Protein AF-A0A8J8K1N7-F1 (afdb_monomer)

Sequence (1047 aa):
MVKVVGVFKNLVSSPHKLVKIQIPREKSNILLSNIEDIDFFEQVIVDPQSPKEQARIQNLVDKFKDYKKRLIHFCSILQISLAELPQFREKDSSLLLNLNGLTTDLEVFFEKNEGNITTKFENLQQLRKEERILSSLLLFQTQTEQDVFSVDLLTSSSSTYTFLGEIPASYEELIRFYLMEITSNQAFFWSTPSDGSGYKILLCITTMEYKNQIEEILNDNYFDSTKLDLDVLKSLENLSKENSIVESHQKITADIAEIEQSLQNLSLNIKEQSINFLSLILKSLRILLIEEKGRTTDKDFTIWAWVKKKDYEIMISEITTVLGFEPKVSILDDIPFPHKKTKQEEEEEIIIKPLESYEEEEALHVPHLTHRGTKAEGGFLFPQKSSFIKLESSEKHSREFISVIHSLNAIHPIKVGSLNKETIEKLNEQKIELNQYLARIKKISEALNIQTLEVNIEEKYQLVDDLPHSKAFIENFLRDFEETILKQTKEYNQLERQKEQIELYLPFEQELKERGMDVDLLEGGFQTITLLGSIPSNHYKAVNFFLKEVTDSNMLLWTSDPVSSSKNEKNILLITLKEYETPILRVLNEYSFLPIEFDLDIFQQDVSIEETKNQLEKQILESEVVLGELKEQIIEKLVAANELIQIELDRIQATEFCQVAENKITLWGWIPEKKIKELNKLNEKFPAELKVTFNAKVPLVSPSITKKGQVFGAVRGLVGGIGEPNPHEVDPYSIVRFTFPLLFGIMFADVGHGIMLALIAAFLTIRKRRKKIKPDESISGYLYAGSELLLFCGLSATIFGFLFGSLLGDEEFIPELMHSIGIDWIPLINPLHETKLFLVVALILGFLMIQLGIWLKVYQKLKYGHSVASWAAPISLSIVYVGIFALLYNIIAKDVEWQALNITLPLMPEWMVWLVAAAPILFVFEFLHAKSDGIMDAIDHIIALISNTLSFSRIMALLLVHAILSGLPFTLTGVHSPLSTAWYWWIVGILVGLFIIIPIEGLLSFLNTLRLHWVEWFSKFYVGDGTAYKPLTEESDYIDFVPSKGS

Solvent-accessible surface area (backbone atoms only — not comparable to full-atom values): 58866 Å² total; per-residue (Å²): 135,85,85,88,89,80,78,84,88,67,89,81,80,72,69,52,38,43,36,36,42,40,43,52,45,92,51,45,56,65,52,54,72,62,46,82,84,56,86,66,78,45,77,46,71,86,56,85,48,53,71,69,57,47,52,51,51,50,52,51,48,52,50,48,52,48,51,50,51,54,52,52,50,53,34,58,77,55,68,56,83,80,87,74,79,80,83,87,57,83,78,56,60,65,50,69,67,37,62,70,58,50,52,51,55,50,49,56,51,44,68,69,45,48,66,60,48,52,54,51,48,52,49,46,53,50,48,52,52,52,41,54,54,44,51,52,51,50,53,50,48,70,73,62,84,50,102,76,82,58,75,59,58,82,78,64,50,99,54,60,33,78,48,75,49,78,42,54,55,90,46,47,71,59,52,51,48,51,50,34,61,74,46,70,64,63,40,50,78,48,75,46,80,42,89,92,72,64,31,20,40,34,41,38,42,32,45,45,86,52,43,67,67,52,52,51,63,52,58,77,64,86,52,81,87,70,93,74,57,72,61,59,56,50,50,52,50,60,54,51,77,76,44,56,74,70,55,47,41,53,49,46,55,49,52,47,52,52,51,52,52,53,49,52,53,48,34,63,69,43,45,65,57,51,53,51,50,49,55,51,48,56,50,51,51,55,41,49,56,51,57,63,46,17,35,76,51,99,58,40,31,38,42,35,33,34,38,45,72,84,52,50,67,57,52,51,53,50,52,30,67,76,66,76,48,86,66,56,70,48,79,48,92,84,72,82,82,74,78,78,52,63,61,56,51,57,59,56,63,60,75,78,64,79,97,80,74,83,88,76,72,90,81,76,83,77,84,86,81,85,72,88,77,73,98,68,77,64,55,88,47,35,32,42,57,60,42,58,36,39,41,35,37,49,45,92,47,46,68,62,51,48,53,54,46,26,74,60,54,42,40,26,74,41,74,62,81,74,59,56,69,71,58,51,51,52,51,48,53,52,50,52,53,49,50,51,53,50,51,54,52,48,53,52,36,58,71,65,69,58,90,70,94,78,75,90,74,93,71,63,50,80,41,58,73,44,71,70,57,55,48,50,54,47,52,50,51,47,70,74,42,49,64,60,50,56,51,51,49,49,52,40,55,50,47,51,51,53,45,56,55,50,58,68,48,52,66,57,54,52,58,36,57,77,71,74,50,67,73,71,64,67,73,39,50,102,59,36,42,61,47,42,29,38,31,43,53,86,46,48,69,58,52,58,49,52,51,37,66,75,43,77,61,59,61,49,80,47,75,46,77,56,88,59,93,58,90,56,45,28,36,37,44,36,42,34,47,53,91,48,47,72,66,47,52,53,56,39,55,76,59,60,46,45,77,52,86,80,69,66,78,77,67,76,49,102,63,58,70,70,58,55,48,56,51,46,53,50,52,42,52,53,45,51,51,54,52,50,54,50,43,70,74,36,50,66,58,51,52,38,46,53,49,51,48,50,48,52,52,52,50,51,56,54,53,73,33,31,26,73,54,94,69,26,35,35,39,36,28,40,29,44,61,81,52,50,66,55,52,57,61,50,49,78,72,46,96,62,81,68,49,74,42,78,76,63,92,73,74,98,74,68,51,22,42,68,86,82,49,96,69,54,54,39,51,48,57,64,50,47,74,74,28,32,46,33,54,78,30,58,44,60,56,70,53,46,69,56,51,46,26,48,52,30,3,58,20,50,42,19,30,46,60,8,48,51,42,21,50,57,16,46,53,43,42,53,48,42,73,72,64,68,64,74,67,48,96,49,77,64,16,56,50,54,52,32,10,59,53,43,25,49,24,11,52,30,2,24,54,39,2,58,44,40,24,28,44,63,40,37,65,62,56,50,43,52,52,32,46,75,74,74,41,92,58,73,44,66,49,49,67,87,81,41,47,69,60,45,41,52,51,27,35,50,52,30,45,54,48,42,52,50,22,34,50,50,33,27,52,38,25,64,74,73,44,92,48,73,39,58,28,46,26,44,49,39,48,50,47,24,46,52,6,52,48,36,47,53,46,46,67,67,46,57,93,40,73,42,76,70,75,76,41,66,59,79,72,65,59,70,72,45,36,55,32,40,76,46,46,66,59,28,40,52,26,26,27,72,61,54,45,84,58,14,54,56,54,47,51,52,52,54,53,48,50,55,54,41,32,59,54,27,43,50,44,40,54,44,27,48,51,46,50,54,60,43,26,42,42,38,67,75,58,70,41,90,51,82,88,46,98,58,38,67,50,44,51,50,26,52,51,49,42,58,73,51,45,47,64,52,54,49,49,52,36,48,54,51,44,50,42,51,43,58,64,49,27,33,64,53,48,49,84,25,88,25,46,74,60,58,48,42,65,66,88,64,91,46,55,44,76,40,81,69,83,82,131

Foldseek 3Di:
DDDDPDDPPDDDQDLKWKKKWKDWPLCLLLCLLPCPPPDFVDWAQPDAADPVVLVVLVVLLVLLVVLLVVLVVVCVLLVFDLPDQDDDDPVCSVVSSPSVVLSVVSVVVCVVPVVVSVVLSVVLVLLVVVLVVLVVVVVVVVVPPDPDDACVVVVDDLWKDKDKAKAQLVCQVVLVVVVCVQLVNQKDWDWADDPPDRIIIIIIMGTPVCVVVNVVVQVVPDGDPDPPDPPSVVVSVVLSVPDDSVVSSVVSVVVSVVSSVVSNVVCVVCNVVSSVSSVVSVSSSVSSVQQSSWYDDPTMIMIMTMDRPVCVVVVQVVSCVSSVDRIDMDIDSPDDDDPPCVVVVVVVVVVPDDDDDPPPDPPPDDDDPDDDDDDDADDPWFFFDKFKKKKKFFLVCLLVVLVLQQVLLFWFFAFDDAADPVVVVVLVVVLVVLVVLLVLLVVLCVLLVPPDLDDQDPDFAEFASDDVRLVVLSVVLCVVPSVVSVVLSVVLVVLVVVLLVLQLCVVVVVVCVVVPHDPVVQVADPWKDKWKWKFWPVCVVVLVVQVCVLQVNQKDKDWDQRPDPPNTMIIIIIMHTPVSVVVSVVSCVVRPTDTDDDDCVVVPDPDDSVVVSVVSVVVSVVSVVVSVVSCVVCSQSSSVSSLSSVLVSLSSVQQRSWYDDPSMIMTITIGRPVSVVVVVVVCVVDPTNTDMDTDDPDDDFHFGRDDCDPFPNLLVVLQPVLFAFGSLFTRCSSVCLPVLLQLLLLLLAAQALLVVQLVVLVVLQVCCVPPVDQQDPDPSSSSSSCSRVSNSNSVNSNVRNVLQCHYLLFNVVSCVVCVVVVHRDDRQDPLVPQVLVVLLVLLVVLLVLQLVLLVSQLVSCVVPPDDPLSNVLSVLLSLLLQLVSLVVSQVSLPPRARPVVRDRDDRDDPVSVCSNVSLVVNLVSLCVVPPPCSNVVSVVSVVLSVVLSSLSSVSSVSNVVSSCLSNVQCVVLVPSDCPDPPVVSVVVSSVCCVPPVSVPSSVVSSVSSSCNCPPRRCVSGGNNPRHHRRRSHSPDSRHDHDHDPDD

Mean predicted aligned error: 21.91 Å

Structure (mmCIF, N/CA/C/O backbone):
data_AF-A0A8J8K1N7-F1
#
_entry.id   AF-A0A8J8K1N7-F1
#
loop_
_atom_site.group_PDB
_atom_site.id
_atom_site.type_symbol
_atom_site.label_atom_id
_atom_site.label_alt_id
_atom_site.label_comp_id
_atom_site.label_asym_id
_atom_site.label_entity_id
_atom_site.label_seq_id
_atom_site.pdbx_PDB_ins_code
_atom_site.Cartn_x
_atom_site.Cartn_y
_atom_site.Cartn_z
_atom_site.occupancy
_atom_site.B_iso_or_equiv
_atom_site.auth_seq_id
_atom_site.auth_comp_id
_atom_site.auth_asym_id
_atom_site.auth_atom_id
_atom_site.pdbx_PDB_model_num
ATOM 1 N N . MET A 1 1 ? 19.703 53.761 -45.857 1.00 34.88 1 MET A N 1
ATOM 2 C CA . MET A 1 1 ? 18.806 54.026 -44.708 1.00 34.88 1 MET A CA 1
ATOM 3 C C . MET A 1 1 ? 19.481 53.429 -43.477 1.00 34.88 1 MET A C 1
ATOM 5 O O . MET A 1 1 ? 19.414 52.229 -43.313 1.00 34.88 1 MET A O 1
ATOM 9 N N . VAL A 1 2 ? 20.345 54.081 -42.696 1.00 30.61 2 VAL A N 1
ATOM 10 C CA . VAL A 1 2 ? 20.347 55.438 -42.118 1.00 30.61 2 VAL A CA 1
ATOM 11 C C . VAL A 1 2 ? 19.068 55.724 -41.320 1.00 30.61 2 VAL A C 1
ATOM 13 O O . VAL A 1 2 ? 18.020 55.930 -41.919 1.00 30.61 2 VAL A O 1
ATOM 16 N N . LYS A 1 3 ? 19.246 55.786 -39.988 1.00 27.50 3 LYS A N 1
ATOM 17 C CA . LYS A 1 3 ? 18.358 56.278 -38.913 1.00 27.50 3 LYS A CA 1
ATOM 18 C C . LYS A 1 3 ? 17.119 55.443 -38.547 1.00 27.50 3 LYS A C 1
ATOM 20 O O . LYS A 1 3 ? 16.023 55.820 -38.922 1.00 27.50 3 LYS A O 1
ATOM 25 N N . VAL A 1 4 ? 17.302 54.455 -37.659 1.00 28.22 4 VAL A N 1
ATOM 26 C CA . VAL A 1 4 ? 16.634 54.413 -36.331 1.00 28.22 4 VAL A CA 1
ATOM 27 C C . VAL A 1 4 ? 17.593 53.757 -35.320 1.00 28.22 4 VAL A C 1
ATOM 29 O O . VAL A 1 4 ? 17.467 52.599 -34.946 1.00 28.22 4 VAL A O 1
ATOM 32 N N . VAL A 1 5 ? 18.598 54.529 -34.902 1.00 31.30 5 VAL A N 1
ATOM 33 C CA . VAL A 1 5 ? 19.449 54.291 -33.722 1.00 31.30 5 VAL A CA 1
ATOM 34 C C . VAL A 1 5 ? 18.996 55.300 -32.658 1.00 31.30 5 VAL A C 1
ATOM 36 O O . VAL A 1 5 ? 19.688 56.276 -32.412 1.00 31.30 5 VAL A O 1
ATOM 39 N N . GLY A 1 6 ? 17.779 55.180 -32.106 1.00 27.25 6 GLY A N 1
ATOM 40 C CA . GLY A 1 6 ? 17.230 56.313 -31.336 1.00 27.25 6 GLY A CA 1
ATOM 41 C C . GLY A 1 6 ? 16.271 56.084 -30.173 1.00 27.25 6 GLY A C 1
ATOM 42 O O . GLY A 1 6 ? 16.132 57.022 -29.402 1.00 27.25 6 GLY A O 1
ATOM 43 N N . VAL A 1 7 ? 15.605 54.930 -30.001 1.00 27.38 7 VAL A N 1
ATOM 44 C CA . VAL A 1 7 ? 14.470 54.886 -29.039 1.00 27.38 7 VAL A CA 1
ATOM 45 C C . VAL A 1 7 ? 14.466 53.732 -28.024 1.00 27.38 7 VAL A C 1
ATOM 47 O O . VAL A 1 7 ? 13.741 53.821 -27.050 1.00 27.38 7 VAL A O 1
ATOM 50 N N . PHE A 1 8 ? 15.346 52.730 -28.097 1.00 27.23 8 PHE A N 1
ATOM 51 C CA . PHE A 1 8 ? 15.444 51.708 -27.030 1.00 27.23 8 PHE A CA 1
ATOM 52 C C . PHE A 1 8 ? 16.829 51.654 -26.381 1.00 27.23 8 PHE A C 1
ATOM 54 O O . PHE A 1 8 ? 17.409 50.594 -26.177 1.00 27.23 8 PHE A O 1
ATOM 61 N N . LYS A 1 9 ? 17.374 52.837 -26.073 1.00 28.50 9 LYS A N 1
ATOM 62 C CA . LYS A 1 9 ? 18.566 53.002 -25.223 1.00 28.50 9 LYS A CA 1
ATOM 63 C C . LYS A 1 9 ? 18.229 53.496 -23.806 1.00 28.50 9 LYS A C 1
ATOM 65 O O . LYS A 1 9 ? 19.140 53.806 -23.058 1.00 28.50 9 LYS A O 1
ATOM 70 N N . ASN A 1 10 ? 16.945 53.550 -23.441 1.00 31.00 10 ASN A N 1
ATOM 71 C CA . ASN A 1 10 ? 16.446 53.905 -22.110 1.00 31.00 10 ASN A CA 1
ATOM 72 C C . ASN A 1 10 ? 15.242 53.002 -21.780 1.00 31.00 10 ASN A C 1
ATOM 74 O O . ASN A 1 10 ? 14.379 52.869 -22.642 1.00 31.00 10 ASN A O 1
ATOM 78 N N . LEU A 1 11 ? 15.179 52.470 -20.547 1.00 30.55 11 LEU A N 1
ATOM 79 C CA . LEU A 1 11 ? 14.252 51.450 -19.991 1.00 30.55 11 LEU A CA 1
ATOM 80 C C . LEU A 1 11 ? 14.778 50.020 -20.233 1.00 30.55 11 LEU A C 1
ATOM 82 O O . LEU A 1 11 ? 14.577 49.463 -21.300 1.00 30.55 11 LEU A O 1
ATOM 86 N N . VAL A 1 12 ? 15.526 49.372 -19.335 1.00 34.22 12 VAL A N 1
ATOM 87 C CA . VAL A 1 12 ? 15.309 49.201 -17.890 1.00 34.22 12 VAL A CA 1
ATOM 88 C C . VAL A 1 12 ? 16.672 49.200 -17.186 1.00 34.22 12 VAL A C 1
ATOM 90 O O . VAL A 1 12 ? 17.451 48.266 -17.335 1.00 34.22 12 VAL A O 1
ATOM 93 N N . SER A 1 13 ? 16.987 50.250 -16.428 1.00 37.66 13 SER A N 1
ATOM 94 C CA . SER A 1 13 ? 18.090 50.200 -15.464 1.00 37.66 13 SER A CA 1
ATOM 95 C C . SER A 1 13 ? 17.658 49.319 -14.293 1.00 37.66 13 SER A C 1
ATOM 97 O O . SER A 1 13 ? 16.652 49.637 -13.654 1.00 37.66 13 SER A O 1
ATOM 99 N N . SER A 1 14 ? 18.389 48.245 -13.993 1.00 44.81 14 SER A N 1
ATOM 100 C CA . SER A 1 14 ? 18.176 47.492 -12.757 1.00 44.81 14 SER A CA 1
ATOM 101 C C . SER A 1 14 ? 18.341 48.433 -11.545 1.00 44.81 14 SER A C 1
ATOM 103 O O . SER A 1 14 ? 19.268 49.248 -11.522 1.00 44.81 14 SER A O 1
ATOM 105 N N . PRO A 1 15 ? 17.457 48.373 -10.530 1.00 55.50 15 PRO A N 1
ATOM 106 C CA . PRO A 1 15 ? 17.583 49.202 -9.325 1.00 55.50 15 PRO A CA 1
ATOM 107 C C . PRO A 1 15 ? 18.780 48.815 -8.430 1.00 55.50 15 PRO A C 1
ATOM 109 O O . PRO A 1 15 ? 19.129 49.566 -7.516 1.00 55.50 15 PRO A O 1
ATOM 112 N N . HIS A 1 16 ? 19.438 47.690 -8.730 1.00 58.72 16 HIS A N 1
ATOM 113 C CA . HIS A 1 16 ? 20.547 47.105 -7.978 1.00 58.72 16 HIS A CA 1
ATOM 114 C C . HIS A 1 16 ? 21.808 46.988 -8.849 1.00 58.72 16 HIS A C 1
ATOM 116 O O . HIS A 1 16 ? 21.716 46.689 -10.045 1.00 58.72 16 HIS A O 1
ATOM 122 N N . LYS A 1 17 ? 22.975 47.216 -8.237 1.00 63.44 17 LYS A N 1
ATOM 123 C CA . LYS A 1 17 ? 24.315 47.046 -8.818 1.00 63.44 17 LYS A CA 1
ATOM 124 C C . LYS A 1 17 ? 25.042 45.904 -8.112 1.00 63.44 17 LYS A C 1
ATOM 126 O O . LYS A 1 17 ? 24.940 45.798 -6.891 1.00 63.44 17 LYS A O 1
ATOM 131 N N . LEU A 1 18 ? 25.788 45.084 -8.855 1.00 68.00 18 LEU A N 1
ATOM 132 C CA . LEU A 1 18 ? 26.652 44.063 -8.262 1.00 68.00 18 LEU A CA 1
ATOM 133 C C . LEU A 1 18 ? 27.986 44.695 -7.861 1.00 68.00 18 LEU A C 1
ATOM 135 O O . LEU A 1 18 ? 28.682 45.297 -8.686 1.00 68.00 18 LEU A O 1
ATOM 139 N N . VAL A 1 19 ? 28.336 44.541 -6.591 1.00 68.88 19 VAL A N 1
ATOM 140 C CA . VAL A 1 19 ? 29.512 45.141 -5.971 1.00 68.88 19 VAL A CA 1
ATOM 141 C C . VAL A 1 19 ? 30.425 44.036 -5.449 1.00 68.88 19 VAL A C 1
ATOM 143 O O . VAL A 1 19 ? 29.989 43.138 -4.728 1.00 68.88 19 VAL A O 1
ATOM 146 N N . LYS A 1 20 ? 31.710 44.108 -5.802 1.00 72.06 20 LYS A N 1
ATOM 147 C CA . LYS A 1 20 ? 32.768 43.262 -5.242 1.00 72.06 20 LYS A CA 1
ATOM 148 C C . LYS A 1 20 ? 33.548 44.048 -4.199 1.00 72.06 20 LYS A C 1
ATOM 150 O O . LYS A 1 20 ? 34.136 45.078 -4.535 1.00 72.06 20 LYS A O 1
ATOM 155 N N . ILE A 1 21 ? 33.609 43.522 -2.981 1.00 71.44 21 ILE A N 1
ATOM 156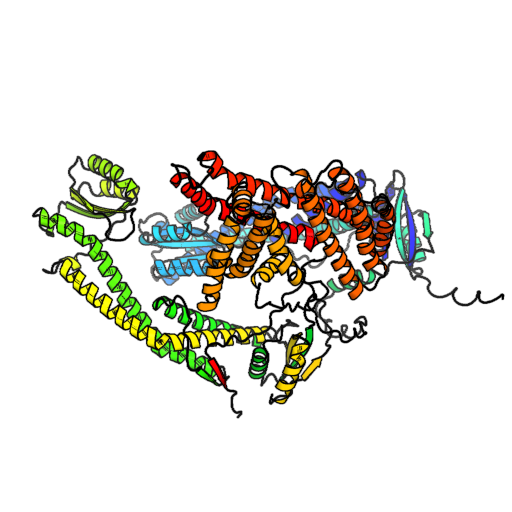 C CA . ILE A 1 21 ? 34.338 44.095 -1.844 1.00 71.44 21 ILE A CA 1
ATOM 157 C C . ILE A 1 21 ? 35.546 43.199 -1.545 1.00 71.44 21 ILE A C 1
ATOM 159 O O . ILE A 1 21 ? 35.391 41.989 -1.371 1.00 71.44 21 ILE A O 1
ATOM 163 N N . GLN A 1 22 ? 36.753 43.775 -1.509 1.00 69.12 22 GLN A N 1
ATOM 164 C CA . GLN A 1 22 ? 37.989 43.068 -1.140 1.00 69.12 22 GLN A CA 1
ATOM 165 C C . GLN A 1 22 ? 38.650 43.704 0.087 1.00 69.12 22 GLN A C 1
ATOM 167 O O . GLN A 1 22 ? 38.898 44.914 0.104 1.00 69.12 22 GLN A O 1
ATOM 172 N N . ILE A 1 23 ? 38.948 42.880 1.095 1.00 68.44 23 ILE A N 1
ATOM 173 C CA . ILE A 1 23 ? 39.437 43.292 2.421 1.00 68.44 23 ILE A CA 1
ATOM 174 C C . ILE A 1 23 ? 40.586 42.373 2.871 1.00 68.44 23 ILE A C 1
ATOM 176 O O . ILE A 1 23 ? 40.535 41.184 2.573 1.00 68.44 23 ILE A O 1
ATOM 180 N N . PRO A 1 24 ? 41.598 42.854 3.620 1.00 67.25 24 PRO A N 1
ATOM 181 C CA . PRO A 1 24 ? 42.656 41.992 4.156 1.00 67.25 24 PRO A CA 1
ATOM 182 C C . PRO A 1 24 ? 42.121 40.921 5.124 1.00 67.25 24 PRO A C 1
ATOM 184 O O . PRO A 1 24 ? 41.301 41.225 5.995 1.00 67.25 24 PRO A O 1
ATOM 187 N N . ARG A 1 25 ? 42.628 39.682 5.034 1.00 64.62 25 ARG A N 1
ATOM 188 C CA . ARG A 1 25 ? 42.172 38.520 5.831 1.00 64.62 25 ARG A CA 1
ATOM 189 C C . ARG A 1 25 ? 42.175 38.788 7.341 1.00 64.62 25 ARG A C 1
ATOM 191 O O . ARG A 1 25 ? 41.225 38.413 8.019 1.00 64.62 25 ARG A O 1
ATOM 198 N N . GLU A 1 26 ? 43.183 39.487 7.858 1.00 59.03 26 GLU A N 1
ATOM 199 C CA . GLU A 1 26 ? 43.331 39.803 9.291 1.00 59.03 26 GLU A CA 1
ATOM 200 C C . GLU A 1 26 ? 42.187 40.660 9.860 1.00 59.03 26 GLU A C 1
ATOM 202 O O . GLU A 1 26 ? 41.913 40.607 11.056 1.00 59.03 26 GLU A O 1
ATOM 207 N N . LYS A 1 27 ? 41.494 41.429 9.011 1.00 60.06 27 LYS A N 1
ATOM 208 C CA . LYS A 1 27 ? 40.384 42.311 9.408 1.00 60.06 27 LYS A CA 1
ATOM 209 C C . LYS A 1 27 ? 39.006 41.779 9.002 1.00 60.06 27 LYS A C 1
ATOM 211 O O . LYS A 1 27 ? 38.005 42.449 9.246 1.00 60.06 27 LYS A O 1
ATOM 216 N N . SER A 1 28 ? 38.943 40.585 8.409 1.00 61.22 28 SER A N 1
ATOM 217 C CA . SER A 1 28 ? 37.687 39.962 7.967 1.00 61.22 28 SER A CA 1
ATOM 218 C C . SER A 1 28 ? 36.703 39.756 9.123 1.00 61.22 28 SER A C 1
ATOM 220 O O . SER A 1 28 ? 35.538 40.110 8.986 1.00 61.22 28 SER A O 1
ATOM 222 N N . ASN A 1 29 ? 37.174 39.318 10.293 1.00 56.59 29 ASN A N 1
ATOM 223 C CA . ASN A 1 29 ? 36.314 39.094 11.461 1.00 56.59 29 ASN A CA 1
ATOM 224 C C . ASN A 1 29 ? 35.698 40.391 12.025 1.00 56.59 29 ASN A C 1
ATOM 226 O O . ASN A 1 29 ? 34.573 40.356 12.506 1.00 56.59 29 ASN A O 1
ATOM 230 N N . ILE A 1 30 ? 36.398 41.532 11.928 1.00 57.94 30 ILE A N 1
ATOM 231 C CA . ILE A 1 30 ? 35.909 42.853 12.385 1.00 57.94 30 ILE A CA 1
ATOM 232 C C . ILE A 1 30 ? 34.816 43.382 11.448 1.00 57.94 30 ILE A C 1
ATOM 234 O O . ILE A 1 30 ? 33.843 43.990 11.883 1.00 57.94 30 ILE A O 1
ATOM 238 N N . LEU A 1 31 ? 34.975 43.145 10.144 1.00 57.75 31 LEU A N 1
ATOM 239 C CA . LEU A 1 31 ? 33.940 43.447 9.164 1.00 57.75 31 LEU A CA 1
ATOM 240 C C . LEU A 1 31 ? 32.703 42.572 9.407 1.00 57.75 31 LEU A C 1
ATOM 242 O O . LEU A 1 31 ? 31.591 43.078 9.483 1.00 57.75 31 LEU A O 1
ATOM 246 N N . LEU A 1 32 ? 32.909 41.261 9.539 1.00 56.94 32 LEU A N 1
ATOM 247 C CA . LEU A 1 32 ? 31.836 40.281 9.679 1.00 56.94 32 LEU A CA 1
ATOM 248 C C . LEU A 1 32 ? 31.037 40.464 10.978 1.00 56.94 32 LEU A C 1
ATOM 250 O O . LEU A 1 32 ? 29.831 40.237 10.963 1.00 56.94 32 LEU A O 1
ATOM 254 N N . SER A 1 33 ? 31.663 40.924 12.068 1.00 52.62 33 SER A N 1
ATOM 255 C CA . SER A 1 33 ? 30.961 41.215 13.327 1.00 52.62 33 SER A CA 1
ATOM 256 C C . SER A 1 33 ? 30.047 42.442 13.256 1.00 52.62 33 SER A C 1
ATOM 258 O O . SER A 1 33 ? 29.104 42.526 14.034 1.00 52.62 33 SER A O 1
ATOM 260 N N . ASN A 1 34 ? 30.316 43.378 12.337 1.00 53.31 34 ASN A N 1
ATOM 261 C CA . ASN A 1 34 ? 29.610 44.663 12.226 1.00 53.31 34 ASN A CA 1
ATOM 262 C C . ASN A 1 34 ? 28.719 44.759 10.973 1.00 53.31 34 ASN A C 1
ATOM 264 O O . ASN A 1 34 ? 28.046 45.761 10.768 1.00 53.31 34 ASN A O 1
ATOM 268 N N . ILE A 1 35 ? 28.715 43.725 10.127 1.00 52.94 35 ILE A N 1
ATOM 269 C CA . ILE A 1 35 ? 27.943 43.657 8.876 1.00 52.94 35 ILE A CA 1
ATOM 270 C C . ILE A 1 35 ? 26.436 43.441 9.106 1.00 52.94 35 ILE A C 1
ATOM 272 O O . ILE A 1 35 ? 25.660 43.532 8.161 1.00 52.94 35 ILE A O 1
ATOM 276 N N . GLU A 1 36 ? 26.002 43.166 10.339 1.00 45.00 36 GLU A N 1
ATOM 277 C CA . GLU A 1 36 ? 24.604 42.831 10.642 1.00 45.00 36 GLU A CA 1
ATOM 278 C C . GLU A 1 36 ? 23.617 43.986 10.384 1.00 45.00 36 GLU A C 1
ATOM 280 O O . GLU A 1 36 ? 22.461 43.714 10.077 1.00 45.00 36 GLU A O 1
ATOM 285 N N . ASP A 1 37 ? 24.080 45.240 10.412 1.00 44.78 37 ASP A N 1
ATOM 286 C CA . ASP A 1 37 ? 23.248 46.422 10.133 1.00 44.78 37 ASP A CA 1
ATOM 287 C C . ASP A 1 37 ? 23.225 46.819 8.641 1.00 44.78 37 ASP A C 1
ATOM 289 O O . ASP A 1 37 ? 22.562 47.784 8.263 1.00 44.78 37 ASP A O 1
ATOM 293 N N . ILE A 1 38 ? 23.948 46.097 7.774 1.00 52.34 38 ILE A N 1
ATOM 294 C CA . ILE A 1 38 ? 24.056 46.417 6.345 1.00 52.34 38 ILE A CA 1
ATOM 295 C C . ILE A 1 38 ? 23.186 45.443 5.538 1.00 52.34 38 ILE A C 1
ATOM 297 O O . ILE A 1 38 ? 23.536 44.274 5.358 1.00 52.34 38 ILE A O 1
ATOM 301 N N . ASP A 1 39 ? 22.070 45.946 5.004 1.00 45.09 39 ASP A N 1
ATOM 302 C CA . ASP A 1 39 ? 21.122 45.199 4.165 1.00 45.09 39 ASP A CA 1
ATOM 303 C C . ASP A 1 39 ? 21.748 44.779 2.818 1.00 45.09 39 ASP A C 1
ATOM 305 O O . ASP A 1 39 ? 21.648 45.463 1.791 1.00 45.09 39 ASP A O 1
ATOM 309 N N . PHE A 1 40 ? 22.403 43.618 2.790 1.00 53.12 40 PHE A N 1
ATOM 310 C CA . PHE A 1 40 ? 22.813 42.974 1.542 1.00 53.12 40 PHE A CA 1
ATOM 311 C C . PHE A 1 40 ? 21.613 42.270 0.893 1.00 53.12 40 PHE A C 1
ATOM 313 O O . PHE A 1 40 ? 21.149 41.256 1.405 1.00 53.12 40 PHE A O 1
ATOM 320 N N . PHE A 1 41 ? 21.156 42.761 -0.268 1.00 43.28 41 PHE A N 1
ATOM 321 C CA . PHE A 1 41 ? 19.974 42.221 -0.964 1.00 43.28 41 PHE A CA 1
ATOM 322 C C . PHE A 1 41 ? 20.149 40.776 -1.447 1.00 43.28 41 PHE A C 1
ATOM 324 O O . PHE A 1 41 ? 19.200 40.011 -1.421 1.00 43.28 41 PHE A O 1
ATOM 331 N N . GLU A 1 42 ? 21.344 40.393 -1.910 1.00 47.97 42 GLU A N 1
ATOM 332 C CA . GLU A 1 42 ? 21.686 38.991 -2.188 1.00 47.97 42 GLU A CA 1
ATOM 333 C C . GLU A 1 42 ? 23.217 38.854 -2.309 1.00 47.97 42 GLU A C 1
ATOM 335 O O . GLU A 1 42 ? 23.867 39.666 -2.982 1.00 47.97 42 GLU A O 1
ATOM 340 N N . GLN A 1 43 ? 23.812 37.839 -1.671 1.00 53.22 43 GLN A N 1
ATOM 341 C CA . GLN A 1 43 ? 25.245 37.522 -1.787 1.00 53.22 43 GLN A CA 1
ATOM 342 C C . GLN A 1 43 ? 25.468 36.488 -2.898 1.00 53.22 43 GLN A C 1
ATOM 344 O O . GLN A 1 43 ? 24.872 35.409 -2.881 1.00 53.22 43 GLN A O 1
ATOM 349 N N . VAL A 1 44 ? 26.330 36.809 -3.865 1.00 47.75 44 VAL A N 1
ATOM 350 C CA . VAL A 1 44 ? 26.596 35.957 -5.034 1.00 47.75 44 VAL A CA 1
ATOM 351 C C . VAL A 1 44 ? 27.842 35.110 -4.785 1.00 47.75 44 VAL A C 1
ATOM 353 O O . VAL A 1 44 ? 28.933 35.645 -4.599 1.00 47.75 44 VAL A O 1
ATOM 356 N N . ILE A 1 45 ? 27.704 33.784 -4.847 1.00 51.97 45 ILE A N 1
ATOM 357 C CA . ILE A 1 45 ? 28.852 32.868 -4.835 1.00 51.97 45 ILE A CA 1
ATOM 358 C C . ILE A 1 45 ? 29.484 32.912 -6.228 1.00 51.97 45 ILE A C 1
ATOM 360 O O . ILE A 1 45 ? 28.994 32.281 -7.162 1.00 51.97 45 ILE A O 1
ATOM 364 N N . VAL A 1 46 ? 30.534 33.713 -6.390 1.00 46.06 46 VAL A N 1
ATOM 365 C CA . VAL A 1 46 ? 31.233 33.849 -7.682 1.00 46.06 46 VAL A CA 1
ATOM 366 C C . VAL A 1 46 ? 32.382 32.845 -7.810 1.00 46.06 46 VAL A C 1
ATOM 368 O O . VAL A 1 46 ? 32.691 32.434 -8.921 1.00 46.06 46 VAL A O 1
ATOM 371 N N . ASP A 1 47 ? 32.966 32.399 -6.692 1.00 53.34 47 ASP A N 1
ATOM 372 C CA . ASP A 1 47 ? 34.031 31.391 -6.650 1.00 53.34 47 ASP A CA 1
ATOM 373 C C . ASP A 1 47 ? 33.904 30.517 -5.387 1.00 53.34 47 ASP A C 1
ATOM 375 O O . ASP A 1 47 ? 33.714 31.071 -4.302 1.00 53.34 47 ASP A O 1
ATOM 379 N N . PRO A 1 48 ? 34.059 29.183 -5.481 1.00 55.41 48 PRO A N 1
ATOM 380 C CA . PRO A 1 48 ? 33.986 28.297 -4.321 1.00 55.41 48 PRO A CA 1
ATOM 381 C C . PRO A 1 48 ? 35.191 28.463 -3.376 1.00 55.41 48 PRO A C 1
ATOM 383 O O . PRO A 1 48 ? 36.333 28.645 -3.814 1.00 55.41 48 PRO A O 1
ATOM 386 N N . GLN A 1 49 ? 34.927 28.368 -2.068 1.00 67.62 49 GLN A N 1
ATOM 387 C CA . GLN A 1 49 ? 35.933 28.295 -1.000 1.00 67.62 49 GLN A CA 1
ATOM 388 C C . GLN A 1 49 ? 36.893 27.113 -1.201 1.00 67.62 49 GLN A C 1
ATOM 390 O O . GLN A 1 49 ? 36.565 26.118 -1.850 1.00 67.62 49 GLN A O 1
ATOM 395 N N . SER A 1 50 ? 38.096 27.189 -0.618 1.00 71.56 50 SER A N 1
ATOM 396 C CA . SER A 1 50 ? 38.997 26.029 -0.643 1.00 71.56 50 SER A CA 1
ATOM 397 C C . SER A 1 50 ? 38.370 24.858 0.135 1.00 71.56 50 SER A C 1
ATOM 399 O O . SER A 1 50 ? 37.797 25.102 1.198 1.00 71.56 50 SER A O 1
ATOM 401 N N . PRO A 1 51 ? 38.526 23.591 -0.299 1.00 69.56 51 PRO A N 1
ATOM 402 C CA . PRO A 1 51 ? 37.918 22.446 0.390 1.00 69.56 51 PRO A CA 1
ATOM 403 C C . PRO A 1 51 ? 38.294 22.355 1.876 1.00 69.56 51 PRO A C 1
ATOM 405 O O . PRO A 1 51 ? 37.505 21.906 2.701 1.00 69.56 51 PRO A O 1
ATOM 408 N N . LYS A 1 52 ? 39.499 22.823 2.235 1.00 73.00 52 LYS A N 1
ATOM 409 C CA . LYS A 1 52 ? 39.994 22.846 3.615 1.00 73.00 52 LYS A CA 1
ATOM 410 C C . LYS A 1 52 ? 39.286 23.897 4.478 1.00 73.00 52 LYS A C 1
ATOM 412 O O . LYS A 1 52 ? 38.963 23.607 5.625 1.00 73.00 52 LYS A O 1
ATOM 417 N N . GLU A 1 53 ? 39.048 25.094 3.944 1.00 72.88 53 GLU A N 1
ATOM 418 C CA . GLU A 1 53 ? 38.300 26.147 4.651 1.00 72.88 53 GLU A CA 1
ATOM 419 C C . GLU A 1 53 ? 36.802 25.828 4.684 1.00 72.88 53 GLU A C 1
ATOM 421 O O . GLU A 1 53 ? 36.174 25.991 5.723 1.00 72.88 53 GLU A O 1
ATOM 426 N N . GLN A 1 54 ? 36.248 25.256 3.612 1.00 75.12 54 GLN A N 1
ATOM 427 C CA . GLN A 1 54 ? 34.859 24.797 3.586 1.00 75.12 54 GLN A CA 1
ATOM 428 C C . GLN A 1 54 ? 34.608 23.702 4.636 1.00 75.12 54 GLN A C 1
ATOM 430 O O . GLN A 1 54 ? 33.640 23.779 5.385 1.00 75.12 54 GLN A O 1
ATOM 435 N N . ALA A 1 55 ? 35.526 22.738 4.779 1.00 71.75 55 ALA A N 1
ATOM 436 C CA . ALA A 1 55 ? 35.456 21.734 5.842 1.00 71.75 55 ALA A CA 1
ATOM 437 C C . ALA A 1 55 ? 35.603 22.341 7.252 1.00 71.75 55 ALA A C 1
ATOM 439 O O . ALA A 1 55 ? 34.952 21.879 8.189 1.00 71.75 55 ALA A O 1
ATOM 440 N N . ARG A 1 56 ? 36.432 23.386 7.420 1.00 81.44 56 ARG A N 1
ATOM 441 C CA . ARG A 1 56 ? 36.578 24.115 8.695 1.00 81.44 56 ARG A CA 1
ATOM 442 C C . ARG A 1 56 ? 35.280 24.824 9.081 1.00 81.44 56 ARG A C 1
ATOM 444 O O . ARG A 1 56 ? 34.841 24.687 10.221 1.00 81.44 56 ARG A O 1
ATOM 451 N N . ILE A 1 57 ? 34.682 25.554 8.138 1.00 76.12 57 ILE A N 1
ATOM 452 C CA . ILE A 1 57 ? 33.423 26.285 8.323 1.00 76.12 57 ILE A CA 1
ATOM 453 C C . ILE A 1 57 ? 32.299 25.298 8.632 1.00 76.12 57 ILE A C 1
ATOM 455 O O . ILE A 1 57 ? 31.614 25.470 9.635 1.00 76.12 57 ILE A O 1
ATOM 459 N N . GLN A 1 58 ? 32.175 24.218 7.854 1.00 76.25 58 GLN A N 1
ATOM 460 C CA . GLN A 1 58 ? 31.140 23.208 8.067 1.00 76.25 58 GLN A CA 1
ATOM 461 C C . GLN A 1 58 ? 31.240 22.561 9.457 1.00 76.25 58 GLN A C 1
ATOM 463 O O . GLN A 1 58 ? 30.238 22.460 10.156 1.00 76.25 58 GLN A O 1
ATOM 468 N N . ASN A 1 59 ? 32.450 22.214 9.909 1.00 80.00 59 ASN A N 1
ATOM 469 C CA . ASN A 1 59 ? 32.662 21.644 11.244 1.00 80.00 59 ASN A CA 1
ATOM 470 C C . ASN A 1 59 ? 32.249 22.623 12.364 1.00 80.00 59 ASN A C 1
ATOM 472 O O . ASN A 1 59 ? 31.597 22.230 13.330 1.00 80.00 59 ASN A O 1
ATOM 476 N N . LEU A 1 60 ? 32.564 23.917 12.227 1.00 77.94 60 LEU A N 1
ATOM 477 C CA . LEU A 1 60 ? 32.115 24.936 13.183 1.00 77.94 60 LEU A CA 1
ATOM 478 C C . LEU A 1 60 ? 30.593 25.130 13.147 1.00 77.94 60 LEU A C 1
ATOM 480 O O . LEU A 1 60 ? 29.972 25.228 14.204 1.00 77.94 60 LEU A O 1
ATOM 484 N N . VAL A 1 61 ? 29.983 25.143 11.958 1.00 76.50 61 VAL A N 1
ATOM 485 C CA . VAL A 1 61 ? 28.524 25.233 11.789 1.00 76.50 61 VAL A CA 1
ATOM 486 C C . VAL A 1 61 ? 27.827 24.053 12.461 1.00 76.50 61 VAL A C 1
ATOM 488 O O . VAL A 1 61 ? 26.848 24.255 13.181 1.00 76.50 61 VAL A O 1
ATOM 491 N N . ASP A 1 62 ? 28.337 22.838 12.275 1.00 75.38 62 ASP A N 1
ATOM 492 C CA . ASP A 1 62 ? 27.759 21.634 12.866 1.00 75.38 62 ASP A CA 1
ATOM 493 C C . ASP A 1 62 ? 27.885 21.649 14.398 1.00 75.38 62 ASP A C 1
ATOM 495 O O . ASP A 1 62 ? 26.897 21.389 15.089 1.00 75.38 62 ASP A O 1
ATOM 499 N N . LYS A 1 63 ? 29.035 22.079 14.942 1.00 79.06 63 LYS A N 1
ATOM 500 C CA . LYS A 1 63 ? 29.213 22.285 16.392 1.00 79.06 63 LYS A CA 1
ATOM 501 C C . LYS A 1 63 ? 28.256 23.331 16.964 1.00 79.06 63 LYS A C 1
ATOM 503 O O . LYS A 1 63 ? 27.617 23.086 17.981 1.00 79.06 63 LYS A O 1
ATOM 508 N N . PHE A 1 64 ? 28.110 24.488 16.316 1.00 78.50 64 PHE A N 1
ATOM 509 C CA . PHE A 1 64 ? 27.196 25.534 16.788 1.00 78.50 64 PHE A CA 1
ATOM 510 C C . PHE A 1 64 ? 25.722 25.137 16.670 1.00 78.50 64 PHE A C 1
ATOM 512 O O . PHE A 1 64 ? 24.918 25.515 17.525 1.00 78.50 64 PHE A O 1
ATOM 519 N N . LYS A 1 65 ? 25.354 24.342 15.658 1.00 73.31 65 LYS A N 1
ATOM 520 C CA . LYS A 1 65 ? 24.016 23.740 15.560 1.00 73.31 65 LYS A CA 1
ATOM 521 C C . LYS A 1 65 ? 23.764 22.742 16.688 1.00 73.31 65 LYS A C 1
ATOM 523 O O . LYS A 1 65 ? 22.658 22.745 17.229 1.00 73.31 65 LYS A O 1
ATOM 528 N N . ASP A 1 66 ? 24.756 21.930 17.052 1.00 75.94 66 ASP A N 1
ATOM 529 C CA . ASP A 1 66 ? 24.655 21.015 18.195 1.00 75.94 66 ASP A CA 1
ATOM 530 C C . ASP A 1 66 ? 24.511 21.797 19.512 1.00 75.94 66 ASP A C 1
ATOM 532 O O . ASP A 1 66 ? 23.532 21.609 20.234 1.00 75.94 66 ASP A O 1
ATOM 536 N N . TYR A 1 67 ? 25.370 22.792 19.764 1.00 79.38 67 TYR A N 1
ATOM 537 C CA . TYR A 1 67 ? 25.251 23.652 20.947 1.00 79.38 67 TYR A CA 1
ATOM 538 C C . TYR A 1 67 ? 23.914 24.391 21.013 1.00 79.38 67 TYR A C 1
ATOM 540 O O . TYR A 1 67 ? 23.311 24.446 22.082 1.00 79.38 67 TYR A O 1
ATOM 548 N N . LYS A 1 68 ? 23.387 24.887 19.885 1.00 77.00 68 LYS A N 1
ATOM 549 C CA . LYS A 1 68 ? 22.042 25.481 19.830 1.00 77.00 68 LYS A CA 1
ATOM 550 C C . LYS A 1 68 ? 20.969 24.481 20.269 1.00 77.00 68 LYS A C 1
ATOM 552 O O . LYS A 1 68 ? 20.105 24.840 21.064 1.00 77.00 68 LYS A O 1
ATOM 557 N N . LYS A 1 69 ? 21.006 23.245 19.759 1.00 74.56 69 LYS A N 1
ATOM 558 C CA . LYS A 1 69 ? 20.038 22.198 20.126 1.00 74.56 69 LYS A CA 1
ATOM 559 C C . LYS A 1 69 ? 20.123 21.859 21.612 1.00 74.56 69 LYS A C 1
ATOM 561 O O . LYS A 1 69 ? 19.089 21.854 22.276 1.00 74.56 69 LYS A O 1
ATOM 566 N N . ARG A 1 70 ? 21.335 21.656 22.138 1.00 74.00 70 ARG A N 1
ATOM 567 C CA . ARG A 1 70 ? 21.568 21.375 23.564 1.00 74.00 70 ARG A CA 1
ATOM 568 C C . ARG A 1 70 ? 21.071 22.508 24.458 1.00 74.00 70 ARG A C 1
ATOM 570 O O . ARG A 1 70 ? 20.384 22.253 25.439 1.00 74.00 70 ARG A O 1
ATOM 577 N N . LEU A 1 71 ? 21.331 23.761 24.085 1.00 74.75 71 LEU A N 1
ATOM 578 C CA . LEU A 1 71 ? 20.915 24.931 24.863 1.00 74.75 71 LEU A CA 1
ATOM 579 C C . LEU A 1 71 ? 19.392 25.144 24.826 1.00 74.75 71 LEU A C 1
ATOM 581 O O . LEU A 1 71 ? 18.795 25.464 25.850 1.00 74.75 71 LEU A O 1
ATOM 585 N N . ILE A 1 72 ? 18.736 24.906 23.683 1.00 72.88 72 ILE A N 1
ATOM 586 C CA . ILE A 1 72 ? 17.265 24.939 23.583 1.00 72.88 72 ILE A CA 1
ATOM 587 C C . ILE A 1 72 ? 16.640 23.832 24.437 1.00 72.88 72 ILE A C 1
ATOM 589 O O . ILE A 1 72 ? 15.684 24.096 25.165 1.00 72.88 72 ILE A O 1
ATOM 593 N N . HIS A 1 73 ? 17.193 22.618 24.388 1.00 70.44 73 HIS A N 1
ATOM 594 C CA . HIS A 1 73 ? 16.735 21.512 25.226 1.00 70.44 73 HIS A CA 1
ATOM 595 C C . HIS A 1 73 ? 16.872 21.858 26.717 1.00 70.44 73 HIS A C 1
ATOM 597 O O . HIS A 1 73 ? 15.915 21.734 27.479 1.00 70.44 73 HIS A O 1
ATOM 603 N N . PHE A 1 74 ? 18.006 22.431 27.109 1.00 70.50 74 PHE A N 1
ATOM 604 C CA . PHE A 1 74 ? 18.268 22.890 28.470 1.00 70.50 74 PHE A CA 1
ATOM 605 C C . PHE A 1 74 ? 17.292 23.987 28.939 1.00 70.50 74 PHE A C 1
ATOM 607 O O . PHE A 1 74 ? 16.726 23.904 30.030 1.00 70.50 74 PHE A O 1
ATOM 614 N N . CYS A 1 75 ? 17.012 24.983 28.091 1.00 68.50 75 CYS A N 1
ATOM 615 C CA . CYS A 1 75 ? 16.008 26.014 28.367 1.00 68.50 75 CYS A CA 1
ATOM 616 C C . CYS A 1 75 ? 14.582 25.447 28.449 1.00 68.50 75 CYS A C 1
ATOM 618 O O . CYS A 1 75 ? 13.778 25.958 29.230 1.00 68.50 75 CYS A O 1
ATOM 620 N N . SER A 1 76 ? 14.274 24.396 27.679 1.00 66.12 76 SER A N 1
ATOM 621 C CA . SER A 1 76 ? 12.970 23.725 27.723 1.00 66.12 76 SER A CA 1
ATOM 622 C C . SER A 1 76 ? 12.754 22.961 29.033 1.00 66.12 76 SER A C 1
ATOM 624 O O . SER A 1 76 ? 11.692 23.100 29.637 1.00 66.12 76 SER A O 1
ATOM 626 N N . ILE A 1 77 ? 13.780 22.255 29.528 1.00 67.12 77 ILE A N 1
ATOM 627 C CA . ILE A 1 77 ? 13.742 21.542 30.816 1.00 67.12 77 ILE A CA 1
ATOM 628 C C . ILE A 1 77 ? 13.510 22.527 31.968 1.00 67.12 77 ILE A C 1
ATOM 630 O O . ILE A 1 77 ? 12.715 22.269 32.867 1.00 67.12 77 ILE A O 1
ATOM 634 N N . LEU A 1 78 ? 14.162 23.690 31.919 1.00 67.06 78 LEU A N 1
ATOM 635 C CA . LEU A 1 78 ? 14.061 24.726 32.951 1.00 67.06 78 LEU A CA 1
ATOM 636 C C . LEU A 1 78 ? 12.867 25.687 32.769 1.00 67.06 78 LEU A C 1
ATOM 638 O O . LEU A 1 78 ? 12.749 26.642 33.538 1.00 67.06 78 LEU A O 1
ATOM 642 N N . GLN A 1 79 ? 12.009 25.467 31.762 1.00 64.12 79 GLN A N 1
ATOM 643 C CA . GLN A 1 79 ? 10.851 26.314 31.423 1.00 64.12 79 GLN A CA 1
ATOM 644 C C . GLN A 1 79 ? 11.191 27.810 31.255 1.00 64.12 79 GLN A C 1
ATOM 646 O O . GLN A 1 79 ? 10.444 28.706 31.658 1.00 64.12 79 GLN A O 1
ATOM 651 N N . ILE A 1 80 ? 12.339 28.109 30.647 1.00 66.56 80 ILE A N 1
ATOM 652 C CA . ILE A 1 80 ? 12.783 29.486 30.424 1.00 66.56 80 ILE A CA 1
ATOM 653 C C . ILE A 1 80 ? 12.064 30.057 29.194 1.00 66.56 80 ILE A C 1
ATOM 655 O O . ILE A 1 80 ? 12.284 29.620 28.068 1.00 66.56 80 ILE A O 1
ATOM 659 N N . SER A 1 81 ? 11.231 31.080 29.406 1.00 56.78 81 SER A N 1
ATOM 660 C CA . SER A 1 81 ? 10.636 31.877 28.325 1.00 56.78 81 SER A CA 1
ATOM 661 C C . SER A 1 81 ? 11.723 32.565 27.481 1.00 56.78 81 SER A C 1
ATOM 663 O O . SER A 1 81 ? 12.493 33.378 27.997 1.00 56.78 81 SER A O 1
ATOM 665 N N . LEU A 1 82 ? 11.760 32.244 26.183 1.00 57.97 82 LEU A N 1
ATOM 666 C CA . LEU A 1 82 ? 12.705 32.761 25.177 1.00 57.97 82 LEU A CA 1
ATOM 667 C C . LEU A 1 82 ? 12.165 34.005 24.435 1.00 57.97 82 LEU A C 1
ATOM 669 O O . LEU A 1 82 ? 12.620 34.312 23.338 1.00 57.97 82 LEU A O 1
ATOM 673 N N . ALA A 1 83 ? 11.170 34.695 25.003 1.00 45.97 83 ALA A N 1
ATOM 674 C CA . ALA A 1 83 ? 10.346 35.665 24.278 1.00 45.97 83 ALA A CA 1
ATOM 675 C C . ALA A 1 83 ? 11.071 36.958 23.847 1.00 45.97 83 ALA A C 1
ATOM 677 O O . ALA A 1 83 ? 10.633 37.589 22.891 1.00 45.97 83 ALA A O 1
ATOM 678 N N . GLU A 1 84 ? 12.180 37.344 24.488 1.00 52.72 84 GLU A N 1
ATOM 679 C CA . GLU A 1 84 ? 12.928 38.560 24.134 1.00 52.72 84 GLU A CA 1
ATOM 680 C C . GLU A 1 84 ? 14.445 38.321 24.220 1.00 52.72 84 GLU A C 1
ATOM 682 O O . GLU A 1 84 ? 15.000 38.087 25.295 1.00 52.72 84 GLU A O 1
ATOM 687 N N . LEU A 1 85 ? 15.132 38.366 23.071 1.00 53.75 85 LEU A N 1
ATOM 688 C CA . LEU A 1 85 ? 16.596 38.328 22.999 1.00 53.75 85 LEU A CA 1
ATOM 689 C C . LEU A 1 85 ? 17.161 39.732 23.316 1.00 53.75 85 LEU A C 1
ATOM 691 O O . LEU A 1 85 ? 16.706 40.710 22.722 1.00 53.75 85 LEU A O 1
ATOM 695 N N . PRO A 1 86 ? 18.150 39.872 24.218 1.00 51.97 86 PRO A N 1
ATOM 696 C CA . PRO A 1 86 ? 18.693 41.165 24.620 1.00 51.97 86 PRO A CA 1
ATOM 697 C C . PRO A 1 86 ? 19.475 41.845 23.487 1.00 51.97 86 PRO A C 1
ATOM 699 O O . PRO A 1 86 ? 20.133 41.187 22.679 1.00 51.97 86 PRO A O 1
ATOM 702 N N . GLN A 1 87 ? 19.449 43.185 23.466 1.00 50.34 87 GLN A N 1
ATOM 703 C CA . GLN A 1 87 ? 20.294 43.991 22.580 1.00 50.34 87 GLN A CA 1
ATOM 704 C C . GLN A 1 87 ? 21.779 43.835 22.951 1.00 50.34 87 GLN A C 1
ATOM 706 O O . GLN A 1 87 ? 22.160 43.859 24.124 1.00 50.34 87 GLN A O 1
ATOM 711 N N . PHE A 1 88 ? 22.609 43.660 21.924 1.00 47.34 88 PHE A N 1
ATOM 712 C CA . PHE A 1 88 ? 24.026 43.304 22.014 1.00 47.34 88 PHE A CA 1
ATOM 713 C C . PHE A 1 88 ? 24.865 44.404 22.694 1.00 47.34 88 PHE A C 1
ATOM 715 O O . PHE A 1 88 ? 24.738 45.578 22.345 1.00 47.34 88 PHE A O 1
ATOM 722 N N . ARG A 1 89 ? 25.734 44.049 23.654 1.00 48.81 89 ARG A N 1
ATOM 723 C CA . ARG A 1 89 ? 26.605 45.010 24.363 1.00 48.81 89 ARG A CA 1
ATOM 724 C C . ARG A 1 89 ? 27.993 45.051 23.712 1.00 48.81 89 ARG A C 1
ATOM 726 O O . ARG A 1 89 ? 28.543 44.020 23.348 1.00 48.81 89 ARG A O 1
ATOM 733 N N . GLU A 1 90 ? 28.631 46.225 23.651 1.00 46.44 90 GLU A N 1
ATOM 734 C CA . GLU A 1 90 ? 29.952 46.416 23.008 1.00 46.44 90 GLU A CA 1
ATOM 735 C C . GLU A 1 90 ? 31.068 45.476 23.520 1.00 46.44 90 GLU A C 1
ATOM 737 O O . GLU A 1 90 ? 31.996 45.167 22.773 1.00 46.44 90 GLU A O 1
ATOM 742 N N . LYS A 1 91 ? 30.984 44.969 24.762 1.00 48.19 91 LYS A N 1
ATOM 743 C CA . LYS A 1 91 ? 31.965 44.016 25.327 1.00 48.19 91 LYS A CA 1
ATOM 744 C C . LYS A 1 91 ? 31.958 42.640 24.641 1.00 48.19 91 LYS A C 1
ATOM 746 O O . LYS A 1 91 ? 33.005 41.990 24.604 1.00 48.19 91 LYS A O 1
ATOM 751 N N . ASP A 1 92 ? 30.834 42.238 24.049 1.00 49.28 92 ASP A N 1
ATOM 752 C CA . ASP A 1 92 ? 30.632 40.919 23.430 1.00 49.28 92 ASP A CA 1
ATOM 753 C C . ASP A 1 92 ? 31.269 40.816 22.027 1.00 49.28 92 ASP A C 1
ATOM 755 O O . ASP A 1 92 ? 31.500 39.721 21.509 1.00 49.28 92 ASP A O 1
ATOM 759 N N . SER A 1 93 ? 31.643 41.956 21.431 1.00 52.00 93 SER A N 1
ATOM 760 C CA . SER A 1 93 ? 32.370 42.035 20.151 1.00 52.00 93 SER A CA 1
ATOM 761 C C . SER A 1 93 ? 33.738 41.333 20.195 1.00 52.00 93 SER A C 1
ATOM 763 O O . SER A 1 93 ? 34.187 40.760 19.203 1.00 52.00 93 SER A O 1
ATOM 765 N N . SER A 1 94 ? 34.380 41.318 21.368 1.00 52.84 94 SER A N 1
ATOM 766 C CA . SER A 1 94 ? 35.686 40.684 21.585 1.00 52.84 94 SER A CA 1
ATOM 767 C C . SER A 1 94 ? 35.646 39.149 21.545 1.00 52.84 94 SER A C 1
ATOM 769 O O . SER A 1 94 ? 36.620 38.524 21.126 1.00 52.84 94 SER A O 1
ATOM 771 N N . LEU A 1 95 ? 34.515 38.539 21.915 1.00 52.78 95 LEU A N 1
ATOM 772 C CA . LEU A 1 95 ? 34.317 37.084 21.916 1.00 52.78 95 LEU A CA 1
ATOM 773 C C . LEU A 1 95 ? 33.967 36.550 20.518 1.00 52.78 95 LEU A C 1
ATOM 775 O O . LEU A 1 95 ? 34.420 35.471 20.138 1.00 52.78 95 LEU A O 1
ATOM 779 N N . LEU A 1 96 ? 33.250 37.338 19.706 1.00 55.06 96 LEU A N 1
ATOM 780 C CA . LEU A 1 96 ? 32.972 37.017 18.296 1.00 55.06 96 LEU A CA 1
ATOM 781 C C . LEU A 1 96 ? 34.238 37.005 17.421 1.00 55.06 96 LEU A C 1
ATOM 783 O O . LEU A 1 96 ? 34.275 36.320 16.399 1.00 55.06 96 LEU A O 1
ATOM 787 N N . LEU A 1 97 ? 35.300 37.705 17.836 1.00 54.19 97 LEU A N 1
ATOM 788 C CA . LEU A 1 97 ? 36.599 37.697 17.153 1.00 54.19 97 LEU A CA 1
ATOM 789 C C . LEU A 1 97 ? 37.344 36.353 17.283 1.00 54.19 97 LEU A C 1
ATOM 791 O O . LEU A 1 97 ? 38.215 36.072 16.455 1.00 54.19 97 LEU A O 1
ATOM 795 N N . ASN A 1 98 ? 37.003 35.516 18.275 1.00 65.62 98 ASN A N 1
ATOM 796 C CA . ASN A 1 98 ? 37.629 34.214 18.520 1.00 65.62 98 ASN A CA 1
ATOM 797 C C . ASN A 1 98 ? 36.582 33.102 18.729 1.00 65.62 98 ASN A C 1
ATOM 799 O O . ASN A 1 98 ? 36.341 32.651 19.849 1.00 65.62 98 ASN A O 1
ATOM 803 N N . LEU A 1 99 ? 36.010 32.610 17.623 1.00 66.75 99 LEU A N 1
ATOM 804 C CA . LEU A 1 99 ? 34.995 31.544 17.613 1.00 66.75 99 LEU A CA 1
ATOM 805 C C . LEU A 1 99 ? 35.435 30.260 18.339 1.00 66.75 99 LEU A C 1
ATOM 807 O O . LEU A 1 99 ? 34.604 29.594 18.945 1.00 66.75 99 LEU A O 1
ATOM 811 N N . ASN A 1 100 ? 36.734 29.941 18.328 1.00 67.94 100 ASN A N 1
ATOM 812 C CA . ASN A 1 100 ? 37.272 28.784 19.051 1.00 67.94 100 ASN A CA 1
ATOM 813 C C . ASN A 1 100 ? 37.288 28.998 20.574 1.00 67.94 100 ASN A C 1
ATOM 815 O O . ASN A 1 100 ? 37.155 28.040 21.326 1.00 67.94 100 ASN A O 1
ATOM 819 N N . GLY A 1 101 ? 37.460 30.238 21.044 1.00 70.69 101 GLY A N 1
ATOM 820 C CA . GLY A 1 101 ? 37.324 30.560 22.468 1.00 70.69 101 GLY A CA 1
ATOM 821 C C . GLY A 1 101 ? 35.881 30.384 22.937 1.00 70.69 101 GLY A C 1
ATOM 822 O O . GLY A 1 101 ? 35.639 29.764 23.966 1.00 70.69 101 GLY A O 1
ATOM 823 N N . LEU A 1 102 ? 34.925 30.815 22.110 1.00 75.75 102 LEU A N 1
ATOM 824 C CA . LEU A 1 102 ? 33.501 30.707 22.413 1.00 75.75 102 LEU A CA 1
ATOM 825 C C . LEU A 1 102 ? 33.005 29.250 22.452 1.00 75.75 102 LEU A C 1
ATOM 827 O O . LEU A 1 102 ? 32.149 28.924 23.271 1.00 75.75 102 LEU A O 1
ATOM 831 N N . THR A 1 103 ? 33.557 28.352 21.627 1.00 76.44 103 THR A N 1
ATOM 832 C CA . THR A 1 103 ? 33.259 26.913 21.750 1.00 76.44 103 THR A CA 1
ATOM 833 C C . THR A 1 103 ? 33.752 26.331 23.074 1.00 76.44 103 THR A C 1
ATOM 835 O O . THR A 1 103 ? 33.036 25.539 23.677 1.00 76.44 103 THR A O 1
ATOM 838 N N . THR A 1 104 ? 34.921 26.757 23.560 1.00 80.62 104 THR A N 1
ATOM 839 C CA . THR A 1 104 ? 35.463 26.309 24.854 1.00 80.62 104 THR A CA 1
ATOM 840 C C . THR A 1 104 ? 34.627 26.837 26.021 1.00 80.62 104 THR A C 1
ATOM 842 O O . THR A 1 104 ? 34.334 26.096 26.954 1.00 80.62 104 THR A O 1
ATOM 845 N N . ASP A 1 105 ? 34.189 28.097 25.957 1.00 79.25 105 ASP A N 1
ATOM 846 C CA . ASP A 1 105 ? 33.339 28.695 26.994 1.00 79.25 105 ASP A CA 1
ATOM 847 C C . ASP A 1 105 ? 31.964 28.006 27.075 1.00 79.25 105 ASP A C 1
ATOM 849 O O . ASP A 1 105 ? 31.443 27.790 28.172 1.00 79.25 105 ASP A O 1
ATOM 853 N N . LEU A 1 106 ? 31.396 27.611 25.927 1.00 78.62 106 LEU A N 1
ATOM 854 C CA . LEU A 1 106 ? 30.163 26.818 25.864 1.00 78.62 106 LEU A CA 1
ATOM 855 C C . LEU A 1 106 ? 30.357 25.408 26.433 1.00 78.62 106 LEU A C 1
ATOM 857 O O . LEU A 1 106 ? 29.507 24.951 27.192 1.00 78.62 106 LEU A O 1
ATOM 861 N N . GLU A 1 107 ? 31.464 24.733 26.117 1.00 81.25 107 GLU A N 1
ATOM 862 C CA . GLU A 1 107 ? 31.780 23.406 26.670 1.00 81.25 107 GLU A CA 1
ATOM 863 C C . GLU A 1 107 ? 31.899 23.451 28.201 1.00 81.25 107 GLU A C 1
ATOM 865 O O . GLU A 1 107 ? 31.235 22.676 28.886 1.00 81.25 107 GLU A O 1
ATOM 870 N N . VAL A 1 108 ? 32.633 24.425 28.753 1.00 84.12 108 VAL A N 1
ATOM 871 C CA . VAL A 1 108 ? 32.753 24.617 30.212 1.00 84.12 108 VAL A CA 1
ATOM 872 C C . VA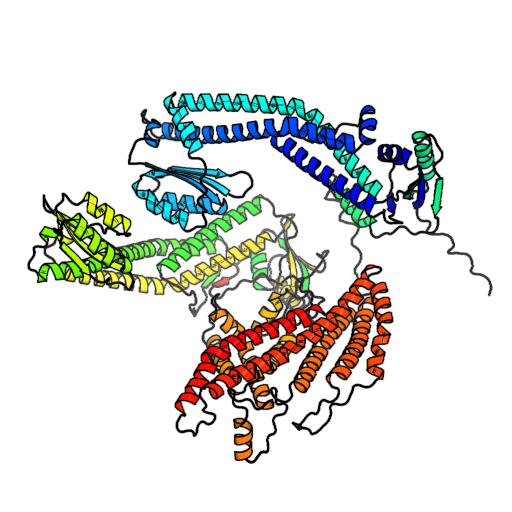L A 1 108 ? 31.397 24.937 30.854 1.00 84.12 108 VAL A C 1
ATOM 874 O O . VAL A 1 108 ? 31.109 24.498 31.972 1.00 84.12 108 VAL A O 1
ATOM 877 N N . PHE A 1 109 ? 30.545 25.699 30.164 1.00 82.56 109 PHE A N 1
ATOM 878 C CA . PHE A 1 109 ? 29.191 25.998 30.627 1.00 82.56 109 PHE A CA 1
ATOM 879 C C . PHE A 1 109 ? 28.304 24.745 30.682 1.00 82.56 109 PHE A C 1
ATOM 881 O O . PHE A 1 109 ? 27.596 24.554 31.676 1.00 82.56 109 PHE A O 1
ATOM 888 N N . PHE A 1 110 ? 28.351 23.889 29.657 1.00 80.50 110 PHE A N 1
ATOM 889 C CA . PHE A 1 110 ? 27.601 22.633 29.643 1.00 80.50 110 PHE A CA 1
ATOM 890 C C . PHE A 1 110 ? 28.136 21.654 30.694 1.00 80.50 110 PHE A C 1
ATOM 892 O O . PHE A 1 110 ? 27.355 21.195 31.523 1.00 80.50 110 PHE A O 1
ATOM 899 N N . GLU A 1 111 ? 29.453 21.441 30.786 1.00 79.19 111 GLU A N 1
ATOM 900 C CA . GLU A 1 111 ? 30.053 20.537 31.784 1.00 79.19 111 GLU A CA 1
ATOM 901 C C . GLU A 1 111 ? 29.679 20.903 33.227 1.00 79.19 111 GLU A C 1
ATOM 903 O O . GLU A 1 111 ? 29.422 20.028 34.056 1.00 79.19 111 GLU A O 1
ATOM 908 N N . LYS A 1 112 ? 29.612 22.201 33.542 1.00 79.06 112 LYS A N 1
ATOM 909 C CA . LYS A 1 112 ? 29.291 22.669 34.895 1.00 79.06 112 LYS A CA 1
ATOM 910 C C . LYS A 1 112 ? 27.820 22.474 35.272 1.00 79.06 112 LYS A C 1
ATOM 912 O O . LYS A 1 112 ? 27.521 22.270 36.451 1.00 79.06 112 LYS A O 1
ATOM 917 N N . ASN A 1 113 ? 26.906 22.603 34.311 1.00 75.62 113 ASN A N 1
ATOM 918 C CA . ASN A 1 113 ? 25.478 22.728 34.601 1.00 75.62 113 ASN A CA 1
ATOM 919 C C . ASN A 1 113 ? 24.653 21.504 34.178 1.00 75.62 113 ASN A C 1
ATOM 921 O O . ASN A 1 113 ? 23.662 21.201 34.841 1.00 75.62 113 ASN A O 1
ATOM 925 N N . GLU A 1 114 ? 25.054 20.791 33.125 1.00 70.81 114 GLU A N 1
ATOM 926 C CA . GLU A 1 114 ? 24.310 19.664 32.552 1.00 70.81 114 GLU A CA 1
ATOM 927 C C . GLU A 1 114 ? 24.162 18.534 33.573 1.00 70.81 114 GLU A C 1
ATOM 929 O O . GLU A 1 114 ? 23.038 18.190 33.923 1.00 70.81 114 GLU A O 1
ATOM 934 N N . GLY A 1 115 ? 25.263 18.074 34.179 1.00 69.94 115 GLY A N 1
ATOM 935 C CA . GLY A 1 115 ? 25.219 16.985 35.163 1.00 69.94 115 GLY A CA 1
ATOM 936 C C . GLY A 1 115 ? 24.406 17.298 36.428 1.00 69.94 115 GLY A C 1
ATOM 937 O O . GLY A 1 115 ? 23.790 16.409 37.005 1.00 69.94 115 GLY A O 1
ATOM 938 N N . ASN A 1 116 ? 24.363 18.557 36.874 1.00 74.19 116 ASN A N 1
ATOM 939 C CA . ASN A 1 116 ? 23.594 18.945 38.065 1.00 74.19 116 ASN A CA 1
ATOM 940 C C . ASN A 1 116 ? 22.091 19.069 37.760 1.00 74.19 116 ASN A C 1
ATOM 942 O O . ASN A 1 116 ? 21.254 18.833 38.624 1.00 74.19 116 ASN A O 1
ATOM 946 N N . ILE A 1 117 ? 21.733 19.445 36.532 1.00 71.25 117 ILE A N 1
ATOM 947 C CA . ILE A 1 117 ? 20.330 19.595 36.133 1.00 71.25 117 ILE A CA 1
ATOM 948 C C . ILE A 1 117 ? 19.730 18.263 35.724 1.00 71.25 117 ILE A C 1
ATOM 950 O O . ILE A 1 117 ? 18.605 17.994 36.133 1.00 71.25 117 ILE A O 1
ATOM 954 N N . THR A 1 118 ? 20.467 17.417 35.003 1.00 69.12 118 THR A N 1
ATOM 955 C CA . THR A 1 118 ? 19.998 16.068 34.666 1.00 69.12 118 THR A CA 1
ATOM 956 C C . THR A 1 118 ? 19.743 15.262 35.932 1.00 69.12 118 THR A C 1
ATOM 958 O O . THR A 1 118 ? 18.631 14.791 36.117 1.00 69.12 118 THR A O 1
ATOM 961 N N . THR A 1 119 ? 20.690 15.235 36.874 1.00 74.75 119 THR A N 1
ATOM 962 C CA . THR A 1 119 ? 20.520 14.508 38.146 1.00 74.75 119 THR A CA 1
ATOM 963 C C . THR A 1 119 ? 19.362 15.046 38.989 1.00 74.75 119 THR A C 1
ATOM 965 O O . THR A 1 119 ? 18.576 14.273 39.529 1.00 74.75 119 THR A O 1
ATOM 968 N N . LYS A 1 120 ? 19.197 16.371 39.096 1.00 75.19 120 LYS A N 1
ATOM 969 C CA . LYS A 1 120 ? 18.064 16.960 39.832 1.00 75.19 120 LYS A CA 1
ATOM 970 C C . LYS A 1 120 ? 16.722 16.727 39.150 1.00 75.19 120 LYS A C 1
ATOM 972 O O . LYS A 1 120 ? 15.721 16.565 39.841 1.00 75.19 120 LYS A O 1
ATOM 977 N N . PHE A 1 121 ? 16.690 16.741 37.823 1.00 71.69 121 PHE A N 1
ATOM 978 C CA . PHE A 1 121 ? 15.483 16.484 37.052 1.00 71.69 121 PHE A CA 1
ATOM 979 C C . PHE A 1 121 ? 15.093 15.005 37.113 1.00 71.69 121 PHE A C 1
ATOM 981 O O . PHE A 1 121 ? 13.932 14.713 37.374 1.00 71.69 121 PHE A O 1
ATOM 988 N N . GLU A 1 122 ? 16.055 14.088 36.990 1.00 69.44 122 GLU A N 1
ATOM 989 C CA . GLU A 1 122 ? 15.869 12.647 37.209 1.00 69.44 122 GLU A CA 1
ATOM 990 C C . GLU A 1 122 ? 15.327 12.375 38.620 1.00 69.44 122 GLU A C 1
ATOM 992 O O . GLU A 1 122 ? 14.310 11.698 38.767 1.00 69.44 122 GLU A O 1
ATOM 997 N N . ASN A 1 123 ? 15.913 13.001 39.649 1.00 74.38 123 ASN A N 1
ATOM 998 C CA . ASN A 1 123 ? 15.422 12.897 41.027 1.00 74.38 123 ASN A CA 1
ATOM 999 C C . ASN A 1 123 ? 13.997 13.454 41.185 1.00 74.38 123 ASN A C 1
ATOM 1001 O O . ASN A 1 123 ? 13.165 12.839 41.847 1.00 74.38 123 ASN A O 1
ATOM 1005 N N . LEU A 1 124 ? 13.684 14.601 40.572 1.00 74.44 124 LEU A N 1
ATOM 1006 C CA . LEU A 1 124 ? 12.336 15.179 40.604 1.00 74.44 124 LEU A CA 1
ATOM 1007 C C . LEU A 1 124 ? 11.322 14.272 39.901 1.00 74.44 124 LEU A C 1
ATOM 1009 O O . LEU A 1 124 ? 10.206 14.104 40.390 1.00 74.44 124 LEU A O 1
ATOM 1013 N N . GLN A 1 125 ? 11.693 13.681 38.764 1.00 66.56 125 GLN A N 1
ATOM 1014 C CA . GLN A 1 125 ? 10.846 12.726 38.057 1.00 66.56 125 GLN A CA 1
ATOM 1015 C C . GLN A 1 125 ? 10.603 11.471 38.892 1.00 66.56 125 GLN A C 1
ATOM 1017 O O . GLN A 1 125 ? 9.466 11.001 38.951 1.00 66.56 125 GLN A O 1
ATOM 1022 N N . GLN A 1 126 ? 11.635 10.961 39.565 1.00 67.44 126 GLN A N 1
ATOM 1023 C CA . GLN A 1 126 ? 11.511 9.823 40.468 1.00 67.44 126 GLN A CA 1
ATOM 1024 C C . GLN A 1 126 ? 10.583 10.147 41.646 1.00 67.44 126 GLN A C 1
ATOM 1026 O O . GLN A 1 126 ? 9.616 9.422 41.869 1.00 67.44 126 GLN A O 1
ATOM 1031 N N . LEU A 1 127 ? 10.778 11.281 42.324 1.00 71.06 127 LEU A N 1
ATOM 1032 C CA . LEU A 1 127 ? 9.921 11.688 43.442 1.00 71.06 127 LEU A CA 1
ATOM 1033 C C . LEU A 1 127 ? 8.473 11.961 43.011 1.00 71.06 127 LEU A C 1
ATOM 1035 O O . LEU A 1 127 ? 7.547 11.559 43.706 1.00 71.06 127 LEU A O 1
ATOM 1039 N N . ARG A 1 128 ? 8.237 12.577 41.844 1.00 68.62 128 ARG A N 1
ATOM 1040 C CA . ARG A 1 128 ? 6.872 12.761 41.310 1.00 68.62 128 ARG A CA 1
ATOM 1041 C C . ARG A 1 128 ? 6.200 11.437 40.943 1.00 68.62 128 ARG A C 1
ATOM 1043 O O . ARG A 1 128 ? 4.976 11.335 41.039 1.00 68.62 128 ARG A O 1
ATOM 1050 N N . LYS A 1 129 ? 6.961 10.426 40.506 1.00 59.84 129 LYS A N 1
ATOM 1051 C CA . LYS A 1 129 ? 6.432 9.063 40.328 1.00 59.84 129 LYS A CA 1
ATOM 1052 C C . LYS A 1 129 ? 6.009 8.487 41.683 1.00 59.84 129 LYS A C 1
ATOM 1054 O O . LYS A 1 129 ? 4.886 8.001 41.792 1.00 59.84 129 LYS A O 1
ATOM 1059 N N . GLU A 1 130 ? 6.848 8.619 42.711 1.00 64.56 130 GLU A N 1
ATOM 1060 C CA . GLU A 1 130 ? 6.541 8.176 44.080 1.00 64.56 130 GLU A CA 1
ATOM 1061 C C . GLU A 1 130 ? 5.310 8.904 44.674 1.00 64.56 130 GLU A C 1
ATOM 1063 O O . GLU A 1 130 ? 4.407 8.254 45.202 1.00 64.56 130 GLU A O 1
ATOM 1068 N N . GLU A 1 131 ? 5.196 10.227 44.510 1.00 67.88 131 GLU A N 1
ATOM 1069 C CA . GLU A 1 131 ? 4.050 11.043 44.961 1.00 67.88 131 GLU A CA 1
ATOM 1070 C C . GLU A 1 131 ? 2.730 10.615 44.302 1.00 67.88 131 GLU A C 1
ATOM 1072 O O . GLU A 1 131 ? 1.696 10.496 44.963 1.00 67.88 131 GLU A O 1
ATOM 1077 N N . ARG A 1 132 ? 2.740 10.351 42.990 1.00 59.25 132 ARG A N 1
ATOM 1078 C CA . ARG A 1 132 ? 1.544 9.897 42.258 1.00 59.25 132 ARG A CA 1
ATOM 1079 C C . ARG A 1 132 ? 1.064 8.531 42.736 1.00 59.25 132 ARG A C 1
ATOM 1081 O O . ARG A 1 132 ? -0.139 8.320 42.879 1.00 59.25 132 ARG A O 1
ATOM 1088 N N . ILE A 1 133 ? 1.996 7.624 43.015 1.00 58.75 133 ILE A N 1
ATOM 1089 C CA . ILE A 1 133 ? 1.672 6.307 43.568 1.00 58.75 133 ILE A CA 1
ATOM 1090 C C . ILE A 1 133 ? 1.055 6.486 44.961 1.00 58.75 133 ILE A C 1
ATOM 1092 O O . ILE A 1 133 ? -0.047 5.995 45.208 1.00 58.75 133 ILE A O 1
ATOM 1096 N N . LEU A 1 134 ? 1.687 7.265 45.842 1.00 62.03 134 LEU A N 1
ATOM 1097 C CA . LEU A 1 134 ? 1.189 7.483 47.204 1.00 62.03 134 LEU A CA 1
ATOM 1098 C C . LEU A 1 134 ? -0.147 8.234 47.256 1.00 62.03 134 LEU A C 1
ATOM 1100 O O . LEU A 1 134 ? -1.006 7.877 48.056 1.00 62.03 134 LEU A O 1
ATOM 1104 N N . SER A 1 135 ? -0.362 9.236 46.403 1.00 60.22 135 SER A N 1
ATOM 1105 C CA . SER A 1 135 ? -1.639 9.966 46.325 1.00 60.22 135 SER A CA 1
ATOM 1106 C C . SER A 1 135 ? -2.777 9.070 45.844 1.00 60.22 135 SER A C 1
ATOM 1108 O O . SER A 1 135 ? -3.887 9.151 46.370 1.00 60.22 135 SER A O 1
ATOM 1110 N N . SER A 1 136 ? -2.504 8.165 44.901 1.00 53.25 136 SER A N 1
ATOM 1111 C CA . SER A 1 136 ? -3.484 7.176 44.450 1.00 53.25 136 SER A CA 1
ATOM 1112 C C . SER A 1 136 ? -3.834 6.155 45.542 1.00 53.25 136 SER A C 1
ATOM 1114 O O . SER A 1 136 ? -5.009 5.837 45.726 1.00 53.25 136 SER A O 1
ATOM 1116 N N . LEU A 1 137 ? -2.844 5.730 46.337 1.00 57.06 137 LEU A N 1
ATOM 1117 C CA . LEU A 1 137 ? -3.046 4.868 47.504 1.00 57.06 137 LEU A CA 1
ATOM 1118 C C . LEU A 1 137 ? -3.820 5.582 48.620 1.00 57.06 137 LEU A C 1
ATOM 1120 O O . LEU A 1 137 ? -4.683 4.976 49.250 1.00 57.06 137 LEU A O 1
ATOM 1124 N N . LEU A 1 138 ? -3.566 6.875 48.834 1.00 61.34 138 LEU A N 1
ATOM 1125 C CA . LEU A 1 138 ? -4.315 7.695 49.786 1.00 61.34 138 LEU A CA 1
ATOM 1126 C C . LEU A 1 138 ? -5.787 7.827 49.363 1.00 61.34 138 LEU A C 1
ATOM 1128 O O . LEU A 1 138 ? -6.690 7.690 50.185 1.00 61.34 138 LEU A O 1
ATOM 1132 N N . LEU A 1 139 ? -6.032 8.058 48.070 1.00 56.75 139 LEU A N 1
ATOM 1133 C CA . LEU A 1 139 ? -7.376 8.167 47.504 1.00 56.75 139 LEU A CA 1
ATOM 1134 C C . LEU A 1 139 ? -8.135 6.839 47.640 1.00 56.75 139 LEU A C 1
ATOM 1136 O O . LEU A 1 139 ? -9.294 6.840 48.055 1.00 56.75 139 LEU A O 1
ATOM 1140 N N . PHE A 1 140 ? -7.451 5.717 47.410 1.00 50.91 140 PHE A N 1
ATOM 1141 C CA . PHE A 1 140 ? -7.976 4.380 47.672 1.00 50.91 140 PHE A CA 1
ATOM 1142 C C . PHE A 1 140 ? -8.329 4.181 49.154 1.00 50.91 140 PHE A C 1
ATOM 1144 O O . PHE A 1 140 ? -9.465 3.830 49.460 1.00 50.91 140 PHE A O 1
ATOM 1151 N N . GLN A 1 141 ? -7.415 4.519 50.073 1.00 50.94 141 GLN A N 1
ATOM 1152 C CA . GLN A 1 141 ? -7.654 4.432 51.519 1.00 50.94 141 GLN A CA 1
ATOM 1153 C C . GLN A 1 141 ? -8.882 5.253 51.950 1.00 50.94 141 GLN A C 1
ATOM 1155 O O . GLN A 1 141 ? -9.689 4.786 52.754 1.00 50.94 141 GLN A O 1
ATOM 1160 N N . THR A 1 142 ? -9.061 6.458 51.394 1.00 52.22 142 THR A N 1
ATOM 1161 C CA . THR A 1 142 ? -10.230 7.302 51.700 1.00 52.22 142 THR A CA 1
ATOM 1162 C C . THR A 1 142 ? -11.550 6.772 51.138 1.00 52.22 142 THR A C 1
ATOM 1164 O O . THR A 1 142 ? -12.602 7.076 51.697 1.00 52.22 142 THR A O 1
ATOM 1167 N N . GLN A 1 143 ? -11.521 5.975 50.066 1.00 47.28 143 GLN A N 1
ATOM 1168 C CA . GLN A 1 143 ? -12.721 5.385 49.462 1.00 47.28 143 GLN A CA 1
ATOM 1169 C C . GLN A 1 143 ? -13.175 4.090 50.154 1.00 47.28 143 GLN A C 1
ATOM 1171 O O . GLN A 1 143 ? -14.330 3.702 49.994 1.00 47.28 143 GLN A O 1
ATOM 1176 N N . THR A 1 144 ? -12.309 3.434 50.935 1.00 43.66 144 THR A N 1
ATOM 1177 C CA . THR A 1 144 ? -12.570 2.095 51.498 1.00 43.66 144 THR A CA 1
ATOM 1178 C C . THR A 1 144 ? -13.067 2.047 52.954 1.00 43.66 144 THR A C 1
ATOM 1180 O O . THR A 1 144 ? -13.225 0.948 53.472 1.00 43.66 144 THR A O 1
ATOM 1183 N N . GLU A 1 145 ? -13.327 3.179 53.631 1.00 41.88 145 GLU A N 1
ATOM 1184 C CA . GLU A 1 145 ? -13.845 3.258 55.028 1.00 41.88 145 GLU A CA 1
ATOM 1185 C C . GLU A 1 145 ? -13.239 2.239 56.033 1.00 41.88 145 GLU A C 1
ATOM 1187 O O . GLU A 1 145 ? -13.915 1.734 56.930 1.00 41.88 145 GLU A O 1
ATOM 1192 N N . GLN A 1 146 ? -11.944 1.929 55.924 1.00 43.69 146 GLN A N 1
ATOM 1193 C CA . GLN A 1 146 ? -11.244 1.089 56.899 1.00 43.69 146 GLN A CA 1
ATOM 1194 C C . GLN A 1 146 ? -9.891 1.701 57.262 1.00 43.69 146 GLN A C 1
ATOM 1196 O O . GLN A 1 146 ? -9.009 1.850 56.420 1.00 43.69 146 GLN A O 1
ATOM 1201 N N . ASP A 1 147 ? -9.715 1.996 58.552 1.00 43.53 147 ASP A N 1
ATOM 1202 C CA . ASP A 1 147 ? -8.490 2.526 59.178 1.00 43.53 147 ASP A CA 1
ATOM 1203 C C . ASP A 1 147 ? -7.304 1.528 59.185 1.00 43.53 147 ASP A C 1
ATOM 1205 O O . ASP A 1 147 ? -6.396 1.629 60.008 1.00 43.53 147 ASP A O 1
ATOM 1209 N N . VAL A 1 148 ? -7.278 0.540 58.285 1.00 43.31 148 VAL A N 1
ATOM 1210 C CA . VAL A 1 148 ? -6.258 -0.523 58.262 1.00 43.31 148 VAL A CA 1
ATOM 1211 C C . VAL A 1 148 ? -5.783 -0.790 56.832 1.00 43.31 148 VAL A C 1
ATOM 1213 O O . VAL A 1 148 ? -5.820 -1.913 56.345 1.00 43.31 148 VAL A O 1
ATOM 1216 N N . PHE A 1 149 ? -5.331 0.251 56.133 1.00 42.19 149 PHE A N 1
ATOM 1217 C CA . PHE A 1 149 ? -4.510 0.071 54.934 1.00 42.19 149 PHE A CA 1
ATOM 1218 C C . PHE A 1 149 ? -3.043 0.295 55.321 1.00 42.19 149 PHE A C 1
ATOM 1220 O O . PHE A 1 149 ? -2.596 1.434 55.449 1.00 42.19 149 PHE A O 1
ATOM 1227 N N . SER A 1 150 ? -2.299 -0.784 55.587 1.00 43.06 150 SER A N 1
ATOM 1228 C CA . SER A 1 150 ? -0.846 -0.731 55.783 1.00 43.06 150 SER A CA 1
ATOM 1229 C C . SER A 1 150 ? -0.130 -1.230 54.529 1.00 43.06 150 SER A C 1
ATOM 1231 O O . SER A 1 150 ? -0.523 -2.219 53.915 1.00 43.06 150 SER A O 1
ATOM 1233 N N . VAL A 1 151 ? 0.955 -0.547 54.152 1.00 42.69 151 VAL A N 1
ATOM 1234 C CA . VAL A 1 151 ? 1.828 -0.913 53.015 1.00 42.69 151 VAL A CA 1
ATOM 1235 C C . VAL A 1 151 ? 2.445 -2.311 53.189 1.00 42.69 151 VAL A C 1
ATOM 1237 O O . VAL A 1 151 ? 2.871 -2.915 52.210 1.00 42.69 151 VAL A O 1
ATOM 1240 N N . ASP A 1 152 ? 2.395 -2.885 54.396 1.00 40.59 152 ASP A N 1
ATOM 1241 C CA . ASP A 1 152 ? 2.750 -4.284 54.670 1.00 40.59 152 ASP A CA 1
ATOM 1242 C C . ASP A 1 152 ? 1.969 -5.297 53.806 1.00 40.59 152 ASP A C 1
ATOM 1244 O O . ASP A 1 152 ? 2.451 -6.407 53.585 1.00 40.59 152 ASP A O 1
ATOM 1248 N N . LEU A 1 153 ? 0.806 -4.935 53.248 1.00 41.62 153 LEU A N 1
ATOM 1249 C CA . LEU A 1 153 ? 0.064 -5.768 52.287 1.00 41.62 153 LEU A CA 1
ATOM 1250 C C . LEU A 1 153 ? 0.744 -5.888 50.911 1.00 41.62 153 LEU A C 1
ATOM 1252 O O . LEU A 1 153 ? 0.472 -6.852 50.198 1.00 41.62 153 LEU A O 1
ATOM 1256 N N . LEU A 1 154 ? 1.638 -4.960 50.543 1.00 42.62 154 LEU A N 1
ATOM 1257 C CA . LEU A 1 154 ? 2.441 -5.041 49.312 1.00 42.62 154 LEU A CA 1
ATOM 1258 C C . LEU A 1 154 ? 3.687 -5.924 49.480 1.00 42.62 154 LEU A C 1
ATOM 1260 O O . LEU A 1 154 ? 4.251 -6.376 48.487 1.00 42.62 154 LEU A O 1
ATOM 1264 N N . THR A 1 155 ? 4.111 -6.189 50.719 1.00 41.69 155 THR A N 1
ATOM 1265 C CA . THR A 1 155 ? 5.320 -6.974 51.025 1.00 41.69 155 THR A CA 1
ATOM 1266 C C . THR A 1 155 ? 5.033 -8.289 51.749 1.00 41.69 155 THR A C 1
ATOM 1268 O O . THR A 1 155 ? 5.896 -9.167 51.781 1.00 41.69 155 THR A O 1
ATOM 1271 N N . SER A 1 156 ? 3.834 -8.477 52.308 1.00 41.88 156 SER A N 1
ATOM 1272 C CA . SER A 1 156 ? 3.531 -9.636 53.151 1.00 41.88 156 SER A CA 1
ATOM 1273 C C . SER A 1 156 ? 2.061 -10.066 53.139 1.00 41.88 156 SER A C 1
ATOM 1275 O O . SER A 1 156 ? 1.413 -10.144 54.174 1.00 41.88 156 SER A O 1
ATOM 1277 N N . SER A 1 157 ? 1.516 -10.450 51.985 1.00 35.44 157 SER A N 1
ATOM 1278 C CA . SER A 1 157 ? 0.431 -11.443 51.988 1.00 35.44 157 SER A CA 1
ATOM 1279 C C . SER A 1 157 ? 0.297 -12.118 50.630 1.00 35.44 157 SER A C 1
ATOM 1281 O O . SER A 1 157 ? 0.330 -11.487 49.583 1.00 35.44 157 SER A O 1
ATOM 1283 N N . SER A 1 158 ? 0.140 -13.433 50.660 1.00 47.41 158 SER A N 1
ATOM 1284 C CA . SER A 1 158 ? -0.020 -14.363 49.538 1.00 47.41 158 SER A CA 1
ATOM 1285 C C . SER A 1 158 ? -1.270 -14.144 48.666 1.00 47.41 158 SER A C 1
ATOM 1287 O O . SER A 1 158 ? -1.674 -15.061 47.957 1.00 47.41 158 SER A O 1
ATOM 1289 N N . SER A 1 159 ? -1.917 -12.981 48.742 1.00 46.94 159 SER A N 1
ATOM 1290 C CA . SER A 1 159 ? -3.258 -12.738 48.202 1.00 46.94 159 SER A CA 1
ATOM 1291 C C . SER A 1 159 ? -3.336 -11.647 47.134 1.00 46.94 159 SER A C 1
ATOM 1293 O O . SER A 1 159 ? -4.350 -11.586 46.444 1.00 46.94 159 SER A O 1
ATOM 1295 N N . THR A 1 160 ? -2.305 -10.817 46.945 1.00 52.19 160 THR A N 1
ATOM 1296 C CA . THR A 1 160 ? -2.322 -9.706 45.972 1.00 52.19 160 THR A CA 1
ATOM 1297 C C . THR A 1 160 ? -1.169 -9.793 44.966 1.00 52.19 160 THR A C 1
ATOM 1299 O O . THR A 1 160 ? -0.025 -10.062 45.325 1.00 52.19 160 THR A O 1
ATOM 1302 N N . TYR A 1 161 ? -1.485 -9.600 43.684 1.00 60.28 161 TYR A N 1
ATOM 1303 C CA . TYR A 1 161 ? -0.559 -9.551 42.556 1.00 60.28 161 TYR A CA 1
ATOM 1304 C C . TYR A 1 161 ? -0.442 -8.118 42.037 1.00 60.28 161 TYR A C 1
ATOM 1306 O O . TYR A 1 161 ? -1.428 -7.507 41.615 1.00 60.28 161 TYR A O 1
ATOM 1314 N N . THR A 1 162 ? 0.780 -7.596 42.068 1.00 60.34 162 THR A N 1
ATOM 1315 C CA . THR A 1 162 ? 1.132 -6.236 41.655 1.00 60.34 162 THR A CA 1
ATOM 1316 C C . THR A 1 162 ? 2.010 -6.298 40.410 1.00 60.34 162 THR A C 1
ATOM 1318 O O . THR A 1 162 ? 3.088 -6.890 40.446 1.00 60.34 162 THR A O 1
ATOM 1321 N N . PHE A 1 163 ? 1.574 -5.663 39.324 1.00 60.62 163 PHE A N 1
ATOM 1322 C CA . PHE A 1 163 ? 2.293 -5.610 38.052 1.00 60.62 163 PHE A CA 1
ATOM 1323 C C . PHE A 1 163 ? 2.597 -4.161 37.650 1.00 60.62 163 PHE A C 1
ATOM 1325 O O . PHE A 1 163 ? 1.732 -3.291 37.765 1.00 60.62 163 PHE A O 1
ATOM 1332 N N . LEU A 1 164 ? 3.818 -3.914 37.162 1.00 53.34 164 LEU A N 1
ATOM 1333 C CA . LEU A 1 164 ? 4.268 -2.630 36.622 1.00 53.34 164 LEU A CA 1
ATOM 1334 C C . LEU A 1 164 ? 4.926 -2.859 35.248 1.00 53.34 164 LEU A C 1
ATOM 1336 O O . LEU A 1 164 ? 5.872 -3.640 35.166 1.00 53.34 164 LEU A O 1
ATOM 1340 N N . GLY A 1 165 ? 4.464 -2.185 34.188 1.00 57.28 165 GLY A N 1
ATOM 1341 C CA . GLY A 1 165 ? 5.015 -2.356 32.830 1.00 57.28 165 GLY A CA 1
ATOM 1342 C C . GLY A 1 165 ? 4.739 -1.187 31.877 1.00 57.28 165 GLY A C 1
ATOM 1343 O O . GLY A 1 165 ? 3.848 -0.381 32.128 1.00 57.28 165 GLY A O 1
ATOM 1344 N N . GLU A 1 166 ? 5.502 -1.064 30.787 1.00 57.38 166 GLU A N 1
ATOM 1345 C CA . GLU A 1 166 ? 5.321 -0.013 29.768 1.00 57.38 166 GLU A CA 1
ATOM 1346 C C . GLU A 1 166 ? 4.483 -0.506 28.584 1.00 57.38 166 GLU A C 1
ATOM 1348 O O . GLU A 1 166 ? 4.897 -1.421 27.885 1.00 57.38 166 GLU A O 1
ATOM 1353 N N . ILE A 1 167 ? 3.340 0.133 28.324 1.00 63.53 167 ILE A N 1
ATOM 1354 C CA . ILE A 1 167 ? 2.389 -0.164 27.240 1.00 63.53 167 ILE A CA 1
ATOM 1355 C C . ILE A 1 167 ? 2.369 0.954 26.186 1.00 63.53 167 ILE A C 1
ATOM 1357 O O . ILE A 1 167 ? 2.506 2.117 26.547 1.00 63.53 167 ILE A O 1
ATOM 1361 N N . PRO A 1 168 ? 2.170 0.700 24.881 1.00 61.75 168 PRO A N 1
ATOM 1362 C CA . PRO A 1 168 ? 1.982 1.793 23.927 1.00 61.75 168 PRO A CA 1
ATOM 1363 C C . PRO A 1 168 ? 0.671 2.546 24.217 1.00 61.75 168 PRO A C 1
ATOM 1365 O O . PRO A 1 168 ? -0.356 1.933 24.512 1.00 61.75 168 PRO A O 1
ATOM 1368 N N . ALA A 1 169 ? 0.671 3.880 24.107 1.00 61.94 169 ALA A N 1
ATOM 1369 C CA . ALA A 1 169 ? -0.465 4.725 24.500 1.00 61.94 169 ALA A CA 1
ATOM 1370 C C . ALA A 1 169 ? -1.763 4.427 23.726 1.00 61.94 169 ALA A C 1
ATOM 1372 O O . ALA A 1 169 ? -2.852 4.678 24.236 1.00 61.94 169 ALA A O 1
ATOM 1373 N N . SER A 1 170 ? -1.658 3.866 22.519 1.00 59.59 170 SER A N 1
ATOM 1374 C CA . SER A 1 170 ? -2.796 3.425 21.705 1.00 59.59 170 SER A CA 1
ATOM 1375 C C . SER A 1 170 ? -3.540 2.215 22.278 1.00 59.59 170 SER A C 1
ATOM 1377 O O . SER A 1 170 ? -4.694 2.006 21.920 1.00 59.59 170 SER A O 1
ATOM 1379 N N . TYR A 1 171 ? -2.902 1.421 23.145 1.00 61.69 171 TYR A N 1
ATOM 1380 C CA . TYR A 1 171 ? -3.467 0.180 23.690 1.00 61.69 171 TYR A CA 1
ATOM 1381 C C . TYR A 1 171 ? -3.977 0.317 25.127 1.00 61.69 171 TYR A C 1
ATOM 1383 O O . TYR A 1 171 ? -4.480 -0.651 25.683 1.00 61.69 171 TYR A O 1
ATOM 1391 N N . GLU A 1 172 ? -3.898 1.503 25.735 1.00 64.44 172 GLU A N 1
ATOM 1392 C CA . GLU A 1 172 ? -4.311 1.715 27.128 1.00 64.44 172 GLU A CA 1
ATOM 1393 C C . GLU A 1 172 ? -5.777 1.368 27.381 1.00 64.44 172 GLU A C 1
ATOM 1395 O O . GLU A 1 172 ? -6.066 0.594 28.285 1.00 64.44 172 GLU A O 1
ATOM 1400 N N . GLU A 1 173 ? -6.697 1.931 26.597 1.00 59.84 173 GLU A N 1
ATOM 1401 C CA . GLU A 1 173 ? -8.139 1.688 26.741 1.00 59.84 173 GLU A CA 1
ATOM 1402 C C . GLU A 1 173 ? -8.467 0.199 26.581 1.00 59.84 173 GLU A C 1
ATOM 1404 O O . GLU A 1 173 ? -9.297 -0.347 27.301 1.00 59.84 173 GLU A O 1
ATOM 1409 N N . LEU A 1 174 ? -7.752 -0.464 25.673 1.00 59.44 174 LEU A N 1
ATOM 1410 C CA . LEU A 1 174 ? -7.938 -1.867 25.335 1.00 59.44 174 LEU A CA 1
ATOM 1411 C C . LEU A 1 174 ? -7.427 -2.773 26.465 1.00 59.44 174 LEU A C 1
ATOM 1413 O O . LEU A 1 174 ? -8.158 -3.636 26.937 1.00 59.44 174 LEU A O 1
ATOM 1417 N N . ILE A 1 175 ? -6.221 -2.521 26.979 1.00 65.62 175 ILE A N 1
ATOM 1418 C CA . ILE A 1 175 ? -5.651 -3.262 28.115 1.00 65.62 175 ILE A CA 1
ATOM 1419 C C . ILE A 1 175 ? -6.449 -2.988 29.395 1.00 65.62 175 ILE A C 1
ATOM 1421 O O . ILE A 1 175 ? -6.723 -3.913 30.154 1.00 65.62 175 ILE A O 1
ATOM 1425 N N . ARG A 1 176 ? -6.875 -1.741 29.630 1.00 66.75 176 ARG A N 1
ATOM 1426 C CA . ARG A 1 176 ? -7.736 -1.382 30.765 1.00 66.75 176 ARG A CA 1
ATOM 1427 C C . ARG A 1 176 ? -9.045 -2.151 30.729 1.00 66.75 176 ARG A C 1
ATOM 1429 O O . ARG A 1 176 ? -9.457 -2.676 31.757 1.00 66.75 176 ARG A O 1
ATOM 1436 N N . PHE A 1 177 ? -9.670 -2.219 29.557 1.00 59.97 177 PHE A N 1
ATOM 1437 C CA . PHE A 1 177 ? -10.899 -2.965 29.348 1.00 59.97 177 PHE A CA 1
ATOM 1438 C C . PHE A 1 177 ? -10.700 -4.454 29.648 1.00 59.97 177 PHE A C 1
ATOM 1440 O O . PHE A 1 177 ? -11.412 -4.982 30.495 1.00 59.97 177 PHE A O 1
ATOM 1447 N N . TYR A 1 178 ? -9.680 -5.098 29.069 1.00 60.94 178 TYR A N 1
ATOM 1448 C CA . TYR A 1 178 ? -9.415 -6.520 29.315 1.00 60.94 178 TYR A CA 1
ATOM 1449 C C . TYR A 1 178 ? -9.070 -6.821 30.776 1.00 60.94 178 TYR A C 1
ATOM 1451 O O . TYR A 1 178 ? -9.606 -7.766 31.348 1.00 60.94 178 TYR A O 1
ATOM 1459 N N . LEU A 1 179 ? -8.231 -6.003 31.417 1.00 65.25 179 LEU A N 1
ATOM 1460 C CA . LEU A 1 179 ? -7.885 -6.198 32.827 1.00 65.25 179 LEU A CA 1
ATOM 1461 C C . LEU A 1 179 ? -9.097 -5.991 33.743 1.00 65.25 179 LEU A C 1
ATOM 1463 O O . LEU A 1 179 ? -9.281 -6.757 34.687 1.00 65.25 179 LEU A O 1
ATOM 1467 N N . MET A 1 180 ? -9.946 -4.997 33.465 1.00 62.47 180 MET A N 1
ATOM 1468 C CA . MET A 1 180 ? -11.190 -4.778 34.212 1.00 62.47 180 MET A CA 1
ATOM 1469 C C . MET A 1 180 ? -12.219 -5.886 33.972 1.00 62.47 180 MET A C 1
ATOM 1471 O O . MET A 1 180 ? -12.929 -6.261 34.901 1.00 62.47 180 MET A O 1
ATOM 1475 N N . GLU A 1 181 ? -12.286 -6.439 32.765 1.00 59.00 181 GLU A N 1
ATOM 1476 C CA . GLU A 1 181 ? -13.200 -7.528 32.426 1.00 59.00 181 GLU A CA 1
ATOM 1477 C C . GLU A 1 181 ? -12.780 -8.845 33.096 1.00 59.00 181 GLU A C 1
ATOM 1479 O O . GLU A 1 181 ? -13.605 -9.505 33.726 1.00 59.00 181 GLU A O 1
ATOM 1484 N N . ILE A 1 182 ? -11.488 -9.175 33.060 1.00 60.31 182 ILE A N 1
ATOM 1485 C CA . ILE A 1 182 ? -10.934 -10.418 33.625 1.00 60.31 182 ILE A CA 1
ATOM 1486 C C . ILE A 1 182 ? -10.968 -10.415 35.142 1.00 60.31 182 ILE A C 1
ATOM 1488 O O . ILE A 1 182 ? -11.369 -11.393 35.762 1.00 60.31 182 ILE A O 1
ATOM 1492 N N . THR A 1 183 ? -10.596 -9.293 35.750 1.00 58.94 183 THR A N 1
ATOM 1493 C CA . THR A 1 183 ? -10.653 -9.164 37.208 1.00 58.94 183 THR A CA 1
ATOM 1494 C C . THR A 1 183 ? -12.047 -8.817 37.713 1.00 58.94 183 THR A C 1
ATOM 1496 O O . THR A 1 183 ? -12.215 -8.587 38.908 1.00 58.94 183 THR A O 1
ATOM 1499 N N . SER A 1 184 ? -13.070 -8.765 36.851 1.00 55.22 184 SER A N 1
ATOM 1500 C CA . SER A 1 184 ? -14.450 -8.409 37.213 1.00 55.22 184 SER A CA 1
ATOM 1501 C C . SER A 1 184 ? -14.564 -7.078 37.984 1.00 55.22 184 SER A C 1
ATOM 1503 O O . SER A 1 184 ? -15.310 -6.958 38.956 1.00 55.22 184 SER A O 1
ATOM 1505 N N . ASN A 1 185 ? -13.808 -6.061 37.554 1.00 55.34 185 ASN A N 1
ATOM 1506 C CA . ASN A 1 185 ? -13.641 -4.756 38.213 1.00 55.34 185 ASN A CA 1
ATOM 1507 C C . ASN A 1 185 ? -13.003 -4.799 39.615 1.00 55.34 185 ASN A C 1
ATOM 1509 O O . ASN A 1 185 ? -13.064 -3.812 40.349 1.00 55.34 185 ASN A O 1
ATOM 1513 N N . GLN A 1 186 ? -12.361 -5.906 39.991 1.00 48.38 186 GLN A N 1
ATOM 1514 C CA . GLN A 1 186 ? -11.653 -6.037 41.270 1.00 48.38 186 GLN A CA 1
ATOM 1515 C C . GLN A 1 186 ? -10.165 -5.653 41.176 1.00 48.38 186 GLN A C 1
ATOM 1517 O O . GLN A 1 186 ? -9.459 -5.677 42.183 1.00 48.38 186 GLN A O 1
ATOM 1522 N N . ALA A 1 187 ? -9.684 -5.262 39.991 1.00 56.28 187 ALA A N 1
ATOM 1523 C CA . ALA A 1 187 ? -8.356 -4.693 39.793 1.00 56.28 187 ALA A CA 1
ATOM 1524 C C . ALA A 1 187 ? -8.326 -3.175 39.977 1.00 56.28 187 ALA A C 1
ATOM 1526 O O . ALA A 1 187 ? -9.114 -2.434 39.383 1.00 56.28 187 ALA A O 1
ATOM 1527 N N . PHE A 1 188 ? -7.310 -2.698 40.687 1.00 58.81 188 PHE A N 1
ATOM 1528 C CA . PHE A 1 188 ? -6.887 -1.310 40.594 1.00 58.81 188 PHE A CA 1
ATOM 1529 C C . PHE A 1 188 ? -5.996 -1.134 39.358 1.00 58.81 188 PHE A C 1
ATOM 1531 O O . PHE A 1 188 ? -4.985 -1.821 39.212 1.00 58.81 188 PHE A O 1
ATOM 1538 N N . PHE A 1 189 ? -6.370 -0.207 38.474 1.00 60.50 189 PHE A N 1
ATOM 1539 C CA . PHE A 1 189 ? -5.649 0.103 37.240 1.00 60.50 189 PHE A CA 1
ATOM 1540 C C . PHE A 1 189 ? -5.253 1.578 37.215 1.00 60.50 189 PHE A C 1
ATOM 1542 O O . PHE A 1 189 ? -6.115 2.462 37.272 1.00 60.50 189 PHE A O 1
ATOM 1549 N N . TRP A 1 190 ? -3.958 1.840 37.058 1.00 58.53 190 TRP A N 1
ATOM 1550 C CA . TRP A 1 190 ? -3.401 3.181 36.926 1.00 58.53 190 TRP A CA 1
ATOM 1551 C C . TRP A 1 190 ? -2.412 3.235 35.761 1.00 58.53 190 TRP A C 1
ATOM 1553 O O . TRP A 1 190 ? -1.613 2.320 35.586 1.00 58.53 190 TRP A O 1
ATOM 1563 N N . SER A 1 191 ? -2.452 4.302 34.959 1.00 61.97 191 SER A N 1
ATOM 1564 C CA . SER A 1 191 ? -1.512 4.500 33.854 1.00 61.97 191 SER A CA 1
ATOM 1565 C C . SER A 1 191 ? -1.027 5.956 33.777 1.00 61.97 191 SER A C 1
ATOM 1567 O O . SER A 1 191 ? -1.775 6.893 34.071 1.00 61.97 191 SER A O 1
ATOM 1569 N N . THR A 1 192 ? 0.231 6.162 33.380 1.00 57.88 192 THR A N 1
ATOM 1570 C CA . THR A 1 192 ? 0.842 7.488 33.174 1.00 57.88 192 THR A CA 1
ATOM 1571 C C . THR A 1 192 ? 1.673 7.506 31.891 1.00 57.88 192 THR A C 1
ATOM 1573 O O . THR A 1 192 ? 2.373 6.538 31.622 1.00 57.88 192 THR A O 1
ATOM 1576 N N . PRO A 1 193 ? 1.673 8.589 31.093 1.00 59.81 193 PRO A N 1
ATOM 1577 C CA . PRO A 1 193 ? 2.575 8.713 29.945 1.00 59.81 193 PRO A CA 1
ATOM 1578 C C . PRO A 1 193 ? 4.057 8.642 30.350 1.00 59.81 193 PRO A C 1
ATOM 1580 O O . PRO A 1 193 ? 4.449 9.260 31.341 1.00 59.81 193 PRO A O 1
ATOM 1583 N N . SER A 1 194 ? 4.841 7.875 29.581 1.00 49.66 194 SER A N 1
ATOM 1584 C CA . SER A 1 194 ? 6.310 7.810 29.613 1.00 49.66 194 SER A CA 1
ATOM 1585 C C . SER A 1 194 ? 6.862 8.886 28.667 1.00 49.66 194 SER A C 1
ATOM 1587 O O . SER A 1 194 ? 6.305 9.118 27.589 1.00 49.66 194 SER A O 1
ATOM 1589 N N . ASP A 1 195 ? 7.892 9.617 29.093 1.00 44.91 195 ASP A N 1
ATOM 1590 C CA . ASP A 1 195 ? 8.326 10.863 28.453 1.00 44.91 195 ASP A CA 1
ATOM 1591 C C . ASP A 1 195 ? 8.707 10.681 26.970 1.00 44.91 195 ASP A C 1
ATOM 1593 O O . ASP A 1 195 ? 9.712 10.068 26.621 1.00 44.91 195 ASP A O 1
ATOM 1597 N N . GLY A 1 196 ? 7.905 11.271 26.076 1.00 44.66 196 GLY A N 1
ATOM 1598 C CA . GLY A 1 196 ? 8.251 11.521 24.671 1.00 44.66 196 GLY A CA 1
ATOM 1599 C C . GLY A 1 196 ? 8.265 10.321 23.712 1.00 44.66 196 GLY A C 1
ATOM 1600 O O . GLY A 1 196 ? 8.479 10.534 22.520 1.00 44.66 196 GLY A O 1
ATOM 1601 N N . SER A 1 197 ? 8.015 9.092 24.174 1.00 43.22 197 SER A N 1
ATOM 1602 C CA . SER A 1 197 ? 8.177 7.868 23.364 1.00 43.22 197 SER A CA 1
ATOM 1603 C C . SER A 1 197 ? 6.878 7.266 22.807 1.00 43.22 197 SER A C 1
ATOM 1605 O O . SER A 1 197 ? 6.935 6.333 22.011 1.00 43.22 197 SER A O 1
ATOM 1607 N N . GLY A 1 198 ? 5.702 7.784 23.184 1.00 54.75 198 GLY A N 1
ATOM 1608 C CA . GLY A 1 198 ? 4.407 7.210 22.780 1.00 54.75 198 GLY A CA 1
ATOM 1609 C C . GLY A 1 198 ? 3.970 5.988 23.603 1.00 54.75 198 GLY A C 1
ATOM 1610 O O . GLY A 1 198 ? 2.975 5.353 23.254 1.00 54.75 198 GLY A O 1
ATOM 1611 N N . TYR A 1 199 ? 4.667 5.689 24.704 1.00 59.06 199 TYR A N 1
ATOM 1612 C CA . TYR A 1 199 ? 4.344 4.628 25.664 1.00 59.06 199 TYR A CA 1
ATOM 1613 C C . TYR A 1 199 ? 3.816 5.213 26.992 1.00 59.06 199 TYR A C 1
ATOM 1615 O O . TYR A 1 199 ? 4.041 6.382 27.309 1.00 59.06 199 TYR A O 1
ATOM 1623 N N . LYS A 1 200 ? 3.077 4.419 27.768 1.00 61.28 200 LYS A N 1
ATOM 1624 C CA . LYS A 1 200 ? 2.530 4.704 29.098 1.00 61.28 200 LYS A CA 1
ATOM 1625 C C . LYS A 1 200 ? 2.985 3.625 30.077 1.00 61.28 200 LYS A C 1
ATOM 1627 O O . LYS A 1 200 ? 2.942 2.449 29.756 1.00 61.28 200 LYS A O 1
ATOM 1632 N N . ILE A 1 201 ? 3.381 4.016 31.279 1.00 57.19 201 ILE A N 1
ATOM 1633 C CA . ILE A 1 201 ? 3.662 3.100 32.386 1.00 57.19 201 ILE A CA 1
ATOM 1634 C C . ILE A 1 201 ? 2.329 2.729 33.035 1.00 57.19 201 ILE A C 1
ATOM 1636 O O . ILE A 1 201 ? 1.537 3.614 33.358 1.00 57.19 201 ILE A O 1
ATOM 1640 N N . LEU A 1 202 ? 2.098 1.439 33.225 1.00 64.50 202 LEU A N 1
ATOM 1641 C CA . LEU A 1 202 ? 0.896 0.836 33.783 1.00 64.50 202 LEU A CA 1
ATOM 1642 C C . LEU A 1 202 ? 1.227 0.189 35.128 1.00 64.50 202 LEU A C 1
ATOM 1644 O O . LEU A 1 202 ? 2.179 -0.580 35.213 1.00 64.50 202 LEU A O 1
ATOM 1648 N N . LEU A 1 203 ? 0.431 0.492 36.154 1.00 62.22 203 LEU A N 1
ATOM 1649 C CA . LEU A 1 203 ? 0.414 -0.173 37.457 1.00 62.22 203 LEU A CA 1
ATOM 1650 C C . LEU A 1 203 ? -0.935 -0.874 37.617 1.00 62.22 203 LEU A C 1
ATOM 1652 O O . LEU A 1 203 ? -1.988 -0.232 37.547 1.00 62.22 203 LEU A O 1
ATOM 1656 N N . CYS A 1 204 ? -0.898 -2.177 37.866 1.00 65.25 204 CYS A N 1
ATOM 1657 C CA . CYS A 1 204 ? -2.082 -2.976 38.133 1.00 65.25 204 CYS A CA 1
ATOM 1658 C C . CYS A 1 204 ? -1.934 -3.704 39.470 1.00 65.25 204 CYS A C 1
ATOM 1660 O O . CYS A 1 204 ? -0.917 -4.354 39.708 1.00 65.25 204 CYS A O 1
ATOM 1662 N N . ILE A 1 205 ? -2.930 -3.577 40.348 1.00 63.97 205 ILE A N 1
ATOM 1663 C CA . ILE A 1 205 ? -2.989 -4.285 41.633 1.00 63.97 205 ILE A CA 1
ATOM 1664 C C . ILE A 1 205 ? -4.249 -5.137 41.627 1.00 63.97 205 ILE A C 1
ATOM 1666 O O . ILE A 1 205 ? -5.356 -4.616 41.499 1.00 63.97 205 ILE A O 1
ATOM 1670 N N . THR A 1 206 ? -4.071 -6.445 41.736 1.00 63.75 206 THR A N 1
ATOM 1671 C CA . THR A 1 206 ? -5.133 -7.450 41.595 1.00 63.75 206 THR A CA 1
ATOM 1672 C C . THR A 1 206 ? -4.956 -8.542 42.645 1.00 63.75 206 THR A C 1
ATOM 1674 O O . THR A 1 206 ? -3.979 -8.521 43.394 1.00 63.75 206 THR A O 1
ATOM 1677 N N . THR A 1 207 ? -5.882 -9.491 42.757 1.00 61.06 207 THR A N 1
ATOM 1678 C CA . THR A 1 207 ? -5.672 -10.690 43.582 1.00 61.06 207 THR A CA 1
ATOM 1679 C C . THR A 1 207 ? -4.766 -11.692 42.855 1.00 61.06 207 THR A C 1
ATOM 1681 O O . THR A 1 207 ? -4.720 -11.724 41.626 1.00 61.06 207 THR A O 1
ATOM 1684 N N . MET A 1 208 ? -4.029 -12.526 43.599 1.00 60.53 208 MET A N 1
ATOM 1685 C CA . MET A 1 208 ? -3.096 -13.515 43.018 1.00 60.53 208 MET A CA 1
ATOM 1686 C C . MET A 1 208 ? -3.755 -14.517 42.055 1.00 60.53 208 MET A C 1
ATOM 1688 O O . MET A 1 208 ? -3.064 -15.080 41.209 1.00 60.53 208 MET A O 1
ATOM 1692 N N . GLU A 1 209 ? -5.071 -14.710 42.151 1.00 61.81 209 GLU A N 1
ATOM 1693 C CA . GLU A 1 209 ? -5.857 -15.589 41.275 1.00 61.81 209 GLU A CA 1
ATOM 1694 C C . GLU A 1 209 ? -5.789 -15.173 39.798 1.00 61.81 209 GLU A C 1
ATOM 1696 O O . GLU A 1 209 ? -5.743 -16.031 38.921 1.00 61.81 209 GLU A O 1
ATOM 1701 N N . TYR A 1 210 ? -5.686 -13.873 39.510 1.00 64.12 210 TYR A N 1
ATOM 1702 C CA . TYR A 1 210 ? -5.689 -13.362 38.134 1.00 64.12 210 TYR A CA 1
ATOM 1703 C C . TYR A 1 210 ? -4.289 -13.239 37.518 1.00 64.12 210 TYR A C 1
ATOM 1705 O O . TYR A 1 210 ? -4.158 -12.862 36.355 1.00 64.12 210 TYR A O 1
ATOM 1713 N N . LYS A 1 211 ? -3.230 -13.583 38.264 1.00 61.44 211 LYS A N 1
ATOM 1714 C CA . LYS A 1 211 ? -1.832 -13.401 37.845 1.00 61.44 211 LYS A CA 1
ATOM 1715 C C . LYS A 1 211 ? -1.533 -13.990 36.462 1.00 61.44 211 LYS A C 1
ATOM 1717 O O . LYS A 1 211 ? -1.015 -13.289 35.600 1.00 61.44 211 LYS A O 1
ATOM 1722 N N . ASN A 1 212 ? -1.842 -15.269 36.255 1.00 59.41 212 ASN A N 1
ATOM 1723 C CA . ASN A 1 212 ? -1.423 -15.981 35.043 1.00 59.41 212 ASN A CA 1
ATOM 1724 C C . ASN A 1 212 ? -2.165 -15.471 33.796 1.00 59.41 212 ASN A C 1
ATOM 1726 O O . ASN A 1 212 ? -1.552 -15.318 32.747 1.00 59.41 212 ASN A O 1
ATOM 1730 N N . GLN A 1 213 ? -3.452 -15.134 33.933 1.00 62.91 213 GLN A N 1
ATOM 1731 C CA . GLN A 1 213 ? -4.267 -14.574 32.847 1.00 62.91 213 GLN A CA 1
ATOM 1732 C C . GLN A 1 213 ? -3.796 -13.169 32.453 1.00 62.91 213 GLN A C 1
ATOM 1734 O O . GLN A 1 213 ? -3.795 -12.807 31.278 1.00 62.91 213 GLN A O 1
ATOM 1739 N N . ILE A 1 214 ? -3.356 -12.383 33.439 1.00 64.94 214 ILE A N 1
ATOM 1740 C CA . ILE A 1 214 ? -2.774 -11.061 33.208 1.00 64.94 214 ILE A CA 1
ATOM 1741 C C . ILE A 1 214 ? -1.408 -11.190 32.512 1.00 64.94 214 ILE A C 1
ATOM 1743 O O . ILE A 1 214 ? -1.161 -10.477 31.542 1.00 64.94 214 ILE A O 1
ATOM 1747 N N . GLU A 1 215 ? -0.540 -12.114 32.945 1.00 65.06 215 GLU A N 1
ATOM 1748 C CA . GLU A 1 215 ? 0.777 -12.349 32.322 1.00 65.06 215 GLU A CA 1
ATOM 1749 C C . GLU A 1 215 ? 0.673 -12.865 30.875 1.00 65.06 215 GLU A C 1
ATOM 1751 O O . GLU A 1 215 ? 1.481 -12.479 30.032 1.00 65.06 215 GLU A O 1
ATOM 1756 N N . GLU A 1 216 ? -0.328 -13.686 30.557 1.00 63.41 216 GLU A N 1
ATOM 1757 C CA . GLU A 1 216 ? -0.555 -14.224 29.207 1.00 63.41 216 GLU A CA 1
ATOM 1758 C C . GLU A 1 216 ? -0.966 -13.123 28.210 1.00 63.41 216 GLU A C 1
ATOM 1760 O O . GLU A 1 216 ? -0.357 -12.971 27.151 1.00 63.41 216 GLU A O 1
ATOM 1765 N N . ILE A 1 217 ? -1.898 -12.249 28.602 1.00 60.56 217 ILE A N 1
ATOM 1766 C CA . ILE A 1 217 ? -2.367 -11.120 27.774 1.00 60.56 217 ILE A CA 1
ATOM 1767 C C . ILE A 1 217 ? -1.271 -10.089 27.521 1.00 60.56 217 ILE A C 1
ATOM 1769 O O . ILE A 1 217 ? -1.225 -9.454 26.460 1.00 60.56 217 ILE A O 1
ATOM 1773 N N . LEU A 1 218 ? -0.402 -9.912 28.514 1.00 59.28 218 LEU A N 1
ATOM 1774 C CA . LEU A 1 218 ? 0.725 -8.999 28.429 1.00 59.28 218 LEU A CA 1
ATOM 1775 C C . LEU A 1 218 ? 1.882 -9.591 27.616 1.00 59.28 218 LEU A C 1
ATOM 1777 O O . LEU A 1 218 ? 2.603 -8.826 26.996 1.00 59.28 218 LEU A O 1
ATOM 1781 N N . ASN A 1 219 ? 2.060 -10.910 27.538 1.00 58.31 219 ASN A N 1
ATOM 1782 C CA . ASN A 1 219 ? 3.125 -11.499 26.715 1.00 58.31 219 ASN A CA 1
ATOM 1783 C C . ASN A 1 219 ? 2.762 -11.585 25.221 1.00 58.31 219 ASN A C 1
ATOM 1785 O O . ASN A 1 219 ? 3.644 -11.435 24.373 1.00 58.31 219 ASN A O 1
ATOM 1789 N N . ASP A 1 220 ? 1.483 -11.755 24.879 1.00 50.50 220 ASP A N 1
ATOM 1790 C CA . ASP A 1 220 ? 1.047 -11.965 23.488 1.00 50.50 220 ASP A CA 1
ATOM 1791 C C . ASP A 1 220 ? 1.004 -10.686 22.623 1.00 50.50 220 ASP A C 1
ATOM 1793 O O . ASP A 1 220 ? 0.902 -10.764 21.397 1.00 50.50 220 ASP A O 1
ATOM 1797 N N . ASN A 1 221 ? 1.144 -9.493 23.219 1.00 47.66 221 ASN A N 1
ATOM 1798 C CA . ASN A 1 221 ? 0.972 -8.206 22.530 1.00 47.66 221 ASN A CA 1
ATOM 1799 C C . ASN A 1 221 ? 2.218 -7.290 22.559 1.00 47.66 221 ASN A C 1
ATOM 1801 O O . ASN A 1 221 ? 2.125 -6.146 22.981 1.00 47.66 221 ASN A O 1
ATOM 1805 N N . TYR A 1 222 ? 3.372 -7.742 22.047 1.00 47.97 222 TYR A N 1
ATOM 1806 C CA . TYR A 1 222 ? 4.600 -6.926 21.867 1.00 47.97 222 TYR A CA 1
ATOM 1807 C C . TYR A 1 222 ? 5.147 -6.256 23.143 1.00 47.97 222 TYR A C 1
ATOM 1809 O O . TYR A 1 222 ? 5.303 -5.034 23.202 1.00 47.97 222 TYR A O 1
ATOM 1817 N N . PHE A 1 223 ? 5.524 -7.059 24.136 1.00 42.38 223 PHE A N 1
ATOM 1818 C CA . PHE A 1 223 ? 6.187 -6.568 25.342 1.00 42.38 223 PHE A CA 1
ATOM 1819 C C . PHE A 1 223 ? 7.552 -7.228 25.512 1.00 42.38 223 PHE A C 1
ATOM 1821 O O . PHE A 1 223 ? 7.666 -8.368 25.954 1.00 42.38 223 PHE A O 1
ATOM 1828 N N . ASP A 1 224 ? 8.612 -6.496 25.164 1.00 35.00 224 ASP A N 1
ATOM 1829 C CA . ASP A 1 224 ? 9.947 -6.846 25.636 1.00 35.00 224 ASP A CA 1
ATOM 1830 C C . ASP A 1 224 ? 9.972 -6.621 27.149 1.00 35.00 224 ASP A C 1
ATOM 1832 O O . ASP A 1 224 ? 9.721 -5.517 27.633 1.00 35.00 224 ASP A O 1
ATOM 1836 N N . SER A 1 225 ? 10.274 -7.677 27.903 1.00 32.59 225 SER A N 1
ATOM 1837 C CA . SER A 1 225 ? 10.422 -7.632 29.353 1.00 32.59 225 SER A CA 1
ATOM 1838 C C . SER A 1 225 ? 11.584 -6.707 29.737 1.00 32.59 225 SER A C 1
ATOM 1840 O O . SER A 1 225 ? 12.731 -7.146 29.895 1.00 32.59 225 SER A O 1
ATOM 1842 N N . THR A 1 226 ? 11.328 -5.412 29.888 1.00 34.69 226 THR A N 1
ATOM 1843 C CA . THR A 1 226 ? 12.292 -4.495 30.481 1.00 34.69 226 THR A CA 1
ATOM 1844 C C . THR A 1 226 ? 12.228 -4.649 31.996 1.00 34.69 226 THR A C 1
ATOM 1846 O O . THR A 1 226 ? 11.244 -4.336 32.657 1.00 34.69 226 THR A O 1
ATOM 1849 N N . LYS A 1 227 ? 13.327 -5.164 32.561 1.00 37.06 227 LYS A N 1
ATOM 1850 C CA . LYS A 1 227 ? 13.703 -4.957 33.963 1.00 37.06 227 LYS A CA 1
ATOM 1851 C C . LYS A 1 227 ? 13.655 -3.453 34.246 1.00 37.06 227 LYS A C 1
ATOM 1853 O O . LYS A 1 227 ? 14.647 -2.775 33.990 1.00 37.06 227 LYS A O 1
ATOM 1858 N N . LEU A 1 228 ? 12.550 -2.930 34.757 1.00 33.25 228 LEU A N 1
ATOM 1859 C CA . LEU A 1 228 ? 12.520 -1.559 35.245 1.00 33.25 228 LEU A CA 1
ATOM 1860 C C . LEU A 1 228 ? 11.890 -1.498 36.639 1.00 33.25 228 LEU A C 1
ATOM 1862 O O . LEU A 1 228 ? 10.720 -1.796 36.851 1.00 33.25 228 LEU A O 1
ATOM 1866 N N . ASP A 1 229 ? 12.779 -1.141 37.566 1.00 42.12 229 ASP A N 1
ATOM 1867 C CA . ASP A 1 229 ? 12.587 -0.542 38.880 1.00 42.12 229 ASP A CA 1
ATOM 1868 C C . ASP A 1 229 ? 11.914 -1.343 40.003 1.00 42.12 229 ASP A C 1
ATOM 1870 O O . ASP A 1 229 ? 11.158 -0.819 40.821 1.00 42.12 229 ASP A O 1
ATOM 1874 N N . LEU A 1 230 ? 12.400 -2.574 40.203 1.00 42.72 230 LEU A N 1
ATOM 1875 C CA . LEU A 1 230 ? 12.448 -3.197 41.541 1.00 42.72 230 LEU A CA 1
ATOM 1876 C C . LEU A 1 230 ? 13.053 -2.261 42.611 1.00 42.72 230 LEU A C 1
ATOM 1878 O O . LEU A 1 230 ? 12.779 -2.426 43.798 1.00 42.72 230 LEU A O 1
ATOM 1882 N N . ASP A 1 231 ? 13.871 -1.289 42.208 1.00 42.53 231 ASP A N 1
ATOM 1883 C CA . ASP A 1 231 ? 14.514 -0.332 43.105 1.00 42.53 231 ASP A CA 1
ATOM 1884 C C . ASP A 1 231 ? 13.575 0.793 43.574 1.00 42.53 231 ASP A C 1
ATOM 1886 O O . ASP A 1 231 ? 13.718 1.231 44.713 1.00 42.53 231 ASP A O 1
ATOM 1890 N N . VAL A 1 232 ? 12.565 1.187 42.783 1.00 46.97 232 VAL A N 1
ATOM 1891 C CA . VAL A 1 232 ? 11.520 2.146 43.212 1.00 46.97 232 VAL A CA 1
ATOM 1892 C C . VAL A 1 232 ? 10.564 1.490 44.210 1.00 46.97 232 VAL A C 1
ATOM 1894 O O . VAL A 1 232 ? 10.152 2.093 45.196 1.00 46.97 232 VAL A O 1
ATOM 1897 N N . LEU A 1 233 ? 10.253 0.207 44.018 1.00 47.28 233 LEU A N 1
ATOM 1898 C CA . LEU A 1 233 ? 9.474 -0.549 45.002 1.00 47.28 233 LEU A CA 1
ATOM 1899 C C . LEU A 1 233 ? 10.252 -0.739 46.310 1.00 47.28 233 LEU A C 1
ATOM 1901 O O . LEU A 1 233 ? 9.684 -0.575 47.386 1.00 47.28 233 LEU A O 1
ATOM 1905 N N . LYS A 1 234 ? 11.563 -1.002 46.237 1.00 48.94 234 LYS A N 1
ATOM 1906 C CA . LYS A 1 234 ? 12.430 -1.071 47.425 1.00 48.94 234 LYS A CA 1
ATOM 1907 C C . LYS A 1 234 ? 12.638 0.286 48.102 1.00 48.94 234 LYS A C 1
ATOM 1909 O O . LYS A 1 234 ? 12.777 0.311 49.325 1.00 48.94 234 LYS A O 1
ATOM 1914 N N . SER A 1 235 ? 12.689 1.402 47.363 1.00 49.44 235 SER A N 1
ATOM 1915 C CA . SER A 1 235 ? 12.788 2.747 47.958 1.00 49.44 235 SER A CA 1
ATOM 1916 C C . SER A 1 235 ? 11.515 3.090 48.727 1.00 49.44 235 SER A C 1
ATOM 1918 O O . SER A 1 235 ? 11.597 3.486 49.891 1.00 49.44 235 SER A O 1
ATOM 1920 N N . LEU A 1 236 ? 10.350 2.831 48.128 1.00 50.78 236 LEU A N 1
ATOM 1921 C CA . LEU A 1 236 ? 9.044 2.986 48.767 1.00 50.78 236 LEU A CA 1
ATOM 1922 C C . LEU A 1 236 ? 8.883 2.054 49.977 1.00 50.78 236 LEU A C 1
ATOM 1924 O O . LEU A 1 236 ? 8.406 2.490 51.023 1.00 50.78 236 LEU A O 1
ATOM 1928 N N . GLU A 1 237 ? 9.342 0.803 49.882 1.00 49.28 237 GLU A N 1
ATOM 1929 C CA . GLU A 1 237 ? 9.343 -0.147 50.999 1.00 49.28 237 GLU A CA 1
ATOM 1930 C C . GLU A 1 237 ? 10.219 0.348 52.163 1.00 49.28 237 GLU A C 1
ATOM 1932 O O . GLU A 1 237 ? 9.785 0.335 53.317 1.00 49.28 237 GLU A O 1
ATOM 1937 N N . ASN A 1 238 ? 11.430 0.831 51.876 1.00 50.72 238 ASN A N 1
ATOM 1938 C CA . ASN A 1 238 ? 12.335 1.364 52.895 1.00 50.72 238 ASN A CA 1
ATOM 1939 C C . ASN A 1 238 ? 11.784 2.635 53.561 1.00 50.72 238 ASN A C 1
ATOM 1941 O O . ASN A 1 238 ? 11.908 2.773 54.775 1.00 50.72 238 ASN A O 1
ATOM 1945 N N . LEU A 1 239 ? 11.135 3.525 52.801 1.00 46.75 239 LEU A N 1
ATOM 1946 C CA . LEU A 1 239 ? 10.469 4.721 53.336 1.00 46.75 239 LEU A CA 1
ATOM 1947 C C . LEU A 1 239 ? 9.219 4.370 54.164 1.00 46.75 239 LEU A C 1
ATOM 1949 O O . LEU A 1 239 ? 8.963 5.004 55.188 1.00 46.75 239 LEU A O 1
ATOM 1953 N N . SER A 1 240 ? 8.475 3.330 53.766 1.00 47.47 240 SER A N 1
ATOM 1954 C CA . SER A 1 240 ? 7.270 2.859 54.468 1.00 47.47 240 SER A CA 1
ATOM 1955 C C . SER A 1 240 ? 7.556 2.209 55.824 1.00 47.47 240 SER A C 1
ATOM 1957 O O . SER A 1 240 ? 6.743 2.319 56.738 1.00 47.47 240 SER A O 1
ATOM 1959 N N . LYS A 1 241 ? 8.731 1.583 55.994 1.00 51.88 241 LYS A N 1
ATOM 1960 C CA . LYS A 1 241 ? 9.153 0.997 57.278 1.00 51.88 241 LYS A CA 1
ATOM 1961 C C . LYS A 1 241 ? 9.384 2.053 58.363 1.00 51.88 241 LYS A C 1
ATOM 1963 O O . LYS A 1 241 ? 9.440 1.699 59.538 1.00 51.88 241 LYS A O 1
ATOM 1968 N N . GLU A 1 242 ? 9.517 3.325 57.982 1.00 49.38 242 GLU A N 1
ATOM 1969 C CA . GLU A 1 242 ? 9.811 4.421 58.905 1.00 49.38 242 GLU A CA 1
ATOM 1970 C C . GLU A 1 242 ? 8.600 5.312 59.243 1.00 49.38 242 GLU A C 1
ATOM 1972 O O . GLU A 1 242 ? 8.610 5.880 60.331 1.00 49.38 242 GLU A O 1
ATOM 1977 N N . ASN A 1 243 ? 7.566 5.442 58.389 1.00 52.22 243 ASN A N 1
ATOM 1978 C CA . ASN A 1 243 ? 6.445 6.386 58.603 1.00 52.22 243 ASN A CA 1
ATOM 1979 C C . ASN A 1 243 ? 5.100 5.922 57.994 1.00 52.22 243 ASN A C 1
ATOM 1981 O O . ASN A 1 243 ? 5.067 5.104 57.073 1.00 52.22 243 ASN A O 1
ATOM 1985 N N . SER A 1 244 ? 3.977 6.495 58.453 1.00 59.38 244 SER A N 1
ATOM 1986 C CA . SER A 1 244 ? 2.640 6.234 57.880 1.00 59.38 244 SER A CA 1
ATOM 1987 C C . SER A 1 244 ? 2.497 6.757 56.433 1.00 59.38 244 SER A C 1
ATOM 1989 O O . SER A 1 244 ? 3.214 7.668 56.024 1.00 59.38 244 SER A O 1
ATOM 1991 N N . ILE A 1 245 ? 1.561 6.212 55.635 1.00 60.78 245 ILE A N 1
ATOM 1992 C CA . ILE A 1 245 ? 1.341 6.598 54.215 1.00 60.78 245 ILE A CA 1
ATOM 1993 C C . ILE A 1 245 ? 1.124 8.114 54.069 1.00 60.78 245 ILE A C 1
ATOM 1995 O O . ILE A 1 245 ? 1.669 8.741 53.162 1.00 60.78 245 ILE A O 1
ATOM 1999 N N . VAL A 1 246 ? 0.369 8.706 54.999 1.00 66.19 246 VAL A N 1
ATOM 2000 C CA . VAL A 1 246 ? 0.084 10.147 55.046 1.00 66.19 246 VAL A CA 1
ATOM 2001 C C . VAL A 1 246 ? 1.366 10.954 55.277 1.00 66.19 246 VAL A C 1
ATOM 2003 O O . VAL A 1 246 ? 1.600 11.949 54.595 1.00 66.19 246 VAL A O 1
ATOM 2006 N N . GLU A 1 247 ? 2.215 10.520 56.209 1.00 68.44 247 GLU A N 1
ATOM 2007 C CA . GLU A 1 247 ? 3.486 11.183 56.531 1.00 68.44 247 GLU A CA 1
ATOM 2008 C C . GLU A 1 247 ? 4.509 11.032 55.398 1.00 68.44 247 GLU A C 1
ATOM 2010 O O . GLU A 1 247 ? 5.205 11.991 55.068 1.00 68.44 247 GLU A O 1
ATOM 2015 N N . SER A 1 248 ? 4.557 9.867 54.749 1.00 68.50 248 SER A N 1
ATOM 2016 C CA . SER A 1 248 ? 5.413 9.611 53.585 1.00 68.50 248 SER A CA 1
ATOM 2017 C C . SER A 1 248 ? 5.001 10.458 52.380 1.00 68.50 248 SER A C 1
ATOM 2019 O O . SER A 1 248 ? 5.859 11.060 51.734 1.00 68.50 248 SER A O 1
ATOM 2021 N N . HIS A 1 249 ? 3.694 10.590 52.124 1.00 75.88 249 HIS A N 1
ATOM 2022 C CA . HIS A 1 249 ? 3.179 11.505 51.106 1.00 75.88 249 HIS A CA 1
ATOM 2023 C C . HIS A 1 249 ? 3.558 12.956 51.432 1.00 75.88 249 HIS A C 1
ATOM 2025 O O . HIS A 1 249 ? 4.074 13.660 50.570 1.00 75.88 249 HIS A O 1
ATOM 2031 N N . GLN A 1 250 ? 3.370 13.403 52.680 1.00 76.62 250 GLN A N 1
ATOM 2032 C CA . GLN A 1 250 ? 3.749 14.759 53.100 1.00 76.62 250 GLN A CA 1
ATOM 2033 C C . GLN A 1 250 ? 5.253 15.026 52.944 1.00 76.62 250 GLN A C 1
ATOM 2035 O O . GLN A 1 250 ? 5.639 16.091 52.459 1.00 76.62 250 GLN A O 1
ATOM 2040 N N . LYS A 1 251 ? 6.103 14.059 53.297 1.00 79.38 251 LYS A N 1
ATOM 2041 C CA . LYS A 1 251 ? 7.558 14.172 53.159 1.00 79.38 251 LYS A CA 1
ATOM 2042 C C . LYS A 1 251 ? 7.985 14.271 51.694 1.00 79.38 251 LYS A C 1
ATOM 2044 O O . LYS A 1 251 ? 8.694 15.206 51.345 1.00 79.38 251 LYS A O 1
ATOM 2049 N N . ILE A 1 252 ? 7.472 13.398 50.825 1.00 77.88 252 ILE A N 1
ATOM 2050 C CA . ILE A 1 252 ? 7.781 13.439 49.388 1.00 77.88 252 ILE A CA 1
ATOM 2051 C C . ILE A 1 252 ? 7.262 14.734 48.748 1.00 77.88 252 ILE A C 1
ATOM 2053 O O . ILE A 1 252 ? 7.979 15.347 47.963 1.00 77.88 252 ILE A O 1
ATOM 2057 N N . THR A 1 253 ? 6.076 15.227 49.132 1.00 79.81 253 THR A N 1
ATOM 2058 C CA . THR A 1 253 ? 5.598 16.536 48.647 1.00 79.81 253 THR A CA 1
ATOM 2059 C C . THR A 1 253 ? 6.495 17.697 49.087 1.00 79.81 253 THR A C 1
ATOM 2061 O O . THR A 1 253 ? 6.678 18.651 48.331 1.00 79.81 253 THR A O 1
ATOM 2064 N N . ALA A 1 254 ? 7.088 17.620 50.285 1.00 83.12 254 ALA A N 1
ATOM 2065 C CA . ALA A 1 254 ? 8.039 18.620 50.765 1.00 83.12 254 ALA A CA 1
ATOM 2066 C C . ALA A 1 254 ? 9.379 18.539 50.013 1.00 83.12 254 ALA A C 1
ATOM 2068 O O . ALA A 1 254 ? 9.898 19.575 49.596 1.00 83.12 254 ALA A O 1
ATOM 2069 N N . ASP A 1 255 ? 9.887 17.329 49.767 1.00 82.44 255 ASP A N 1
ATOM 2070 C CA . ASP A 1 255 ? 11.126 17.098 49.016 1.00 82.44 255 ASP A CA 1
ATOM 2071 C C . ASP A 1 255 ? 10.981 17.544 47.545 1.00 82.44 255 ASP A C 1
ATOM 2073 O O . ASP A 1 255 ? 11.878 18.184 46.990 1.00 82.44 255 ASP A O 1
ATOM 2077 N N . ILE A 1 256 ? 9.822 17.300 46.919 1.00 81.88 256 ILE A N 1
ATOM 2078 C CA . ILE A 1 256 ? 9.498 17.813 45.575 1.00 81.88 256 ILE A CA 1
ATOM 2079 C C . ILE A 1 256 ? 9.511 19.340 45.570 1.00 81.88 256 ILE A C 1
ATOM 2081 O O . ILE A 1 256 ? 10.144 19.937 44.698 1.00 81.88 256 ILE A O 1
ATOM 2085 N N . ALA A 1 257 ? 8.867 19.976 46.553 1.00 82.06 257 ALA A N 1
ATOM 2086 C CA . ALA A 1 257 ? 8.846 21.431 46.657 1.00 82.06 257 ALA A CA 1
ATOM 2087 C C . ALA A 1 257 ? 10.260 22.018 46.840 1.00 82.06 257 ALA A C 1
ATOM 2089 O O . ALA A 1 257 ? 10.582 23.041 46.231 1.00 82.06 257 ALA A O 1
ATOM 2090 N N . GLU A 1 258 ? 11.131 21.362 47.614 1.00 86.19 258 GLU A N 1
ATOM 2091 C CA . GLU A 1 258 ? 12.525 21.783 47.795 1.00 86.19 258 GLU A CA 1
ATOM 2092 C C . GLU A 1 258 ? 13.335 21.663 46.492 1.00 86.19 258 GLU A C 1
ATOM 2094 O O . GLU A 1 258 ? 14.054 22.599 46.111 1.00 86.19 258 GLU A O 1
ATOM 2099 N N . ILE A 1 259 ? 13.195 20.553 45.757 1.00 81.69 259 ILE A N 1
ATOM 2100 C CA . ILE A 1 259 ? 13.895 20.367 44.479 1.00 81.69 259 ILE A CA 1
ATOM 2101 C C . ILE A 1 259 ? 13.371 21.339 43.421 1.00 81.69 259 ILE A C 1
ATOM 2103 O O . ILE A 1 259 ? 14.191 21.956 42.732 1.00 81.69 259 ILE A O 1
ATOM 2107 N N . GLU A 1 260 ? 12.055 21.540 43.325 1.00 80.81 260 GLU A N 1
ATOM 2108 C CA . GLU A 1 260 ? 11.434 22.528 42.435 1.00 80.81 260 GLU A CA 1
ATOM 2109 C C . GLU A 1 260 ? 11.927 23.942 42.736 1.00 80.81 260 GLU A C 1
ATOM 2111 O O . GLU A 1 260 ? 12.321 24.666 41.819 1.00 80.81 260 GLU A O 1
ATOM 2116 N N . GLN A 1 261 ? 12.007 24.320 44.013 1.00 82.69 261 GLN A N 1
ATOM 2117 C CA . GLN A 1 261 ? 12.559 25.608 44.421 1.00 82.69 261 GLN A CA 1
ATOM 2118 C C . GLN A 1 261 ? 14.051 25.717 44.065 1.00 82.69 261 GLN A C 1
ATOM 2120 O O . GLN A 1 261 ? 14.520 26.766 43.612 1.00 82.69 261 GLN A O 1
ATOM 2125 N N . SER A 1 262 ? 14.812 24.628 44.202 1.00 81.19 262 SER A N 1
ATOM 2126 C CA . SER A 1 262 ? 16.221 24.587 43.798 1.00 81.19 262 SER A CA 1
ATOM 2127 C C . SER A 1 262 ? 16.405 24.719 42.278 1.00 81.19 262 SER A C 1
ATOM 2129 O O . SER A 1 262 ? 17.338 25.395 41.835 1.00 81.19 262 SER A O 1
ATOM 2131 N N . LEU A 1 263 ? 15.508 24.125 41.481 1.00 79.56 263 LEU A N 1
ATOM 2132 C CA . LEU A 1 263 ? 15.494 24.217 40.019 1.00 79.56 263 LEU A CA 1
ATOM 2133 C C . LEU A 1 263 ? 15.037 25.598 39.547 1.00 79.56 263 LEU A C 1
ATOM 2135 O O . LEU A 1 263 ? 15.622 26.125 38.606 1.00 79.56 263 LEU A O 1
ATOM 2139 N N . GLN A 1 264 ? 14.079 26.228 40.229 1.00 79.12 264 GLN A N 1
ATOM 2140 C CA . GLN A 1 264 ? 13.690 27.620 39.976 1.00 79.12 264 GLN A CA 1
ATOM 2141 C C . GLN A 1 264 ? 14.831 28.601 40.289 1.00 79.12 264 GLN A C 1
ATOM 2143 O O . GLN A 1 264 ? 15.084 29.534 39.529 1.00 79.12 264 GLN A O 1
ATOM 2148 N N . ASN A 1 265 ? 15.582 28.375 41.369 1.00 81.94 265 ASN A N 1
ATOM 2149 C CA . ASN A 1 265 ? 16.757 29.192 41.684 1.00 81.94 265 ASN A CA 1
ATOM 2150 C C . ASN A 1 265 ? 17.881 29.002 40.650 1.00 81.94 265 ASN A C 1
ATOM 2152 O O . ASN A 1 265 ? 18.533 29.969 40.248 1.00 81.94 265 ASN A O 1
ATOM 2156 N N . LEU A 1 266 ? 18.104 27.767 40.187 1.00 77.69 266 LEU A N 1
ATOM 2157 C CA . LEU A 1 266 ? 19.050 27.479 39.104 1.00 77.69 266 LEU A CA 1
ATOM 2158 C C . LEU A 1 266 ? 18.597 28.090 37.774 1.00 77.69 266 LEU A C 1
ATOM 2160 O O . LEU A 1 266 ? 19.423 28.678 37.074 1.00 77.69 266 LEU A O 1
ATOM 2164 N N . SER A 1 267 ? 17.304 28.013 37.447 1.00 75.81 267 SER A N 1
ATOM 2165 C CA . SER A 1 267 ? 16.758 28.595 36.222 1.00 75.81 267 SER A CA 1
ATOM 2166 C C . SER A 1 267 ? 16.919 30.113 36.219 1.00 75.81 267 SER A C 1
ATOM 2168 O O . SER A 1 267 ? 17.379 30.658 35.220 1.00 75.81 267 SER A O 1
ATOM 2170 N N . LEU A 1 268 ? 16.675 30.797 37.342 1.00 79.00 268 LEU A N 1
ATOM 2171 C CA . LEU A 1 268 ? 16.914 32.239 37.472 1.00 79.00 268 LEU A CA 1
ATOM 2172 C C . LEU A 1 268 ? 18.394 32.613 37.304 1.00 79.00 268 LEU A C 1
ATOM 2174 O O . LEU A 1 268 ? 18.695 33.569 36.589 1.00 79.00 268 LEU A O 1
ATOM 2178 N N . ASN A 1 269 ? 19.314 31.845 37.897 1.00 80.25 269 ASN A N 1
ATOM 2179 C CA . ASN A 1 269 ? 20.756 32.103 37.797 1.00 80.25 269 ASN A CA 1
ATOM 2180 C C . ASN A 1 269 ? 21.307 31.890 36.378 1.00 80.25 269 ASN A C 1
ATOM 2182 O O . ASN A 1 269 ? 22.203 32.611 35.941 1.00 80.25 269 ASN A O 1
ATOM 2186 N N . ILE A 1 270 ? 20.791 30.887 35.663 1.00 77.44 270 ILE A N 1
ATOM 2187 C CA . ILE A 1 270 ? 21.321 30.464 34.361 1.00 77.44 270 ILE A CA 1
ATOM 2188 C C . ILE A 1 270 ? 20.581 31.137 33.192 1.00 77.44 270 ILE A C 1
ATOM 2190 O O . ILE A 1 270 ? 21.126 31.229 32.089 1.00 77.44 270 ILE A O 1
ATOM 2194 N N . LYS A 1 271 ? 19.376 31.673 33.416 1.00 76.00 271 LYS A N 1
ATOM 2195 C CA . LYS A 1 271 ? 18.547 32.324 32.389 1.00 76.00 271 LYS A CA 1
ATOM 2196 C C . LYS A 1 271 ? 19.279 33.431 31.638 1.00 76.00 271 LYS A C 1
ATOM 2198 O O . LYS A 1 271 ? 19.299 33.406 30.411 1.00 76.00 271 LYS A O 1
ATOM 2203 N N . GLU A 1 272 ? 19.916 34.367 32.340 1.00 76.12 272 GLU A N 1
ATOM 2204 C CA . GLU A 1 272 ? 20.597 35.496 31.686 1.00 76.12 272 GLU A CA 1
ATOM 2205 C C . GLU A 1 272 ? 21.812 35.028 30.863 1.00 76.12 272 GLU A C 1
ATOM 2207 O O . GLU A 1 272 ? 22.014 35.470 29.733 1.00 76.12 272 GLU A O 1
ATOM 2212 N N . GLN A 1 273 ? 22.575 34.057 31.376 1.00 76.88 273 GLN A N 1
ATOM 2213 C CA . GLN A 1 273 ? 23.716 33.473 30.662 1.00 76.88 273 GLN A CA 1
ATOM 2214 C C . GLN A 1 273 ? 23.279 32.678 29.427 1.00 76.88 273 GLN A C 1
ATOM 2216 O O . GLN A 1 273 ? 23.873 32.821 28.363 1.00 76.88 273 GLN A O 1
ATOM 2221 N N . SER A 1 274 ? 22.213 31.886 29.542 1.00 72.69 274 SER A N 1
ATOM 2222 C CA . SER A 1 274 ? 21.694 31.043 28.456 1.00 72.69 274 SER A CA 1
ATOM 2223 C C . SER A 1 274 ? 21.139 31.874 27.307 1.00 72.69 274 SER A C 1
ATOM 2225 O O . SER A 1 274 ? 21.410 31.586 26.143 1.00 72.69 274 SER A O 1
ATOM 2227 N N . ILE A 1 275 ? 20.406 32.943 27.626 1.00 74.12 275 ILE A N 1
ATOM 2228 C CA . ILE A 1 275 ? 19.875 33.875 26.629 1.00 74.12 275 ILE A CA 1
ATOM 2229 C C . ILE A 1 275 ? 21.023 34.599 25.898 1.00 74.12 275 ILE A C 1
ATOM 2231 O O . ILE A 1 275 ? 20.978 34.732 24.673 1.00 74.12 275 ILE A O 1
ATOM 2235 N N . ASN A 1 276 ? 22.082 34.996 26.614 1.00 76.12 276 ASN A N 1
ATOM 2236 C CA . ASN A 1 276 ? 23.271 35.607 26.008 1.00 76.12 276 ASN A CA 1
ATOM 2237 C C . ASN A 1 276 ? 24.061 34.618 25.133 1.00 76.12 276 ASN A C 1
ATOM 2239 O O . ASN A 1 276 ? 24.483 34.965 24.033 1.00 76.12 276 ASN A O 1
ATOM 2243 N N . PHE A 1 277 ? 24.235 33.369 25.566 1.00 77.94 277 PHE A N 1
ATOM 2244 C CA . PHE A 1 277 ? 24.880 32.349 24.736 1.00 77.94 277 PHE A CA 1
ATOM 2245 C C . PHE A 1 277 ? 24.053 32.011 23.494 1.00 77.94 277 PHE A C 1
ATOM 2247 O O . PHE A 1 277 ? 24.616 31.846 22.414 1.00 77.94 277 PHE A O 1
ATOM 2254 N N . LEU A 1 278 ? 22.723 31.970 23.603 1.00 76.38 278 LEU A N 1
ATOM 2255 C CA . LEU A 1 278 ? 21.848 31.739 22.457 1.00 76.38 278 LEU A CA 1
ATOM 2256 C C . LEU A 1 278 ? 21.942 32.876 21.431 1.00 76.38 278 LEU A C 1
ATOM 2258 O O . LEU A 1 278 ? 22.028 32.603 20.232 1.00 76.38 278 LEU A O 1
ATOM 2262 N N . SER A 1 279 ? 21.972 34.135 21.880 1.00 72.62 279 SER A N 1
ATOM 2263 C CA . SER A 1 279 ? 22.143 35.282 20.981 1.00 72.62 279 SER A CA 1
ATOM 2264 C C . SER A 1 279 ? 23.519 35.263 20.298 1.00 72.62 279 SER A C 1
ATOM 2266 O O . SER A 1 279 ? 23.604 35.490 19.088 1.00 72.62 279 SER A O 1
ATOM 2268 N N . LEU A 1 280 ? 24.579 34.889 21.024 1.00 72.69 280 LEU A N 1
ATOM 2269 C CA . LEU A 1 280 ? 25.928 34.721 20.477 1.00 72.69 280 LEU A CA 1
ATOM 2270 C C . LEU A 1 280 ? 26.019 33.583 19.450 1.00 72.69 280 LEU A C 1
ATOM 2272 O O . LEU A 1 280 ? 26.634 33.771 18.402 1.00 72.69 280 LEU A O 1
ATOM 2276 N N . ILE A 1 281 ? 25.385 32.433 19.707 1.00 74.56 281 ILE A N 1
ATOM 2277 C CA . ILE A 1 281 ? 25.364 31.284 18.783 1.00 74.56 281 ILE A CA 1
ATOM 2278 C C . ILE A 1 281 ? 24.598 31.622 17.497 1.00 74.56 281 ILE A C 1
ATOM 2280 O O . ILE A 1 281 ? 25.021 31.261 16.399 1.00 74.56 281 ILE A O 1
ATOM 2284 N N . LEU A 1 282 ? 23.462 32.318 17.600 1.00 70.81 282 LEU A N 1
ATOM 2285 C CA . LEU A 1 282 ? 22.699 32.731 16.418 1.00 70.81 282 LEU A CA 1
ATOM 2286 C C . LEU A 1 282 ? 23.498 33.716 15.554 1.00 70.81 282 LEU A C 1
ATOM 2288 O O . LEU A 1 282 ? 23.532 33.564 14.330 1.00 70.81 282 LEU A O 1
ATOM 2292 N N . LYS A 1 283 ? 24.200 34.664 16.185 1.00 68.94 283 LYS A N 1
ATOM 2293 C CA . LYS A 1 283 ? 25.090 35.603 15.489 1.00 68.94 283 LYS A CA 1
ATOM 2294 C C . LYS A 1 283 ? 26.294 34.900 14.860 1.00 68.94 283 LYS A C 1
ATOM 2296 O O . LYS A 1 283 ? 26.604 35.160 13.699 1.00 68.94 283 LYS A O 1
ATOM 2301 N N . SER A 1 284 ? 26.944 33.971 15.565 1.00 70.81 284 SER A N 1
ATOM 2302 C CA . SER A 1 284 ? 28.095 33.235 15.024 1.00 70.81 284 SER A CA 1
ATOM 2303 C C . SER A 1 284 ? 27.716 32.356 13.828 1.00 70.81 284 SER A C 1
ATOM 2305 O O . SER A 1 284 ? 28.443 32.332 12.836 1.00 70.81 284 SER A O 1
ATOM 2307 N N . LEU A 1 285 ? 26.546 31.707 13.859 1.00 70.19 285 LEU A N 1
ATOM 2308 C CA . LEU A 1 285 ? 26.010 30.955 12.718 1.00 70.19 285 LEU A CA 1
ATOM 2309 C C . LEU A 1 285 ? 25.755 31.854 11.503 1.00 70.19 285 LEU A C 1
ATOM 2311 O O . LEU A 1 285 ? 26.067 31.466 10.377 1.00 70.19 285 LEU A O 1
ATOM 2315 N N . ARG A 1 286 ? 25.228 33.063 11.720 1.00 65.94 286 ARG A N 1
ATOM 2316 C CA . ARG A 1 286 ? 24.993 34.038 10.646 1.00 65.94 286 ARG A CA 1
ATOM 2317 C C . ARG A 1 286 ? 26.304 34.521 10.023 1.00 65.94 286 ARG A C 1
ATOM 2319 O O . ARG A 1 286 ? 26.396 34.610 8.802 1.00 65.94 286 ARG A O 1
ATOM 2326 N N . ILE A 1 287 ? 27.332 34.750 10.841 1.00 69.50 287 ILE A N 1
ATOM 2327 C CA . ILE A 1 287 ? 28.686 35.101 10.384 1.00 69.50 287 ILE A CA 1
ATOM 2328 C C . ILE A 1 287 ? 29.300 33.969 9.547 1.00 69.50 287 ILE A C 1
ATOM 2330 O O . ILE A 1 287 ? 29.807 34.225 8.455 1.00 69.50 287 ILE A O 1
ATOM 2334 N N . LEU A 1 288 ? 29.211 32.719 10.014 1.00 70.88 288 LEU A N 1
ATOM 2335 C CA . LEU A 1 288 ? 29.758 31.554 9.305 1.00 70.88 288 LEU A CA 1
ATOM 2336 C C . LEU A 1 288 ? 29.074 31.319 7.948 1.00 70.88 288 LEU A C 1
ATOM 2338 O O . LEU A 1 288 ? 29.752 30.981 6.982 1.00 70.88 288 LEU A O 1
ATOM 2342 N N . LEU A 1 289 ? 27.763 31.571 7.845 1.00 68.25 289 LEU A N 1
ATOM 2343 C CA . LEU A 1 289 ? 27.023 31.518 6.574 1.00 68.25 289 LEU A CA 1
ATOM 2344 C C . LEU A 1 289 ? 27.503 32.570 5.561 1.00 68.25 289 LEU A C 1
ATOM 2346 O O . LEU A 1 289 ? 27.483 32.325 4.355 1.00 68.25 289 LEU A O 1
ATOM 2350 N N . ILE A 1 290 ? 27.932 33.744 6.033 1.00 68.25 290 ILE A N 1
ATOM 2351 C CA . ILE A 1 290 ? 28.512 34.787 5.174 1.00 68.25 290 ILE A CA 1
ATOM 2352 C C . ILE A 1 290 ? 29.941 34.398 4.760 1.00 68.25 290 ILE A C 1
ATOM 2354 O O . ILE A 1 290 ? 30.320 34.583 3.602 1.00 68.25 290 ILE A O 1
ATOM 2358 N N . GLU A 1 291 ? 30.730 33.823 5.673 1.00 69.62 291 GLU A N 1
ATOM 2359 C CA . GLU A 1 291 ? 32.086 33.327 5.384 1.00 69.62 291 GLU A CA 1
ATOM 2360 C C . GLU A 1 291 ? 32.071 32.192 4.340 1.00 69.62 291 GLU A C 1
ATOM 2362 O O . GLU A 1 291 ? 32.924 32.167 3.446 1.00 69.62 291 GLU A O 1
ATOM 2367 N N . GLU A 1 292 ? 31.064 31.310 4.400 1.00 68.94 292 GLU A N 1
ATOM 2368 C CA . GLU A 1 292 ? 30.833 30.220 3.440 1.00 68.94 292 GLU A CA 1
ATOM 2369 C C . GLU A 1 292 ? 30.605 30.734 2.009 1.00 68.94 292 GLU A C 1
ATOM 2371 O O . GLU A 1 292 ? 31.094 30.142 1.046 1.00 68.94 292 GLU A O 1
ATOM 2376 N N . LYS A 1 293 ? 29.896 31.862 1.865 1.00 67.31 293 LYS A N 1
ATOM 2377 C CA . LYS A 1 293 ? 29.565 32.472 0.565 1.00 67.31 293 LYS A CA 1
ATOM 2378 C C . LYS A 1 293 ? 30.670 33.379 0.007 1.00 67.31 293 LYS A C 1
ATOM 2380 O O . LYS A 1 293 ? 30.606 33.764 -1.163 1.00 67.31 293 LYS A O 1
ATOM 2385 N N . GLY A 1 294 ? 31.663 33.743 0.820 1.00 68.38 294 GLY A N 1
ATOM 2386 C CA . GLY A 1 294 ? 32.825 34.538 0.413 1.00 68.38 294 GLY A CA 1
ATOM 2387 C C . GLY A 1 294 ? 34.013 33.681 -0.031 1.00 68.38 294 GLY A C 1
ATOM 2388 O O . GLY A 1 294 ? 33.988 32.463 0.071 1.00 68.38 294 GLY A O 1
ATOM 2389 N N . ARG A 1 295 ? 35.098 34.312 -0.495 1.00 73.44 295 ARG A N 1
ATOM 2390 C CA . ARG A 1 295 ? 36.368 33.628 -0.802 1.00 73.44 295 ARG A CA 1
ATOM 2391 C C . ARG A 1 295 ? 37.495 34.192 0.051 1.00 73.44 295 ARG A C 1
ATOM 2393 O O . ARG A 1 295 ? 37.833 35.370 -0.077 1.00 73.44 295 ARG A O 1
ATOM 2400 N N . THR A 1 296 ? 38.111 33.354 0.880 1.00 68.25 296 THR A N 1
ATOM 2401 C CA . THR A 1 296 ? 39.334 33.678 1.628 1.00 68.25 296 THR A CA 1
ATOM 2402 C C . THR A 1 296 ? 40.568 33.199 0.864 1.00 68.25 296 THR A C 1
ATOM 2404 O O . THR A 1 296 ? 40.705 32.034 0.495 1.00 68.25 296 THR A O 1
ATOM 2407 N N . THR A 1 297 ? 41.495 34.117 0.608 1.00 67.88 297 THR A N 1
ATOM 2408 C CA . THR A 1 297 ? 42.859 33.821 0.145 1.00 67.88 297 THR A CA 1
ATOM 2409 C C . THR A 1 297 ? 43.850 34.104 1.274 1.00 67.88 297 THR A C 1
ATOM 2411 O O . THR A 1 297 ? 43.475 34.667 2.300 1.00 67.88 297 THR A O 1
ATOM 2414 N N . ASP A 1 298 ? 45.128 33.759 1.101 1.00 59.69 298 ASP A N 1
ATOM 2415 C CA . ASP A 1 298 ? 46.154 33.993 2.132 1.00 59.69 298 ASP A CA 1
ATOM 2416 C C . ASP A 1 298 ? 46.306 35.469 2.534 1.00 59.69 298 ASP A C 1
ATOM 2418 O O . ASP A 1 298 ? 46.778 35.753 3.631 1.00 59.69 298 ASP A O 1
ATOM 2422 N N . LYS A 1 299 ? 45.896 36.407 1.668 1.00 61.22 299 LYS A N 1
ATOM 2423 C CA . LYS A 1 299 ? 46.025 37.855 1.899 1.00 61.22 299 LYS A CA 1
ATOM 2424 C C . LYS A 1 299 ? 44.683 38.569 2.025 1.00 61.22 299 LYS A C 1
ATOM 2426 O O . LYS A 1 299 ? 44.530 39.380 2.933 1.00 61.22 299 LYS A O 1
ATOM 2431 N N . ASP A 1 300 ? 43.709 38.225 1.181 1.00 71.81 300 ASP A N 1
ATOM 2432 C CA . ASP A 1 300 ? 42.451 38.966 1.064 1.00 71.81 300 ASP A CA 1
ATOM 2433 C C . ASP A 1 300 ? 41.223 38.053 1.194 1.00 71.81 300 ASP A C 1
ATOM 2435 O O . ASP A 1 300 ? 41.205 36.922 0.701 1.00 71.81 300 ASP A O 1
ATOM 2439 N N . PHE A 1 301 ? 40.171 38.580 1.810 1.00 71.81 301 PHE A N 1
ATOM 2440 C CA . PHE A 1 301 ? 38.811 38.065 1.790 1.00 71.81 301 PHE A CA 1
ATOM 2441 C C . PHE A 1 301 ? 37.970 38.870 0.797 1.00 71.81 301 PHE A C 1
ATOM 2443 O O . PHE A 1 301 ? 38.023 40.104 0.775 1.00 71.81 301 PHE A O 1
ATOM 2450 N N . THR A 1 302 ? 37.212 38.178 -0.052 1.00 71.12 302 THR A N 1
ATOM 2451 C CA . THR A 1 302 ? 36.418 38.805 -1.112 1.00 71.12 302 THR A CA 1
ATOM 2452 C C . THR A 1 302 ? 34.964 38.356 -1.065 1.00 71.12 302 THR A C 1
ATOM 2454 O O . THR A 1 302 ? 34.710 37.150 -1.072 1.00 71.12 302 THR A O 1
ATOM 2457 N N . ILE A 1 303 ? 34.032 39.312 -1.090 1.00 71.81 303 ILE A N 1
ATOM 2458 C CA . ILE A 1 303 ? 32.580 39.074 -1.141 1.00 71.81 303 ILE A CA 1
ATOM 2459 C C . ILE A 1 303 ? 31.982 39.803 -2.348 1.00 71.81 303 ILE A C 1
ATOM 2461 O O . ILE A 1 303 ? 32.413 40.904 -2.703 1.00 71.81 303 ILE A O 1
ATOM 2465 N N . TRP A 1 304 ? 30.972 39.186 -2.957 1.00 68.12 304 TRP A N 1
ATOM 2466 C CA . TRP A 1 304 ? 30.149 39.770 -4.009 1.00 68.12 304 TRP A CA 1
ATOM 2467 C C . TRP A 1 304 ? 28.711 39.932 -3.520 1.00 68.12 304 TRP A C 1
ATOM 2469 O O . TRP A 1 304 ? 28.113 38.963 -3.052 1.00 68.12 304 TRP A O 1
ATOM 2479 N N . ALA A 1 305 ? 28.146 41.133 -3.642 1.00 66.75 305 ALA A N 1
ATOM 2480 C CA . ALA A 1 305 ? 26.784 41.405 -3.190 1.00 66.75 305 ALA A CA 1
ATOM 2481 C C . ALA A 1 305 ? 26.050 42.415 -4.079 1.00 66.75 305 ALA A C 1
ATOM 2483 O O . ALA A 1 305 ? 26.663 43.296 -4.688 1.00 66.75 305 ALA A O 1
ATOM 2484 N N . TRP A 1 306 ? 24.726 42.288 -4.147 1.00 65.81 306 TRP A N 1
ATOM 2485 C CA . TRP A 1 306 ? 23.851 43.244 -4.826 1.00 65.81 306 TRP A CA 1
ATOM 2486 C C . TRP A 1 306 ? 23.433 44.377 -3.890 1.00 65.81 306 TRP A C 1
ATOM 2488 O O . TRP A 1 306 ? 22.966 44.129 -2.782 1.00 65.81 306 TRP A O 1
ATOM 2498 N N . VAL A 1 307 ? 23.569 45.622 -4.352 1.00 64.50 307 VAL A N 1
ATOM 2499 C CA . VAL A 1 307 ? 23.273 46.824 -3.555 1.00 64.50 307 VAL A CA 1
ATOM 2500 C C . VAL A 1 307 ? 22.427 47.806 -4.360 1.00 64.50 307 VAL A C 1
ATOM 2502 O O . VAL A 1 307 ? 22.666 48.019 -5.554 1.00 64.50 307 VAL A O 1
ATOM 2505 N N . LYS A 1 308 ? 21.426 48.426 -3.724 1.00 63.12 308 LYS A N 1
ATOM 2506 C CA . LYS A 1 308 ? 20.603 49.476 -4.341 1.00 63.12 308 LYS A CA 1
ATOM 2507 C C . LYS A 1 308 ? 21.457 50.680 -4.728 1.00 63.12 308 LYS A C 1
ATOM 2509 O O . LYS A 1 308 ? 22.298 51.156 -3.970 1.00 63.12 308 LYS A O 1
ATOM 2514 N N . LYS A 1 309 ? 21.195 51.241 -5.910 1.00 59.31 309 LYS A N 1
ATOM 2515 C CA . LYS A 1 309 ? 21.993 52.350 -6.466 1.00 59.31 309 LYS A CA 1
ATOM 2516 C C . LYS A 1 309 ? 22.000 53.623 -5.594 1.00 59.31 309 LYS A C 1
ATOM 2518 O O . LYS A 1 309 ? 22.929 54.411 -5.725 1.00 59.31 309 LYS A O 1
ATOM 2523 N N . LYS A 1 310 ? 20.983 53.834 -4.746 1.00 56.72 310 LYS A N 1
ATOM 2524 C CA . LYS A 1 310 ? 20.871 54.992 -3.834 1.00 56.72 310 LYS A CA 1
ATOM 2525 C C . LYS A 1 310 ? 21.616 54.806 -2.508 1.00 56.72 310 LYS A C 1
ATOM 2527 O O . LYS A 1 310 ? 22.090 55.789 -1.958 1.00 56.72 310 LYS A O 1
ATOM 2532 N N . ASP A 1 311 ? 21.772 53.563 -2.061 1.00 59.47 311 ASP A N 1
ATOM 2533 C CA . ASP A 1 311 ? 22.308 53.235 -0.733 1.00 59.47 311 ASP A CA 1
ATOM 2534 C C . ASP A 1 311 ? 23.818 52.924 -0.789 1.00 59.47 311 ASP A C 1
ATOM 2536 O O . ASP A 1 311 ? 24.487 52.771 0.227 1.00 59.47 311 ASP A O 1
ATOM 2540 N N . TYR A 1 312 ? 24.386 52.898 -1.999 1.00 62.69 312 TYR A N 1
ATOM 2541 C CA . TYR A 1 312 ? 25.794 52.604 -2.264 1.00 62.69 312 TYR A CA 1
ATOM 2542 C C . TYR A 1 312 ? 26.775 53.591 -1.609 1.00 62.69 312 TYR A C 1
ATOM 2544 O O . TYR A 1 312 ? 27.788 53.172 -1.051 1.00 62.69 312 TYR A O 1
ATOM 2552 N N . GLU A 1 313 ? 26.495 54.897 -1.672 1.00 60.53 313 GLU A N 1
ATOM 2553 C CA . GLU A 1 313 ? 27.374 55.921 -1.083 1.00 60.53 313 GLU A CA 1
ATOM 2554 C C . GLU A 1 313 ? 27.328 55.895 0.453 1.00 60.53 313 GLU A C 1
ATOM 2556 O O . GLU A 1 313 ? 28.358 56.078 1.101 1.00 60.53 313 GLU A O 1
ATOM 2561 N N . ILE A 1 314 ? 26.161 55.577 1.023 1.00 60.72 314 ILE A N 1
ATOM 2562 C CA . ILE A 1 314 ? 25.950 55.416 2.469 1.00 60.72 314 ILE A CA 1
ATOM 2563 C C . ILE A 1 314 ? 26.722 54.190 2.964 1.00 60.72 314 ILE A C 1
ATOM 2565 O O . ILE A 1 314 ? 27.567 54.313 3.849 1.00 60.72 314 ILE A O 1
ATOM 2569 N N . MET A 1 315 ? 26.556 53.050 2.291 1.00 61.81 315 MET A N 1
ATOM 2570 C CA . MET A 1 315 ? 27.256 51.805 2.602 1.00 61.81 315 MET A CA 1
ATOM 2571 C C . MET A 1 315 ? 28.788 51.964 2.550 1.00 61.81 315 MET A C 1
ATOM 2573 O O . MET A 1 315 ? 29.488 51.471 3.429 1.00 61.81 315 MET A O 1
ATOM 2577 N N . ILE A 1 316 ? 29.352 52.672 1.561 1.00 61.59 316 ILE A N 1
ATOM 2578 C CA . ILE A 1 316 ? 30.809 52.912 1.517 1.00 61.59 316 ILE A CA 1
ATOM 2579 C C . ILE A 1 316 ? 31.265 53.797 2.675 1.00 61.59 316 ILE A C 1
ATOM 2581 O O . ILE A 1 316 ? 32.326 53.540 3.249 1.00 61.59 316 ILE A O 1
ATOM 2585 N N . SER A 1 317 ? 30.483 54.818 3.032 1.00 58.53 317 SER A N 1
ATOM 2586 C CA . SER A 1 317 ? 30.802 55.685 4.169 1.00 58.53 317 SER A CA 1
ATOM 2587 C C . SER A 1 317 ? 30.760 54.921 5.498 1.00 58.53 317 SER A C 1
ATOM 2589 O O . SER A 1 317 ? 31.649 55.091 6.328 1.00 58.53 317 SER A O 1
ATOM 2591 N N . GLU A 1 318 ? 29.823 53.989 5.670 1.00 59.62 318 GLU A N 1
ATOM 2592 C CA . GLU A 1 318 ? 29.724 53.150 6.870 1.00 59.62 318 GLU A CA 1
ATOM 2593 C C . GLU A 1 318 ? 30.865 52.132 6.935 1.00 59.62 318 GLU A C 1
ATOM 2595 O O . GLU A 1 318 ? 31.566 52.044 7.944 1.00 59.62 318 GLU A O 1
ATOM 2600 N N . ILE A 1 319 ? 31.146 51.440 5.826 1.00 60.00 319 ILE A N 1
ATOM 2601 C CA . ILE A 1 319 ? 32.243 50.468 5.750 1.00 60.00 319 ILE A CA 1
ATOM 2602 C C . ILE A 1 319 ? 33.605 51.145 5.999 1.00 60.00 319 ILE A C 1
ATOM 2604 O O . ILE A 1 319 ? 34.452 50.589 6.699 1.00 60.00 319 ILE A O 1
ATOM 2608 N N . THR A 1 320 ? 33.835 52.349 5.466 1.00 59.56 320 THR A N 1
ATOM 2609 C CA . THR A 1 320 ? 35.096 53.087 5.687 1.00 59.56 320 THR A CA 1
ATOM 2610 C C . THR A 1 320 ? 35.229 53.604 7.120 1.00 59.56 320 THR A C 1
ATOM 2612 O O . THR A 1 320 ? 36.321 53.522 7.690 1.00 59.56 320 THR A O 1
ATOM 2615 N N . THR A 1 321 ? 34.129 54.059 7.730 1.00 58.22 321 THR A N 1
ATOM 2616 C CA . THR A 1 321 ? 34.104 54.544 9.123 1.00 58.22 321 THR A CA 1
ATOM 2617 C C . THR A 1 321 ? 34.366 53.414 10.123 1.00 58.22 321 THR A C 1
ATOM 2619 O O . THR A 1 321 ? 35.103 53.608 11.088 1.00 58.22 321 THR A O 1
ATOM 2622 N N . VAL A 1 322 ? 33.835 52.217 9.863 1.00 56.31 322 VAL A N 1
ATOM 2623 C CA . VAL A 1 322 ? 33.981 51.040 10.736 1.00 56.31 322 VAL A CA 1
ATOM 2624 C C . VAL A 1 322 ? 35.353 50.366 10.598 1.00 56.31 322 VAL A C 1
ATOM 2626 O O . VAL A 1 322 ? 35.916 49.892 11.584 1.00 56.31 322 VAL A O 1
ATOM 2629 N N . LEU A 1 323 ? 35.926 50.321 9.392 1.00 54.97 323 LEU A N 1
ATOM 2630 C CA . LEU A 1 323 ? 37.195 49.623 9.142 1.00 54.97 323 LEU A CA 1
ATOM 2631 C C . LEU A 1 323 ? 38.449 50.486 9.351 1.00 54.97 323 LEU A C 1
ATOM 2633 O O . LEU A 1 323 ? 39.552 49.941 9.508 1.00 54.97 323 LEU A O 1
ATOM 2637 N N . GLY A 1 324 ? 38.310 51.815 9.312 1.00 51.97 324 GLY A N 1
ATOM 2638 C CA . GLY A 1 324 ? 39.429 52.759 9.390 1.00 51.97 324 GLY A CA 1
ATOM 2639 C C . GLY A 1 324 ? 40.383 52.711 8.185 1.00 51.97 324 GLY A C 1
ATOM 2640 O O . GLY A 1 324 ? 41.531 53.138 8.302 1.00 51.97 324 GLY A O 1
ATOM 2641 N N . PHE A 1 325 ? 39.952 52.151 7.045 1.00 58.81 325 PHE A N 1
ATOM 2642 C CA . PHE A 1 325 ? 40.679 52.149 5.767 1.00 58.81 325 PHE A CA 1
ATOM 2643 C C . PHE A 1 325 ? 39.702 52.083 4.577 1.00 58.81 325 PHE A C 1
ATOM 2645 O O . PHE A 1 325 ? 38.576 51.617 4.735 1.00 58.81 325 PHE A O 1
ATOM 2652 N N . GLU A 1 326 ? 40.131 52.512 3.382 1.00 56.22 326 GLU A N 1
ATOM 2653 C CA . GLU A 1 326 ? 39.324 52.422 2.153 1.00 56.22 326 GLU A CA 1
ATOM 2654 C C . GLU A 1 326 ? 39.352 50.997 1.557 1.00 56.22 326 GLU A C 1
ATOM 2656 O O . GLU A 1 326 ? 40.409 50.555 1.089 1.00 56.22 326 GLU A O 1
ATOM 2661 N N . PRO A 1 327 ? 38.233 50.242 1.557 1.00 62.00 327 PRO A N 1
ATOM 2662 C CA . PRO A 1 327 ? 38.173 48.929 0.919 1.00 62.00 327 PRO A CA 1
ATOM 2663 C C . PRO A 1 327 ? 38.270 49.056 -0.608 1.00 62.00 327 PRO A C 1
ATOM 2665 O O . PRO A 1 327 ? 37.770 50.009 -1.208 1.00 62.00 327 PRO A O 1
ATOM 2668 N N . LYS A 1 328 ? 38.865 48.057 -1.276 1.00 60.78 328 LYS A N 1
ATOM 2669 C CA . LYS A 1 328 ? 38.849 47.992 -2.747 1.00 60.78 328 LYS A CA 1
ATOM 2670 C C . LYS A 1 328 ? 37.479 47.507 -3.209 1.00 60.78 328 LYS A C 1
ATOM 2672 O O . LYS A 1 328 ? 37.188 46.311 -3.147 1.00 60.78 328 LYS A O 1
ATOM 2677 N N . VAL A 1 329 ? 36.658 48.444 -3.673 1.00 64.31 329 VAL A N 1
ATOM 2678 C CA . VAL A 1 329 ? 35.307 48.191 -4.182 1.00 64.31 329 VAL A CA 1
ATOM 2679 C C . VAL A 1 329 ? 35.303 48.292 -5.707 1.00 64.31 329 VAL A C 1
ATOM 2681 O O . VAL A 1 329 ? 35.748 49.290 -6.269 1.00 64.31 329 VAL A O 1
ATOM 2684 N N . SER A 1 330 ? 34.815 47.256 -6.392 1.00 66.69 330 SER A N 1
ATOM 2685 C CA . SER A 1 330 ? 34.659 47.257 -7.857 1.00 66.69 330 SER A CA 1
ATOM 2686 C C . SER A 1 330 ? 33.208 46.985 -8.247 1.00 66.69 330 SER A C 1
ATOM 2688 O O . SER A 1 330 ? 32.562 46.114 -7.668 1.00 66.69 330 SER A O 1
ATOM 2690 N N . ILE A 1 331 ? 32.696 47.762 -9.205 1.00 61.12 331 ILE A N 1
ATOM 2691 C CA . ILE A 1 331 ? 31.295 47.733 -9.646 1.00 61.12 331 ILE A CA 1
ATOM 2692 C C . ILE A 1 331 ? 31.220 47.077 -11.024 1.00 61.12 331 ILE A C 1
ATOM 2694 O O . ILE A 1 331 ? 31.996 47.428 -11.916 1.00 61.12 331 ILE A O 1
ATOM 2698 N N . LEU A 1 332 ? 30.264 46.168 -11.211 1.00 59.66 332 LEU A N 1
ATOM 2699 C CA . LEU A 1 332 ? 29.903 45.622 -12.519 1.00 59.66 332 LEU A CA 1
ATOM 2700 C C . LEU A 1 332 ? 28.479 46.056 -12.881 1.00 59.66 332 LEU A C 1
ATOM 2702 O O . LEU A 1 332 ? 27.515 45.656 -12.233 1.00 59.66 332 LEU A O 1
ATOM 2706 N N . ASP A 1 333 ? 28.365 46.892 -13.916 1.00 49.28 333 ASP A N 1
ATOM 2707 C CA . ASP A 1 333 ? 27.117 47.574 -14.294 1.00 49.28 333 ASP A CA 1
ATOM 2708 C C . ASP A 1 333 ? 26.232 46.781 -15.292 1.00 49.28 333 ASP A C 1
ATOM 2710 O O . ASP A 1 333 ? 25.125 47.224 -15.585 1.00 49.28 333 ASP A O 1
ATOM 2714 N N . ASP A 1 334 ? 26.658 45.595 -15.759 1.00 48.59 334 ASP A N 1
ATOM 2715 C CA . ASP A 1 334 ? 26.021 44.867 -16.883 1.00 48.59 334 ASP A CA 1
ATOM 2716 C C . ASP A 1 334 ? 25.375 43.505 -16.529 1.00 48.59 334 ASP A C 1
ATOM 2718 O O . ASP A 1 334 ? 25.002 42.741 -17.423 1.00 48.59 334 ASP A O 1
ATOM 2722 N N . ILE A 1 335 ? 25.222 43.159 -15.246 1.00 51.69 335 ILE A N 1
ATOM 2723 C CA . ILE A 1 335 ? 24.642 41.864 -14.840 1.00 51.69 335 ILE A CA 1
ATOM 2724 C C . ILE A 1 335 ? 23.162 42.062 -14.433 1.00 51.69 335 ILE A C 1
ATOM 2726 O O . ILE A 1 335 ? 22.871 42.933 -13.613 1.00 51.69 335 ILE A O 1
ATOM 2730 N N . PRO A 1 336 ? 22.201 41.295 -14.984 1.00 46.22 336 PRO A N 1
ATOM 2731 C CA . PRO A 1 336 ? 20.795 41.363 -14.578 1.00 46.22 336 PRO A CA 1
ATOM 2732 C C . PRO A 1 336 ? 20.524 40.569 -13.284 1.00 46.22 336 PRO A C 1
ATOM 2734 O O . PRO A 1 336 ? 20.973 39.433 -13.142 1.00 46.22 336 PRO A O 1
ATOM 2737 N N . PHE A 1 337 ? 19.749 41.148 -12.358 1.00 44.81 337 PHE A N 1
ATOM 2738 C CA . PHE A 1 337 ? 19.321 40.503 -11.105 1.00 44.81 337 PHE A CA 1
ATOM 2739 C C . PHE A 1 337 ? 18.307 39.365 -11.382 1.00 44.81 337 PHE A C 1
ATOM 2741 O O . PHE A 1 337 ? 17.352 39.580 -12.137 1.00 44.81 337 PHE A O 1
ATOM 2748 N N . PRO A 1 338 ? 18.470 38.152 -10.822 1.00 45.16 338 PRO A N 1
ATOM 2749 C CA . PRO A 1 338 ? 17.591 37.018 -11.117 1.00 45.16 338 PRO A CA 1
ATOM 2750 C C . PRO A 1 338 ? 16.218 37.119 -10.414 1.00 45.16 338 PRO A C 1
ATOM 2752 O O . PRO A 1 338 ? 16.084 36.872 -9.224 1.00 45.16 338 PRO A O 1
ATOM 2755 N N . HIS A 1 339 ? 15.148 37.374 -11.178 1.00 40.34 339 HIS A N 1
ATOM 2756 C CA . HIS A 1 339 ? 13.750 37.511 -10.706 1.00 40.34 339 HIS A CA 1
ATOM 2757 C C . HIS A 1 339 ? 13.099 36.272 -10.044 1.00 40.34 339 HIS A C 1
ATOM 2759 O O . HIS A 1 339 ? 11.935 36.327 -9.659 1.00 40.34 339 HIS A O 1
ATOM 2765 N N . LYS A 1 340 ? 13.784 35.126 -9.952 1.00 38.16 340 LYS A N 1
ATOM 2766 C CA . LYS A 1 340 ? 13.155 33.857 -9.535 1.00 38.16 340 LYS A CA 1
ATOM 2767 C C . LYS A 1 340 ? 13.093 33.666 -8.013 1.00 38.16 340 LYS A C 1
ATOM 2769 O O . LYS A 1 340 ? 12.279 32.875 -7.559 1.00 38.16 340 LYS A O 1
ATOM 2774 N N . LYS A 1 341 ? 13.915 34.395 -7.251 1.00 39.25 341 LYS A N 1
ATOM 2775 C CA . LYS A 1 341 ? 13.983 34.302 -5.783 1.00 39.25 341 LYS A CA 1
ATOM 2776 C C . LYS A 1 341 ? 13.217 35.385 -5.033 1.00 39.25 341 LYS A C 1
ATOM 2778 O O . LYS A 1 341 ? 12.870 35.173 -3.885 1.00 39.25 341 LYS A O 1
ATOM 2783 N N . THR A 1 342 ? 12.846 36.473 -5.709 1.00 33.03 342 THR A N 1
ATOM 2784 C CA . THR A 1 342 ? 12.011 37.542 -5.132 1.00 33.03 342 THR A CA 1
ATOM 2785 C C . THR A 1 342 ? 10.655 37.013 -4.655 1.00 33.03 342 THR A C 1
ATOM 2787 O O . THR A 1 342 ? 10.121 37.512 -3.682 1.00 33.03 342 THR A O 1
ATOM 2790 N N . LYS A 1 343 ? 10.143 35.940 -5.278 1.00 34.53 343 LYS A N 1
ATOM 2791 C CA . LYS A 1 343 ? 8.930 35.239 -4.835 1.00 34.53 343 LYS A CA 1
ATOM 2792 C C . LYS A 1 343 ? 9.130 34.331 -3.621 1.00 34.53 343 LYS A C 1
ATOM 2794 O O . LYS A 1 343 ? 8.212 34.195 -2.833 1.00 34.53 343 LYS A O 1
ATOM 2799 N N . GLN A 1 344 ? 10.301 33.705 -3.493 1.00 34.19 344 GLN A N 1
ATOM 2800 C CA . GLN A 1 344 ? 10.591 32.815 -2.366 1.00 34.19 344 GLN A CA 1
ATOM 2801 C C . GLN A 1 344 ? 10.902 33.615 -1.098 1.00 34.19 344 GLN A C 1
ATOM 2803 O O . GLN A 1 344 ? 10.521 33.194 -0.019 1.00 34.19 344 GLN A O 1
ATOM 2808 N N . GLU A 1 345 ? 11.516 34.793 -1.228 1.00 37.47 345 GLU A N 1
ATOM 2809 C CA . GLU A 1 345 ? 11.773 35.680 -0.085 1.00 37.47 345 GLU A CA 1
ATOM 2810 C C . GLU A 1 345 ? 10.536 36.501 0.318 1.00 37.47 345 GLU A C 1
ATOM 2812 O O . GLU A 1 345 ? 10.322 36.691 1.511 1.00 37.47 345 GLU A O 1
ATOM 2817 N N . GLU A 1 346 ? 9.656 36.890 -0.621 1.00 34.91 346 GLU A N 1
ATOM 2818 C CA . GLU A 1 346 ? 8.318 37.396 -0.261 1.00 34.91 346 GLU A CA 1
ATOM 2819 C C . GLU A 1 346 ? 7.507 36.321 0.488 1.00 34.91 346 GLU A C 1
ATOM 2821 O O . GLU A 1 346 ? 6.828 36.644 1.453 1.00 34.91 346 GLU A O 1
ATOM 2826 N N . GLU A 1 347 ? 7.628 35.039 0.122 1.00 34.72 347 GLU A N 1
ATOM 2827 C CA . GLU A 1 347 ? 6.992 33.915 0.831 1.00 34.72 347 GLU A CA 1
ATOM 2828 C C . GLU A 1 347 ? 7.644 33.599 2.197 1.00 34.72 347 GLU A C 1
ATOM 2830 O O . GLU A 1 347 ? 6.940 33.174 3.113 1.00 34.72 347 GLU A O 1
ATOM 2835 N N . GLU A 1 348 ? 8.949 33.841 2.378 1.00 32.22 348 GLU A N 1
ATOM 2836 C CA . GLU A 1 348 ? 9.668 33.592 3.641 1.00 32.22 348 GLU A CA 1
ATOM 2837 C C . GLU A 1 348 ? 9.560 34.753 4.656 1.00 32.22 348 GLU A C 1
ATOM 2839 O O . GLU A 1 348 ? 9.454 34.492 5.857 1.00 32.22 348 GLU A O 1
ATOM 2844 N N . GLU A 1 349 ? 9.487 36.023 4.227 1.00 30.20 349 GLU A N 1
ATOM 2845 C CA . GLU A 1 349 ? 9.204 37.162 5.131 1.00 30.20 349 GLU A CA 1
ATOM 2846 C C . GLU A 1 349 ? 7.752 37.170 5.652 1.00 30.20 349 GLU A C 1
ATOM 2848 O O . GLU A 1 349 ? 7.483 37.690 6.741 1.00 30.20 349 GLU A O 1
ATOM 2853 N N . ILE A 1 350 ? 6.815 36.535 4.935 1.00 31.44 350 ILE A N 1
ATOM 2854 C CA . ILE A 1 350 ? 5.417 36.349 5.371 1.00 31.44 350 ILE A CA 1
ATOM 2855 C C . ILE A 1 350 ? 5.315 35.450 6.620 1.00 31.44 350 ILE A C 1
ATOM 2857 O O . ILE A 1 350 ? 4.347 35.549 7.376 1.00 31.44 350 ILE A O 1
ATOM 2861 N N . ILE A 1 351 ? 6.330 34.628 6.910 1.00 30.78 351 ILE A N 1
ATOM 2862 C CA . ILE A 1 351 ? 6.299 33.640 8.002 1.00 30.78 351 ILE A CA 1
ATOM 2863 C C . ILE A 1 351 ? 6.475 34.285 9.399 1.00 30.78 351 ILE A C 1
ATOM 2865 O O . ILE A 1 351 ? 6.177 33.643 10.405 1.00 30.78 351 ILE A O 1
ATOM 2869 N N . ILE A 1 352 ? 6.896 35.558 9.507 1.00 30.69 352 ILE A N 1
ATOM 2870 C CA . ILE A 1 352 ? 7.247 36.188 10.806 1.00 30.69 352 ILE A CA 1
ATOM 2871 C C . ILE A 1 352 ? 6.249 37.275 11.285 1.00 30.69 352 ILE A C 1
ATOM 2873 O O . ILE A 1 352 ? 6.433 37.845 12.360 1.00 30.69 352 ILE A O 1
ATOM 2877 N N . LYS A 1 353 ? 5.131 37.548 10.594 1.00 25.81 353 LYS A N 1
ATOM 2878 C CA . LYS A 1 353 ? 4.115 38.501 11.110 1.00 25.81 353 LYS A CA 1
ATOM 2879 C C . LYS A 1 353 ? 2.959 37.820 11.868 1.00 25.81 353 LYS A C 1
ATOM 2881 O O . LYS A 1 353 ? 2.494 36.766 11.444 1.00 25.81 353 LYS A O 1
ATOM 2886 N N . PRO A 1 354 ? 2.482 38.409 12.988 1.00 27.61 354 PRO A N 1
ATOM 2887 C CA . PRO A 1 354 ? 1.442 37.819 13.826 1.00 27.61 354 PRO A CA 1
ATOM 2888 C C . PRO A 1 354 ? 0.065 37.781 13.139 1.00 27.61 354 PRO A C 1
ATOM 2890 O O . PRO A 1 354 ? -0.272 38.619 12.307 1.00 27.61 354 PRO A O 1
ATOM 2893 N N . LEU A 1 355 ? -0.709 36.780 13.559 1.00 29.83 355 LEU A N 1
ATOM 2894 C CA . LEU A 1 355 ? -1.903 36.141 12.984 1.00 29.83 355 LEU A CA 1
ATOM 2895 C C . LEU A 1 355 ? -3.162 36.991 12.660 1.00 29.83 355 LEU A C 1
ATOM 2897 O O . LEU A 1 355 ? -4.229 36.406 12.504 1.00 29.83 355 LEU A O 1
ATOM 2901 N N . GLU A 1 356 ? -3.106 38.317 12.510 1.00 28.14 356 GLU A N 1
ATOM 2902 C CA . GLU A 1 356 ? -4.334 39.151 12.436 1.00 28.14 356 GLU A CA 1
ATOM 2903 C C . GLU A 1 356 ? -4.587 39.925 11.126 1.00 28.14 356 GLU A C 1
ATOM 2905 O O . GLU A 1 356 ? -5.530 40.707 11.063 1.00 28.14 356 GLU A O 1
ATOM 2910 N N . SER A 1 357 ? -3.839 39.701 10.040 1.00 26.86 357 SER A N 1
ATOM 2911 C CA . SER A 1 357 ? -4.050 40.448 8.778 1.00 26.86 357 SER A CA 1
ATOM 2912 C C . SER A 1 357 ? -4.246 39.576 7.533 1.00 26.86 357 SER A C 1
ATOM 2914 O O . SER A 1 357 ? -3.801 39.948 6.450 1.00 26.86 357 SER A O 1
ATOM 2916 N N . TYR A 1 358 ? -4.888 38.410 7.668 1.00 28.75 358 TYR A N 1
ATOM 2917 C CA . TYR A 1 358 ? -5.029 37.439 6.569 1.00 28.75 358 TYR A CA 1
ATOM 2918 C C . TYR A 1 358 ? -6.290 37.586 5.694 1.00 28.75 358 TYR A C 1
ATOM 2920 O O . TYR A 1 358 ? -6.467 36.790 4.778 1.00 28.75 358 TYR A O 1
ATOM 2928 N N . GLU A 1 359 ? -7.156 38.584 5.905 1.00 30.92 359 GLU A N 1
ATOM 2929 C CA . GLU A 1 359 ? -8.448 38.635 5.188 1.00 30.92 359 GLU A CA 1
ATOM 2930 C C . GLU A 1 359 ? -8.541 39.591 3.980 1.00 30.92 359 GLU A C 1
ATOM 2932 O O . GLU A 1 359 ? -9.528 39.508 3.254 1.00 30.92 359 GLU A O 1
ATOM 2937 N N . GLU A 1 360 ? -7.544 40.433 3.660 1.00 30.20 360 GLU A N 1
ATOM 2938 C CA . GLU A 1 360 ? -7.731 41.448 2.591 1.00 30.20 360 GLU A CA 1
ATOM 2939 C C . GLU A 1 360 ? -6.745 41.440 1.399 1.00 30.20 360 GLU A C 1
ATOM 2941 O O . GLU A 1 360 ? -7.053 42.057 0.378 1.00 30.20 360 GLU A O 1
ATOM 2946 N N . GLU A 1 361 ? -5.627 40.698 1.409 1.00 27.17 361 GLU A N 1
ATOM 2947 C CA . GLU A 1 361 ? -4.621 40.787 0.319 1.00 27.17 361 GLU A CA 1
ATOM 2948 C C . GLU A 1 361 ? -4.615 39.636 -0.718 1.00 27.17 361 GLU A C 1
ATOM 2950 O O . GLU A 1 361 ? -4.007 39.770 -1.784 1.00 27.17 361 GLU A O 1
ATOM 2955 N N . GLU A 1 362 ? -5.388 38.555 -0.542 1.00 28.17 362 GLU A N 1
ATOM 2956 C CA . GLU A 1 362 ? -5.466 37.450 -1.532 1.00 28.17 362 GLU A CA 1
ATOM 2957 C C . GLU A 1 362 ? -6.291 37.767 -2.808 1.00 28.17 362 GLU A C 1
ATOM 2959 O O . GLU A 1 362 ? -6.481 36.928 -3.707 1.00 28.17 362 GLU A O 1
ATOM 2964 N N . ALA A 1 363 ? -6.780 39.000 -2.956 1.00 28.92 363 ALA A N 1
ATOM 2965 C CA . ALA A 1 363 ? -7.647 39.366 -4.072 1.00 28.92 363 ALA A CA 1
ATOM 2966 C C . ALA A 1 363 ? -6.916 39.679 -5.398 1.00 28.92 363 ALA A C 1
ATOM 2968 O O . ALA A 1 363 ? -7.564 39.587 -6.444 1.00 28.92 363 ALA A O 1
ATOM 2969 N N . LEU A 1 364 ? -5.610 40.001 -5.427 1.00 30.75 364 LEU A N 1
ATOM 2970 C CA . LEU A 1 364 ? -5.050 40.747 -6.578 1.00 30.75 364 LEU A CA 1
ATOM 2971 C C . LEU A 1 364 ? -3.929 40.122 -7.432 1.00 30.75 364 LEU A C 1
ATOM 2973 O O . LEU A 1 364 ? -3.700 40.637 -8.526 1.00 30.75 364 LEU A O 1
ATOM 2977 N N . HIS A 1 365 ? -3.316 38.982 -7.090 1.00 27.31 365 HIS A N 1
ATOM 2978 C CA . HIS A 1 365 ? -2.287 38.380 -7.964 1.00 27.31 365 HIS A CA 1
ATOM 2979 C C . HIS A 1 365 ? -2.429 36.865 -8.173 1.00 27.31 365 HIS A C 1
ATOM 2981 O O . HIS A 1 365 ? -1.661 36.060 -7.660 1.00 27.31 365 HIS A O 1
ATOM 2987 N N . VAL A 1 366 ? -3.371 36.476 -9.040 1.00 25.69 366 VAL A N 1
ATOM 2988 C CA . VAL A 1 366 ? -3.338 35.168 -9.721 1.00 25.69 366 VAL A CA 1
ATOM 2989 C C . VAL A 1 366 ? -2.727 35.363 -11.112 1.00 25.69 366 VAL A C 1
ATOM 2991 O O . VAL A 1 366 ? -3.234 36.194 -11.870 1.00 25.69 366 VAL A O 1
ATOM 2994 N N . PRO A 1 367 ? -1.666 34.626 -11.493 1.00 25.70 367 PRO A N 1
ATOM 2995 C CA . PRO A 1 367 ? -1.142 34.686 -12.849 1.00 25.70 367 PRO A CA 1
ATOM 2996 C C . PRO A 1 367 ? -2.193 34.150 -13.825 1.00 25.70 367 PRO A C 1
ATOM 2998 O O . PRO A 1 367 ? -2.757 33.071 -13.647 1.00 25.70 367 PRO A O 1
ATOM 3001 N N . HIS A 1 368 ? -2.464 34.923 -14.873 1.00 25.42 368 HIS A N 1
ATOM 3002 C CA . HIS A 1 368 ? -3.370 34.532 -15.941 1.00 25.42 368 HIS A CA 1
ATOM 3003 C C . HIS A 1 368 ? -2.900 33.233 -16.611 1.00 25.42 368 HIS A C 1
ATOM 3005 O O . HIS A 1 368 ? -1.867 33.205 -17.273 1.00 25.42 368 HIS A O 1
ATOM 3011 N N . LEU A 1 369 ? -3.723 32.188 -16.532 1.00 25.89 369 LEU A N 1
ATOM 3012 C CA . LEU A 1 369 ? -3.736 31.088 -17.496 1.00 25.89 369 LEU A CA 1
ATOM 3013 C C . LEU A 1 369 ? -5.090 31.077 -18.205 1.00 25.89 369 LEU A C 1
ATOM 3015 O O . LEU A 1 369 ? -5.891 30.152 -18.112 1.00 25.89 369 LEU A O 1
ATOM 3019 N N . THR A 1 370 ? -5.357 32.143 -18.954 1.00 26.62 370 THR A N 1
ATOM 3020 C CA . THR A 1 370 ? -6.312 32.064 -20.054 1.00 26.62 370 THR A CA 1
ATOM 3021 C C . THR A 1 370 ? -5.557 31.569 -21.274 1.00 26.62 370 THR A C 1
ATOM 3023 O O . THR A 1 370 ? -4.793 32.328 -21.855 1.00 26.62 370 THR A O 1
ATOM 3026 N N . HIS A 1 371 ? -5.771 30.319 -21.682 1.00 29.64 371 HIS A N 1
ATOM 3027 C CA . HIS A 1 371 ? -6.332 30.072 -23.010 1.00 29.64 371 HIS A CA 1
ATOM 3028 C C . HIS A 1 371 ? -6.752 28.615 -23.229 1.00 29.64 371 HIS A C 1
ATOM 3030 O O . HIS A 1 371 ? -5.981 27.668 -23.125 1.00 29.64 371 HIS A O 1
ATOM 3036 N N . ARG A 1 372 ? -8.032 28.517 -23.606 1.00 30.67 372 ARG A N 1
ATOM 3037 C CA . ARG A 1 372 ? -8.735 27.457 -24.335 1.00 30.67 372 ARG A CA 1
ATOM 3038 C C . ARG A 1 372 ? -7.815 26.488 -25.093 1.00 30.67 372 ARG A C 1
ATOM 3040 O O . ARG A 1 372 ? -7.521 26.697 -26.268 1.00 30.67 372 ARG A O 1
ATOM 3047 N N . GLY A 1 373 ? -7.496 25.365 -24.458 1.00 25.64 373 GLY A N 1
ATOM 3048 C CA . GLY A 1 373 ? -7.231 24.123 -25.174 1.00 25.64 373 GLY A CA 1
ATOM 3049 C C . GLY A 1 373 ? -8.524 23.662 -25.844 1.00 25.64 373 GLY A C 1
ATOM 3050 O O . GLY A 1 373 ? -9.560 23.516 -25.197 1.00 25.64 373 GLY A O 1
ATOM 3051 N N . THR A 1 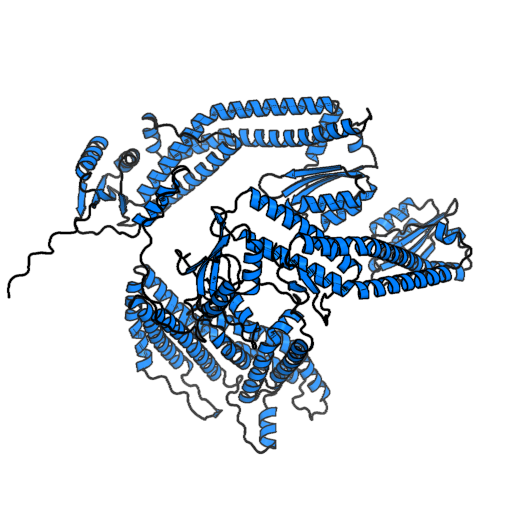374 ? -8.479 23.507 -27.159 1.00 26.14 374 THR A N 1
ATOM 3052 C CA . THR A 1 374 ? -9.589 23.099 -28.019 1.00 26.14 374 THR A CA 1
ATOM 3053 C C . THR A 1 374 ? -10.237 21.779 -27.578 1.00 26.14 374 THR A C 1
ATOM 3055 O O . THR A 1 374 ? -9.613 20.910 -26.967 1.00 26.14 374 THR A O 1
ATOM 3058 N N . LYS A 1 375 ? -11.533 21.662 -27.899 1.00 32.06 375 LYS A N 1
ATOM 3059 C CA . LYS A 1 375 ? -12.436 20.520 -27.685 1.00 32.06 375 LYS A CA 1
ATOM 3060 C C . LYS A 1 375 ? -11.859 19.204 -28.240 1.00 32.06 375 LYS A C 1
ATOM 3062 O O . LYS A 1 375 ? -12.191 18.809 -29.352 1.00 32.06 375 LYS A O 1
ATOM 3067 N N . ALA A 1 376 ? -11.016 18.525 -27.475 1.00 31.89 376 ALA A N 1
ATOM 3068 C CA . ALA A 1 376 ? -10.586 17.162 -27.761 1.00 31.89 376 ALA A CA 1
ATOM 3069 C C . ALA A 1 376 ? -11.016 16.258 -26.602 1.00 31.89 376 ALA A C 1
ATOM 3071 O O . ALA A 1 376 ? -10.582 16.444 -25.461 1.00 31.89 376 ALA A O 1
ATOM 3072 N N . GLU A 1 377 ? -11.912 15.327 -26.920 1.00 36.97 377 GLU A N 1
ATOM 3073 C CA . GLU A 1 377 ? -12.475 14.313 -26.032 1.00 36.97 377 GLU A CA 1
ATOM 3074 C C . GLU A 1 377 ? -11.358 13.458 -25.400 1.00 36.97 377 GLU A C 1
ATOM 3076 O O . GLU A 1 377 ? -10.397 13.076 -26.069 1.00 36.97 377 GLU A O 1
ATOM 3081 N N . GLY A 1 378 ? -11.456 13.165 -24.098 1.00 40.47 378 GLY A N 1
ATOM 3082 C CA . GLY A 1 378 ? -10.499 12.303 -23.389 1.00 40.47 378 GLY A CA 1
ATOM 3083 C C . GLY A 1 378 ? -10.374 10.918 -24.045 1.00 40.47 378 GLY A C 1
ATOM 3084 O O . GLY A 1 378 ? -11.356 10.175 -24.132 1.00 40.47 378 GLY A O 1
ATOM 3085 N N . GLY A 1 379 ? -9.168 10.599 -24.528 1.00 52.16 379 GLY A N 1
ATOM 3086 C CA . GLY A 1 379 ? -8.864 9.438 -25.375 1.00 52.16 379 GLY A CA 1
ATOM 3087 C C . GLY A 1 379 ? -8.491 8.145 -24.633 1.00 52.16 379 GLY A C 1
ATOM 3088 O O . GLY A 1 379 ? -8.639 8.028 -23.424 1.00 52.16 379 GLY A O 1
ATOM 3089 N N . PHE A 1 380 ? -8.023 7.147 -25.394 1.00 61.25 380 PHE A N 1
ATOM 3090 C CA . PHE A 1 380 ? -7.581 5.809 -24.945 1.00 61.25 380 PHE A CA 1
ATOM 3091 C C . PHE A 1 380 ? -6.229 5.801 -24.192 1.00 61.25 380 PHE A C 1
ATOM 3093 O O . PHE A 1 380 ? -5.930 4.842 -23.487 1.00 61.25 380 PHE A O 1
ATOM 3100 N N . LEU A 1 381 ? -5.430 6.864 -24.346 1.00 70.88 381 LEU A N 1
ATOM 3101 C CA . LEU A 1 381 ? -4.050 6.981 -23.844 1.00 70.88 381 LEU A CA 1
ATOM 3102 C C . LEU A 1 381 ? -3.876 7.980 -22.686 1.00 70.88 381 LEU A C 1
ATOM 3104 O O . LEU A 1 381 ? -2.828 7.984 -22.057 1.00 70.88 381 LEU A O 1
ATOM 3108 N N . PHE A 1 382 ? -4.862 8.840 -22.414 1.00 78.25 382 PHE A N 1
ATOM 3109 C CA . PHE A 1 382 ? -4.788 9.840 -21.340 1.00 78.25 382 PHE A CA 1
ATOM 3110 C C . PHE A 1 382 ? -5.969 9.676 -20.377 1.00 78.25 382 PHE A C 1
ATOM 3112 O O . PHE A 1 382 ? -7.057 9.302 -20.836 1.00 78.25 382 PHE A O 1
ATOM 3119 N N . PRO A 1 383 ? -5.800 10.015 -19.085 1.00 75.81 383 PRO A N 1
ATOM 3120 C CA . PRO A 1 383 ? -6.911 10.117 -18.142 1.00 75.81 383 PRO A CA 1
ATOM 3121 C C . PRO A 1 383 ? -8.029 11.046 -18.650 1.00 75.81 383 PRO A C 1
ATOM 3123 O O . PRO A 1 383 ? -7.803 11.954 -19.458 1.00 75.81 383 PRO A O 1
ATOM 3126 N N . GLN A 1 384 ? -9.268 10.809 -18.207 1.00 75.25 384 GLN A N 1
ATOM 3127 C CA . GLN A 1 384 ? -10.395 11.672 -18.570 1.00 75.25 384 GLN A CA 1
ATOM 3128 C C . GLN A 1 384 ? -10.237 13.048 -17.920 1.00 75.25 384 GLN A C 1
ATOM 3130 O O . GLN A 1 384 ? -9.826 13.156 -16.769 1.00 75.25 384 GLN A O 1
ATOM 3135 N N . LYS A 1 385 ? -10.617 14.098 -18.653 1.00 72.69 385 LYS A N 1
ATOM 3136 C CA . LYS A 1 385 ? -10.602 15.466 -18.135 1.00 72.69 385 LYS A CA 1
ATOM 3137 C C . LYS A 1 385 ? -11.667 15.654 -17.055 1.00 72.69 385 LYS A C 1
ATOM 3139 O O . LYS A 1 385 ? -12.822 15.250 -17.232 1.00 72.69 385 LYS A O 1
ATOM 3144 N N . SER A 1 386 ? -11.270 16.312 -15.976 1.00 77.19 386 SER A N 1
ATOM 3145 C CA . SER A 1 386 ? -12.144 16.804 -14.918 1.00 77.19 386 SER A CA 1
ATOM 3146 C C . SER A 1 386 ? -12.217 18.329 -14.953 1.00 77.19 386 SER A C 1
ATOM 3148 O O . SER A 1 386 ? -11.301 19.012 -15.408 1.00 77.19 386 SER A O 1
ATOM 3150 N N . SER A 1 387 ? -13.338 18.868 -14.490 1.00 78.44 387 SER A N 1
ATOM 3151 C CA . SER A 1 387 ? -13.531 20.294 -14.243 1.00 78.44 387 SER A CA 1
ATOM 3152 C C . SER A 1 387 ? -13.678 20.525 -12.746 1.00 78.44 387 SER A C 1
ATOM 3154 O O . SER A 1 387 ? -14.350 19.748 -12.067 1.00 78.44 387 SER A O 1
ATOM 3156 N N . PHE A 1 388 ? -13.060 21.591 -12.244 1.00 81.75 388 PHE A N 1
ATOM 3157 C CA . PHE A 1 388 ? -13.216 22.016 -10.859 1.00 81.75 388 PHE A CA 1
ATOM 3158 C C . PHE A 1 388 ? -14.494 22.846 -10.726 1.00 81.75 388 PHE A C 1
ATOM 3160 O O . PHE A 1 388 ? -14.691 23.821 -11.464 1.00 81.75 388 PHE A O 1
ATOM 3167 N N . ILE A 1 389 ? -15.374 22.426 -9.821 1.00 82.62 389 ILE A N 1
ATOM 3168 C CA . ILE A 1 389 ? -16.677 23.046 -9.590 1.00 82.62 389 ILE A CA 1
ATOM 3169 C C . ILE A 1 389 ? -16.809 23.482 -8.134 1.00 82.62 389 ILE A C 1
ATOM 3171 O O . ILE A 1 389 ? -16.354 22.796 -7.216 1.00 82.62 389 ILE A O 1
ATOM 3175 N N . LYS A 1 390 ? -17.473 24.623 -7.946 1.00 83.50 390 LYS A N 1
ATOM 3176 C CA . LYS A 1 390 ? -18.007 25.055 -6.655 1.00 83.50 390 LYS A CA 1
ATOM 3177 C C . LYS A 1 390 ? -19.519 24.867 -6.684 1.00 83.50 390 LYS A C 1
ATOM 3179 O O . LYS A 1 390 ? -20.182 25.408 -7.574 1.00 83.50 390 LYS A O 1
ATOM 3184 N N . LEU A 1 391 ? -20.039 24.099 -5.737 1.00 82.44 391 LEU A N 1
ATOM 3185 C CA . LEU A 1 391 ? -21.466 23.878 -5.530 1.00 82.44 391 LEU A CA 1
ATOM 3186 C C . LEU A 1 391 ? -21.902 24.628 -4.276 1.00 82.44 391 LEU A C 1
ATOM 3188 O O . LEU A 1 391 ? -21.304 24.432 -3.223 1.00 82.44 391 LEU A O 1
ATOM 3192 N N . GLU A 1 392 ? -22.927 25.467 -4.381 1.00 83.12 392 GLU A N 1
ATOM 3193 C CA . GLU A 1 392 ? -23.490 26.192 -3.239 1.00 83.12 392 GLU A CA 1
ATOM 3194 C C . GLU A 1 392 ? -24.977 25.866 -3.082 1.00 83.12 392 GLU A C 1
ATOM 3196 O O . GLU A 1 392 ? -25.729 25.901 -4.061 1.00 83.12 392 GLU A O 1
ATOM 3201 N N . SER A 1 393 ? -25.393 25.586 -1.848 1.00 84.12 393 SER A N 1
ATOM 3202 C CA . SER A 1 393 ? -26.788 25.373 -1.452 1.00 84.12 393 SER A CA 1
ATOM 3203 C C . SER A 1 393 ? -27.087 26.100 -0.136 1.00 84.12 393 SER A C 1
ATOM 3205 O O . SER A 1 393 ? -26.175 26.540 0.565 1.00 84.12 393 SER A O 1
ATOM 3207 N N . SER A 1 394 ? -28.363 26.244 0.224 1.00 82.06 394 SER A N 1
ATOM 3208 C CA . SER A 1 394 ? -28.747 26.751 1.547 1.00 82.06 394 SER A CA 1
ATOM 3209 C C . SER A 1 394 ? -28.452 25.708 2.627 1.00 82.06 394 SER A C 1
ATOM 3211 O O . SER A 1 394 ? -28.727 24.525 2.433 1.00 82.06 394 SER A O 1
ATOM 3213 N N . GLU A 1 395 ? -27.961 26.144 3.789 1.00 77.12 395 GLU A N 1
ATOM 3214 C CA . GLU A 1 395 ? -27.683 25.267 4.939 1.00 77.12 395 GLU A CA 1
ATOM 3215 C C . GLU A 1 395 ? -28.911 24.446 5.381 1.00 77.12 395 GLU A C 1
ATOM 3217 O O . GLU A 1 395 ? -28.773 23.283 5.762 1.00 77.12 395 GLU A O 1
ATOM 3222 N N . LYS A 1 396 ? -30.124 25.003 5.232 1.00 74.38 396 LYS A N 1
ATOM 3223 C CA . LYS A 1 396 ? -31.392 24.311 5.536 1.00 74.38 396 LYS A CA 1
ATOM 3224 C C . LYS A 1 396 ? -31.610 23.040 4.710 1.00 74.38 396 LYS A C 1
ATOM 3226 O O . LYS A 1 396 ? -32.257 22.120 5.190 1.00 74.38 396 LYS A O 1
ATOM 3231 N N . HIS A 1 397 ? -31.059 22.991 3.498 1.00 74.94 397 HIS A N 1
ATOM 3232 C CA . HIS A 1 397 ? -31.165 21.860 2.572 1.00 74.94 397 HIS A CA 1
ATOM 3233 C C . HIS A 1 397 ? -29.835 21.098 2.449 1.00 74.94 397 HIS A C 1
ATOM 3235 O O . HIS A 1 397 ? -29.570 20.466 1.429 1.00 74.94 397 HIS A O 1
ATOM 3241 N N . SER A 1 398 ? -28.969 21.167 3.467 1.00 74.44 398 SER A N 1
ATOM 3242 C CA . SER A 1 398 ? -27.647 20.519 3.466 1.00 74.44 398 SER A CA 1
ATOM 3243 C C . SER A 1 398 ? -27.716 18.999 3.280 1.00 74.44 398 SER A C 1
ATOM 3245 O O . SER A 1 398 ? -26.944 18.452 2.496 1.00 74.44 398 SER A O 1
ATOM 3247 N N . ARG A 1 399 ? -28.670 18.320 3.929 1.00 76.25 399 ARG A N 1
ATOM 3248 C CA . ARG A 1 399 ? -28.861 16.865 3.800 1.00 76.25 399 ARG A CA 1
ATOM 3249 C C . ARG A 1 399 ? -29.307 16.460 2.392 1.00 76.25 399 ARG A C 1
ATOM 3251 O O . ARG A 1 399 ? -28.674 15.613 1.772 1.00 76.25 399 ARG A O 1
ATOM 3258 N N . GLU A 1 400 ? -30.340 17.116 1.863 1.00 75.56 400 GLU A N 1
ATOM 3259 C CA . GLU A 1 400 ? -30.839 16.885 0.497 1.00 75.56 400 GLU A CA 1
ATOM 3260 C C . GLU A 1 400 ? -29.757 17.179 -0.552 1.00 75.56 400 GLU A C 1
ATOM 3262 O O . GLU A 1 400 ? -29.618 16.458 -1.538 1.00 75.56 400 GLU A O 1
ATOM 3267 N N . PHE A 1 401 ? -28.952 18.220 -0.321 1.00 77.94 401 PHE A N 1
ATOM 3268 C CA . PHE A 1 401 ? -27.825 18.574 -1.178 1.00 77.94 401 PHE A CA 1
ATOM 3269 C C . PHE A 1 401 ? -26.788 17.448 -1.247 1.00 77.94 401 PHE A C 1
ATOM 3271 O O . PHE A 1 401 ? -26.354 17.082 -2.341 1.00 77.94 401 PHE A O 1
ATOM 3278 N N . ILE A 1 402 ? -26.424 16.871 -0.101 1.00 79.88 402 ILE A N 1
ATOM 3279 C CA . ILE A 1 402 ? -25.453 15.774 -0.026 1.00 79.88 402 ILE A CA 1
ATOM 3280 C C . ILE A 1 402 ? -26.023 14.501 -0.650 1.00 79.88 402 ILE A C 1
ATOM 3282 O O . ILE A 1 402 ? -25.355 13.906 -1.489 1.00 79.88 402 ILE A O 1
ATOM 3286 N N . SER A 1 403 ? -27.275 14.150 -0.357 1.00 77.62 403 SER A N 1
ATOM 3287 C CA . SER A 1 403 ? -27.988 13.029 -0.994 1.00 77.62 403 SER A CA 1
ATOM 3288 C C . SER A 1 403 ? -27.960 13.126 -2.529 1.00 77.62 403 SER A C 1
ATOM 3290 O O . SER A 1 403 ? -27.572 12.187 -3.228 1.00 77.62 403 SER A O 1
ATOM 3292 N N . VAL A 1 404 ? -28.224 14.312 -3.091 1.00 76.81 404 VAL A N 1
ATOM 3293 C CA . VAL A 1 404 ? -28.126 14.526 -4.546 1.00 76.81 404 VAL A CA 1
ATOM 3294 C C . VAL A 1 404 ? -26.691 14.385 -5.059 1.00 76.81 404 VAL A C 1
ATOM 3296 O O . VAL A 1 404 ? -26.480 13.797 -6.124 1.00 76.81 404 VAL A O 1
ATOM 3299 N N . ILE A 1 405 ? -25.696 14.879 -4.321 1.00 78.12 405 ILE A N 1
ATOM 3300 C CA . ILE A 1 405 ? -24.276 14.728 -4.674 1.00 78.12 405 ILE A CA 1
ATOM 3301 C C . ILE A 1 405 ? -23.845 13.260 -4.682 1.00 78.12 405 ILE A C 1
ATOM 3303 O O . ILE A 1 405 ? -23.144 12.846 -5.611 1.00 78.12 405 ILE A O 1
ATOM 3307 N N . HIS A 1 406 ? -24.276 12.475 -3.699 1.00 78.19 406 HIS A N 1
ATOM 3308 C CA . HIS A 1 406 ? -23.997 11.046 -3.661 1.00 78.19 406 HIS A CA 1
ATOM 3309 C C . HIS A 1 406 ? -24.714 10.312 -4.799 1.00 78.19 406 HIS A C 1
ATOM 3311 O O . HIS A 1 406 ? -24.071 9.550 -5.516 1.00 78.19 406 HIS A O 1
ATOM 3317 N N . SER A 1 407 ? -25.979 10.640 -5.095 1.00 74.94 407 SER A N 1
ATOM 3318 C CA . SER A 1 407 ? -26.717 10.032 -6.219 1.00 74.94 407 SER A CA 1
ATOM 3319 C C . SER A 1 407 ? -26.041 10.233 -7.589 1.00 74.94 407 SER A C 1
ATOM 3321 O O . SER A 1 407 ? -26.178 9.415 -8.502 1.00 74.94 407 SER A O 1
ATOM 3323 N N . LEU A 1 408 ? -25.263 11.311 -7.747 1.00 74.75 408 LEU A N 1
ATOM 3324 C CA . LEU A 1 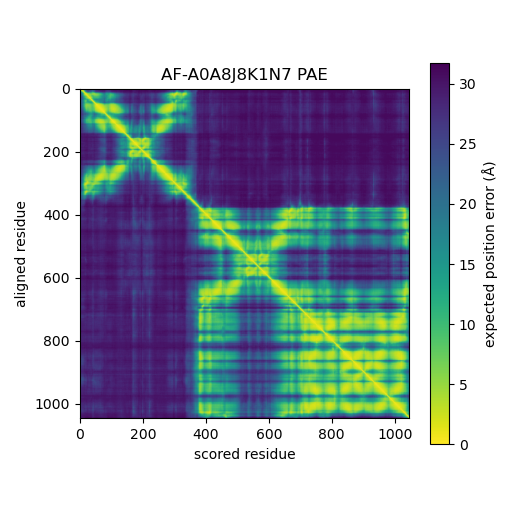408 ? -24.493 11.590 -8.961 1.00 74.75 408 LEU A CA 1
ATOM 3325 C C . LEU A 1 408 ? -23.303 10.634 -9.144 1.00 74.75 408 LEU A C 1
ATOM 3327 O O . LEU A 1 408 ? -22.876 10.398 -10.288 1.00 74.75 408 LEU A O 1
ATOM 3331 N N . ASN A 1 409 ? -22.746 10.090 -8.054 1.00 76.75 409 ASN A N 1
ATOM 3332 C CA . ASN A 1 409 ? -21.579 9.202 -8.065 1.00 76.75 409 ASN A CA 1
ATOM 3333 C C . ASN A 1 409 ? -20.413 9.787 -8.901 1.00 76.75 409 ASN A C 1
ATOM 3335 O O . ASN A 1 409 ? -19.846 9.122 -9.780 1.00 76.75 409 ASN A O 1
ATOM 3339 N N . ALA A 1 410 ? -20.158 11.097 -8.776 1.00 77.62 410 ALA A N 1
ATOM 3340 C CA . ALA A 1 410 ? -19.387 11.863 -9.770 1.00 77.62 410 ALA A CA 1
ATOM 3341 C C . ALA A 1 410 ? -18.513 12.989 -9.224 1.00 77.62 410 ALA A C 1
ATOM 3343 O O . ALA A 1 410 ? -17.811 13.637 -10.005 1.00 77.62 410 ALA A O 1
ATOM 3344 N N . ILE A 1 411 ? -18.575 13.289 -7.935 1.00 83.62 411 ILE A N 1
ATOM 3345 C CA . ILE A 1 411 ? -17.894 14.458 -7.385 1.00 83.62 411 ILE A CA 1
ATOM 3346 C C . ILE A 1 411 ? -16.798 13.959 -6.460 1.00 83.62 411 ILE A C 1
ATOM 3348 O O . ILE A 1 411 ? -17.080 13.254 -5.500 1.00 83.62 411 ILE A O 1
ATOM 3352 N N . HIS A 1 412 ? -15.551 14.299 -6.778 1.00 86.06 412 HIS A N 1
ATOM 3353 C CA . HIS A 1 412 ? -14.420 14.093 -5.879 1.00 86.06 412 HIS A CA 1
ATOM 3354 C C . HIS A 1 412 ? -14.246 15.350 -5.017 1.00 86.06 412 HIS A C 1
ATOM 3356 O O . HIS A 1 412 ? -13.885 16.390 -5.581 1.00 86.06 412 HIS A O 1
ATOM 3362 N N . PRO A 1 413 ? -14.537 15.295 -3.707 1.00 85.06 413 PRO A N 1
ATOM 3363 C CA . PRO A 1 413 ? -14.555 16.468 -2.847 1.00 85.06 413 PRO A CA 1
ATOM 3364 C C . PRO A 1 413 ? -13.132 16.907 -2.480 1.00 85.06 413 PRO A C 1
ATOM 3366 O O . PRO A 1 413 ? -12.230 16.082 -2.344 1.00 85.06 413 PRO A O 1
ATOM 3369 N N . ILE A 1 414 ? -12.929 18.212 -2.306 1.00 80.75 414 ILE A N 1
ATOM 3370 C CA . ILE A 1 414 ? -11.693 18.796 -1.777 1.00 80.75 414 ILE A CA 1
ATOM 3371 C C . ILE A 1 414 ? -12.043 19.632 -0.559 1.00 80.75 414 ILE A C 1
ATOM 3373 O O . ILE A 1 414 ? -12.912 20.500 -0.623 1.00 80.75 414 ILE A O 1
ATOM 3377 N N . LYS A 1 415 ? -11.308 19.409 0.531 1.00 76.31 415 LYS A N 1
ATOM 3378 C CA . LYS A 1 415 ? -11.426 20.220 1.737 1.00 76.31 415 LYS A CA 1
ATOM 3379 C C . LYS A 1 415 ? -10.817 21.601 1.490 1.00 76.31 415 LYS A C 1
ATOM 3381 O O . LYS A 1 415 ? -9.604 21.727 1.335 1.00 76.31 415 LYS A O 1
ATOM 3386 N N . VAL A 1 416 ? -11.664 22.623 1.447 1.00 66.88 416 VAL A N 1
ATOM 3387 C CA . VAL A 1 416 ? -11.264 24.031 1.349 1.00 66.88 416 VAL A CA 1
ATOM 3388 C C . VAL A 1 416 ? -11.807 24.732 2.594 1.00 66.88 416 VAL A C 1
ATOM 3390 O O . VAL A 1 416 ? -12.999 25.005 2.679 1.00 66.88 416 VAL A O 1
ATOM 3393 N N . GLY A 1 417 ? -10.940 24.965 3.584 1.00 63.75 417 GLY A N 1
ATOM 3394 C CA . GLY A 1 417 ? -11.296 25.593 4.864 1.00 63.75 417 GLY A CA 1
ATOM 3395 C C . GLY A 1 417 ? -11.696 24.619 5.984 1.00 63.75 417 GLY A C 1
ATOM 3396 O O . GLY A 1 417 ? -11.693 23.397 5.819 1.00 63.75 417 GLY A O 1
ATOM 3397 N N . SER A 1 418 ? -12.003 25.178 7.159 1.00 60.50 418 SER A N 1
ATOM 3398 C CA . SER A 1 418 ? -12.502 24.445 8.330 1.00 60.50 418 SER A CA 1
ATOM 3399 C C . SER A 1 418 ? -13.968 24.772 8.606 1.00 60.50 418 SER A C 1
ATOM 3401 O O . SER A 1 418 ? -14.401 25.910 8.444 1.00 60.50 418 SER A O 1
ATOM 3403 N N . LEU A 1 419 ? -14.719 23.770 9.060 1.00 66.44 419 LEU A N 1
ATOM 3404 C CA . LEU A 1 419 ? -16.074 23.937 9.581 1.00 66.44 419 LEU A CA 1
ATOM 3405 C C . LEU A 1 419 ? -16.048 24.685 10.924 1.00 66.44 419 LEU A C 1
ATOM 3407 O O . LEU A 1 419 ? -15.038 24.682 11.631 1.00 66.44 419 LEU A O 1
ATOM 3411 N N . ASN A 1 420 ? -17.177 25.293 11.293 1.00 72.25 420 ASN A N 1
ATOM 3412 C CA . ASN A 1 420 ? -17.364 25.857 12.629 1.00 72.25 420 ASN A CA 1
ATOM 3413 C C . ASN A 1 420 ? -17.216 24.756 13.691 1.00 72.25 420 ASN A C 1
ATOM 3415 O O . ASN A 1 420 ? -17.701 23.639 13.501 1.00 72.25 420 ASN A O 1
ATOM 3419 N N . LYS A 1 421 ? -16.588 25.084 14.830 1.00 72.44 421 LYS A N 1
ATOM 3420 C CA . LYS A 1 421 ? -16.342 24.126 15.925 1.00 72.44 421 LYS A CA 1
ATOM 3421 C C . LYS A 1 421 ? -17.625 23.427 16.396 1.00 72.44 421 LYS A C 1
ATOM 3423 O O . LYS A 1 421 ? -17.633 22.209 16.496 1.00 72.44 421 LYS A O 1
ATOM 3428 N N . GLU A 1 422 ? -18.721 24.169 16.557 1.00 74.75 422 GLU A N 1
ATOM 3429 C CA . GLU A 1 422 ? -20.025 23.614 16.964 1.00 74.75 422 GLU A CA 1
ATOM 3430 C C . GLU A 1 422 ? -20.589 22.592 15.962 1.00 74.75 422 GLU A C 1
ATOM 3432 O O . GLU A 1 422 ? -21.215 21.606 16.345 1.00 74.75 422 GLU A O 1
ATOM 3437 N N . THR A 1 423 ? -20.390 22.812 14.659 1.00 72.94 423 THR A N 1
ATOM 3438 C CA . THR A 1 423 ? -20.856 21.883 13.621 1.00 72.94 423 THR A CA 1
ATOM 3439 C C . THR A 1 423 ? -20.001 20.617 13.609 1.00 72.94 423 THR A C 1
ATOM 3441 O O . THR A 1 423 ? -20.538 19.527 13.444 1.00 72.94 423 THR A O 1
ATOM 3444 N N . ILE A 1 424 ? -18.687 20.749 13.831 1.00 78.12 424 ILE A N 1
ATOM 3445 C CA . ILE A 1 424 ? -17.763 19.610 13.960 1.00 78.12 424 ILE A CA 1
ATOM 3446 C C . ILE A 1 424 ? -18.118 18.763 15.186 1.00 78.12 424 ILE A C 1
ATOM 3448 O O . ILE A 1 424 ? -18.151 17.540 15.082 1.00 78.12 424 ILE A O 1
ATOM 3452 N N . GLU A 1 425 ? -18.413 19.390 16.326 1.00 82.38 425 GLU A N 1
ATOM 3453 C CA . GLU A 1 425 ? -18.837 18.687 17.544 1.00 82.38 425 GLU A CA 1
ATOM 3454 C C . GLU A 1 425 ? -20.121 17.881 17.304 1.00 82.38 425 GLU A C 1
ATOM 3456 O O . GLU A 1 425 ? -20.132 16.679 17.562 1.00 82.38 425 GLU A O 1
ATOM 3461 N N . LYS A 1 426 ? -21.149 18.480 16.684 1.00 83.12 426 LYS A N 1
ATOM 3462 C CA . LYS A 1 426 ? -22.394 17.770 16.324 1.00 83.12 426 LYS A CA 1
ATOM 3463 C C . LYS A 1 426 ? -22.169 16.598 15.365 1.00 83.12 426 LYS A C 1
ATOM 3465 O O . LYS A 1 426 ? -22.787 15.548 15.526 1.00 83.12 426 LYS A O 1
ATOM 3470 N N . LEU A 1 427 ? -21.310 16.766 14.357 1.00 83.44 427 LEU A N 1
ATOM 3471 C CA . LEU A 1 427 ? -20.981 15.686 13.418 1.00 83.44 427 LEU A CA 1
ATOM 3472 C C . LEU A 1 427 ? -20.214 14.556 14.113 1.00 83.44 427 LEU A C 1
ATOM 3474 O O . LEU A 1 427 ? -20.491 13.386 13.861 1.00 83.44 427 LEU A O 1
ATOM 3478 N N . ASN A 1 428 ? -19.294 14.891 15.021 1.00 84.44 428 ASN A N 1
ATOM 3479 C CA . ASN A 1 428 ? -18.569 13.905 15.818 1.00 84.44 428 ASN A CA 1
ATOM 3480 C C . ASN A 1 428 ? -19.508 13.131 16.753 1.00 84.44 428 ASN A C 1
ATOM 3482 O O . ASN A 1 428 ? -19.398 11.910 16.818 1.00 84.44 428 ASN A O 1
ATOM 3486 N N . GLU A 1 429 ? -20.459 13.796 17.416 1.00 88.12 429 GLU A N 1
ATOM 3487 C CA . GLU A 1 429 ? -21.490 13.131 18.230 1.00 88.12 429 GLU A CA 1
ATOM 3488 C C . GLU A 1 429 ? -22.313 12.137 17.396 1.00 88.12 429 GLU A C 1
ATOM 3490 O O . GLU A 1 429 ? -22.444 10.972 17.774 1.00 88.12 429 GLU A O 1
ATOM 3495 N N . GLN A 1 430 ? -22.787 12.553 16.214 1.00 85.50 430 GLN A N 1
ATOM 3496 C CA . GLN A 1 430 ? -23.526 11.675 15.295 1.00 85.50 430 GLN A CA 1
ATOM 3497 C C . GLN A 1 430 ? -22.683 10.488 14.814 1.00 85.50 430 GLN A C 1
ATOM 3499 O O . GLN A 1 430 ? -23.178 9.364 14.723 1.00 85.50 430 GLN A O 1
ATOM 3504 N N . LYS A 1 431 ? -21.400 10.719 14.524 1.00 86.62 431 LYS A N 1
ATOM 3505 C CA . LYS A 1 431 ? -20.455 9.680 14.099 1.00 86.62 431 LYS A CA 1
ATOM 3506 C C . LYS A 1 431 ? -20.194 8.664 15.209 1.00 86.62 431 LYS A C 1
ATOM 3508 O O . LYS A 1 431 ? -20.143 7.468 14.932 1.00 86.62 431 LYS A O 1
ATOM 3513 N N . ILE A 1 432 ? -20.047 9.120 16.455 1.00 88.19 432 ILE A N 1
ATOM 3514 C CA . ILE A 1 432 ? -19.896 8.247 17.628 1.00 88.19 432 ILE A CA 1
ATOM 3515 C C . ILE A 1 432 ? -21.144 7.374 17.792 1.00 88.19 432 ILE A C 1
ATOM 3517 O O . ILE A 1 432 ? -21.017 6.159 17.928 1.00 88.19 432 ILE A O 1
ATOM 3521 N N . GLU A 1 433 ? -22.336 7.963 17.708 1.00 87.94 433 GLU A N 1
ATOM 3522 C CA . GLU A 1 433 ? -23.612 7.247 17.832 1.00 87.94 433 GLU A CA 1
ATOM 3523 C C . GLU A 1 433 ? -23.796 6.186 16.728 1.00 87.94 433 GLU A C 1
ATOM 3525 O O . GLU A 1 433 ? -24.097 5.027 17.014 1.00 87.94 433 GLU A O 1
ATOM 3530 N N . LEU A 1 434 ? -23.531 6.531 15.462 1.00 87.38 434 LEU A N 1
ATOM 3531 C CA . LEU A 1 434 ? -23.604 5.575 14.347 1.00 87.38 434 LEU A CA 1
ATOM 3532 C C . LEU A 1 434 ? -22.578 4.442 14.476 1.00 87.38 434 LEU A C 1
ATOM 3534 O O . LEU A 1 434 ? -22.899 3.288 14.191 1.00 87.38 434 LEU A O 1
ATOM 3538 N N . ASN A 1 435 ? -21.367 4.737 14.955 1.00 88.06 435 ASN A N 1
ATOM 3539 C CA . ASN A 1 435 ? -20.359 3.710 15.221 1.00 88.06 435 ASN A CA 1
ATOM 3540 C C . ASN A 1 435 ? -20.775 2.767 16.362 1.00 88.06 435 ASN A C 1
ATOM 3542 O O . ASN A 1 435 ? -20.483 1.572 16.293 1.00 88.06 435 ASN A O 1
ATOM 3546 N N . GLN A 1 436 ? -21.490 3.261 17.379 1.00 89.00 436 GLN A N 1
ATOM 3547 C CA . GLN A 1 436 ? -22.074 2.411 18.424 1.00 89.00 436 GLN A CA 1
ATOM 3548 C C . GLN A 1 436 ? -23.140 1.470 17.850 1.00 89.00 436 GLN A C 1
ATOM 3550 O O . GLN A 1 436 ? -23.134 0.276 18.162 1.00 89.00 436 GLN A O 1
ATOM 3555 N N . TYR A 1 437 ? -24.017 1.965 16.970 1.00 88.81 437 TYR A N 1
ATOM 3556 C CA . TYR A 1 437 ? -24.984 1.111 16.273 1.00 88.81 437 TYR A CA 1
ATOM 3557 C C . TYR A 1 437 ? -24.297 0.060 15.395 1.00 88.81 437 TYR A C 1
ATOM 3559 O O . TYR A 1 437 ? -24.674 -1.111 15.433 1.00 88.81 437 TYR A O 1
ATOM 3567 N N . LEU A 1 438 ? -23.244 0.441 14.671 1.00 87.00 438 LEU A N 1
ATOM 3568 C CA . LEU A 1 438 ? -22.457 -0.479 13.850 1.00 87.00 438 LEU A CA 1
ATOM 3569 C C . LEU A 1 438 ? -21.803 -1.582 14.695 1.00 87.00 438 LEU A C 1
ATOM 3571 O O . LEU A 1 438 ? -21.847 -2.750 14.312 1.00 87.00 438 LEU A O 1
ATOM 3575 N N . ALA A 1 439 ? -21.233 -1.239 15.855 1.00 85.94 439 ALA A N 1
ATOM 3576 C CA . ALA A 1 439 ? -20.640 -2.210 16.775 1.00 85.94 439 ALA A CA 1
ATOM 3577 C C . ALA A 1 439 ? -21.680 -3.208 17.311 1.00 85.94 439 ALA A C 1
ATOM 3579 O O . ALA A 1 439 ? -21.423 -4.412 17.349 1.00 85.94 439 ALA A O 1
ATOM 3580 N N . ARG A 1 440 ? -22.883 -2.730 17.655 1.00 88.31 440 ARG A N 1
ATOM 3581 C CA . ARG A 1 440 ? -24.002 -3.592 18.067 1.00 88.31 440 ARG A CA 1
ATOM 3582 C C . ARG A 1 440 ? -24.454 -4.534 16.954 1.00 88.31 440 ARG A C 1
ATOM 3584 O O . ARG A 1 440 ? -24.610 -5.727 17.199 1.00 88.31 440 ARG A O 1
ATOM 3591 N N . ILE A 1 441 ? -24.605 -4.032 15.727 1.00 86.25 441 ILE A N 1
ATOM 3592 C CA . ILE A 1 441 ? -24.969 -4.868 14.573 1.00 86.25 441 ILE A CA 1
ATOM 3593 C C . ILE A 1 441 ? -23.885 -5.910 14.281 1.00 86.25 441 ILE A C 1
ATOM 3595 O O . ILE A 1 441 ? -24.218 -7.069 14.032 1.00 86.25 441 ILE A O 1
ATOM 3599 N N . LYS A 1 442 ? -22.598 -5.545 14.371 1.00 84.12 442 LYS A N 1
ATOM 3600 C CA . LYS A 1 442 ? -21.491 -6.504 14.235 1.00 84.12 442 LYS A CA 1
ATOM 3601 C C . LYS A 1 442 ? -21.567 -7.614 15.281 1.00 84.12 442 LYS A C 1
ATOM 3603 O O . LYS A 1 442 ? -21.530 -8.782 14.905 1.00 84.12 442 LYS A O 1
ATOM 3608 N N . LYS A 1 443 ? -21.800 -7.268 16.549 1.00 85.31 443 LYS A N 1
ATOM 3609 C CA . LYS A 1 443 ? -21.986 -8.246 17.633 1.00 85.31 443 LYS A CA 1
ATOM 3610 C C . LYS A 1 443 ? -23.138 -9.217 17.352 1.00 85.31 443 LYS A C 1
ATOM 3612 O O . LYS A 1 443 ? -23.005 -10.411 17.595 1.00 85.31 443 LYS A O 1
ATOM 3617 N N . ILE A 1 444 ? -24.252 -8.723 16.804 1.00 84.75 444 ILE A N 1
ATOM 3618 C CA . ILE A 1 444 ? -25.378 -9.572 16.383 1.00 84.75 444 ILE A CA 1
ATOM 3619 C C . ILE A 1 444 ? -24.975 -10.475 15.204 1.00 84.75 444 ILE A C 1
ATOM 3621 O O . ILE A 1 444 ? -25.311 -11.657 15.191 1.00 84.75 444 ILE A O 1
ATOM 3625 N N . SER A 1 445 ? -24.239 -9.947 14.222 1.00 81.00 445 SER A N 1
ATOM 3626 C CA . SER A 1 445 ? -23.790 -10.728 13.062 1.00 81.00 445 SER A CA 1
ATOM 3627 C C . SER A 1 445 ? -22.808 -11.848 13.432 1.00 81.00 445 SER A C 1
ATOM 3629 O O . SER A 1 445 ? -22.903 -12.946 12.879 1.00 81.00 445 SER A O 1
ATOM 3631 N N . GLU A 1 446 ? -21.924 -11.591 14.400 1.00 81.25 446 GLU A N 1
ATOM 3632 C CA . GLU A 1 446 ? -20.992 -12.567 14.971 1.00 81.25 446 GLU A CA 1
ATOM 3633 C C . GLU A 1 446 ? -21.742 -13.629 15.779 1.00 81.25 446 GLU A C 1
ATOM 3635 O O . GLU A 1 446 ? -21.533 -14.817 15.554 1.00 81.25 446 GLU A O 1
ATOM 3640 N N . ALA A 1 447 ? -22.695 -13.221 16.627 1.00 79.81 447 ALA A N 1
ATOM 3641 C CA . ALA A 1 447 ? -23.543 -14.143 17.386 1.00 79.81 447 ALA A CA 1
ATOM 3642 C C . ALA A 1 447 ? -24.327 -15.121 16.487 1.00 79.81 447 ALA A C 1
ATOM 3644 O O . ALA A 1 447 ? -24.549 -16.268 16.860 1.00 79.81 447 ALA A O 1
ATOM 3645 N N . LEU A 1 448 ? -24.714 -14.693 15.279 1.00 75.06 448 LEU A N 1
ATOM 3646 C CA . LEU A 1 448 ? -25.434 -15.518 14.299 1.00 75.06 448 LEU A CA 1
ATOM 3647 C C . LEU A 1 448 ? -24.515 -16.255 13.297 1.00 75.06 448 LEU A C 1
ATOM 3649 O O . LEU A 1 448 ? -25.013 -16.876 12.342 1.00 75.06 448 LEU A O 1
ATOM 3653 N N . ASN A 1 449 ? -23.186 -16.177 13.463 1.00 69.12 449 ASN A N 1
ATOM 3654 C CA . ASN A 1 449 ? -22.191 -16.756 12.551 1.00 69.12 449 ASN A CA 1
ATOM 3655 C C . ASN A 1 449 ? -22.468 -16.408 11.069 1.00 69.12 449 ASN A C 1
ATOM 3657 O O . ASN A 1 449 ? -22.481 -17.270 10.180 1.00 69.12 449 ASN A O 1
ATOM 3661 N N . ILE A 1 450 ? -22.771 -15.139 10.778 1.00 64.44 450 ILE A N 1
ATOM 3662 C CA . ILE A 1 450 ? -23.004 -14.660 9.407 1.00 64.44 450 ILE A CA 1
ATOM 3663 C C . ILE A 1 450 ? -21.663 -14.194 8.825 1.00 64.44 450 ILE A C 1
ATOM 3665 O O . ILE A 1 450 ? -21.283 -13.038 8.953 1.00 64.44 450 ILE A O 1
ATOM 3669 N N . GLN A 1 451 ? -20.935 -15.103 8.170 1.00 52.22 451 GLN A N 1
ATOM 3670 C CA . GLN A 1 451 ? -19.626 -14.792 7.570 1.00 52.22 451 GLN A CA 1
ATOM 3671 C C . GLN A 1 451 ? -19.716 -13.974 6.270 1.00 52.22 451 GLN A C 1
ATOM 3673 O O . GLN A 1 451 ? -18.748 -13.328 5.882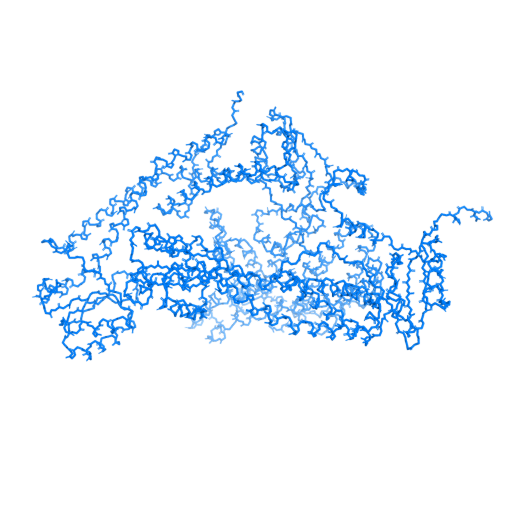 1.00 52.22 451 GLN A O 1
ATOM 3678 N N . THR A 1 452 ? -20.858 -13.993 5.571 1.00 51.25 452 THR A N 1
ATOM 3679 C CA . THR A 1 452 ? -21.056 -13.213 4.336 1.00 51.25 452 THR A CA 1
ATOM 3680 C C . THR A 1 452 ? -22.457 -12.609 4.296 1.00 51.25 452 THR A C 1
ATOM 3682 O O . THR A 1 452 ? -23.459 -13.318 4.320 1.00 51.25 452 THR A O 1
ATOM 3685 N N . LEU A 1 453 ? -22.516 -11.276 4.246 1.00 53.22 453 LEU A N 1
ATOM 3686 C CA . LEU A 1 453 ? -23.735 -10.468 4.135 1.00 53.22 453 LEU A CA 1
ATOM 3687 C C . LEU A 1 453 ? -24.128 -10.292 2.657 1.00 53.22 453 LEU A C 1
ATOM 3689 O O . LEU A 1 453 ? -24.218 -9.175 2.154 1.00 53.22 453 LEU A O 1
ATOM 3693 N N . GLU A 1 454 ? -24.300 -11.394 1.929 1.00 49.19 454 GLU A N 1
ATOM 3694 C CA . GLU A 1 454 ? -24.776 -11.359 0.540 1.00 49.19 454 GLU A CA 1
ATOM 3695 C C . GLU A 1 454 ? -26.069 -12.166 0.432 1.00 49.19 454 GLU A C 1
ATOM 3697 O O . GLU A 1 454 ? -26.066 -13.353 0.105 1.00 49.19 454 GLU A O 1
ATOM 3702 N N . VAL A 1 455 ? -27.190 -11.512 0.736 1.00 55.62 455 VAL A N 1
ATOM 3703 C CA . VAL A 1 455 ? -28.528 -12.068 0.509 1.00 55.62 455 VAL A CA 1
ATOM 3704 C C . VAL A 1 455 ? -29.134 -11.385 -0.693 1.00 55.62 455 VAL A C 1
ATOM 3706 O O . VAL A 1 455 ? -29.103 -10.173 -0.805 1.00 55.62 455 VAL A O 1
ATOM 3709 N N . ASN A 1 456 ? -29.672 -12.158 -1.625 1.00 49.28 456 ASN A N 1
ATOM 3710 C CA . ASN A 1 456 ? -30.282 -11.607 -2.824 1.00 49.28 456 ASN A CA 1
ATOM 3711 C C . ASN A 1 456 ? -31.720 -11.184 -2.481 1.00 49.28 456 ASN A C 1
ATOM 3713 O O . ASN A 1 456 ? -32.616 -12.022 -2.502 1.00 49.28 456 ASN A O 1
ATOM 3717 N N . ILE A 1 457 ? -31.923 -9.919 -2.108 1.00 54.88 457 ILE A N 1
ATOM 3718 C CA . ILE A 1 457 ? -33.253 -9.399 -1.761 1.00 54.88 457 ILE A CA 1
ATOM 3719 C C . ILE A 1 457 ? -34.053 -9.148 -3.052 1.00 54.88 457 ILE A C 1
ATOM 3721 O O . ILE A 1 457 ? -33.541 -8.541 -3.994 1.00 54.88 457 ILE A O 1
ATOM 3725 N N . GLU A 1 458 ? -35.300 -9.629 -3.114 1.00 49.75 458 GLU A N 1
ATOM 3726 C CA . GLU A 1 458 ? -36.182 -9.463 -4.284 1.00 49.75 458 GLU A CA 1
ATOM 3727 C C . GLU A 1 458 ? -36.809 -8.055 -4.371 1.00 49.75 458 GLU A C 1
ATOM 3729 O O . GLU A 1 458 ? -37.037 -7.558 -5.476 1.00 49.75 458 GLU A O 1
ATOM 3734 N N . GLU A 1 459 ? -37.021 -7.376 -3.234 1.00 54.53 459 GLU A N 1
ATOM 3735 C CA . GLU A 1 459 ? -37.557 -6.009 -3.147 1.00 54.53 459 GLU A CA 1
ATOM 3736 C C . GLU A 1 459 ? -36.749 -5.142 -2.165 1.00 54.53 459 GLU A C 1
ATOM 3738 O O . GLU A 1 459 ? -36.581 -5.487 -0.999 1.00 54.53 459 GLU A O 1
ATOM 3743 N N . LYS A 1 460 ? -36.254 -3.988 -2.628 1.00 64.38 460 LYS A N 1
ATOM 3744 C CA . LYS A 1 460 ? -35.500 -3.041 -1.794 1.00 64.38 460 LYS A CA 1
ATOM 3745 C C . LYS A 1 460 ? -36.395 -2.335 -0.773 1.00 64.38 460 LYS A C 1
ATOM 3747 O O . LYS A 1 460 ? -37.522 -1.945 -1.089 1.00 64.38 460 LYS A O 1
ATOM 3752 N N . TYR A 1 461 ? -35.863 -2.078 0.421 1.00 65.44 461 TYR A N 1
ATOM 3753 C CA . TYR A 1 461 ? -36.567 -1.308 1.450 1.00 65.44 461 TYR A CA 1
ATOM 3754 C C . TYR A 1 461 ? -36.679 0.166 1.037 1.00 65.44 461 TYR A C 1
ATOM 3756 O O . TYR A 1 461 ? -35.674 0.810 0.741 1.00 65.44 461 TYR A O 1
ATOM 3764 N N . GLN A 1 462 ? -37.898 0.712 1.047 1.00 65.62 462 GLN A N 1
ATOM 3765 C CA . GLN A 1 462 ? -38.145 2.131 0.780 1.00 65.62 462 GLN A CA 1
ATOM 3766 C C . GLN A 1 462 ? -38.133 2.930 2.082 1.00 65.62 462 GLN A C 1
ATOM 3768 O O . GLN A 1 462 ? -39.002 2.744 2.936 1.00 65.62 462 GLN A O 1
ATOM 3773 N N . LEU A 1 463 ? -37.180 3.849 2.218 1.00 63.59 463 LEU A N 1
ATOM 3774 C CA . LEU A 1 463 ? -37.036 4.710 3.394 1.00 63.59 463 LEU A CA 1
ATOM 3775 C C . LEU A 1 463 ? -37.143 6.183 3.002 1.00 63.59 463 LEU A C 1
ATOM 3777 O O . LEU A 1 463 ? -36.658 6.598 1.953 1.00 63.59 463 LEU A O 1
ATOM 3781 N N . VAL A 1 464 ? -37.796 6.987 3.841 1.00 65.38 464 VAL A N 1
ATOM 3782 C CA . VAL A 1 464 ? -37.812 8.447 3.668 1.00 65.38 464 VAL A CA 1
ATOM 3783 C C . VAL A 1 464 ? -36.425 8.981 4.013 1.00 65.38 464 VAL A C 1
ATOM 3785 O O . VAL A 1 464 ? -35.869 8.599 5.040 1.00 65.38 464 VAL A O 1
ATOM 3788 N N . ASP A 1 465 ? -35.870 9.851 3.167 1.00 66.50 465 ASP A N 1
ATOM 3789 C CA . ASP A 1 465 ? -34.514 10.392 3.336 1.00 66.50 465 ASP A CA 1
ATOM 3790 C C . ASP A 1 465 ? -34.402 11.401 4.500 1.00 66.50 465 ASP A C 1
ATOM 3792 O O . ASP A 1 465 ? -34.258 12.608 4.297 1.00 66.50 465 ASP A O 1
ATOM 3796 N N . ASP A 1 466 ? -34.479 10.912 5.740 1.00 71.88 466 ASP A N 1
ATOM 3797 C CA . ASP A 1 466 ? -34.482 11.738 6.948 1.00 71.88 466 ASP A CA 1
ATOM 3798 C C . ASP A 1 466 ? -33.797 11.041 8.141 1.00 71.88 466 ASP A C 1
ATOM 3800 O O . ASP A 1 466 ? -34.027 9.861 8.412 1.00 71.88 466 ASP A O 1
ATOM 3804 N N . LEU A 1 467 ? -32.958 11.781 8.877 1.00 70.31 467 LEU A N 1
ATOM 3805 C CA . LEU A 1 467 ? -32.091 11.242 9.940 1.00 70.31 467 LEU A CA 1
ATOM 3806 C C . LEU A 1 467 ? -32.881 10.585 11.089 1.00 70.31 467 LEU A C 1
ATOM 3808 O O . LEU A 1 467 ? -32.505 9.494 11.514 1.00 70.31 467 LEU A O 1
ATOM 3812 N N . PRO A 1 468 ? -33.982 11.174 11.599 1.00 78.00 468 PRO A N 1
ATOM 3813 C CA . PRO A 1 468 ? -34.799 10.551 12.636 1.00 78.00 468 PRO A CA 1
ATOM 3814 C C . PRO A 1 468 ? -35.463 9.253 12.166 1.00 78.00 468 PRO A C 1
ATOM 3816 O O . PRO A 1 468 ? -35.617 8.333 12.961 1.00 78.00 468 PRO A O 1
ATOM 3819 N N . HIS A 1 469 ? -35.831 9.154 10.885 1.00 78.50 469 HIS A N 1
ATOM 3820 C CA . HIS A 1 469 ? -36.451 7.955 10.316 1.00 78.50 469 HIS A CA 1
ATOM 3821 C C . HIS A 1 469 ? -35.425 6.828 10.140 1.00 78.50 469 HIS A C 1
ATOM 3823 O O . HIS A 1 469 ? -35.683 5.697 10.556 1.00 78.50 469 HIS A O 1
ATOM 3829 N N . SER A 1 470 ? -34.243 7.161 9.612 1.00 76.75 470 SER A N 1
ATOM 3830 C CA . SER A 1 470 ? -33.063 6.289 9.571 1.00 76.75 470 SER A CA 1
ATOM 3831 C C . SER A 1 470 ? -32.728 5.728 10.961 1.00 76.75 470 SER A C 1
ATOM 3833 O O . SER A 1 470 ? -32.595 4.517 11.137 1.00 76.75 470 SER A O 1
ATOM 3835 N N . LYS A 1 471 ? -32.673 6.597 11.979 1.00 82.00 471 LYS A N 1
ATOM 3836 C CA . LYS A 1 471 ? -32.413 6.204 13.372 1.00 82.00 471 LYS A CA 1
ATOM 3837 C C . LYS A 1 471 ? -33.511 5.325 13.955 1.00 82.00 471 LYS A C 1
ATOM 3839 O O . LYS A 1 471 ? -33.210 4.276 14.513 1.00 82.00 471 LYS A O 1
ATOM 3844 N N . ALA A 1 472 ? -34.775 5.705 13.777 1.00 83.56 472 ALA A N 1
ATOM 3845 C CA . ALA A 1 472 ? -35.902 4.929 14.280 1.00 83.56 472 ALA A CA 1
ATOM 3846 C C . ALA A 1 472 ? -35.925 3.509 13.696 1.00 83.56 472 ALA A C 1
ATOM 3848 O O . ALA A 1 472 ? -36.297 2.566 14.391 1.00 83.56 472 ALA A O 1
ATOM 3849 N N . PHE A 1 473 ? -35.515 3.330 12.437 1.00 82.75 473 PHE A N 1
ATOM 3850 C CA . PHE A 1 473 ? -35.382 2.003 11.839 1.00 82.75 473 PHE A CA 1
ATOM 3851 C C . PHE A 1 473 ? -34.320 1.153 12.559 1.00 82.75 473 PHE A C 1
ATOM 3853 O O . PHE A 1 473 ? -34.615 0.023 12.952 1.00 82.75 473 PHE A O 1
ATOM 3860 N N . ILE A 1 474 ? -33.125 1.710 12.793 1.00 83.75 474 ILE A N 1
ATOM 3861 C CA . ILE A 1 474 ? -32.027 1.022 13.495 1.00 83.75 474 ILE A CA 1
ATOM 3862 C C . ILE A 1 474 ? -32.409 0.710 14.949 1.00 83.75 474 ILE A C 1
ATOM 3864 O O . ILE A 1 474 ? -32.227 -0.415 15.409 1.00 83.75 474 ILE A O 1
ATOM 3868 N N . GLU A 1 475 ? -32.960 1.682 15.675 1.00 86.31 475 GLU A N 1
ATOM 3869 C CA . GLU A 1 475 ? -33.331 1.520 17.084 1.00 86.31 475 GLU A CA 1
ATOM 3870 C C . GLU A 1 475 ? -34.446 0.489 17.273 1.00 86.31 475 GLU A C 1
ATOM 3872 O O . GLU A 1 475 ? -34.366 -0.334 18.184 1.00 86.31 475 GLU A O 1
ATOM 3877 N N . ASN A 1 476 ? -35.467 0.492 16.407 1.00 86.88 476 ASN A N 1
ATOM 3878 C CA . ASN A 1 476 ? -36.520 -0.522 16.460 1.00 86.88 476 ASN A CA 1
ATOM 3879 C C . ASN A 1 476 ? -35.952 -1.917 16.172 1.00 86.88 476 ASN A C 1
ATOM 3881 O O . ASN A 1 476 ? -36.282 -2.859 16.884 1.00 86.88 476 ASN A O 1
ATOM 3885 N N . PHE A 1 477 ? -35.057 -2.044 15.187 1.00 84.94 477 PHE A N 1
ATOM 3886 C CA . PHE A 1 477 ? -34.383 -3.310 14.903 1.00 84.94 477 PHE A CA 1
ATOM 3887 C C . PHE A 1 477 ? -33.587 -3.826 16.110 1.00 84.94 477 PHE A C 1
ATOM 3889 O O . PHE A 1 477 ? -33.739 -4.983 16.500 1.00 84.94 477 PHE A O 1
ATOM 3896 N N . LEU A 1 478 ? -32.770 -2.968 16.728 1.00 84.81 478 LEU A N 1
ATOM 3897 C CA . LEU A 1 478 ? -31.975 -3.344 17.896 1.00 84.81 478 LEU A CA 1
ATOM 3898 C C . LEU A 1 478 ? -32.868 -3.707 19.086 1.00 84.81 478 LEU A C 1
ATOM 3900 O O . LEU A 1 478 ? -32.665 -4.750 19.700 1.00 84.81 478 LEU A O 1
ATOM 3904 N N . ARG A 1 479 ? -33.906 -2.914 19.372 1.00 86.06 479 ARG A N 1
ATOM 3905 C CA . ARG A 1 479 ? -34.824 -3.184 20.488 1.00 86.06 479 ARG A CA 1
ATOM 3906 C C . ARG A 1 479 ? -35.560 -4.514 20.333 1.00 86.06 479 ARG A C 1
ATOM 3908 O O . ARG A 1 479 ? -35.737 -5.218 21.321 1.00 86.06 479 ARG A O 1
ATOM 3915 N N . ASP A 1 480 ? -36.002 -4.843 19.124 1.00 84.69 480 ASP A N 1
ATOM 3916 C CA . ASP A 1 480 ? -36.842 -6.019 18.900 1.00 84.69 480 ASP A CA 1
ATOM 3917 C C . ASP A 1 480 ? -36.025 -7.330 18.911 1.00 84.69 480 ASP A C 1
ATOM 3919 O O . ASP A 1 480 ? -36.559 -8.382 19.271 1.00 84.69 480 ASP A O 1
ATOM 3923 N N . PHE A 1 481 ? -34.732 -7.286 18.555 1.00 83.12 481 PHE A N 1
ATOM 3924 C CA . PHE A 1 481 ? -33.932 -8.497 18.320 1.00 83.12 481 PHE A CA 1
ATOM 3925 C C . PHE A 1 481 ? -32.659 -8.647 19.174 1.00 83.12 481 PHE A C 1
ATOM 3927 O O . PHE A 1 481 ? -32.260 -9.784 19.430 1.00 83.12 481 PHE A O 1
ATOM 3934 N N . GLU A 1 482 ? -32.025 -7.566 19.649 1.00 84.62 482 GLU A N 1
ATOM 3935 C CA . GLU A 1 482 ? -30.718 -7.626 20.340 1.00 84.62 482 GLU A CA 1
ATOM 3936 C C . GLU A 1 482 ? -30.778 -8.488 21.612 1.00 84.62 482 GLU A C 1
ATOM 3938 O O . GLU A 1 482 ? -29.978 -9.413 21.770 1.00 84.62 482 GLU A O 1
ATOM 3943 N N . GLU A 1 483 ? -31.749 -8.244 22.497 1.00 87.12 483 GLU A N 1
ATOM 3944 C CA . GLU A 1 483 ? -31.874 -8.993 23.756 1.00 87.12 483 GLU A CA 1
ATOM 3945 C C . GLU A 1 483 ? -32.169 -10.478 23.522 1.00 87.12 483 GLU A C 1
ATOM 3947 O O . GLU A 1 483 ? -31.558 -11.342 24.156 1.00 87.12 483 GLU A O 1
ATOM 3952 N N . THR A 1 484 ? -33.070 -10.782 22.584 1.00 86.06 484 THR A N 1
ATOM 3953 C CA . THR A 1 484 ? -33.484 -12.155 22.271 1.00 86.06 484 THR A CA 1
ATOM 3954 C C . THR A 1 484 ? -32.311 -12.977 21.741 1.00 86.06 484 THR A C 1
ATOM 3956 O O . THR A 1 484 ? -32.066 -14.079 22.232 1.00 86.06 484 THR A O 1
ATOM 3959 N N . ILE A 1 485 ? -31.544 -12.430 20.792 1.00 85.44 485 ILE A N 1
ATOM 3960 C CA . ILE A 1 485 ? -30.394 -13.124 20.194 1.00 85.44 485 ILE A CA 1
ATOM 3961 C C . ILE A 1 485 ? -29.289 -13.316 21.228 1.00 85.44 485 ILE A C 1
ATOM 3963 O O . ILE A 1 485 ? -28.755 -14.417 21.358 1.00 85.44 485 ILE A O 1
ATOM 3967 N N . LEU A 1 486 ? -28.951 -12.270 21.989 1.00 85.56 486 LEU A N 1
ATOM 3968 C CA . LEU A 1 486 ? -27.888 -12.359 22.991 1.00 85.56 486 LEU A CA 1
ATOM 3969 C C . LEU A 1 486 ? -28.234 -13.354 24.098 1.00 85.56 486 LEU A C 1
ATOM 3971 O O . LEU A 1 486 ? -27.338 -14.034 24.597 1.00 85.56 486 LEU A O 1
ATOM 3975 N N . LYS A 1 487 ? -29.511 -13.460 24.477 1.00 88.94 487 LYS A N 1
ATOM 3976 C CA . LYS A 1 487 ? -29.965 -14.463 25.440 1.00 88.94 487 LYS A CA 1
ATOM 3977 C C . LYS A 1 487 ? -29.836 -15.881 24.876 1.00 88.94 487 LYS A C 1
ATOM 3979 O O . LYS A 1 487 ? -29.196 -16.708 25.514 1.00 88.94 487 LYS A O 1
ATOM 3984 N N . GLN A 1 488 ? -30.357 -16.129 23.673 1.00 86.38 488 GLN A N 1
ATOM 3985 C CA . GLN A 1 488 ? -30.293 -17.449 23.029 1.00 86.38 488 GLN A CA 1
ATOM 3986 C C . GLN A 1 488 ? -28.851 -17.903 22.764 1.00 86.38 488 GLN A C 1
ATOM 3988 O O . GLN A 1 488 ? -28.493 -19.039 23.047 1.00 86.38 488 GLN A O 1
ATOM 3993 N N . THR A 1 489 ? -27.985 -16.996 22.311 1.00 85.69 489 THR A N 1
ATOM 3994 C CA . THR A 1 489 ? -26.565 -17.305 22.063 1.00 85.69 489 THR A CA 1
ATOM 3995 C C . THR A 1 489 ? -25.826 -17.632 23.366 1.00 85.69 489 THR A C 1
ATOM 3997 O O . THR A 1 489 ? -24.973 -18.514 23.397 1.00 85.69 489 THR A O 1
ATOM 4000 N N . LYS A 1 490 ? -26.152 -16.943 24.472 1.00 87.50 490 LYS A N 1
ATOM 4001 C CA . LYS A 1 490 ? -25.597 -17.267 25.796 1.00 87.50 490 LYS A CA 1
ATOM 4002 C C . LYS A 1 490 ? -26.051 -18.642 26.281 1.00 87.50 490 LYS A C 1
ATOM 4004 O O . LYS A 1 490 ? -25.217 -19.373 26.801 1.00 87.50 490 LYS A O 1
ATOM 4009 N N . GLU A 1 491 ? -27.330 -18.973 26.110 1.00 87.25 491 GLU A N 1
ATOM 4010 C CA . GLU A 1 491 ? -27.881 -20.289 26.462 1.00 87.25 491 GLU A CA 1
ATOM 4011 C C . GLU A 1 491 ? -27.203 -21.400 25.642 1.00 87.25 491 GLU A C 1
ATOM 4013 O O . GLU A 1 491 ? -26.696 -22.353 26.227 1.00 87.25 491 GLU A O 1
ATOM 4018 N N . TYR A 1 492 ? -27.078 -21.228 24.320 1.00 86.25 492 TYR A N 1
ATOM 4019 C CA . TYR A 1 492 ? -26.346 -22.150 23.443 1.00 86.25 492 TYR A CA 1
ATOM 4020 C C . TYR A 1 492 ? -24.897 -22.369 23.913 1.00 86.25 492 TYR A C 1
ATOM 4022 O O . TYR A 1 492 ? -24.493 -23.501 24.169 1.00 86.25 492 TYR A O 1
ATOM 4030 N N . ASN A 1 493 ? -24.137 -21.287 24.126 1.00 83.12 493 ASN A N 1
ATOM 4031 C CA . ASN A 1 493 ? -22.737 -21.374 24.556 1.00 83.12 493 ASN A CA 1
ATOM 4032 C C . ASN A 1 493 ? -22.582 -22.026 25.944 1.00 83.12 493 ASN A C 1
ATOM 4034 O O . ASN A 1 493 ? -21.571 -22.671 26.216 1.00 83.12 493 ASN A O 1
ATOM 4038 N N . GLN A 1 494 ? -23.548 -21.841 26.851 1.00 85.94 494 GLN A N 1
ATOM 4039 C CA . GLN A 1 494 ? -23.546 -22.507 28.158 1.00 85.94 494 GLN A CA 1
ATOM 4040 C C . GLN A 1 494 ? -23.766 -24.015 28.019 1.00 85.94 494 GLN A C 1
ATOM 4042 O O . GLN A 1 494 ? -23.034 -24.788 28.636 1.00 85.94 494 GLN A O 1
ATOM 4047 N N . LEU A 1 495 ? -24.729 -24.428 27.192 1.00 85.00 495 LEU A N 1
ATOM 4048 C CA . LEU A 1 495 ? -25.003 -25.840 26.921 1.00 85.00 495 LEU A CA 1
ATOM 4049 C C . LEU A 1 495 ? -23.820 -26.526 26.224 1.00 85.00 495 LEU A C 1
ATOM 4051 O O . LEU A 1 495 ? -23.461 -27.647 26.579 1.00 85.00 495 LEU A O 1
ATOM 4055 N N . GLU A 1 496 ? -23.182 -25.845 25.271 1.00 81.00 496 GLU A N 1
ATOM 4056 C CA . GLU A 1 496 ? -22.005 -26.355 24.558 1.00 81.00 496 GLU A CA 1
ATOM 4057 C C . GLU A 1 496 ? -20.821 -26.571 25.513 1.00 81.00 496 GLU A C 1
ATOM 4059 O O . GLU A 1 496 ? -20.242 -27.656 25.533 1.00 81.00 496 GLU A O 1
ATOM 4064 N N . ARG A 1 497 ? -20.548 -25.611 26.410 1.00 79.12 497 ARG A N 1
ATOM 4065 C CA . ARG A 1 497 ? -19.531 -25.765 27.468 1.00 79.12 497 ARG A CA 1
ATOM 4066 C C . ARG A 1 497 ? -19.830 -26.935 28.407 1.00 79.12 497 ARG A C 1
ATOM 4068 O O . ARG A 1 497 ? -18.923 -27.694 28.741 1.00 79.12 497 ARG A O 1
ATOM 4075 N N . GLN A 1 498 ? -21.087 -27.102 28.825 1.00 81.19 498 GLN A N 1
ATOM 4076 C CA . GLN A 1 498 ? -21.494 -28.234 29.669 1.00 81.19 498 GLN A CA 1
ATOM 4077 C C . GLN A 1 498 ? -21.299 -29.574 28.949 1.00 81.19 498 GLN A C 1
ATOM 4079 O O . GLN A 1 498 ? -20.836 -30.542 29.553 1.00 81.19 498 GLN A O 1
ATOM 4084 N N . LYS A 1 499 ? -21.605 -29.638 27.648 1.00 81.75 499 LYS A N 1
ATOM 4085 C CA . LYS A 1 499 ? -21.361 -30.834 26.836 1.00 81.75 499 LYS A CA 1
ATOM 4086 C C . LYS A 1 499 ? -19.869 -31.159 26.753 1.00 81.75 499 LYS A C 1
ATOM 4088 O O . LYS A 1 499 ? -19.506 -32.315 26.961 1.00 81.75 499 LYS A O 1
ATOM 4093 N N . GLU A 1 500 ? -19.021 -30.172 26.464 1.00 74.38 500 GLU A N 1
ATOM 4094 C CA . GLU A 1 500 ? -17.565 -30.362 26.383 1.00 74.38 500 GLU A CA 1
ATOM 4095 C C . GLU A 1 500 ? -16.990 -30.894 27.699 1.00 74.38 500 GLU A C 1
ATOM 4097 O O . GLU A 1 500 ? -16.204 -31.843 27.689 1.00 74.38 500 GLU A O 1
ATOM 4102 N N . GLN A 1 501 ? -17.437 -30.349 28.836 1.00 74.62 501 GLN A N 1
ATOM 4103 C CA . GLN A 1 501 ? -17.074 -30.859 30.158 1.00 74.62 501 GLN A CA 1
ATOM 4104 C C . GLN A 1 501 ? -17.469 -32.335 30.308 1.00 74.62 501 GLN A C 1
ATOM 4106 O O . GLN A 1 501 ? -16.623 -33.169 30.622 1.00 7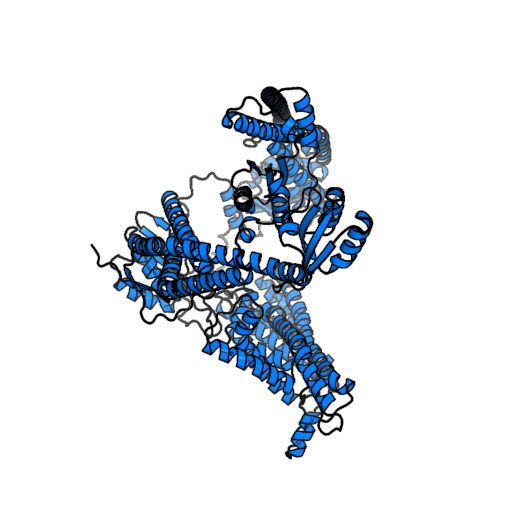4.62 501 GLN A O 1
ATOM 4111 N N . ILE A 1 502 ? -18.719 -32.691 29.997 1.00 74.19 502 ILE A N 1
ATOM 4112 C CA . ILE A 1 502 ? -19.208 -34.077 30.076 1.00 74.19 502 ILE A CA 1
ATOM 4113 C C . ILE A 1 502 ? -18.428 -35.040 29.165 1.00 74.19 502 ILE A C 1
ATOM 4115 O O . ILE A 1 502 ? -18.107 -36.159 29.577 1.00 74.19 502 ILE A O 1
ATOM 4119 N N . GLU A 1 503 ? -18.075 -34.625 27.947 1.00 72.19 503 GLU A N 1
ATOM 4120 C CA . GLU A 1 503 ? -17.287 -35.448 27.020 1.00 72.19 503 GLU A CA 1
ATOM 4121 C C . GLU A 1 503 ? -15.868 -35.742 27.521 1.00 72.19 503 GLU A C 1
ATOM 4123 O O . GLU A 1 503 ? -15.332 -36.811 27.217 1.00 72.19 503 GLU A O 1
ATOM 4128 N N . LEU A 1 504 ? -15.277 -34.850 28.321 1.00 70.56 504 LEU A N 1
ATOM 4129 C CA . LEU A 1 504 ? -13.977 -35.084 28.953 1.00 70.56 504 LEU A CA 1
ATOM 4130 C C . LEU A 1 504 ? -14.045 -36.153 30.055 1.00 70.56 504 LEU A C 1
ATOM 4132 O O . LEU A 1 504 ? -13.072 -36.889 30.238 1.00 70.56 504 LEU A O 1
ATOM 4136 N N . TYR A 1 505 ? -15.173 -36.272 30.764 1.00 70.88 505 TYR A N 1
ATOM 4137 C CA . TYR A 1 505 ? -15.337 -37.220 31.878 1.00 70.88 505 TYR A CA 1
ATOM 4138 C C . TYR A 1 505 ? -15.693 -38.644 31.430 1.00 70.88 505 TYR A C 1
ATOM 4140 O O . TYR A 1 505 ? -15.272 -39.619 32.059 1.00 70.88 505 TYR A O 1
ATOM 4148 N N . LEU A 1 506 ? -16.442 -38.777 30.333 1.00 70.12 506 LEU A N 1
ATOM 4149 C CA . LEU A 1 506 ? -17.022 -40.044 29.870 1.00 70.12 506 LEU A CA 1
ATOM 4150 C C . LEU A 1 506 ? -16.010 -41.209 29.711 1.00 70.12 506 LEU A C 1
ATOM 4152 O O . LEU A 1 506 ? -16.329 -42.320 30.140 1.00 70.12 506 LEU A O 1
ATOM 4156 N N . PRO A 1 507 ? -14.778 -41.007 29.191 1.00 70.19 507 PRO A N 1
ATOM 4157 C CA . PRO A 1 507 ? -13.783 -42.081 29.091 1.00 70.19 507 PRO A CA 1
ATOM 4158 C C . PRO A 1 507 ? -13.321 -42.620 30.454 1.00 70.19 507 PRO A C 1
ATOM 4160 O O . PRO A 1 507 ? -13.055 -43.812 30.594 1.00 70.19 507 PRO A O 1
ATOM 4163 N N . PHE A 1 508 ? -13.231 -41.754 31.467 1.00 67.38 508 PHE A N 1
ATOM 4164 C CA . PHE A 1 508 ? -12.726 -42.128 32.790 1.00 67.38 508 PHE A CA 1
ATOM 4165 C C . PHE A 1 508 ? -13.761 -42.906 33.604 1.00 67.38 508 PHE A C 1
ATOM 4167 O O . PHE A 1 508 ? -13.412 -43.862 34.296 1.00 67.38 508 PHE A O 1
ATOM 4174 N N . GLU A 1 509 ? -15.042 -42.548 33.489 1.00 65.75 509 GLU A N 1
ATOM 4175 C CA . GLU A 1 509 ? -16.130 -43.295 34.128 1.00 65.75 509 GLU A CA 1
ATOM 4176 C C . GLU A 1 509 ? -16.224 -44.731 33.579 1.00 65.75 509 GLU A C 1
ATOM 4178 O O . GLU A 1 509 ? -16.380 -45.688 34.345 1.00 65.75 509 GLU A O 1
ATOM 4183 N N . GLN A 1 510 ? -16.082 -44.897 32.258 1.00 66.94 510 GLN A N 1
ATOM 4184 C CA . GLN A 1 510 ? -16.088 -46.212 31.610 1.00 66.94 510 GLN A CA 1
ATOM 4185 C C . GLN A 1 510 ? -14.940 -47.098 32.121 1.00 66.94 510 GLN A C 1
ATOM 4187 O O . GLN A 1 510 ? -15.181 -48.245 32.506 1.00 66.94 510 GLN A O 1
ATOM 4192 N N . GLU A 1 511 ? -13.720 -46.559 32.225 1.00 65.00 511 GLU A N 1
ATOM 4193 C CA . GLU A 1 511 ? -12.565 -47.296 32.765 1.00 65.00 511 GLU A CA 1
ATOM 4194 C C . GLU A 1 511 ? -12.729 -47.692 34.247 1.00 65.00 511 GLU A C 1
ATOM 4196 O O . GLU A 1 511 ? -12.286 -48.773 34.654 1.00 65.00 511 GLU A O 1
ATOM 4201 N N . LEU A 1 512 ? -13.370 -46.848 35.064 1.00 65.50 512 LEU A N 1
ATOM 4202 C CA . LEU A 1 512 ? -13.644 -47.135 36.479 1.00 65.50 512 LEU A CA 1
ATOM 4203 C C . LEU A 1 512 ? -14.677 -48.258 36.644 1.00 65.50 512 LEU A C 1
ATOM 4205 O O . LEU A 1 512 ? -14.456 -49.199 37.419 1.00 65.50 512 LEU A O 1
ATOM 4209 N N . LYS A 1 513 ? -15.763 -48.207 35.861 1.00 65.69 513 LYS A N 1
ATOM 4210 C CA . LYS A 1 513 ? -16.823 -49.228 35.850 1.00 65.69 513 LYS A CA 1
ATOM 4211 C C . LYS A 1 513 ? -16.323 -50.583 35.348 1.00 65.69 513 LYS A C 1
ATOM 4213 O O . LYS A 1 513 ? -16.663 -51.606 35.941 1.00 65.69 513 LYS A O 1
ATOM 4218 N N . GLU A 1 514 ? -15.469 -50.616 34.322 1.00 63.53 514 GLU A N 1
ATOM 4219 C CA . GLU A 1 514 ? -14.870 -51.861 33.808 1.00 63.53 514 GLU A CA 1
ATOM 4220 C C . GLU A 1 514 ? -14.012 -52.601 34.849 1.00 63.53 514 GLU A C 1
ATOM 4222 O O . GLU A 1 514 ? -13.880 -53.827 34.794 1.00 63.53 514 GLU A O 1
ATOM 4227 N N . ARG A 1 515 ? -13.441 -51.877 35.820 1.00 62.94 515 ARG A N 1
ATOM 4228 C CA . ARG A 1 515 ? -12.582 -52.440 36.875 1.00 62.94 515 ARG A CA 1
ATOM 4229 C C . ARG A 1 515 ? -13.302 -52.699 38.201 1.00 62.94 515 ARG A C 1
ATOM 4231 O O . ARG A 1 515 ? -12.666 -53.207 39.125 1.00 62.94 515 ARG A O 1
ATOM 4238 N N . GLY A 1 516 ? -14.600 -52.401 38.291 1.00 54.78 516 GLY A N 1
ATOM 4239 C CA . GLY A 1 516 ? -15.423 -52.656 39.478 1.00 54.78 516 GLY A CA 1
ATOM 4240 C C . GLY A 1 516 ? -15.072 -51.787 40.691 1.00 54.78 516 GLY A C 1
ATOM 4241 O O . GLY A 1 516 ? -15.197 -52.262 41.818 1.00 54.78 516 GLY A O 1
ATOM 4242 N N . MET A 1 517 ? -14.590 -50.560 40.469 1.00 59.78 517 MET A N 1
ATOM 4243 C CA . MET A 1 517 ? -14.354 -49.568 41.527 1.00 59.78 517 MET A CA 1
ATOM 4244 C C . MET A 1 517 ? -15.545 -48.610 41.627 1.00 59.78 517 MET A C 1
ATOM 4246 O O . MET A 1 517 ? -16.043 -48.156 40.599 1.00 59.78 517 MET A O 1
ATOM 4250 N N . ASP A 1 518 ? -15.985 -48.310 42.853 1.00 58.41 518 ASP A N 1
ATOM 4251 C CA . ASP A 1 518 ? -17.074 -47.357 43.093 1.00 58.41 518 ASP A CA 1
ATOM 4252 C C . ASP A 1 518 ? -16.648 -45.927 42.740 1.00 58.41 518 ASP A C 1
ATOM 4254 O O . ASP A 1 518 ? -15.519 -45.503 43.012 1.00 58.41 518 ASP A O 1
ATOM 4258 N N . VAL A 1 519 ? -17.585 -45.190 42.139 1.00 57.66 519 VAL A N 1
ATOM 4259 C CA . VAL A 1 519 ? -17.426 -43.795 41.695 1.00 57.66 519 VAL A CA 1
ATOM 4260 C C . VAL A 1 519 ? -17.139 -42.865 42.886 1.00 57.66 519 VAL A C 1
ATOM 4262 O O . VAL A 1 519 ? -16.438 -41.872 42.720 1.00 57.66 519 VAL A O 1
ATOM 4265 N N . ASP A 1 520 ? -17.533 -43.262 44.101 1.00 55.84 520 ASP A N 1
ATOM 4266 C CA . ASP A 1 520 ? -17.241 -42.595 45.380 1.00 55.84 520 ASP A CA 1
ATOM 4267 C C . ASP A 1 520 ? -15.731 -42.404 45.650 1.00 55.84 520 ASP A C 1
ATOM 4269 O O . ASP A 1 520 ? -15.331 -41.545 46.434 1.00 55.84 520 ASP A O 1
ATOM 4273 N N . LEU A 1 521 ? -14.844 -43.171 44.997 1.00 53.72 521 LEU A N 1
ATOM 4274 C CA . LEU A 1 521 ? -13.390 -42.956 45.087 1.00 53.72 521 LEU A CA 1
ATOM 4275 C C . LEU A 1 521 ? -12.925 -41.664 44.395 1.00 53.72 521 LEU A C 1
ATOM 4277 O O . LEU A 1 521 ? -11.828 -41.186 44.699 1.00 53.72 521 LEU A O 1
ATOM 4281 N N . LEU A 1 522 ? -13.732 -41.103 43.489 1.00 55.28 522 LEU A N 1
ATOM 4282 C CA . LEU A 1 522 ? -13.471 -39.814 42.847 1.00 55.28 522 LEU A CA 1
ATOM 4283 C C . LEU A 1 522 ? -13.765 -38.623 43.766 1.00 55.28 522 LEU A C 1
ATOM 4285 O O . LEU A 1 522 ? -13.159 -37.573 43.566 1.00 55.28 522 LEU A O 1
ATOM 4289 N N . GLU A 1 523 ? -14.608 -38.797 44.792 1.00 53.28 523 GLU A N 1
ATOM 4290 C CA . GLU A 1 523 ? -14.958 -37.746 45.765 1.00 53.28 523 GLU A CA 1
ATOM 4291 C C . GLU A 1 523 ? -13.791 -37.364 46.695 1.00 53.28 523 GLU A C 1
ATOM 4293 O O . GLU A 1 523 ? -13.873 -36.376 47.423 1.00 53.28 523 GLU A O 1
ATOM 4298 N N . GLY A 1 524 ? -12.681 -38.112 46.659 1.00 54.06 524 GLY A N 1
ATOM 4299 C CA . GLY A 1 524 ? -11.557 -37.929 47.571 1.00 54.06 524 GLY A CA 1
ATOM 4300 C C . GLY A 1 524 ? -11.911 -38.421 48.975 1.00 54.06 524 GLY A C 1
ATOM 4301 O O . GLY A 1 524 ? -12.632 -37.784 49.740 1.00 54.06 524 GLY A O 1
ATOM 4302 N N . GLY A 1 525 ? -11.374 -39.577 49.365 1.00 55.72 525 GLY A N 1
ATOM 4303 C CA . GLY A 1 525 ? -11.528 -40.060 50.734 1.00 55.72 525 GLY A CA 1
ATOM 4304 C C . GLY A 1 525 ? -10.698 -39.232 51.723 1.00 55.72 525 GLY A C 1
ATOM 4305 O O . GLY A 1 525 ? -9.774 -38.515 51.346 1.00 55.72 525 GLY A O 1
ATOM 4306 N N . PHE A 1 526 ? -10.914 -39.423 53.030 1.00 54.28 526 PHE A N 1
ATOM 4307 C CA . PHE A 1 526 ? -10.107 -38.786 54.092 1.00 54.28 526 PHE A CA 1
ATOM 4308 C C . PHE A 1 526 ? -8.578 -38.988 53.951 1.00 54.28 526 PHE A C 1
ATOM 4310 O O . PHE A 1 526 ? -7.811 -38.284 54.609 1.00 54.28 526 PHE A O 1
ATOM 4317 N N . GLN A 1 527 ? -8.131 -39.946 53.128 1.00 63.53 527 GLN A N 1
ATOM 4318 C CA . GLN A 1 527 ? -6.725 -40.314 52.935 1.00 63.53 527 GLN A CA 1
ATOM 4319 C C . GLN A 1 527 ? -6.237 -40.256 51.471 1.00 63.53 527 GLN A C 1
ATOM 4321 O O . GLN A 1 527 ? -5.032 -40.399 51.250 1.00 63.53 527 GLN A O 1
ATOM 4326 N N . THR A 1 528 ? -7.109 -40.026 50.481 1.00 69.38 528 THR A N 1
ATOM 4327 C CA . THR A 1 528 ? -6.761 -40.037 49.045 1.00 69.38 528 THR A CA 1
ATOM 4328 C C . THR A 1 528 ? -7.120 -38.720 48.365 1.00 69.38 528 THR A C 1
ATOM 4330 O O . THR A 1 528 ? -8.051 -38.036 48.779 1.00 69.38 528 THR A O 1
ATOM 4333 N N . ILE A 1 529 ? -6.375 -38.365 47.319 1.00 73.69 529 ILE A N 1
ATOM 4334 C CA . ILE A 1 529 ? -6.644 -37.216 46.455 1.00 73.69 529 ILE A CA 1
ATOM 4335 C C . ILE A 1 529 ? -6.751 -37.671 45.001 1.00 73.69 529 ILE A C 1
ATOM 4337 O O . ILE A 1 529 ? -5.987 -38.533 44.554 1.00 73.69 529 ILE A O 1
ATOM 4341 N N . THR A 1 530 ? -7.708 -37.091 44.287 1.00 74.19 530 THR A N 1
ATOM 4342 C CA . THR A 1 530 ? -7.972 -37.287 42.863 1.00 74.19 530 THR A CA 1
ATOM 4343 C C . THR A 1 530 ? -7.653 -35.997 42.110 1.00 74.19 530 THR A C 1
ATOM 4345 O O . THR A 1 530 ? -8.137 -34.925 42.456 1.00 74.19 530 THR A O 1
ATOM 4348 N N . LEU A 1 531 ? -6.792 -36.086 41.096 1.00 74.50 531 LEU A N 1
ATOM 4349 C CA . LEU A 1 531 ? -6.422 -34.970 40.226 1.00 74.50 531 LEU A CA 1
ATOM 4350 C C . LEU A 1 531 ? -6.769 -35.338 38.786 1.00 74.50 531 LEU A C 1
ATOM 4352 O O . LEU A 1 531 ? -6.268 -36.333 38.259 1.00 74.50 531 LEU A O 1
ATOM 4356 N N . LEU A 1 532 ? -7.614 -34.525 38.160 1.00 75.81 532 LEU A N 1
ATOM 4357 C CA . LEU A 1 532 ? -7.983 -34.633 36.754 1.00 75.81 532 LEU A CA 1
ATOM 4358 C C . LEU A 1 532 ? -7.424 -33.426 36.000 1.00 75.81 532 LEU A C 1
ATOM 4360 O O . LEU A 1 532 ? -7.520 -32.297 36.478 1.00 75.81 532 LEU A O 1
ATOM 4364 N N . GLY A 1 533 ? -6.849 -33.648 34.825 1.00 76.06 533 GLY A N 1
ATOM 4365 C CA . GLY A 1 533 ? -6.406 -32.550 33.972 1.00 76.06 533 GLY A CA 1
ATOM 4366 C C . GLY A 1 533 ? -5.787 -33.014 32.666 1.00 76.06 533 GLY A C 1
ATOM 4367 O O . GLY A 1 533 ? -5.633 -34.216 32.440 1.00 76.06 533 GLY A O 1
ATOM 4368 N N . SER A 1 534 ? -5.427 -32.075 31.798 1.00 76.06 534 SER A N 1
ATOM 4369 C CA . SER A 1 534 ? -4.745 -32.377 30.537 1.00 76.06 534 SER A CA 1
ATOM 4370 C C .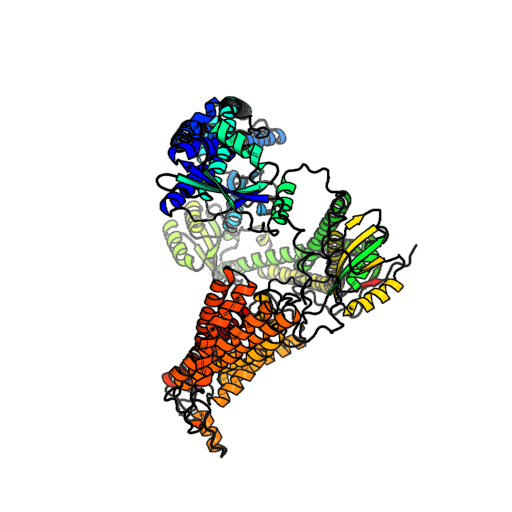 SER A 1 534 ? -3.247 -32.070 30.618 1.00 76.06 534 SER A C 1
ATOM 4372 O O . SER A 1 534 ? -2.804 -31.174 31.339 1.00 76.06 534 SER A O 1
ATOM 4374 N N . ILE A 1 535 ? -2.443 -32.862 29.903 1.00 82.38 535 ILE A N 1
ATOM 4375 C CA . ILE A 1 535 ? -0.999 -32.656 29.722 1.00 82.38 535 ILE A CA 1
ATOM 4376 C C . ILE A 1 535 ? -0.665 -32.772 28.233 1.00 82.38 535 ILE A C 1
ATOM 4378 O O . ILE A 1 535 ? -1.191 -33.661 27.554 1.00 82.38 535 ILE A O 1
ATOM 4382 N N . PRO A 1 536 ? 0.272 -31.966 27.707 1.00 80.69 536 PRO A N 1
ATOM 4383 C CA . PRO A 1 536 ? 0.808 -32.166 26.368 1.00 80.69 536 PRO A CA 1
ATOM 4384 C C . PRO A 1 536 ? 1.333 -33.597 26.149 1.00 80.69 536 PRO A C 1
ATOM 4386 O O . PRO A 1 536 ? 2.140 -34.123 26.922 1.00 80.69 536 PRO A O 1
ATOM 4389 N N . SER A 1 537 ? 0.949 -34.216 25.031 1.00 77.00 537 SER A N 1
ATOM 4390 C CA . SER A 1 537 ? 1.309 -35.597 24.660 1.00 77.00 537 SER A CA 1
ATOM 4391 C C . SER A 1 537 ? 2.820 -35.866 24.705 1.00 77.00 537 SER A C 1
ATOM 4393 O O . SER A 1 537 ? 3.255 -36.967 25.051 1.00 77.00 537 SER A O 1
ATOM 4395 N N . ASN A 1 538 ? 3.630 -34.849 24.393 1.00 78.56 538 ASN A N 1
ATOM 4396 C CA . ASN A 1 538 ? 5.092 -34.925 24.389 1.00 78.56 538 ASN A CA 1
ATOM 4397 C C . ASN A 1 538 ? 5.684 -35.089 25.799 1.00 78.56 538 ASN A C 1
ATOM 4399 O O . ASN A 1 538 ? 6.741 -35.703 25.951 1.00 78.56 538 ASN A O 1
ATOM 4403 N N . HIS A 1 539 ? 5.006 -34.572 26.827 1.00 81.06 539 HIS A N 1
ATOM 4404 C CA . HIS A 1 539 ? 5.493 -34.555 28.209 1.00 81.06 539 HIS A CA 1
ATOM 4405 C C . HIS A 1 539 ? 5.045 -35.779 29.015 1.00 81.06 539 HIS A C 1
ATOM 4407 O O . HIS A 1 539 ? 5.650 -36.090 30.040 1.00 81.06 539 HIS A O 1
ATOM 4413 N N . TYR A 1 540 ? 4.066 -36.546 28.522 1.00 79.50 540 TYR A N 1
ATOM 4414 C CA . TYR A 1 540 ? 3.496 -37.700 29.226 1.00 79.50 540 TYR A CA 1
ATOM 4415 C C . TYR A 1 540 ? 4.543 -38.693 29.763 1.00 79.50 540 TYR A C 1
ATOM 4417 O O . TYR A 1 540 ? 4.467 -39.128 30.911 1.00 79.50 540 TYR A O 1
ATOM 4425 N N . LYS A 1 541 ? 5.548 -39.055 28.951 1.00 79.44 541 LYS A N 1
ATOM 4426 C CA . LYS A 1 541 ? 6.578 -40.027 29.365 1.00 79.44 541 LYS A CA 1
ATOM 4427 C C . LYS A 1 541 ? 7.437 -39.511 30.520 1.00 79.44 541 LYS A C 1
ATOM 4429 O O . LYS A 1 541 ? 7.779 -40.297 31.399 1.00 79.44 541 LYS A O 1
ATOM 4434 N N . ALA A 1 542 ? 7.779 -38.222 30.502 1.00 79.06 542 ALA A N 1
ATOM 4435 C CA . ALA A 1 542 ? 8.558 -37.584 31.557 1.00 79.06 542 ALA A CA 1
ATOM 4436 C C . ALA A 1 542 ? 7.725 -37.475 32.839 1.00 79.06 542 ALA A C 1
ATOM 4438 O O . ALA A 1 542 ? 8.163 -37.935 33.889 1.00 79.06 542 ALA A O 1
ATOM 4439 N N . VAL A 1 543 ? 6.485 -36.991 32.730 1.00 81.38 543 VAL A N 1
ATOM 4440 C CA . VAL A 1 543 ? 5.561 -36.865 33.867 1.00 81.38 543 VAL A CA 1
ATOM 4441 C C . VAL A 1 543 ? 5.313 -38.218 34.540 1.00 81.38 543 VAL A C 1
ATOM 4443 O O . VAL A 1 543 ? 5.446 -38.334 35.752 1.00 81.38 543 VAL A O 1
ATOM 4446 N N . ASN A 1 544 ? 5.045 -39.278 33.772 1.00 81.25 544 ASN A N 1
ATOM 4447 C CA . ASN A 1 544 ? 4.840 -40.622 34.325 1.00 81.25 544 ASN A CA 1
ATOM 4448 C C . ASN A 1 544 ? 6.091 -41.161 35.051 1.00 81.25 544 ASN A C 1
ATOM 4450 O O . ASN A 1 544 ? 5.971 -41.874 36.045 1.00 81.25 544 ASN A O 1
ATOM 4454 N N . PHE A 1 545 ? 7.296 -40.822 34.580 1.00 79.88 545 PHE A N 1
ATOM 4455 C CA . PHE A 1 545 ? 8.540 -41.201 35.254 1.00 79.88 545 PHE A CA 1
ATOM 4456 C C . PHE A 1 545 ? 8.699 -40.472 36.596 1.00 79.88 545 PHE A C 1
ATOM 4458 O O . PHE A 1 545 ? 8.852 -41.128 37.625 1.00 79.88 545 PHE A O 1
ATOM 4465 N N . PHE A 1 546 ? 8.581 -39.141 36.598 1.00 79.06 546 PHE A N 1
ATOM 4466 C CA . PHE A 1 546 ? 8.753 -38.330 37.807 1.00 79.06 546 PHE A CA 1
ATOM 4467 C C . PHE A 1 546 ? 7.670 -38.590 38.852 1.00 79.06 546 PHE A C 1
ATOM 4469 O O . PHE A 1 546 ? 7.976 -38.685 40.037 1.00 79.06 546 PHE A O 1
ATOM 4476 N N . LEU A 1 547 ? 6.416 -38.781 38.437 1.00 81.31 547 LEU A N 1
ATOM 4477 C CA . LEU A 1 547 ? 5.343 -39.110 39.373 1.00 81.31 547 LEU A CA 1
ATOM 4478 C C . LEU A 1 547 ? 5.578 -40.468 40.051 1.00 81.31 547 LEU A C 1
ATOM 4480 O O . LEU A 1 547 ? 5.351 -40.587 41.252 1.00 81.31 547 LEU A O 1
ATOM 4484 N N . LYS A 1 548 ? 6.100 -41.476 39.338 1.00 79.00 548 LYS A N 1
ATOM 4485 C CA . LYS A 1 548 ? 6.443 -42.778 39.941 1.00 79.00 548 LYS A CA 1
ATOM 4486 C C . LYS A 1 548 ? 7.599 -42.692 40.930 1.00 79.00 548 LYS A C 1
ATOM 4488 O O . LYS A 1 548 ? 7.576 -43.401 41.933 1.00 79.00 548 LYS A O 1
ATOM 4493 N N . GLU A 1 549 ? 8.587 -41.850 40.642 1.00 77.94 549 GLU A N 1
ATOM 4494 C CA . GLU A 1 549 ? 9.749 -41.628 41.507 1.00 77.94 549 GLU A CA 1
ATOM 4495 C C . GLU A 1 549 ? 9.366 -40.872 42.786 1.00 77.94 549 GLU A C 1
ATOM 4497 O O . GLU A 1 549 ? 9.817 -41.219 43.870 1.00 77.94 549 GLU A O 1
ATOM 4502 N N . VAL A 1 550 ? 8.472 -39.888 42.676 1.00 78.12 550 VAL A N 1
ATOM 4503 C CA . VAL A 1 550 ? 8.009 -39.068 43.806 1.00 78.12 550 VAL A CA 1
ATOM 4504 C C . VAL A 1 550 ? 7.021 -39.806 44.718 1.00 78.12 550 VAL A C 1
ATOM 4506 O O . VAL A 1 550 ? 6.947 -39.509 45.908 1.00 78.12 550 VAL A O 1
ATOM 4509 N N . THR A 1 551 ? 6.261 -40.761 44.178 1.00 71.62 551 THR A N 1
ATOM 4510 C CA . THR A 1 551 ? 5.216 -41.494 44.919 1.00 71.62 551 THR A CA 1
ATOM 4511 C C . THR A 1 551 ? 5.637 -42.888 45.378 1.00 71.62 551 THR A C 1
ATOM 4513 O O . THR A 1 551 ? 4.798 -43.632 45.880 1.00 71.62 551 THR A O 1
ATOM 4516 N N . ASP A 1 552 ? 6.898 -43.289 45.180 1.00 71.31 552 ASP A N 1
ATOM 4517 C CA . ASP A 1 552 ? 7.370 -44.663 45.417 1.00 71.31 552 ASP A CA 1
ATOM 4518 C C . ASP A 1 552 ? 6.475 -45.729 44.747 1.00 71.31 552 ASP A C 1
ATOM 4520 O O . ASP A 1 552 ? 6.271 -46.827 45.263 1.00 71.31 552 ASP A O 1
ATOM 4524 N N . SER A 1 553 ? 5.926 -45.417 43.567 1.00 69.38 553 SER A N 1
ATOM 4525 C CA . SER A 1 553 ? 4.939 -46.240 42.839 1.00 69.38 553 SER A CA 1
ATOM 4526 C C . SER A 1 553 ? 3.562 -46.408 43.511 1.00 69.38 553 SER A C 1
ATOM 4528 O O . SER A 1 553 ? 2.742 -47.181 43.011 1.00 69.38 553 SER A O 1
ATOM 4530 N N . ASN A 1 554 ? 3.258 -45.666 44.579 1.00 70.12 554 ASN A N 1
ATOM 4531 C CA . ASN A 1 554 ? 1.950 -45.655 45.245 1.00 70.12 554 ASN A CA 1
ATOM 4532 C C . ASN A 1 554 ? 0.974 -44.667 44.572 1.00 70.12 554 ASN A C 1
ATOM 4534 O O . ASN A 1 554 ? 0.430 -43.768 45.216 1.00 70.12 554 ASN A O 1
ATOM 4538 N N . MET A 1 555 ? 0.755 -44.831 43.263 1.00 73.62 555 MET A N 1
ATOM 4539 C CA . MET A 1 555 ? -0.158 -44.001 42.468 1.00 73.62 555 MET A CA 1
ATOM 4540 C C . MET A 1 555 ? -0.940 -44.819 41.439 1.00 73.62 555 MET A C 1
ATOM 4542 O O . MET A 1 555 ? -0.404 -45.745 40.822 1.00 73.62 555 MET A O 1
ATOM 4546 N N . LEU A 1 556 ? -2.191 -44.429 41.201 1.00 70.94 556 LEU A N 1
ATOM 4547 C CA . LEU A 1 556 ? -2.968 -44.870 40.046 1.00 70.94 556 LEU A CA 1
ATOM 4548 C C . LEU A 1 556 ? -3.002 -43.729 39.029 1.00 70.94 556 LEU A C 1
ATOM 4550 O O . LEU A 1 556 ? -3.411 -42.620 39.356 1.00 70.94 556 LEU A O 1
ATOM 4554 N N . LEU A 1 557 ? -2.530 -44.002 37.812 1.00 74.62 557 LEU A N 1
ATOM 4555 C CA . LEU A 1 557 ? -2.509 -43.062 36.693 1.00 74.62 557 LEU A CA 1
ATOM 4556 C C . LEU A 1 557 ? -3.272 -43.673 35.526 1.00 74.62 557 LEU A C 1
ATOM 4558 O O . LEU A 1 557 ? -2.864 -44.717 35.004 1.00 74.62 557 LEU A O 1
ATOM 4562 N N . TRP A 1 558 ? -4.327 -42.997 35.099 1.00 73.56 558 TRP A N 1
ATOM 4563 C CA . TRP A 1 558 ? -5.092 -43.331 33.906 1.00 73.56 558 TRP A CA 1
ATOM 4564 C C . TRP A 1 558 ? -4.974 -42.225 32.878 1.00 73.56 558 TRP A C 1
ATOM 4566 O O . TRP A 1 558 ? -4.787 -41.058 33.223 1.00 73.56 558 TRP A O 1
ATOM 4576 N N . THR A 1 559 ? -5.044 -42.609 31.607 1.00 71.75 559 THR A N 1
ATOM 4577 C CA . THR A 1 559 ? -4.945 -41.665 30.500 1.00 71.75 559 THR A CA 1
ATOM 4578 C C . THR A 1 559 ? -5.962 -41.979 29.434 1.00 71.75 559 THR A C 1
ATOM 4580 O O . THR A 1 559 ? -5.980 -43.108 28.945 1.00 71.75 559 THR A O 1
ATOM 4583 N N . SER A 1 560 ? -6.698 -40.963 29.005 1.00 68.94 560 SER A N 1
ATOM 4584 C CA . SER A 1 560 ? -7.547 -41.025 27.823 1.00 68.94 560 SER A CA 1
ATOM 4585 C C . SER A 1 560 ? -7.003 -40.095 26.739 1.00 68.94 560 SER A C 1
ATOM 4587 O O . SER A 1 560 ? -6.378 -39.063 27.015 1.00 68.94 560 SER A O 1
ATOM 4589 N N . ASP A 1 561 ? -7.183 -40.500 25.484 1.00 65.81 561 ASP A N 1
ATOM 4590 C CA . ASP A 1 561 ? -6.929 -39.612 24.355 1.00 65.81 561 ASP A CA 1
ATOM 4591 C C . ASP A 1 561 ? -8.081 -38.580 24.277 1.00 65.81 561 ASP A C 1
ATOM 4593 O O . ASP A 1 561 ? -9.224 -38.920 24.599 1.00 65.81 561 ASP A O 1
ATOM 4597 N N . PRO A 1 562 ? -7.807 -37.318 23.901 1.00 61.59 562 PRO A N 1
ATOM 4598 C CA . PRO A 1 562 ? -8.812 -36.261 23.893 1.00 61.59 562 PRO A CA 1
ATOM 4599 C C . PRO A 1 562 ? -9.916 -36.564 22.874 1.00 61.59 562 PRO A C 1
ATOM 4601 O O . PRO A 1 562 ? -9.656 -37.033 21.765 1.00 61.59 562 PRO A O 1
ATOM 4604 N N . VAL A 1 563 ? -11.161 -36.277 23.261 1.00 54.41 563 VAL A N 1
ATOM 4605 C CA . VAL A 1 563 ? -12.358 -36.471 22.423 1.00 54.41 563 VAL A CA 1
ATOM 4606 C C . VAL A 1 563 ? -12.465 -35.383 21.341 1.00 54.41 563 VAL A C 1
ATOM 4608 O O . VAL A 1 563 ? -13.007 -35.634 20.265 1.00 54.41 563 VAL A O 1
ATOM 4611 N N . SER A 1 564 ? -11.883 -34.201 21.574 1.00 52.81 564 SER A N 1
ATOM 4612 C CA . SER A 1 564 ? -11.841 -33.097 20.611 1.00 52.81 564 SER A CA 1
ATOM 4613 C C . SER A 1 564 ? -10.571 -33.126 19.745 1.00 52.81 564 SER A C 1
ATOM 4615 O O . SER A 1 564 ? -9.547 -33.715 20.083 1.00 52.81 564 SER A O 1
ATOM 4617 N N . SER A 1 565 ? -10.634 -32.495 18.572 1.00 49.12 565 SER A N 1
ATOM 4618 C CA . SER A 1 565 ? -9.631 -32.535 17.495 1.00 49.12 565 SER A CA 1
ATOM 4619 C C . SER A 1 565 ? -8.236 -31.952 17.813 1.00 49.12 565 SER A C 1
ATOM 4621 O O . SER A 1 565 ? -7.426 -31.781 16.892 1.00 49.12 565 SER A O 1
ATOM 4623 N N . SER A 1 566 ? -7.908 -31.661 19.075 1.00 48.09 566 SER A N 1
ATOM 4624 C CA . SER A 1 566 ? -6.572 -31.244 19.513 1.00 48.09 566 SER A CA 1
ATOM 4625 C C . SER A 1 566 ? -5.649 -32.465 19.656 1.00 48.09 566 SER A C 1
ATOM 4627 O O . SER A 1 566 ? -5.419 -33.016 20.726 1.00 48.09 566 SER A O 1
ATOM 4629 N N . LYS A 1 567 ? -5.045 -32.891 18.540 1.00 54.19 567 LYS A N 1
ATOM 4630 C CA . LYS A 1 567 ? -4.138 -34.061 18.452 1.00 54.19 567 LYS A CA 1
ATOM 4631 C C . LYS A 1 567 ? -2.915 -34.060 19.398 1.00 54.19 567 LYS A C 1
ATOM 4633 O O . LYS A 1 567 ? -2.143 -35.014 19.355 1.00 54.19 567 LYS A O 1
ATOM 4638 N N . ASN A 1 568 ? -2.700 -33.015 20.199 1.00 64.69 568 ASN A N 1
ATOM 4639 C CA . ASN A 1 568 ? -1.478 -32.801 20.974 1.00 64.69 568 ASN A CA 1
ATOM 4640 C C . ASN A 1 568 ? -1.638 -32.899 22.497 1.00 64.69 568 ASN A C 1
ATOM 4642 O O . ASN A 1 568 ? -0.624 -32.822 23.190 1.00 64.69 568 ASN A O 1
ATOM 4646 N N . GLU A 1 569 ? -2.830 -33.134 23.036 1.00 71.75 569 GLU A N 1
ATOM 4647 C CA . GLU A 1 569 ? -3.054 -33.236 24.487 1.00 71.75 569 GLU A CA 1
ATOM 4648 C C . GLU A 1 569 ? -3.436 -34.661 24.899 1.00 71.75 569 GLU A C 1
ATOM 4650 O O . GLU A 1 569 ? -3.860 -35.460 24.069 1.00 71.75 569 GLU A O 1
ATOM 4655 N N . LYS A 1 570 ? -3.213 -35.011 26.167 1.00 72.06 570 LYS A N 1
ATOM 4656 C CA . LYS A 1 570 ? -3.694 -36.245 26.797 1.00 72.06 570 LYS A CA 1
ATOM 4657 C C . LYS A 1 570 ? -4.348 -35.901 28.115 1.00 72.06 570 LYS A C 1
ATOM 4659 O O . LYS A 1 570 ? -3.744 -35.204 28.929 1.00 72.06 570 LYS A O 1
ATOM 4664 N N . ASN A 1 571 ? -5.532 -36.447 28.343 1.00 75.38 571 ASN A N 1
ATOM 4665 C CA . ASN A 1 571 ? -6.220 -36.287 29.611 1.00 75.38 571 ASN A CA 1
ATOM 4666 C C . ASN A 1 571 ? -5.681 -37.328 30.589 1.00 75.38 571 ASN A C 1
ATOM 4668 O O . ASN A 1 571 ? -5.458 -38.486 30.223 1.00 75.38 571 ASN A O 1
ATOM 4672 N N . ILE A 1 572 ? -5.453 -36.912 31.827 1.00 77.25 572 ILE A N 1
ATOM 4673 C CA . ILE A 1 572 ? -4.868 -37.723 32.884 1.00 77.25 572 ILE A CA 1
ATOM 4674 C C . ILE A 1 572 ? -5.771 -37.665 34.110 1.00 77.25 572 ILE A C 1
ATOM 4676 O O . ILE A 1 572 ? -6.132 -36.584 34.572 1.00 77.25 572 ILE A O 1
ATOM 4680 N N . LEU A 1 573 ? -6.073 -38.840 34.658 1.00 76.12 573 LEU A N 1
ATOM 4681 C CA . LEU A 1 573 ? -6.690 -39.005 35.968 1.00 76.12 573 LEU A CA 1
ATOM 4682 C C . LEU A 1 573 ? -5.675 -39.664 36.904 1.00 76.12 573 LEU A C 1
ATOM 4684 O O . LEU A 1 573 ? -5.155 -40.747 36.620 1.00 76.12 573 LEU A O 1
ATOM 4688 N N . LEU A 1 574 ? -5.373 -38.996 38.010 1.00 76.19 574 LEU A N 1
ATOM 4689 C CA . LEU A 1 574 ? -4.390 -39.417 38.997 1.00 76.19 574 LEU A CA 1
ATOM 4690 C C . LEU A 1 574 ? -5.061 -39.599 40.360 1.00 76.19 574 LEU A C 1
ATOM 4692 O O . LEU A 1 574 ? -5.681 -38.667 40.861 1.00 76.19 574 LEU A O 1
ATOM 4696 N N . ILE A 1 575 ? -4.889 -40.766 40.984 1.00 77.44 575 ILE A N 1
ATOM 4697 C CA . ILE A 1 575 ? -5.336 -41.032 42.358 1.00 77.44 575 ILE A CA 1
ATOM 4698 C C . ILE A 1 575 ? -4.132 -41.408 43.217 1.00 77.44 575 ILE A C 1
ATOM 4700 O O . ILE A 1 575 ? -3.442 -42.393 42.927 1.00 77.44 575 ILE A O 1
ATOM 4704 N N . THR A 1 576 ? -3.881 -40.647 44.284 1.00 77.94 576 THR A N 1
ATOM 4705 C CA . THR A 1 576 ? -2.755 -40.884 45.207 1.00 77.94 576 THR A CA 1
ATOM 4706 C C . THR A 1 576 ? -3.145 -40.661 46.664 1.00 77.94 576 THR A C 1
ATOM 4708 O O . THR A 1 576 ? -4.228 -40.171 46.972 1.00 77.94 576 THR A O 1
ATOM 4711 N N . LEU A 1 577 ? -2.253 -41.017 47.591 1.00 78.56 577 LEU A N 1
ATOM 4712 C CA . LEU A 1 577 ? -2.404 -40.663 49.004 1.00 78.56 577 LEU A CA 1
ATOM 4713 C C . LEU A 1 577 ? -2.170 -39.161 49.210 1.00 78.56 577 LEU A C 1
ATOM 4715 O O . LEU A 1 577 ? -1.325 -38.562 48.539 1.00 78.56 577 LEU A O 1
ATOM 4719 N N . LYS A 1 578 ? -2.879 -38.573 50.177 1.00 77.12 578 LYS A N 1
ATOM 4720 C CA . LYS A 1 578 ? -2.815 -37.132 50.484 1.00 77.12 578 LYS A CA 1
ATOM 4721 C C . LYS A 1 578 ? -1.414 -36.645 50.888 1.00 77.12 578 LYS A C 1
ATOM 4723 O O . LYS A 1 578 ? -1.064 -35.494 50.667 1.00 77.12 578 LYS A O 1
ATOM 4728 N N . GLU A 1 579 ? -0.574 -37.533 51.420 1.00 77.50 579 GLU A N 1
ATOM 4729 C CA . GLU A 1 579 ? 0.817 -37.226 51.792 1.00 77.50 579 GLU A CA 1
ATOM 4730 C C . GLU A 1 579 ? 1.682 -36.775 50.597 1.00 77.50 579 GLU A C 1
ATOM 4732 O O . GLU A 1 579 ? 2.623 -36.002 50.779 1.00 77.50 579 GLU A O 1
ATOM 4737 N N . TYR A 1 580 ? 1.340 -37.196 49.372 1.00 79.25 580 TYR A N 1
ATOM 4738 C CA . TYR A 1 580 ? 2.088 -36.886 48.146 1.00 79.25 580 TYR A CA 1
ATOM 4739 C C . TYR A 1 580 ? 1.494 -35.731 47.326 1.00 79.25 580 TYR A C 1
ATOM 4741 O O . TYR A 1 580 ? 1.977 -35.448 46.231 1.00 79.25 580 TYR A O 1
ATOM 4749 N N . GLU A 1 581 ? 0.492 -35.022 47.845 1.00 77.94 581 GLU A N 1
ATOM 4750 C CA . GLU A 1 581 ? -0.187 -33.926 47.141 1.00 77.94 581 GLU A CA 1
ATOM 4751 C C . GLU A 1 581 ? 0.781 -32.805 46.720 1.00 77.94 581 GLU A C 1
ATOM 4753 O O . GLU A 1 581 ? 0.868 -32.450 45.543 1.00 77.94 581 GLU A O 1
ATOM 4758 N N . THR A 1 582 ? 1.577 -32.280 47.660 1.00 80.12 582 THR A N 1
ATOM 4759 C CA . THR A 1 582 ? 2.469 -31.143 47.365 1.00 80.12 582 THR A CA 1
ATOM 4760 C C . THR A 1 582 ? 3.624 -31.488 46.413 1.00 80.12 582 THR A C 1
ATOM 4762 O O . THR A 1 582 ? 3.921 -30.665 45.542 1.00 80.12 582 THR A O 1
ATOM 4765 N N . PRO A 1 583 ? 4.270 -32.673 46.488 1.00 80.00 583 PRO A N 1
ATOM 4766 C CA . PRO A 1 583 ? 5.261 -33.080 45.494 1.00 80.00 583 PRO A CA 1
ATOM 4767 C C . PRO A 1 583 ? 4.675 -33.323 44.096 1.00 80.00 583 PRO A C 1
ATOM 4769 O O . PRO A 1 583 ? 5.287 -32.923 43.107 1.00 80.00 583 PRO A O 1
ATOM 4772 N N . ILE A 1 584 ? 3.491 -33.935 44.000 1.00 82.44 584 ILE A N 1
ATOM 4773 C CA . ILE A 1 584 ? 2.829 -34.234 42.721 1.00 82.44 584 ILE A CA 1
ATOM 4774 C C . ILE A 1 584 ? 2.427 -32.949 42.000 1.00 82.44 584 ILE A C 1
ATOM 4776 O O . ILE A 1 584 ? 2.727 -32.802 40.817 1.00 82.44 584 ILE A O 1
ATOM 4780 N N . LEU A 1 585 ? 1.806 -31.999 42.707 1.00 81.38 585 LEU A N 1
ATOM 4781 C CA . LEU A 1 585 ? 1.398 -30.721 42.117 1.00 81.38 585 LEU A CA 1
ATOM 4782 C C . LEU A 1 585 ? 2.596 -29.928 41.579 1.00 81.38 585 LEU A C 1
ATOM 4784 O O . LEU A 1 585 ? 2.486 -29.288 40.539 1.00 81.38 585 LEU A O 1
ATOM 4788 N N . ARG A 1 586 ? 3.768 -30.014 42.227 1.00 81.06 586 ARG A N 1
ATOM 4789 C CA . ARG A 1 586 ? 5.004 -29.405 41.701 1.00 81.06 586 ARG A CA 1
ATOM 4790 C C . ARG A 1 586 ? 5.423 -30.013 40.366 1.00 81.06 586 ARG A C 1
ATOM 4792 O O . ARG A 1 586 ? 5.715 -29.261 39.444 1.00 81.06 586 ARG A O 1
ATOM 4799 N N . VAL A 1 587 ? 5.422 -31.344 40.264 1.00 82.25 587 VAL A N 1
ATOM 4800 C CA . VAL A 1 587 ? 5.763 -32.050 39.018 1.00 82.25 587 VAL A CA 1
ATOM 4801 C C . VAL A 1 587 ? 4.749 -31.721 37.925 1.00 82.25 587 VAL A C 1
ATOM 4803 O O . VAL A 1 587 ? 5.131 -31.395 36.809 1.00 82.25 587 VAL A O 1
ATOM 4806 N N . LEU A 1 588 ? 3.455 -31.767 38.234 1.00 82.75 588 LEU A N 1
ATOM 4807 C CA . LEU A 1 588 ? 2.397 -31.473 37.269 1.00 82.75 588 LEU A CA 1
ATOM 4808 C C . LEU A 1 588 ? 2.477 -30.025 36.753 1.00 82.75 588 LEU A C 1
ATOM 4810 O O . LEU A 1 588 ? 2.433 -29.811 35.541 1.00 82.75 588 LEU A O 1
ATOM 4814 N N . ASN A 1 589 ? 2.698 -29.049 37.637 1.00 82.38 589 ASN A N 1
ATOM 4815 C CA . ASN A 1 589 ? 2.838 -27.641 37.252 1.00 82.38 589 ASN A CA 1
ATOM 4816 C C . ASN A 1 589 ? 4.084 -27.381 36.384 1.00 82.38 589 ASN A C 1
ATOM 4818 O O . ASN A 1 589 ? 4.022 -26.569 35.464 1.00 82.38 589 ASN A O 1
ATOM 4822 N N . GLU A 1 590 ? 5.201 -28.077 36.629 1.00 83.44 590 GLU A N 1
ATOM 4823 C CA . GLU A 1 590 ? 6.430 -27.944 35.826 1.00 83.44 590 GLU A CA 1
ATOM 4824 C C . GLU A 1 590 ? 6.240 -28.414 34.372 1.00 83.44 590 GLU A C 1
ATOM 4826 O O . GLU A 1 590 ? 6.872 -27.884 33.459 1.00 83.44 590 GLU A O 1
ATOM 4831 N N . TYR A 1 591 ? 5.329 -29.365 34.141 1.00 81.06 591 TYR A N 1
ATOM 4832 C CA . TYR A 1 591 ? 5.037 -29.928 32.817 1.00 81.06 591 TYR A CA 1
ATOM 4833 C C . TYR A 1 591 ? 3.748 -29.395 32.172 1.00 81.06 591 TYR A C 1
ATOM 4835 O O . TYR A 1 591 ? 3.245 -30.018 31.230 1.00 81.06 591 TYR A O 1
ATOM 4843 N N . SER A 1 592 ? 3.259 -28.236 32.626 1.00 77.19 592 SER A N 1
ATOM 4844 C CA . SER A 1 592 ? 2.076 -27.553 32.076 1.00 77.19 592 SER A CA 1
ATOM 4845 C C . SER A 1 592 ? 0.788 -28.377 32.194 1.00 77.19 592 SER A C 1
ATOM 4847 O O . SER A 1 592 ? 0.025 -28.490 31.237 1.00 77.19 592 SER A O 1
ATOM 4849 N N . PHE A 1 593 ? 0.560 -28.985 33.359 1.00 78.62 593 PHE A N 1
ATOM 4850 C CA . PHE A 1 593 ? -0.720 -29.609 33.688 1.00 78.62 593 PHE A CA 1
ATOM 4851 C C . PHE A 1 593 ? -1.810 -28.550 33.849 1.00 78.62 593 PHE A C 1
ATOM 4853 O O . PHE A 1 593 ? -1.659 -27.616 34.638 1.00 78.62 593 PHE A O 1
ATOM 4860 N N . LEU A 1 594 ? -2.913 -28.727 33.128 1.00 74.31 594 LEU A N 1
ATOM 4861 C CA . LEU A 1 594 ? -4.115 -27.914 33.275 1.00 74.31 594 LEU A CA 1
ATOM 4862 C C . LEU A 1 594 ? -5.112 -28.684 34.152 1.00 74.31 594 LEU A C 1
ATOM 4864 O O . LEU A 1 594 ? -5.730 -29.628 33.651 1.00 74.31 594 LEU A O 1
ATOM 4868 N N . PRO A 1 595 ? -5.241 -28.350 35.454 1.00 69.75 595 PRO A N 1
ATOM 4869 C CA . PRO A 1 595 ? -6.218 -28.992 36.322 1.00 69.75 595 PRO A CA 1
ATOM 4870 C C . PRO A 1 595 ? -7.631 -28.658 35.842 1.00 69.75 595 PRO A C 1
ATOM 4872 O O . PRO A 1 595 ? -7.944 -27.503 35.562 1.00 69.75 595 PRO A O 1
ATOM 4875 N N . ILE A 1 596 ? -8.484 -29.673 35.763 1.00 68.06 596 ILE A N 1
ATOM 4876 C CA . ILE A 1 596 ? -9.907 -29.511 35.472 1.00 68.06 596 ILE A CA 1
ATOM 4877 C C . ILE A 1 596 ? -10.636 -29.604 36.809 1.00 68.06 596 ILE A C 1
ATOM 4879 O O . ILE A 1 596 ? -10.527 -30.616 37.506 1.00 68.06 596 ILE A O 1
ATOM 4883 N N . GLU A 1 597 ? -11.344 -28.538 37.184 1.00 59.09 597 GLU A N 1
ATOM 4884 C CA . GLU A 1 597 ? -12.123 -28.511 38.420 1.00 59.09 597 GLU A CA 1
ATOM 4885 C C . GLU A 1 597 ? -13.213 -29.590 38.398 1.00 59.09 597 GLU A C 1
ATOM 4887 O O . GLU A 1 597 ? -13.867 -29.853 37.385 1.00 59.09 597 GLU A O 1
ATOM 4892 N N . PHE A 1 598 ? -13.350 -30.268 39.534 1.00 56.03 598 PHE A N 1
ATOM 4893 C CA . PHE A 1 598 ? -14.262 -31.385 39.715 1.00 56.03 598 PHE A CA 1
ATOM 4894 C C . PHE A 1 598 ? -15.598 -30.847 40.236 1.00 56.03 598 PHE A C 1
ATOM 4896 O O . PHE A 1 598 ? -15.713 -30.539 41.423 1.00 56.03 598 PHE A O 1
ATOM 4903 N N . ASP A 1 599 ? -16.593 -30.696 39.357 1.00 55.72 599 ASP A N 1
ATOM 4904 C CA . ASP A 1 599 ? -17.933 -30.264 39.767 1.00 55.72 599 ASP A CA 1
ATOM 4905 C C . ASP A 1 599 ? -18.740 -31.470 40.282 1.00 55.72 599 ASP A C 1
ATOM 4907 O O . ASP A 1 599 ? -19.282 -32.278 39.520 1.00 55.72 599 ASP A O 1
ATOM 4911 N N . LEU A 1 600 ? -18.744 -31.626 41.609 1.00 51.00 600 LEU A N 1
ATOM 4912 C CA . LEU A 1 600 ? -19.350 -32.747 42.340 1.00 51.00 600 LEU A CA 1
ATOM 4913 C C . LEU A 1 600 ? -20.870 -32.849 42.132 1.00 51.00 600 LEU A C 1
ATOM 4915 O O . LEU A 1 600 ? -21.432 -33.939 42.256 1.00 51.00 600 LEU A O 1
ATOM 4919 N N . ASP A 1 601 ? -21.540 -31.749 41.782 1.00 53.28 601 ASP A N 1
ATOM 4920 C CA . ASP A 1 601 ? -23.003 -31.704 41.669 1.00 53.28 601 ASP A CA 1
ATOM 4921 C C . ASP A 1 601 ? -23.534 -32.477 40.446 1.00 53.28 601 ASP A C 1
ATOM 4923 O O . ASP A 1 601 ? -24.682 -32.929 40.445 1.00 53.28 601 ASP A O 1
ATOM 4927 N N . ILE A 1 602 ? -22.694 -32.710 39.428 1.00 52.28 602 ILE A N 1
ATOM 4928 C CA . ILE A 1 602 ? -23.062 -33.456 38.209 1.00 52.28 602 ILE A CA 1
ATOM 4929 C C . ILE A 1 602 ? -23.225 -34.961 38.502 1.00 52.28 602 ILE A C 1
ATOM 4931 O O . ILE A 1 602 ? -24.001 -35.645 37.834 1.00 52.28 602 ILE A O 1
ATOM 4935 N N . PHE A 1 603 ? -22.535 -35.474 39.527 1.00 49.12 603 PHE A N 1
ATOM 4936 C CA . PHE A 1 603 ? -22.466 -36.904 39.857 1.00 49.12 603 PHE A CA 1
ATOM 4937 C C . PHE A 1 603 ? -23.422 -37.338 40.977 1.00 49.12 603 PHE A C 1
ATOM 4939 O O . PHE A 1 603 ? -23.622 -38.533 41.175 1.00 49.12 603 PHE A O 1
ATOM 4946 N N . GLN A 1 604 ? -24.056 -36.397 41.687 1.00 47.50 604 GLN A N 1
ATOM 4947 C CA . GLN A 1 604 ? -25.010 -36.703 42.767 1.00 47.50 604 GLN A CA 1
ATOM 4948 C C . GLN A 1 604 ? -26.359 -37.263 42.273 1.00 47.50 604 GLN A C 1
ATOM 4950 O O . GLN A 1 604 ? -27.230 -37.590 43.082 1.00 47.50 604 GLN A O 1
ATOM 4955 N N . GLN A 1 605 ? -26.568 -37.370 40.958 1.00 48.25 605 GLN A N 1
ATOM 4956 C CA . GLN A 1 605 ? -27.758 -37.996 40.387 1.00 48.25 605 GLN A CA 1
ATOM 4957 C C . GLN A 1 605 ? -27.460 -39.453 40.011 1.00 48.25 605 GLN A C 1
ATOM 4959 O O . GLN A 1 605 ? -26.486 -39.725 39.323 1.00 48.25 605 GLN A O 1
ATOM 4964 N N . ASP A 1 606 ? -28.354 -40.379 40.382 1.00 47.75 606 ASP A N 1
ATOM 4965 C CA . ASP A 1 606 ? -28.379 -41.809 39.991 1.00 47.75 606 ASP A CA 1
ATOM 4966 C C . ASP A 1 606 ? -28.513 -42.047 38.455 1.00 47.75 606 ASP A C 1
ATOM 4968 O O . ASP A 1 606 ? -28.981 -43.096 38.004 1.00 47.75 606 ASP A O 1
ATOM 4972 N N . VAL A 1 607 ? -28.160 -41.065 37.621 1.00 56.50 607 VAL A N 1
ATOM 4973 C CA . VAL A 1 607 ? -28.354 -41.033 36.168 1.00 56.50 607 VAL A CA 1
ATOM 4974 C C . VAL A 1 607 ? -26.995 -41.197 35.487 1.00 56.50 607 VAL A C 1
ATOM 4976 O O . VAL A 1 607 ? -26.015 -40.558 35.855 1.00 56.50 607 VAL A O 1
ATOM 4979 N N . SER A 1 608 ? -26.914 -42.065 34.476 1.00 63.62 608 SER A N 1
ATOM 4980 C CA . SER A 1 608 ? -25.671 -42.279 33.728 1.00 63.62 608 SER A CA 1
ATOM 4981 C C . SER A 1 608 ? -25.261 -41.012 32.963 1.00 63.62 608 SER A C 1
ATOM 4983 O O . SER A 1 608 ? -26.094 -40.384 32.313 1.00 63.62 608 SER A O 1
ATOM 4985 N N . ILE A 1 609 ? -23.964 -40.682 32.971 1.00 65.31 609 ILE A N 1
ATOM 4986 C CA . ILE A 1 609 ? -23.360 -39.542 32.247 1.00 65.31 609 ILE A CA 1
ATOM 4987 C C . ILE A 1 609 ? -23.695 -39.563 30.741 1.00 65.31 609 ILE A C 1
ATOM 4989 O O . ILE A 1 609 ? -23.781 -38.538 30.065 1.00 65.31 609 ILE A O 1
ATOM 4993 N N . GLU A 1 610 ? -23.943 -40.750 30.194 1.00 69.62 610 GLU A N 1
ATOM 4994 C CA . GLU A 1 610 ? -24.335 -40.932 28.800 1.00 69.62 610 GLU A CA 1
ATOM 4995 C C . GLU A 1 610 ? -25.781 -40.458 28.533 1.00 69.62 610 GLU A C 1
ATOM 4997 O O . GLU A 1 610 ? -26.093 -39.955 27.452 1.00 69.62 610 GLU A O 1
ATOM 5002 N N . GLU A 1 611 ? -26.674 -40.541 29.522 1.00 73.88 611 GLU A N 1
ATOM 5003 C CA . GLU A 1 611 ? -28.042 -40.018 29.426 1.00 73.88 611 GLU A CA 1
ATOM 5004 C C . GLU A 1 611 ? -28.080 -38.490 29.555 1.00 73.88 611 GLU A C 1
ATOM 5006 O O . GLU A 1 611 ? -28.818 -37.843 28.807 1.00 73.88 611 GLU A O 1
ATOM 5011 N N . THR A 1 612 ? -27.255 -37.898 30.425 1.00 74.75 612 THR A N 1
ATOM 5012 C CA . THR A 1 612 ? -27.135 -36.433 30.554 1.00 74.75 612 THR A CA 1
ATOM 5013 C C . THR A 1 612 ? -26.509 -35.810 29.305 1.00 74.75 612 THR A C 1
ATOM 5015 O O . THR A 1 612 ? -27.029 -34.812 28.802 1.00 74.75 612 THR A O 1
ATOM 5018 N N . LYS A 1 613 ? -25.495 -36.454 28.707 1.00 80.25 613 LYS A N 1
ATOM 5019 C CA . LYS A 1 613 ? -24.953 -36.059 27.394 1.00 80.25 613 LYS A CA 1
ATOM 5020 C C . LYS A 1 613 ? -26.044 -36.014 26.319 1.00 80.25 613 LYS A C 1
ATOM 5022 O O . LYS A 1 613 ? -26.186 -35.015 25.620 1.00 80.25 613 LYS A O 1
ATOM 5027 N N . ASN A 1 614 ? -26.842 -37.077 26.208 1.00 82.94 614 ASN A N 1
ATOM 5028 C CA . ASN A 1 614 ? -27.923 -37.158 25.220 1.00 82.94 614 ASN A CA 1
ATOM 5029 C C . ASN A 1 614 ? -29.027 -36.107 25.453 1.00 82.94 614 ASN A C 1
ATOM 5031 O O . ASN A 1 614 ? -29.686 -35.682 24.502 1.00 82.94 614 ASN A O 1
ATOM 5035 N N . GLN A 1 615 ? -29.268 -35.698 26.703 1.00 84.69 615 GLN A N 1
ATOM 5036 C CA . GLN A 1 615 ? -30.200 -34.612 27.023 1.00 84.69 615 GLN A CA 1
ATOM 5037 C C . GLN A 1 615 ? -29.644 -33.246 26.604 1.00 84.69 615 GLN A C 1
ATOM 5039 O O . GLN A 1 615 ? -30.370 -32.481 25.966 1.00 84.69 615 GLN A O 1
ATOM 5044 N N . LEU A 1 616 ? -28.367 -32.970 26.882 1.00 84.31 616 LEU A N 1
ATOM 5045 C CA . LEU A 1 616 ? -27.705 -31.737 26.446 1.00 84.31 616 LEU A CA 1
ATOM 5046 C C . LEU A 1 616 ? -27.639 -31.635 24.923 1.00 84.31 616 LEU A C 1
ATOM 5048 O O . LEU A 1 616 ? -27.946 -30.584 24.376 1.00 84.31 616 LEU A O 1
ATOM 5052 N N . GLU A 1 617 ? -27.326 -32.722 24.213 1.00 85.88 617 GLU A N 1
ATOM 5053 C CA . GLU A 1 617 ? -27.313 -32.718 22.743 1.00 85.88 617 GLU A CA 1
ATOM 5054 C C . GLU A 1 617 ? -28.679 -32.366 22.144 1.00 85.88 617 GLU A C 1
ATOM 5056 O O . GLU A 1 617 ? -28.747 -31.650 21.146 1.00 85.88 617 GLU A O 1
ATOM 5061 N N . LYS A 1 618 ? -29.776 -32.811 22.770 1.00 88.62 618 LYS A N 1
ATOM 5062 C CA . LYS A 1 618 ? -31.128 -32.408 22.360 1.00 88.62 618 LYS A CA 1
ATOM 5063 C C . LYS A 1 618 ? -31.389 -30.928 22.620 1.00 88.62 618 LYS A C 1
ATOM 5065 O O . LYS A 1 618 ? -31.925 -30.265 21.742 1.00 88.62 618 LYS A O 1
ATOM 5070 N N . GLN A 1 619 ? -30.996 -30.412 23.784 1.00 88.12 619 GLN A N 1
ATOM 5071 C CA . GLN A 1 619 ? -31.169 -28.995 24.125 1.00 88.12 619 GLN A CA 1
ATOM 5072 C C . GLN A 1 619 ? -30.330 -28.076 23.227 1.00 88.12 619 GLN A C 1
ATOM 5074 O O . GLN A 1 619 ? -30.814 -27.029 22.801 1.00 88.12 619 GLN A O 1
ATOM 5079 N N . ILE A 1 620 ? -29.104 -28.484 22.886 1.00 87.56 620 ILE A N 1
ATOM 5080 C CA . ILE A 1 620 ? -28.243 -27.779 21.929 1.00 87.56 620 ILE A CA 1
ATOM 5081 C C . ILE A 1 620 ? -28.920 -27.747 20.561 1.00 87.56 620 ILE A C 1
ATOM 5083 O O . ILE A 1 620 ? -29.054 -26.676 19.983 1.00 87.56 620 ILE A O 1
ATOM 5087 N N . LEU A 1 621 ? -29.424 -28.887 20.079 1.00 88.94 621 LEU A N 1
ATOM 5088 C CA . LEU A 1 621 ? -30.103 -28.963 18.785 1.00 88.94 621 LEU A CA 1
ATOM 5089 C C . LEU A 1 621 ? -31.395 -28.127 18.750 1.00 88.94 621 LEU A C 1
ATOM 5091 O O . LEU A 1 621 ? -31.683 -27.481 17.746 1.00 88.94 621 LEU A O 1
ATOM 5095 N N . GLU A 1 622 ? -32.162 -28.089 19.842 1.00 88.62 622 GLU A N 1
ATOM 5096 C CA . GLU A 1 622 ? -33.318 -27.191 19.983 1.00 88.62 622 GLU A CA 1
ATOM 5097 C C . GLU A 1 622 ? -32.896 -25.712 19.919 1.00 88.62 622 GLU A C 1
ATOM 5099 O O . GLU A 1 622 ? -33.520 -24.924 19.206 1.00 88.62 622 GLU A O 1
ATOM 5104 N N . SER A 1 623 ? -31.809 -25.341 20.601 1.00 85.00 623 SER A N 1
ATOM 5105 C CA . SER A 1 623 ? -31.267 -23.977 20.588 1.00 85.00 623 SER A CA 1
ATOM 5106 C C . SER A 1 623 ? -30.696 -23.581 19.215 1.00 85.00 623 SER A C 1
ATOM 5108 O O . SER A 1 623 ? -30.951 -22.471 18.742 1.00 85.00 623 SER A O 1
ATOM 5110 N N . GLU A 1 624 ? -30.014 -24.495 18.512 1.00 84.69 624 GLU A N 1
ATOM 5111 C CA . GLU A 1 624 ? -29.533 -24.288 17.136 1.00 84.69 624 GLU A CA 1
ATOM 5112 C C . GLU A 1 624 ? -30.680 -24.020 16.161 1.00 84.69 624 GLU A C 1
ATOM 5114 O O . GLU A 1 624 ? -30.577 -23.127 15.317 1.00 84.69 624 GLU A O 1
ATOM 5119 N N . VAL A 1 625 ? -31.782 -24.769 16.275 1.00 87.44 625 VAL A N 1
ATOM 5120 C CA . VAL A 1 625 ? -32.967 -24.573 15.427 1.00 87.44 625 VAL A CA 1
ATOM 5121 C C . VAL A 1 625 ? -33.569 -23.189 15.665 1.00 87.44 625 VAL A C 1
ATOM 5123 O O . VAL A 1 625 ? -33.833 -22.471 14.700 1.00 87.44 625 VAL A O 1
ATOM 5126 N N . VAL A 1 626 ? -33.712 -22.768 16.926 1.00 86.75 626 VAL A N 1
ATOM 5127 C CA . VAL A 1 626 ? -34.214 -21.426 17.274 1.00 86.75 626 VAL A CA 1
ATOM 5128 C C . VAL A 1 626 ? -33.297 -20.326 16.725 1.00 86.75 626 VAL A C 1
ATOM 5130 O O . VAL A 1 626 ? -33.781 -19.351 16.145 1.00 86.75 626 VAL A O 1
ATOM 5133 N N . LEU A 1 627 ? -31.975 -20.479 16.848 1.00 83.06 627 LEU A N 1
ATOM 5134 C CA . LEU A 1 627 ? -31.005 -19.538 16.275 1.00 83.06 627 LEU A CA 1
ATOM 5135 C C . LEU A 1 627 ? -31.060 -19.512 14.739 1.00 83.06 627 LEU A C 1
ATOM 5137 O O . LEU A 1 627 ? -30.929 -18.441 14.142 1.00 83.06 627 LEU A O 1
ATOM 5141 N N . GLY A 1 628 ? -31.298 -20.657 14.096 1.00 82.38 628 GLY A N 1
ATOM 5142 C CA . GLY A 1 628 ? -31.502 -20.772 12.650 1.00 82.38 628 GLY A CA 1
ATOM 5143 C C . GLY A 1 628 ? -32.757 -20.045 12.160 1.00 82.38 628 GLY A C 1
ATOM 5144 O O . GLY A 1 628 ? -32.685 -19.278 11.198 1.00 82.38 628 GLY A O 1
ATOM 5145 N N . GLU A 1 629 ? -33.885 -20.209 12.854 1.00 85.69 629 GLU A N 1
ATOM 5146 C CA . GLU A 1 629 ? -35.136 -19.502 12.542 1.00 85.69 629 GLU A CA 1
ATOM 5147 C C . GLU A 1 629 ? -34.998 -17.984 12.730 1.00 85.69 629 GLU A C 1
ATOM 5149 O O . GLU A 1 629 ? -35.423 -17.203 11.873 1.00 85.69 629 GLU A O 1
ATOM 5154 N N . LEU A 1 630 ? -34.351 -17.549 13.819 1.00 83.62 630 LEU A N 1
ATOM 5155 C CA . LEU A 1 630 ? -34.051 -16.134 14.055 1.00 83.62 630 LEU A CA 1
ATOM 5156 C C . LEU A 1 630 ? -33.139 -15.569 12.965 1.00 83.62 630 LEU A C 1
ATOM 5158 O O . LEU A 1 630 ? -33.365 -14.462 12.480 1.00 83.62 630 LEU A O 1
ATOM 5162 N N . LYS A 1 631 ? -32.132 -16.334 12.537 1.00 82.62 631 LYS A N 1
ATOM 5163 C CA . LYS A 1 631 ? -31.223 -15.943 11.460 1.00 82.62 631 LYS A CA 1
ATOM 5164 C C . LYS A 1 631 ? -31.986 -15.677 10.161 1.00 82.62 631 LYS A C 1
ATOM 5166 O O . LYS A 1 631 ? -31.832 -14.596 9.596 1.00 82.62 631 LYS A O 1
ATOM 5171 N N . GLU A 1 632 ? -32.848 -16.588 9.716 1.00 81.31 632 GLU A N 1
ATOM 5172 C CA . GLU A 1 632 ? -33.633 -16.393 8.484 1.00 81.31 632 GLU A CA 1
ATOM 5173 C C . GLU A 1 632 ? -34.556 -15.166 8.546 1.00 81.31 632 GLU A C 1
ATOM 5175 O O . GLU A 1 632 ? -34.656 -14.424 7.570 1.00 81.31 632 GLU A O 1
ATOM 5180 N N . GLN A 1 633 ? -35.172 -14.890 9.699 1.00 81.81 633 GLN A N 1
ATOM 5181 C CA . GLN A 1 633 ? -36.060 -13.731 9.870 1.00 81.81 633 GLN A CA 1
ATOM 5182 C C . GLN A 1 633 ? -35.326 -12.380 9.869 1.00 81.81 633 GLN A C 1
ATOM 5184 O O . GLN A 1 633 ? -35.928 -11.341 9.578 1.00 81.81 633 GLN A O 1
ATOM 5189 N N . ILE A 1 634 ? -34.045 -12.372 10.247 1.00 82.19 634 ILE A N 1
ATOM 5190 C CA . ILE A 1 634 ? -33.313 -11.154 10.616 1.00 82.19 634 ILE A CA 1
ATOM 5191 C C . ILE A 1 634 ? -32.301 -10.742 9.554 1.00 82.19 634 ILE A C 1
ATOM 5193 O O . ILE A 1 634 ? -32.051 -9.542 9.424 1.00 82.19 634 ILE A O 1
ATOM 5197 N N . ILE A 1 635 ? -31.740 -11.684 8.783 1.00 80.56 635 ILE A N 1
ATOM 5198 C CA . ILE A 1 635 ? -30.642 -11.388 7.851 1.00 80.56 635 ILE A CA 1
ATOM 5199 C C . ILE A 1 635 ? -30.978 -10.213 6.917 1.00 80.56 635 ILE A C 1
ATOM 5201 O O . ILE A 1 635 ? -30.153 -9.315 6.773 1.00 80.56 635 ILE A O 1
ATOM 5205 N N . GLU A 1 636 ? -32.176 -10.162 6.328 1.00 80.56 636 GLU A N 1
ATOM 5206 C CA . GLU A 1 636 ? -32.553 -9.072 5.414 1.00 80.56 636 GLU A CA 1
ATOM 5207 C C . GLU A 1 636 ? -32.543 -7.699 6.100 1.00 80.56 636 GLU A C 1
ATOM 5209 O O . GLU A 1 636 ? -31.964 -6.740 5.586 1.00 80.56 636 GLU A O 1
ATOM 5214 N N . LYS A 1 637 ? -33.144 -7.608 7.293 1.00 81.69 637 LYS A N 1
ATOM 5215 C CA . LYS A 1 637 ? -33.194 -6.366 8.077 1.00 81.69 637 LYS A CA 1
ATOM 5216 C C . LYS A 1 637 ? -31.818 -5.966 8.597 1.00 81.69 637 LYS A C 1
ATOM 5218 O O . LYS A 1 637 ? -31.517 -4.779 8.645 1.00 81.69 637 LYS A O 1
ATOM 5223 N N . LEU A 1 638 ? -30.985 -6.940 8.962 1.00 82.94 638 LEU A N 1
ATOM 5224 C CA . LEU A 1 638 ? -29.625 -6.720 9.447 1.00 82.94 638 LEU A CA 1
ATOM 5225 C C . LEU A 1 638 ? -28.726 -6.163 8.341 1.00 82.94 638 LEU A C 1
ATOM 5227 O O . LEU A 1 638 ? -27.996 -5.199 8.570 1.00 82.94 638 LEU A O 1
ATOM 5231 N N . VAL A 1 639 ? -28.803 -6.743 7.140 1.00 81.81 639 VAL A N 1
ATOM 5232 C CA . VAL A 1 639 ? -28.062 -6.274 5.962 1.00 81.81 639 VAL A CA 1
ATOM 5233 C C . VAL A 1 639 ? -28.493 -4.850 5.596 1.00 81.81 639 VAL A C 1
ATOM 5235 O O . VAL A 1 639 ? -27.631 -3.987 5.426 1.00 81.81 639 VAL A O 1
ATOM 5238 N N . ALA A 1 640 ? -29.804 -4.579 5.570 1.00 82.12 640 ALA A N 1
ATOM 5239 C CA . ALA A 1 640 ? -30.334 -3.238 5.327 1.00 82.12 640 ALA A CA 1
ATOM 5240 C C . ALA A 1 640 ? -29.894 -2.236 6.412 1.00 82.12 640 ALA A C 1
ATOM 5242 O O . ALA A 1 640 ? -29.417 -1.151 6.095 1.00 82.12 640 ALA A O 1
ATOM 5243 N N . ALA A 1 641 ? -29.983 -2.590 7.697 1.00 83.56 641 ALA A N 1
ATOM 5244 C CA . ALA A 1 641 ? -29.559 -1.710 8.786 1.00 83.56 641 ALA A CA 1
ATOM 5245 C C . ALA A 1 641 ? -28.054 -1.392 8.729 1.00 83.56 641 ALA A C 1
ATOM 5247 O O . ALA A 1 641 ? -27.664 -0.245 8.943 1.00 83.56 641 ALA A O 1
ATOM 5248 N N . ASN A 1 642 ? -27.208 -2.372 8.395 1.00 85.19 642 ASN A N 1
ATOM 5249 C CA . ASN A 1 642 ? -25.773 -2.148 8.217 1.00 85.19 642 ASN A CA 1
ATOM 5250 C C . ASN A 1 642 ? -25.484 -1.208 7.035 1.00 85.19 642 ASN A C 1
ATOM 5252 O O . ASN A 1 642 ? -24.716 -0.259 7.180 1.00 85.19 642 ASN A O 1
ATOM 5256 N N . GLU A 1 643 ? -26.123 -1.437 5.885 1.00 83.19 643 GLU A N 1
ATOM 5257 C CA . GLU A 1 643 ? -25.996 -0.565 4.711 1.00 83.19 643 GLU A CA 1
ATOM 5258 C C . GLU A 1 643 ? -26.443 0.871 5.019 1.00 83.19 643 GLU A C 1
ATOM 5260 O O . GLU A 1 643 ? -25.734 1.824 4.696 1.00 83.19 643 GLU A O 1
ATOM 5265 N N . LEU A 1 644 ? -27.568 1.036 5.718 1.00 84.44 644 LEU A N 1
ATOM 5266 C CA . LEU A 1 644 ? -28.077 2.345 6.118 1.00 84.44 644 LEU A CA 1
ATOM 5267 C C . LEU A 1 644 ? -27.080 3.114 6.990 1.00 84.44 644 LEU A C 1
ATOM 5269 O O . LEU A 1 644 ? -26.869 4.308 6.778 1.00 84.44 644 LEU A O 1
ATOM 5273 N N . ILE A 1 645 ? -26.447 2.438 7.955 1.00 84.88 645 ILE A N 1
ATOM 5274 C CA . ILE A 1 645 ? -25.429 3.060 8.809 1.00 84.88 645 ILE A CA 1
ATOM 5275 C C . ILE A 1 645 ? -24.213 3.489 7.982 1.00 84.88 645 ILE A C 1
ATOM 5277 O O . ILE A 1 645 ? -23.714 4.593 8.190 1.00 84.88 645 ILE A O 1
ATOM 5281 N N . GLN A 1 646 ? -23.753 2.660 7.037 1.00 84.88 646 GLN A N 1
ATOM 5282 C CA . GLN A 1 646 ? -22.638 3.018 6.149 1.00 84.88 646 GLN A CA 1
ATOM 5283 C C . GLN A 1 646 ? -22.971 4.247 5.299 1.00 84.88 646 GLN A C 1
ATOM 5285 O O . GLN A 1 646 ? -22.178 5.184 5.249 1.00 84.88 646 GLN A O 1
ATOM 5290 N N . ILE A 1 647 ? -24.173 4.300 4.721 1.00 83.38 647 ILE A N 1
ATOM 5291 C CA . ILE A 1 647 ? -24.632 5.448 3.930 1.00 83.38 647 ILE A CA 1
ATOM 5292 C C . ILE A 1 647 ? -24.665 6.730 4.777 1.00 83.38 647 ILE A C 1
ATOM 5294 O O . ILE A 1 647 ? -24.196 7.778 4.331 1.00 83.38 647 ILE A O 1
ATOM 5298 N N . GLU A 1 648 ? -25.185 6.682 6.008 1.00 83.06 648 GLU A N 1
ATOM 5299 C CA . GLU A 1 648 ? -25.199 7.860 6.889 1.00 83.06 648 GLU A CA 1
ATOM 5300 C C . GLU A 1 648 ? -23.780 8.277 7.321 1.00 83.06 648 GLU A C 1
ATOM 5302 O O . GLU A 1 648 ? -23.484 9.473 7.372 1.00 83.06 648 GLU A O 1
ATOM 5307 N N . LEU A 1 649 ? -22.874 7.323 7.566 1.00 85.38 649 LEU A N 1
ATOM 5308 C CA . LEU A 1 649 ? -21.461 7.616 7.837 1.00 85.38 649 LEU A CA 1
ATOM 5309 C C . LEU A 1 649 ? -20.775 8.277 6.632 1.00 85.38 649 LEU A C 1
ATOM 5311 O O . LEU A 1 649 ? -20.054 9.262 6.815 1.00 85.38 649 LEU A O 1
ATOM 5315 N N . ASP A 1 650 ? -21.025 7.795 5.415 1.00 84.00 650 ASP A N 1
ATOM 5316 C CA . ASP A 1 650 ? -20.492 8.372 4.175 1.00 84.00 650 ASP A CA 1
ATOM 5317 C C . ASP A 1 650 ? -21.018 9.794 3.940 1.00 84.00 650 ASP A C 1
ATOM 5319 O O . ASP A 1 650 ? -20.263 10.690 3.547 1.00 84.00 650 ASP A O 1
ATOM 5323 N N . ARG A 1 651 ? -22.294 10.043 4.254 1.00 83.62 651 ARG A N 1
ATOM 5324 C CA . ARG A 1 651 ? -22.894 11.386 4.211 1.00 83.62 651 ARG A CA 1
ATOM 5325 C C . ARG A 1 651 ? -22.259 12.326 5.230 1.00 83.62 651 ARG A C 1
ATOM 5327 O O . ARG A 1 651 ? -21.959 13.468 4.884 1.00 83.62 651 ARG A O 1
ATOM 5334 N N . ILE A 1 652 ? -22.007 11.867 6.459 1.00 84.38 652 ILE A N 1
ATOM 5335 C CA . ILE A 1 652 ? -21.276 12.652 7.468 1.00 84.38 652 ILE A CA 1
ATOM 5336 C C . ILE A 1 652 ? -19.866 12.968 6.963 1.00 84.38 652 ILE A C 1
ATOM 5338 O O . ILE A 1 652 ? -19.456 14.127 6.994 1.00 84.38 652 ILE A O 1
ATOM 5342 N N . GLN A 1 653 ? -19.142 11.999 6.403 1.00 83.81 653 GLN A N 1
ATOM 5343 C CA . GLN A 1 653 ? -17.831 12.269 5.807 1.00 83.81 653 GLN A CA 1
ATOM 5344 C C . GLN A 1 653 ? -17.920 13.313 4.683 1.00 83.81 653 GLN A C 1
ATOM 5346 O O . GLN A 1 653 ? -17.095 14.223 4.626 1.00 83.81 653 GLN A O 1
ATOM 5351 N N . ALA A 1 654 ? -18.947 13.259 3.830 1.00 82.31 654 ALA A N 1
ATOM 5352 C CA . ALA A 1 654 ? -19.187 14.280 2.811 1.00 82.31 654 ALA A CA 1
ATOM 5353 C C . ALA A 1 654 ? -19.464 15.673 3.407 1.00 82.31 654 ALA A C 1
ATOM 5355 O O . ALA A 1 654 ? -18.965 16.673 2.877 1.00 82.31 654 ALA A O 1
ATOM 5356 N N . THR A 1 655 ? -20.202 15.759 4.525 1.00 82.88 655 THR A N 1
ATOM 5357 C CA . THR A 1 655 ? -20.393 17.032 5.248 1.00 82.88 655 THR A CA 1
ATOM 5358 C C . THR A 1 655 ? -19.072 17.596 5.778 1.00 82.88 655 THR A C 1
ATOM 5360 O O . THR A 1 655 ? -18.882 18.808 5.705 1.00 82.88 655 THR A O 1
ATOM 5363 N N . GLU A 1 656 ? -18.132 16.752 6.234 1.00 81.31 656 GLU A N 1
ATOM 5364 C CA . GLU A 1 656 ? -16.817 17.179 6.751 1.00 81.31 656 GLU A CA 1
ATOM 5365 C C . GLU A 1 656 ? -15.959 17.897 5.681 1.00 81.31 656 GLU A C 1
ATOM 5367 O O . GLU A 1 656 ? -15.069 18.686 6.018 1.00 81.31 656 GLU A O 1
ATOM 5372 N N . PHE A 1 657 ? -16.224 17.647 4.390 1.00 79.31 657 PHE A N 1
ATOM 5373 C CA . PHE A 1 657 ? -15.570 18.326 3.262 1.00 79.31 657 PHE A CA 1
ATOM 5374 C C . PHE A 1 657 ? -16.223 19.660 2.873 1.00 79.31 657 PHE A C 1
ATOM 5376 O O . PHE A 1 657 ? -15.654 20.403 2.068 1.00 79.31 657 PHE A O 1
ATOM 5383 N N . CYS A 1 658 ? -17.408 19.968 3.401 1.00 80.50 658 CYS A N 1
ATOM 5384 C CA . CYS A 1 658 ? -18.127 21.196 3.088 1.00 80.50 658 CYS A CA 1
ATOM 5385 C C . CYS A 1 658 ? -17.626 22.379 3.930 1.00 80.50 658 CYS A C 1
ATOM 5387 O O . CYS A 1 658 ? -17.195 22.225 5.069 1.00 80.50 658 CYS A O 1
ATOM 5389 N N . GLN A 1 659 ? -17.755 23.589 3.389 1.00 79.25 659 GLN A N 1
ATOM 5390 C CA . GLN A 1 659 ? -17.550 24.843 4.111 1.00 79.25 659 GLN A CA 1
ATOM 5391 C C . GLN A 1 659 ? -18.899 25.539 4.310 1.00 79.25 659 GLN A C 1
ATOM 5393 O O . GLN A 1 659 ? -19.674 25.672 3.358 1.00 79.25 659 GLN A O 1
ATOM 5398 N N . VAL A 1 660 ? -19.168 26.011 5.530 1.00 73.62 660 VAL A N 1
ATOM 5399 C CA . VAL A 1 660 ? -20.375 26.783 5.863 1.00 73.62 660 VAL A CA 1
ATOM 5400 C C . VAL A 1 660 ? -20.006 28.260 5.963 1.00 73.62 660 VAL A C 1
ATOM 5402 O O . VAL A 1 660 ? -19.164 28.634 6.775 1.00 73.62 660 VAL A O 1
ATOM 5405 N N . ALA A 1 661 ? -20.624 29.097 5.132 1.00 69.00 661 ALA A N 1
ATOM 5406 C CA . ALA A 1 661 ? -20.455 30.548 5.155 1.00 69.00 661 ALA A CA 1
ATOM 5407 C C . ALA A 1 661 ? -21.809 31.228 4.907 1.00 69.00 661 ALA A C 1
ATOM 5409 O O . ALA A 1 661 ? -22.512 30.871 3.964 1.00 69.00 661 ALA A O 1
ATOM 5410 N N . GLU A 1 662 ? -22.187 32.203 5.741 1.00 71.06 662 GLU A N 1
ATOM 5411 C CA . GLU A 1 662 ? -23.404 33.023 5.566 1.00 71.06 662 GLU A CA 1
ATOM 5412 C C . GLU A 1 662 ? -24.707 32.214 5.312 1.00 71.06 662 GLU A C 1
ATOM 5414 O O . GLU A 1 662 ? -25.467 32.518 4.388 1.00 71.06 662 GLU A O 1
ATOM 5419 N N . ASN A 1 663 ? -24.980 31.160 6.099 1.00 73.56 663 ASN A N 1
ATOM 5420 C CA . ASN A 1 663 ? -26.116 30.227 5.918 1.00 73.56 663 ASN A CA 1
ATOM 5421 C C . ASN A 1 663 ? -26.139 29.480 4.565 1.00 73.56 663 ASN A C 1
ATOM 5423 O O . ASN A 1 663 ? -27.193 29.005 4.110 1.00 73.56 663 ASN A O 1
ATOM 5427 N N . LYS A 1 664 ? -24.988 29.373 3.895 1.00 77.31 664 LYS A N 1
ATOM 5428 C CA . LYS A 1 664 ? -24.795 28.567 2.689 1.00 77.31 664 LYS A CA 1
ATOM 5429 C C . LYS A 1 664 ? -23.780 27.471 2.961 1.00 77.31 664 LYS A C 1
ATOM 5431 O O . LYS A 1 664 ? -22.718 27.720 3.531 1.00 77.31 664 LYS A O 1
ATOM 5436 N N . ILE A 1 665 ? -24.102 26.269 2.505 1.00 79.38 665 ILE A N 1
ATOM 5437 C CA . ILE A 1 665 ? -23.166 25.154 2.452 1.00 79.38 665 ILE A CA 1
ATOM 5438 C C . ILE A 1 665 ? -22.504 25.154 1.078 1.00 79.38 665 ILE A C 1
ATOM 5440 O O . ILE A 1 665 ? -23.176 25.254 0.046 1.00 79.38 665 ILE A O 1
ATOM 5444 N N . THR A 1 666 ? -21.178 25.091 1.064 1.00 82.19 666 THR A N 1
ATOM 5445 C CA . THR A 1 666 ? -20.387 25.094 -0.163 1.00 82.19 666 THR A CA 1
ATOM 5446 C C . THR A 1 666 ? -19.514 23.852 -0.227 1.00 82.19 666 THR A C 1
ATOM 5448 O O . THR A 1 666 ? -18.805 23.534 0.726 1.00 82.19 666 THR A O 1
ATOM 5451 N N . LEU A 1 667 ? -19.585 23.138 -1.349 1.00 84.25 667 LEU A N 1
ATOM 5452 C CA . LEU A 1 667 ? -18.752 21.976 -1.630 1.00 84.25 667 LEU A CA 1
ATOM 5453 C C . LEU A 1 667 ? -17.862 22.271 -2.832 1.00 84.25 667 LEU A C 1
ATOM 5455 O O . LEU A 1 667 ? -18.327 22.691 -3.897 1.00 84.25 667 LEU A O 1
ATOM 5459 N N . TRP A 1 668 ? -16.578 21.999 -2.656 1.00 83.81 668 TRP A N 1
ATOM 5460 C CA . TRP A 1 668 ? -15.569 22.102 -3.695 1.00 83.81 668 TRP A CA 1
ATOM 5461 C C . TRP A 1 668 ? -15.208 20.711 -4.180 1.00 83.81 668 TRP A C 1
ATOM 5463 O O . TRP A 1 668 ? -15.007 19.803 -3.375 1.00 83.81 668 TRP A O 1
ATOM 5473 N N . GLY A 1 669 ? -15.109 20.522 -5.492 1.00 84.81 669 GLY A N 1
ATOM 5474 C CA . GLY A 1 669 ? -14.737 19.213 -6.004 1.00 84.81 669 GLY A CA 1
ATOM 5475 C C . GLY A 1 669 ? -14.501 19.145 -7.500 1.00 84.81 669 GLY A C 1
ATOM 5476 O O . GLY A 1 669 ? -14.802 20.065 -8.262 1.00 84.81 669 GLY A O 1
ATOM 5477 N N . TRP A 1 670 ? -13.950 18.014 -7.923 1.00 84.69 670 TRP A N 1
ATOM 5478 C CA . TRP A 1 670 ? -13.712 17.700 -9.325 1.00 84.69 670 TRP A CA 1
ATOM 5479 C C . TRP A 1 670 ? -14.821 16.810 -9.872 1.00 84.69 670 TRP A C 1
ATOM 5481 O O . TRP A 1 670 ? -15.126 15.760 -9.302 1.00 84.69 670 TRP A O 1
ATOM 5491 N N . ILE A 1 671 ? -15.375 17.197 -11.021 1.00 84.88 671 ILE A N 1
ATOM 5492 C CA . ILE A 1 671 ? -16.369 16.414 -11.760 1.00 84.88 671 ILE A CA 1
ATOM 5493 C C . ILE A 1 671 ? -15.839 16.053 -13.158 1.00 84.88 671 ILE A C 1
ATOM 5495 O O . ILE A 1 671 ? -15.233 16.899 -13.821 1.00 84.88 671 ILE A O 1
ATOM 5499 N N . PRO A 1 672 ? -16.052 14.824 -13.662 1.00 82.56 672 PRO A N 1
ATOM 5500 C CA . PRO A 1 672 ? -15.740 14.477 -15.042 1.00 82.56 672 PRO A CA 1
ATOM 5501 C C . PRO A 1 672 ? -16.550 15.339 -16.016 1.00 82.56 672 PRO A C 1
ATOM 5503 O O . PRO A 1 672 ? -17.770 15.449 -15.871 1.00 82.56 672 PRO A O 1
ATOM 5506 N N . GLU A 1 673 ? -15.920 15.856 -17.078 1.00 75.62 673 GLU A N 1
ATOM 5507 C CA . GLU A 1 673 ? -16.611 16.702 -18.074 1.00 75.62 673 GLU A CA 1
ATOM 5508 C C . GLU A 1 673 ? -17.856 16.024 -18.681 1.00 75.62 673 GLU A C 1
ATOM 5510 O O . GLU A 1 673 ? -18.845 16.679 -19.013 1.00 75.62 673 GLU A O 1
ATOM 5515 N N . LYS A 1 674 ? -17.841 14.688 -18.784 1.00 74.44 674 LYS A N 1
ATOM 5516 C CA . LYS A 1 674 ? -18.966 13.890 -19.296 1.00 74.44 674 LYS A CA 1
ATOM 5517 C C . LYS A 1 674 ? -20.213 13.972 -18.414 1.00 74.44 674 LYS A C 1
ATOM 5519 O O . LYS A 1 674 ? -21.318 13.999 -18.951 1.00 74.44 674 LYS A O 1
ATOM 5524 N N . LYS A 1 675 ? -20.034 14.036 -17.091 1.00 78.06 675 LYS A N 1
ATOM 5525 C CA . LYS A 1 675 ? -21.122 14.021 -16.103 1.00 78.06 675 LYS A CA 1
ATOM 5526 C C . LYS A 1 675 ? -21.680 15.416 -15.787 1.00 78.06 675 LYS A C 1
ATOM 5528 O O . LYS A 1 675 ? -22.731 15.528 -15.170 1.00 78.06 675 LYS A O 1
ATOM 5533 N N . ILE A 1 676 ? -21.068 16.488 -16.303 1.00 77.12 676 ILE A N 1
ATOM 5534 C CA . ILE A 1 676 ? -21.578 17.868 -16.149 1.00 77.12 676 ILE A CA 1
ATOM 5535 C C . ILE A 1 676 ? -22.997 18.019 -16.730 1.00 77.12 676 ILE A C 1
ATOM 5537 O O . ILE A 1 676 ? -23.830 18.740 -16.186 1.00 77.12 676 ILE A O 1
ATOM 5541 N N . LYS A 1 677 ? -23.311 17.313 -17.824 1.00 76.62 677 LYS A N 1
ATOM 5542 C CA . LYS A 1 677 ? -24.658 17.340 -18.421 1.00 76.62 677 LYS A CA 1
ATOM 5543 C C . LYS A 1 677 ? -25.720 16.697 -17.524 1.00 76.62 677 LYS A C 1
ATOM 5545 O O . LYS A 1 677 ? -26.872 17.112 -17.576 1.00 76.62 677 LYS A O 1
ATOM 5550 N N . GLU A 1 678 ? -25.346 15.683 -16.748 1.00 77.31 678 GLU A N 1
ATOM 5551 C CA . GLU A 1 678 ? -26.235 15.010 -15.794 1.00 77.31 678 GLU A CA 1
ATOM 5552 C C . GLU A 1 678 ? -26.460 15.889 -14.564 1.00 77.31 678 GLU A C 1
ATOM 5554 O O . GLU A 1 678 ? -27.605 16.071 -14.159 1.00 77.31 678 GLU A O 1
ATOM 5559 N N . LEU A 1 679 ? -25.399 16.540 -14.071 1.00 76.62 679 LEU A N 1
ATOM 5560 C CA . LEU A 1 679 ? -25.471 17.535 -12.998 1.00 76.62 679 LEU A CA 1
ATOM 5561 C C . LEU A 1 679 ? -26.471 18.657 -13.322 1.00 76.62 679 LEU A C 1
ATOM 5563 O O . LEU A 1 679 ? -27.331 18.971 -12.506 1.00 76.62 679 LEU A O 1
ATOM 5567 N N . ASN A 1 680 ? -26.412 19.221 -14.533 1.00 74.62 680 ASN A N 1
ATOM 5568 C CA . ASN A 1 680 ? -27.329 20.295 -14.932 1.00 74.62 680 ASN A CA 1
ATOM 5569 C C . ASN A 1 680 ? -28.799 19.838 -14.980 1.00 74.62 680 ASN A C 1
ATOM 5571 O O . ASN A 1 680 ? -29.680 20.597 -14.595 1.00 74.62 680 ASN A O 1
ATOM 5575 N N . LYS A 1 681 ? -29.071 18.596 -15.405 1.00 74.69 681 LYS A N 1
ATOM 5576 C CA . LYS A 1 681 ? -30.433 18.027 -15.404 1.00 74.69 681 LYS A CA 1
ATOM 5577 C C . LYS A 1 681 ? -30.962 17.753 -13.996 1.00 74.69 681 LYS A C 1
ATOM 5579 O O . LYS A 1 681 ? -32.169 17.788 -13.783 1.00 74.69 681 LYS A O 1
ATOM 5584 N N . LEU A 1 682 ? -30.076 17.413 -13.063 1.00 71.56 682 LEU A N 1
ATOM 5585 C CA . LEU A 1 682 ? -30.431 17.183 -11.663 1.00 71.56 682 LEU A CA 1
ATOM 5586 C C . LEU A 1 682 ? -30.674 18.498 -10.920 1.00 71.56 682 LEU A C 1
ATOM 5588 O O . LEU A 1 682 ? -31.595 18.560 -10.113 1.00 71.56 682 LEU A O 1
ATOM 5592 N N . ASN A 1 683 ? -29.941 19.560 -11.269 1.00 69.31 683 ASN A N 1
ATOM 5593 C CA . ASN A 1 683 ? -30.184 20.907 -10.752 1.00 69.31 683 ASN A CA 1
ATOM 5594 C C . ASN A 1 683 ? -31.622 21.387 -11.044 1.00 69.31 683 ASN A C 1
ATOM 5596 O O . ASN A 1 683 ? -32.303 21.871 -10.151 1.00 69.31 683 ASN A O 1
ATOM 5600 N N . GLU A 1 684 ? -32.146 21.146 -12.253 1.00 65.94 684 GLU A N 1
ATOM 5601 C CA . GLU A 1 684 ? -33.531 21.510 -12.618 1.00 65.94 684 GLU A CA 1
ATOM 5602 C C . GLU A 1 684 ? -34.617 20.815 -11.771 1.00 65.94 684 GLU A C 1
ATOM 5604 O O . GLU A 1 684 ? -35.758 21.273 -11.743 1.00 65.94 684 GLU A O 1
ATOM 5609 N N . LYS A 1 685 ? -34.289 19.706 -11.096 1.00 64.38 685 LYS A N 1
ATOM 5610 C CA . LYS A 1 685 ? -35.219 18.952 -10.240 1.00 64.38 685 LYS A CA 1
ATOM 5611 C C . LYS A 1 685 ? -35.115 19.319 -8.760 1.00 64.38 685 LYS A C 1
ATOM 5613 O O . LYS A 1 685 ? -35.944 18.851 -7.981 1.00 64.38 685 LYS A O 1
ATOM 5618 N N . PHE A 1 686 ? -34.108 20.095 -8.364 1.00 64.38 686 PHE A N 1
ATOM 5619 C CA . PHE A 1 686 ? -33.860 20.406 -6.963 1.00 64.38 686 PHE A CA 1
ATOM 5620 C C . PHE A 1 686 ? -34.690 21.625 -6.518 1.00 64.38 686 PHE A C 1
ATOM 5622 O O . PHE A 1 686 ? -34.729 22.625 -7.234 1.00 64.38 686 PHE A O 1
ATOM 5629 N N . PRO A 1 687 ? -35.370 21.571 -5.357 1.00 53.88 687 PRO A N 1
ATOM 5630 C CA . PRO A 1 687 ? -36.250 22.650 -4.900 1.00 53.88 687 PRO A CA 1
ATOM 5631 C C . PRO A 1 687 ? -35.505 23.917 -4.436 1.00 53.88 687 PRO A C 1
ATOM 5633 O O . PRO A 1 687 ? -36.105 24.991 -4.416 1.00 53.88 687 PRO A O 1
ATOM 5636 N N . ALA A 1 688 ? -34.215 23.823 -4.089 1.00 56.44 688 ALA A N 1
ATOM 5637 C CA . ALA A 1 688 ? -33.376 24.969 -3.725 1.00 56.44 688 ALA A CA 1
ATOM 5638 C C . ALA A 1 688 ? -32.468 25.414 -4.891 1.00 56.44 688 ALA A C 1
ATOM 5640 O O . ALA A 1 688 ? -32.031 24.595 -5.695 1.00 56.44 688 ALA A O 1
ATOM 5641 N N . GLU A 1 689 ? -32.138 26.709 -4.977 1.00 58.19 689 GLU A N 1
ATOM 5642 C CA . GLU A 1 689 ? -31.192 27.228 -5.979 1.00 58.19 689 GLU A CA 1
ATOM 5643 C C . GLU A 1 689 ? -29.781 26.641 -5.767 1.00 58.19 689 GLU A C 1
ATOM 5645 O O . GLU A 1 689 ? -28.992 27.185 -4.992 1.00 58.19 689 GLU A O 1
ATOM 5650 N N . LEU A 1 690 ? -29.428 25.561 -6.476 1.00 64.12 690 LEU A N 1
ATOM 5651 C CA . LEU A 1 690 ? -28.044 25.083 -6.544 1.00 64.12 690 LEU A CA 1
ATOM 5652 C C . LEU A 1 690 ? -27.249 25.971 -7.499 1.00 64.12 690 LEU A C 1
ATOM 5654 O O . LEU A 1 690 ? -27.386 25.896 -8.729 1.00 64.12 690 LEU A O 1
ATOM 5658 N N . LYS A 1 691 ? -26.377 26.809 -6.935 1.00 70.06 691 LYS A N 1
ATOM 5659 C CA . LYS A 1 691 ? -25.463 27.638 -7.726 1.00 70.06 691 LYS A CA 1
ATOM 5660 C C . LYS A 1 691 ? -24.212 26.831 -8.041 1.00 70.06 691 LYS A C 1
ATOM 5662 O O . LYS A 1 691 ? -23.391 26.557 -7.170 1.00 70.06 691 LYS A O 1
ATOM 5667 N N . VAL A 1 692 ? -24.075 26.450 -9.310 1.00 70.00 692 VAL A N 1
ATOM 5668 C CA . VAL A 1 692 ? -22.885 25.774 -9.838 1.00 70.00 692 VAL A CA 1
ATOM 5669 C C . VAL A 1 692 ? -21.982 26.819 -10.479 1.00 70.00 692 VAL A C 1
ATOM 5671 O O . VAL A 1 692 ? -22.313 27.374 -11.529 1.00 70.00 692 VAL A O 1
ATOM 5674 N N . THR A 1 693 ? -20.830 27.082 -9.867 1.00 71.06 693 THR A N 1
ATOM 5675 C CA . THR A 1 693 ? -19.826 27.985 -10.442 1.00 71.06 693 THR A CA 1
ATOM 5676 C C . THR A 1 693 ? -18.700 27.164 -11.063 1.00 71.06 693 THR A C 1
ATOM 5678 O O . THR A 1 693 ? -18.002 26.418 -10.376 1.00 71.06 693 THR A O 1
ATOM 5681 N N . PHE A 1 694 ? -18.523 27.304 -12.378 1.00 62.69 694 PHE A N 1
ATOM 5682 C CA . PHE A 1 694 ? -17.401 26.730 -13.123 1.00 62.69 694 PHE A CA 1
ATOM 5683 C C . PHE A 1 694 ? -16.241 27.743 -13.129 1.00 62.69 694 PHE A C 1
ATOM 5685 O O . PHE A 1 694 ? -16.477 28.912 -13.424 1.00 62.69 694 PHE A O 1
ATOM 5692 N N . ASN A 1 695 ? -15.005 27.303 -12.851 1.00 55.94 695 ASN A N 1
ATOM 5693 C CA . ASN A 1 695 ? -13.779 28.129 -12.743 1.00 55.94 695 ASN A CA 1
ATOM 5694 C C . ASN A 1 695 ? -13.651 29.030 -11.499 1.00 55.94 695 ASN A C 1
ATOM 5696 O O . ASN A 1 695 ? -13.331 30.214 -11.609 1.00 55.94 695 ASN A O 1
ATOM 5700 N N . ALA A 1 696 ? -13.800 28.479 -10.301 1.00 46.31 696 ALA A N 1
ATOM 5701 C CA . ALA A 1 696 ? -13.198 29.118 -9.134 1.00 46.31 696 ALA A CA 1
ATOM 5702 C C . ALA A 1 696 ? -11.694 28.756 -9.056 1.00 46.31 696 ALA A C 1
ATOM 5704 O O . ALA A 1 696 ? -11.299 27.686 -9.522 1.00 46.31 696 ALA A O 1
ATOM 5705 N N . LYS A 1 697 ? -10.849 29.690 -8.585 1.00 46.28 697 LYS A N 1
ATOM 5706 C CA . LYS A 1 697 ? -9.369 29.608 -8.582 1.00 46.28 697 LYS A CA 1
ATOM 5707 C C . LYS A 1 697 ? -8.899 28.208 -8.131 1.00 46.28 697 LYS A C 1
ATOM 5709 O O . LYS A 1 697 ? -9.315 27.716 -7.090 1.00 46.28 697 LYS A O 1
ATOM 5714 N N . VAL A 1 698 ? -8.106 27.556 -8.982 1.00 52.41 698 VAL A N 1
ATOM 5715 C CA . VAL A 1 698 ? -7.864 26.101 -8.983 1.00 52.41 698 VAL A CA 1
ATOM 5716 C C . VAL A 1 698 ? -6.736 25.725 -8.006 1.00 52.41 698 VAL A C 1
ATOM 5718 O O . VAL A 1 698 ? -5.687 26.369 -8.065 1.00 52.41 698 VAL A O 1
ATOM 5721 N N . PRO A 1 699 ? -6.868 24.671 -7.176 1.00 49.53 699 PRO A N 1
ATOM 5722 C CA . PRO A 1 699 ? -5.706 23.995 -6.595 1.00 49.53 699 PRO A CA 1
ATOM 5723 C C . PRO A 1 699 ? -4.841 23.341 -7.695 1.00 49.53 699 PRO A C 1
ATOM 5725 O O . PRO A 1 699 ? -5.351 22.923 -8.732 1.00 49.53 699 PRO A O 1
ATOM 5728 N N . LEU A 1 700 ? -3.524 23.264 -7.476 1.00 56.97 700 LEU A N 1
ATOM 5729 C CA . LEU A 1 700 ? -2.490 23.075 -8.511 1.00 56.97 700 LEU A CA 1
ATOM 5730 C C . LEU A 1 700 ? -2.620 21.827 -9.427 1.00 56.97 700 LEU A C 1
ATOM 5732 O O . LEU A 1 700 ? -2.063 21.854 -10.525 1.00 56.97 700 LEU A O 1
ATOM 5736 N N . VAL A 1 701 ? -3.319 20.748 -9.031 1.00 63.78 701 VAL A N 1
ATOM 5737 C CA . VAL A 1 701 ? -3.383 19.477 -9.795 1.00 63.78 701 VAL A CA 1
ATOM 5738 C C . VAL A 1 701 ? -4.770 18.822 -9.701 1.00 63.78 701 VAL A C 1
ATOM 5740 O O . VAL A 1 701 ? -5.333 18.688 -8.617 1.00 63.78 701 VAL A O 1
ATOM 5743 N N . SER A 1 702 ? -5.331 18.392 -10.839 1.00 73.19 702 SER A N 1
ATOM 5744 C CA . SER A 1 702 ? -6.610 17.669 -10.890 1.00 73.19 702 SER A CA 1
ATOM 5745 C C . SER A 1 702 ? -6.435 16.161 -10.647 1.00 73.19 702 SER A C 1
ATOM 5747 O O . SER A 1 702 ? -5.452 15.603 -11.133 1.00 73.19 702 SER A O 1
ATOM 5749 N N . PRO A 1 703 ? -7.393 15.466 -10.009 1.00 79.69 703 PRO A N 1
ATOM 5750 C CA . PRO A 1 703 ? -7.348 14.022 -9.831 1.00 79.69 703 PRO A CA 1
ATOM 5751 C C . PRO A 1 703 ? -7.521 13.294 -11.160 1.00 79.69 703 PRO A C 1
ATOM 5753 O O . PRO A 1 703 ? -8.228 13.751 -12.070 1.00 79.69 703 PRO A O 1
ATOM 5756 N N . SER A 1 704 ? -6.907 12.122 -11.248 1.00 78.50 704 SER A N 1
ATOM 5757 C CA . SER A 1 704 ? -6.874 11.330 -12.468 1.00 78.50 704 SER A CA 1
ATOM 5758 C C . SER A 1 704 ? -8.041 10.368 -12.553 1.00 78.50 704 SER A C 1
ATOM 5760 O O . SER A 1 704 ? -8.134 9.378 -11.830 1.00 78.50 704 SER A O 1
ATOM 5762 N N . ILE A 1 705 ? -8.937 10.651 -13.498 1.00 75.50 705 ILE A N 1
ATOM 5763 C CA . ILE A 1 705 ? -10.073 9.785 -13.805 1.00 75.50 705 ILE A CA 1
ATOM 5764 C C . ILE A 1 705 ? -9.629 8.757 -14.835 1.00 75.50 705 ILE A C 1
ATOM 5766 O O . ILE A 1 705 ? -9.600 9.008 -16.047 1.00 75.50 705 ILE A O 1
ATOM 5770 N N . THR A 1 706 ? -9.300 7.573 -14.355 1.00 69.44 706 THR A N 1
ATOM 5771 C CA . THR A 1 706 ? -8.823 6.484 -15.198 1.00 69.44 706 THR A CA 1
ATOM 5772 C C . THR A 1 706 ? -9.945 5.494 -15.498 1.00 69.44 706 THR A C 1
ATOM 5774 O O . THR A 1 706 ? -10.894 5.321 -14.731 1.00 69.44 706 THR A O 1
ATOM 5777 N N . LYS A 1 707 ? -9.919 4.885 -16.689 1.00 63.91 707 LYS A N 1
ATOM 5778 C CA . LYS A 1 707 ? -10.946 3.909 -17.075 1.00 63.91 707 LYS A CA 1
ATOM 5779 C C . LYS A 1 707 ? -10.610 2.555 -16.460 1.00 63.91 707 LYS A C 1
ATOM 5781 O O . LYS A 1 707 ? -9.582 1.973 -16.791 1.00 63.91 707 LYS A O 1
ATOM 5786 N N . LYS A 1 708 ? -11.520 2.001 -15.658 1.00 61.69 708 LYS A N 1
ATOM 5787 C CA . LYS A 1 708 ? -11.502 0.574 -15.315 1.00 61.69 708 LYS A CA 1
ATOM 5788 C C . LYS A 1 708 ? -12.035 -0.204 -16.524 1.00 61.69 708 LYS A C 1
ATOM 5790 O O . LYS A 1 708 ? -13.218 -0.121 -16.846 1.00 61.69 708 LYS A O 1
ATOM 5795 N N . GLY A 1 709 ? -11.164 -0.892 -17.262 1.00 59.56 709 GLY A N 1
ATOM 5796 C CA . GLY A 1 709 ? -11.608 -1.819 -18.304 1.00 59.56 709 GLY A CA 1
ATOM 5797 C C . GLY A 1 709 ? -12.391 -2.976 -17.677 1.00 59.56 709 GLY A C 1
ATOM 5798 O O . GLY A 1 709 ? -11.943 -3.535 -16.682 1.00 59.56 709 GLY A O 1
ATOM 5799 N N . GLN A 1 710 ? -13.542 -3.350 -18.253 1.00 55.72 710 GLN A N 1
ATOM 5800 C CA . GLN A 1 710 ? -14.326 -4.516 -17.796 1.00 55.72 710 GLN A CA 1
ATOM 5801 C C . GLN A 1 710 ? -13.549 -5.837 -17.904 1.00 55.72 710 GLN A C 1
ATOM 5803 O O . GLN A 1 710 ? -13.858 -6.792 -17.205 1.00 55.72 710 GLN A O 1
ATOM 5808 N N . VAL A 1 711 ? -12.554 -5.878 -18.792 1.00 58.31 711 VAL A N 1
ATOM 5809 C CA . VAL A 1 711 ? -11.614 -6.985 -18.971 1.00 58.31 711 VAL A CA 1
ATOM 5810 C C . VAL A 1 711 ? -10.228 -6.429 -18.656 1.00 58.31 711 VAL A C 1
ATOM 5812 O O . VAL A 1 711 ? -9.902 -5.342 -19.148 1.00 58.31 711 VAL A O 1
ATOM 5815 N N . PHE A 1 712 ? -9.414 -7.170 -17.900 1.00 66.12 712 PHE A N 1
ATOM 5816 C CA . PHE A 1 712 ? -8.080 -6.788 -17.407 1.00 66.12 712 PHE A CA 1
ATOM 5817 C C . PHE A 1 712 ? -8.083 -5.776 -16.253 1.00 66.12 712 PHE A C 1
ATOM 5819 O O . PHE A 1 712 ? -7.220 -4.897 -16.186 1.00 66.12 712 PHE A O 1
ATOM 5826 N N . GLY A 1 713 ? -9.018 -5.910 -15.310 1.00 68.88 713 GLY A N 1
ATOM 5827 C CA . GLY A 1 713 ? -8.994 -5.124 -14.069 1.00 68.88 713 GLY A CA 1
ATOM 5828 C C . GLY A 1 713 ? -7.693 -5.311 -13.270 1.00 68.88 713 GLY A C 1
ATOM 5829 O O . GLY A 1 713 ? -7.160 -4.348 -12.733 1.00 68.88 713 GLY A O 1
ATOM 5830 N N . ALA A 1 714 ? -7.116 -6.518 -13.286 1.00 76.12 714 ALA A N 1
ATOM 5831 C CA . ALA A 1 714 ? -5.856 -6.826 -12.602 1.00 76.12 714 ALA A CA 1
ATOM 5832 C C . ALA A 1 714 ? -4.678 -5.965 -13.073 1.00 76.12 714 ALA A C 1
ATOM 5834 O O . ALA A 1 714 ? -3.900 -5.482 -12.257 1.00 76.12 714 ALA A O 1
ATOM 5835 N N . VAL A 1 715 ? -4.581 -5.713 -14.386 1.00 80.94 715 VAL A N 1
ATOM 5836 C CA . VAL A 1 715 ? -3.518 -4.873 -14.961 1.00 80.94 715 VAL A CA 1
ATOM 5837 C C . VAL A 1 715 ? -3.585 -3.459 -14.390 1.00 80.94 715 VAL A C 1
ATOM 5839 O O . VAL A 1 715 ? -2.554 -2.814 -14.233 1.00 80.94 715 VAL A O 1
ATOM 5842 N N . ARG A 1 716 ? -4.780 -2.980 -14.015 1.00 82.81 716 ARG A N 1
ATOM 5843 C CA . ARG A 1 716 ? -4.913 -1.676 -13.368 1.00 82.81 716 ARG A CA 1
ATOM 5844 C C . ARG A 1 716 ? -4.283 -1.663 -11.982 1.00 82.81 716 ARG A C 1
ATOM 5846 O O . ARG A 1 716 ? -3.576 -0.713 -11.678 1.00 82.81 716 ARG A O 1
ATOM 5853 N N . GLY A 1 717 ? -4.504 -2.713 -11.190 1.00 80.06 717 GLY A N 1
ATOM 5854 C CA . GLY A 1 717 ? -3.838 -2.880 -9.897 1.00 80.06 717 GLY A CA 1
ATOM 5855 C C . GLY A 1 717 ? -2.314 -2.918 -10.040 1.00 80.06 717 GLY A C 1
ATOM 5856 O O . GLY A 1 717 ? -1.616 -2.240 -9.295 1.00 80.06 717 GLY A O 1
ATOM 5857 N N . LEU A 1 718 ? -1.798 -3.613 -11.063 1.00 84.62 718 LEU A N 1
ATOM 5858 C CA . LEU A 1 718 ? -0.355 -3.657 -11.347 1.00 84.62 718 LEU A CA 1
ATOM 5859 C C . LEU A 1 718 ? 0.226 -2.296 -11.757 1.00 84.62 718 LEU A C 1
ATOM 5861 O O . LEU A 1 718 ? 1.365 -1.995 -11.425 1.00 84.62 718 LEU A O 1
ATOM 5865 N N . VAL A 1 719 ? -0.522 -1.473 -12.495 1.00 84.88 719 VAL A N 1
ATOM 5866 C CA . VAL A 1 719 ? -0.086 -0.107 -12.835 1.00 84.88 719 VAL A CA 1
ATOM 5867 C C . VAL A 1 719 ? -0.158 0.806 -11.608 1.00 84.88 719 VAL A C 1
ATOM 5869 O O . VAL A 1 719 ? 0.786 1.547 -11.352 1.00 84.88 719 VAL A O 1
ATOM 5872 N N . GLY A 1 720 ? -1.241 0.713 -10.830 1.00 78.81 720 GLY A N 1
ATOM 5873 C CA . GLY A 1 720 ? -1.460 1.520 -9.628 1.00 78.81 720 GLY A CA 1
ATOM 5874 C C . GLY A 1 720 ? -0.451 1.264 -8.505 1.00 78.81 720 GLY A C 1
ATOM 5875 O O . GLY A 1 720 ? -0.253 2.144 -7.678 1.00 78.81 720 GLY A O 1
ATOM 5876 N N . GLY A 1 721 ? 0.239 0.116 -8.503 1.00 82.62 721 GLY A N 1
ATOM 5877 C CA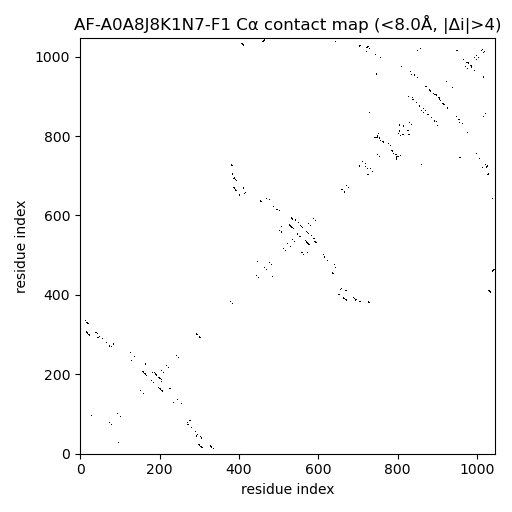 . GLY A 1 721 ? 1.303 -0.183 -7.537 1.00 82.62 721 GLY A CA 1
ATOM 5878 C C . GLY A 1 721 ? 2.509 0.767 -7.588 1.00 82.62 721 GLY A C 1
ATOM 5879 O O . GLY A 1 721 ? 3.210 0.889 -6.590 1.00 82.62 721 GLY A O 1
ATOM 5880 N N . ILE A 1 722 ? 2.742 1.460 -8.712 1.00 82.06 722 ILE A N 1
ATOM 5881 C CA . ILE A 1 722 ? 3.763 2.524 -8.811 1.00 82.06 722 ILE A CA 1
ATOM 5882 C C . ILE A 1 722 ? 3.216 3.885 -8.368 1.00 82.06 722 ILE A C 1
ATOM 5884 O O . ILE A 1 722 ? 3.972 4.730 -7.904 1.00 82.06 722 ILE A O 1
ATOM 5888 N N . GLY A 1 723 ? 1.916 4.102 -8.541 1.00 82.94 723 GLY A N 1
ATOM 5889 C CA . GLY A 1 723 ? 1.261 5.395 -8.389 1.00 82.94 723 GLY A CA 1
ATOM 5890 C C . GLY A 1 723 ? 0.224 5.608 -9.487 1.00 82.94 723 GLY A C 1
ATOM 5891 O O . GLY A 1 723 ? 0.172 4.854 -10.463 1.00 82.94 723 GLY A O 1
ATOM 5892 N N . GLU A 1 724 ? -0.627 6.619 -9.343 1.00 83.88 724 GLU A N 1
ATOM 5893 C CA . GLU A 1 724 ? -1.644 6.956 -10.343 1.00 83.88 724 GLU A CA 1
ATOM 5894 C C . GLU A 1 724 ? -1.079 7.937 -11.388 1.00 83.88 724 GLU A C 1
ATOM 5896 O O . GLU A 1 724 ? -0.268 8.800 -11.047 1.00 83.88 724 GLU A O 1
ATOM 5901 N N . PRO A 1 725 ? -1.491 7.852 -12.671 1.00 83.31 725 PRO A N 1
ATOM 5902 C CA . PRO A 1 725 ? -1.006 8.763 -13.702 1.00 83.31 725 PRO A CA 1
ATOM 5903 C C . PRO A 1 725 ? -1.371 10.190 -13.335 1.00 83.31 725 PRO A C 1
ATOM 5905 O O . PRO A 1 725 ? -2.473 10.421 -12.850 1.00 83.31 725 PRO A O 1
ATOM 5908 N N . ASN A 1 726 ? -0.546 11.169 -13.689 1.00 81.56 726 ASN A N 1
ATOM 5909 C CA . ASN A 1 726 ? -1.032 12.545 -13.751 1.00 81.56 726 ASN A CA 1
ATOM 5910 C C . ASN A 1 726 ? -2.026 12.734 -14.919 1.00 81.56 726 ASN A C 1
ATOM 5912 O O . ASN A 1 726 ? -1.911 12.067 -15.950 1.00 81.56 726 ASN A O 1
ATOM 5916 N N . PRO A 1 727 ? -2.957 13.703 -14.853 1.00 75.56 727 PRO A N 1
ATOM 5917 C CA . PRO A 1 727 ? -3.876 14.018 -15.961 1.00 75.56 727 PRO A CA 1
ATOM 5918 C C . PRO A 1 727 ? -3.156 14.393 -17.267 1.00 75.56 727 PRO A C 1
ATOM 5920 O O . PRO A 1 727 ? -3.687 14.253 -18.373 1.00 75.56 727 PRO A O 1
ATOM 5923 N N . HIS A 1 728 ? -1.926 14.887 -17.125 1.00 77.81 728 HIS A N 1
ATOM 5924 C CA . HIS A 1 728 ? -1.036 15.277 -18.210 1.00 77.81 728 HIS A CA 1
ATOM 5925 C C . HIS A 1 728 ? -0.069 14.156 -18.620 1.00 77.81 728 HIS A C 1
ATOM 5927 O O . HIS A 1 728 ? 0.742 14.363 -19.520 1.00 77.81 728 HIS A O 1
ATOM 5933 N N . GLU A 1 729 ? -0.130 12.986 -17.984 1.00 82.56 729 GLU A N 1
ATOM 5934 C CA . GLU A 1 729 ? 0.682 11.803 -18.283 1.00 82.56 729 GLU A CA 1
ATOM 5935 C C . GLU A 1 729 ? -0.073 10.794 -19.143 1.00 82.56 729 GLU A C 1
ATOM 5937 O O . GLU A 1 729 ? -1.304 10.734 -19.162 1.00 82.56 729 GLU A O 1
ATOM 5942 N N . VAL A 1 730 ? 0.696 10.023 -19.910 1.00 86.00 730 VAL A N 1
ATOM 5943 C CA . VAL A 1 730 ? 0.162 8.897 -20.674 1.00 86.00 730 VAL A CA 1
ATOM 5944 C C . VAL A 1 730 ? -0.074 7.745 -19.707 1.00 86.00 730 VAL A C 1
ATOM 5946 O O . VAL A 1 730 ? 0.831 7.359 -18.973 1.00 86.00 730 VAL A O 1
ATOM 5949 N N . ASP A 1 731 ? -1.276 7.180 -19.734 1.00 86.06 731 ASP A N 1
ATOM 5950 C CA . ASP A 1 731 ? -1.621 6.020 -18.920 1.00 86.06 731 ASP A CA 1
ATOM 5951 C C . ASP A 1 731 ? -1.048 4.737 -19.562 1.00 86.06 731 ASP A C 1
ATOM 5953 O O . ASP A 1 731 ? -1.470 4.369 -20.669 1.00 86.06 731 ASP A O 1
ATOM 5957 N N . PRO A 1 732 ? -0.099 4.035 -18.909 1.00 86.81 732 PRO A N 1
ATOM 5958 C CA . PRO A 1 732 ? 0.524 2.841 -19.469 1.00 86.81 732 PRO A CA 1
ATOM 5959 C C . PRO A 1 732 ? -0.445 1.655 -19.560 1.00 86.81 732 PRO A C 1
ATOM 5961 O O . PRO A 1 732 ? -0.207 0.745 -20.357 1.00 86.81 732 PRO A O 1
ATOM 5964 N N . TYR A 1 733 ? -1.551 1.662 -18.803 1.00 86.56 733 TYR A N 1
ATOM 5965 C CA . TYR A 1 733 ? -2.509 0.554 -18.695 1.00 86.56 733 TYR A CA 1
ATOM 5966 C C . TYR A 1 733 ? -2.904 -0.056 -20.045 1.00 86.56 733 TYR A C 1
ATOM 5968 O O . TYR A 1 733 ? -2.884 -1.278 -20.221 1.00 86.56 733 TYR A O 1
ATOM 5976 N N . SER A 1 734 ? -3.230 0.799 -21.013 1.00 82.19 734 SER A N 1
ATOM 5977 C CA . SER A 1 734 ? -3.704 0.386 -22.333 1.00 82.19 734 SER A CA 1
ATOM 5978 C C . SER A 1 734 ? -2.669 -0.419 -23.122 1.00 82.19 734 SER A C 1
ATOM 5980 O O . SER A 1 734 ? -3.049 -1.278 -23.913 1.00 82.19 734 SER A O 1
ATOM 5982 N N . ILE A 1 735 ? -1.379 -0.155 -22.910 1.00 88.06 735 ILE A N 1
ATOM 5983 C CA . ILE A 1 735 ? -0.272 -0.825 -23.602 1.00 88.06 735 ILE A CA 1
ATOM 5984 C C . ILE A 1 735 ? 0.146 -2.073 -22.819 1.00 88.06 735 ILE A C 1
ATOM 5986 O O . ILE A 1 735 ? 0.241 -3.149 -23.409 1.00 88.06 735 ILE A O 1
ATOM 5990 N N . VAL A 1 736 ? 0.274 -1.961 -21.488 1.00 89.62 736 VAL A N 1
ATOM 5991 C CA . VAL A 1 736 ? 0.629 -3.077 -20.586 1.00 89.62 736 VAL A CA 1
ATOM 5992 C C . VAL A 1 736 ? -0.336 -4.243 -20.737 1.00 89.62 736 VAL A C 1
ATOM 5994 O O . VAL A 1 736 ? 0.087 -5.394 -20.743 1.00 89.62 736 VAL A O 1
ATOM 5997 N N . ARG A 1 737 ? -1.630 -3.965 -20.935 1.00 87.50 737 ARG A N 1
ATOM 5998 C CA . ARG A 1 737 ? -2.648 -4.995 -21.183 1.00 87.50 737 ARG A CA 1
ATOM 5999 C C . ARG A 1 737 ? -2.269 -5.965 -22.314 1.00 87.50 737 ARG A C 1
ATOM 6001 O O . ARG A 1 737 ? -2.678 -7.122 -22.260 1.00 87.50 737 ARG A O 1
ATOM 6008 N N . PHE A 1 738 ? -1.520 -5.507 -23.316 1.00 88.50 738 PHE A N 1
ATOM 6009 C CA . PHE A 1 738 ? -1.070 -6.331 -24.439 1.00 88.50 738 PHE A CA 1
ATOM 6010 C C . PHE A 1 738 ? 0.392 -6.764 -24.303 1.00 88.50 738 PHE A C 1
ATOM 6012 O O . PHE A 1 738 ? 0.709 -7.919 -24.579 1.00 88.50 738 PHE A O 1
ATOM 6019 N N . THR A 1 739 ? 1.284 -5.873 -23.863 1.00 91.44 739 THR A N 1
ATOM 6020 C CA . THR A 1 739 ? 2.723 -6.170 -23.779 1.00 91.44 739 THR A CA 1
ATOM 6021 C C . THR A 1 739 ? 3.066 -7.103 -22.624 1.00 91.44 739 THR A C 1
ATOM 6023 O O . THR A 1 739 ? 4.005 -7.884 -22.743 1.00 91.44 739 THR A O 1
ATOM 6026 N N . PHE A 1 740 ? 2.297 -7.074 -21.531 1.00 92.38 740 PHE A N 1
ATOM 6027 C CA . PHE A 1 740 ? 2.558 -7.905 -20.359 1.00 92.38 740 PHE A CA 1
ATOM 6028 C C . PHE A 1 740 ? 2.353 -9.400 -20.642 1.00 92.38 740 PHE A C 1
ATOM 6030 O O . PHE A 1 740 ? 3.316 -10.148 -20.466 1.00 92.38 740 PHE A O 1
ATOM 6037 N N . PRO A 1 741 ? 1.191 -9.866 -21.155 1.00 93.12 741 PRO A N 1
ATOM 6038 C CA . PRO A 1 741 ? 1.046 -11.270 -21.542 1.00 93.12 741 PRO A CA 1
ATOM 6039 C C . PRO A 1 741 ? 2.042 -11.708 -22.619 1.00 93.12 741 PRO A C 1
ATOM 6041 O O . PRO A 1 741 ? 2.494 -12.850 -22.607 1.00 93.12 741 PRO A O 1
ATOM 6044 N N . LEU A 1 742 ? 2.398 -10.812 -23.548 1.00 92.88 742 LEU A N 1
ATOM 6045 C CA . LEU A 1 742 ? 3.363 -11.099 -24.610 1.00 92.88 742 LEU A CA 1
ATOM 6046 C C . LEU A 1 742 ? 4.756 -11.396 -24.035 1.00 92.88 742 LEU A C 1
ATOM 6048 O O . LEU A 1 742 ? 5.320 -12.447 -24.315 1.00 92.88 742 LEU A O 1
ATOM 6052 N N . LEU A 1 743 ? 5.282 -10.499 -23.198 1.00 92.88 743 LEU A N 1
ATOM 6053 C CA . LEU A 1 743 ? 6.591 -10.650 -22.560 1.00 92.88 743 LEU A CA 1
ATOM 6054 C C . LEU A 1 743 ? 6.654 -11.868 -21.639 1.00 92.88 743 LEU A C 1
ATOM 6056 O O . LEU A 1 743 ? 7.619 -12.629 -21.699 1.00 92.88 743 LEU A O 1
ATOM 6060 N N . PHE A 1 744 ? 5.600 -12.083 -20.851 1.00 94.12 744 PHE A N 1
ATOM 6061 C CA . PHE A 1 744 ? 5.476 -13.274 -20.019 1.00 94.12 744 PHE A CA 1
ATOM 6062 C C . PHE A 1 744 ? 5.508 -14.552 -20.864 1.00 94.12 744 PHE A C 1
ATOM 6064 O O . PHE A 1 744 ? 6.232 -15.487 -20.540 1.00 94.12 744 PHE A O 1
ATOM 6071 N N . GLY A 1 745 ? 4.757 -14.580 -21.969 1.00 92.06 745 GLY A N 1
ATOM 6072 C CA . GLY A 1 745 ? 4.686 -15.745 -22.848 1.00 92.06 745 GLY A CA 1
ATOM 6073 C C . GLY A 1 745 ? 6.022 -16.097 -23.499 1.00 92.06 745 GLY A C 1
ATOM 6074 O O . GLY A 1 745 ? 6.299 -17.273 -23.676 1.00 92.06 745 GLY A O 1
ATOM 6075 N N . ILE A 1 746 ? 6.867 -15.104 -23.797 1.00 91.00 746 ILE A N 1
ATOM 6076 C CA . ILE A 1 746 ? 8.224 -15.334 -24.321 1.00 91.00 746 ILE A CA 1
ATOM 6077 C C . ILE A 1 746 ? 9.153 -15.902 -23.236 1.00 91.00 746 ILE A C 1
ATOM 6079 O O . ILE A 1 746 ? 10.010 -16.720 -23.549 1.00 91.00 746 ILE A O 1
ATOM 6083 N N . MET A 1 747 ? 9.007 -15.473 -21.977 1.00 91.69 747 MET A N 1
ATOM 6084 C CA . MET A 1 747 ? 9.822 -15.957 -20.850 1.00 91.69 747 MET A CA 1
ATOM 6085 C C . MET A 1 747 ? 9.424 -17.365 -20.387 1.00 91.69 747 MET A C 1
ATOM 6087 O O . MET A 1 747 ? 10.283 -18.137 -19.977 1.00 91.69 747 MET A O 1
ATOM 6091 N N . PHE A 1 748 ? 8.133 -17.691 -20.455 1.00 90.56 748 PHE A N 1
ATOM 6092 C CA . PHE A 1 748 ? 7.542 -18.945 -19.981 1.00 90.56 748 PHE A CA 1
ATOM 6093 C C . PHE A 1 748 ? 6.994 -19.766 -21.161 1.00 90.56 748 PHE A C 1
ATOM 6095 O O . PHE A 1 748 ? 5.844 -20.203 -21.163 1.00 90.56 748 PHE A O 1
ATOM 6102 N N . ALA A 1 749 ? 7.778 -19.874 -22.234 1.00 88.62 749 ALA A N 1
ATOM 6103 C CA . ALA A 1 749 ? 7.327 -20.458 -23.490 1.00 88.62 749 ALA A CA 1
ATOM 6104 C C . ALA A 1 749 ? 7.363 -21.996 -23.450 1.00 88.62 749 ALA A C 1
ATOM 6106 O O . ALA A 1 749 ? 8.398 -22.616 -23.695 1.00 88.62 749 ALA A O 1
ATOM 6107 N N . ASP A 1 750 ? 6.209 -22.602 -23.171 1.00 88.44 750 ASP A N 1
ATOM 6108 C CA . ASP A 1 750 ? 5.976 -24.048 -23.223 1.00 88.44 750 ASP A CA 1
ATOM 6109 C C . ASP A 1 750 ? 4.486 -24.309 -23.489 1.00 88.44 750 ASP A C 1
ATOM 6111 O O . ASP A 1 750 ? 3.608 -23.740 -22.828 1.00 88.44 750 ASP A O 1
ATOM 6115 N N . VAL A 1 751 ? 4.184 -25.162 -24.474 1.00 88.12 751 VAL A N 1
ATOM 6116 C CA . VAL A 1 751 ? 2.800 -25.470 -24.869 1.00 88.12 751 VAL A CA 1
ATOM 6117 C C . V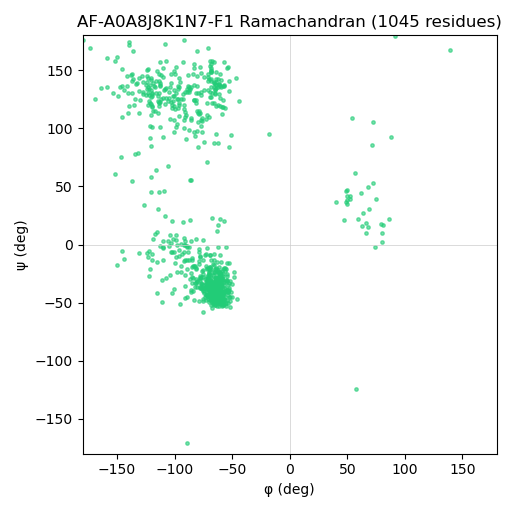AL A 1 751 ? 2.027 -26.133 -23.731 1.00 88.12 751 VAL A C 1
ATOM 6119 O O . VAL A 1 751 ? 0.880 -25.772 -23.467 1.00 88.12 751 VAL A O 1
ATOM 6122 N N . GLY A 1 752 ? 2.632 -27.089 -23.032 1.00 86.19 752 GLY A N 1
ATOM 6123 C CA . GLY A 1 752 ? 1.944 -27.861 -22.004 1.00 86.19 752 GLY A CA 1
ATOM 6124 C C . GLY A 1 752 ? 1.747 -27.068 -20.721 1.00 86.19 752 GLY A C 1
ATOM 6125 O O . GLY A 1 752 ? 0.625 -26.977 -20.211 1.00 86.19 752 GLY A O 1
ATOM 6126 N N . HIS A 1 753 ? 2.813 -26.428 -20.237 1.00 87.44 753 HIS A N 1
ATOM 6127 C CA . HIS A 1 753 ? 2.720 -25.574 -19.054 1.00 87.44 753 HIS A CA 1
ATOM 6128 C C . HIS A 1 753 ? 1.815 -24.351 -19.314 1.00 87.44 753 HIS A C 1
ATOM 6130 O O . HIS A 1 753 ? 1.023 -23.972 -18.444 1.00 87.44 753 HIS A O 1
ATOM 6136 N N . GLY A 1 754 ? 1.847 -23.787 -20.528 1.00 90.69 754 GLY A N 1
ATOM 6137 C CA . GLY A 1 754 ? 0.976 -22.691 -20.961 1.00 90.69 754 GLY A CA 1
ATOM 6138 C C . GLY A 1 754 ? -0.511 -23.061 -21.001 1.00 90.69 754 GLY A C 1
ATOM 6139 O O . GLY A 1 754 ? -1.334 -22.331 -20.436 1.00 90.69 754 GLY A O 1
ATOM 6140 N N . ILE A 1 755 ? -0.866 -24.211 -21.593 1.00 91.12 755 ILE A N 1
ATOM 6141 C CA . ILE A 1 755 ? -2.253 -24.713 -21.618 1.00 91.12 755 ILE A CA 1
ATOM 6142 C C . ILE A 1 755 ? -2.761 -24.945 -20.196 1.00 91.12 755 ILE A C 1
ATOM 6144 O O . ILE A 1 755 ? -3.884 -24.559 -19.868 1.00 91.12 755 ILE A O 1
ATOM 6148 N N . MET A 1 756 ? -1.938 -25.539 -19.334 1.00 88.19 756 MET A N 1
ATOM 6149 C CA . MET A 1 756 ? -2.310 -25.816 -17.949 1.00 88.19 756 MET A CA 1
ATOM 6150 C C . MET A 1 756 ? -2.585 -24.532 -17.162 1.00 88.19 756 MET A C 1
ATOM 6152 O O . MET A 1 756 ? -3.628 -24.414 -16.513 1.00 88.19 756 MET A O 1
ATOM 6156 N N . LEU A 1 757 ? -1.707 -23.532 -17.291 1.00 89.88 757 LEU A N 1
ATOM 6157 C CA . LEU A 1 757 ? -1.910 -22.211 -16.700 1.00 89.88 757 LEU A CA 1
ATOM 6158 C C . LEU A 1 757 ? -3.192 -21.546 -17.232 1.00 89.88 757 LEU A C 1
ATOM 6160 O O . LEU A 1 757 ? -3.971 -20.995 -16.451 1.00 89.88 757 LEU A O 1
ATOM 6164 N N . ALA A 1 758 ? -3.455 -21.647 -18.540 1.00 91.75 758 ALA A N 1
ATOM 6165 C CA . ALA A 1 758 ? -4.666 -21.114 -19.160 1.00 91.75 758 ALA A CA 1
ATOM 6166 C C . ALA A 1 758 ? -5.942 -21.815 -18.661 1.00 91.75 758 ALA A C 1
ATOM 6168 O O . ALA A 1 758 ? -6.941 -21.142 -18.411 1.00 91.75 758 ALA A O 1
ATOM 6169 N N . LEU A 1 759 ? -5.924 -23.137 -18.461 1.00 91.38 759 LEU A N 1
ATOM 6170 C CA . LEU A 1 759 ? -7.064 -23.895 -17.930 1.00 91.38 759 LEU A CA 1
ATOM 6171 C C . LEU A 1 759 ? -7.367 -23.533 -16.471 1.00 91.38 759 LEU A C 1
ATOM 6173 O O . LEU A 1 759 ? -8.529 -23.283 -16.137 1.00 91.38 759 LEU A O 1
ATOM 6177 N N . ILE A 1 760 ? -6.339 -23.448 -15.620 1.00 88.00 760 ILE A N 1
ATOM 6178 C CA . ILE A 1 760 ? -6.487 -23.023 -14.218 1.00 88.00 760 ILE A CA 1
ATOM 6179 C C . ILE A 1 760 ? -7.054 -21.599 -14.166 1.00 88.00 760 ILE A C 1
ATOM 6181 O O . ILE A 1 760 ? -8.036 -21.337 -13.465 1.00 88.00 760 ILE A O 1
ATOM 6185 N N . ALA A 1 761 ? -6.498 -20.684 -14.961 1.00 89.12 761 ALA A N 1
ATOM 6186 C CA . ALA A 1 761 ? -6.973 -19.309 -15.041 1.00 89.12 761 ALA A CA 1
ATOM 6187 C C . ALA A 1 761 ? -8.416 -19.215 -15.572 1.00 89.12 761 ALA A C 1
ATOM 6189 O O . ALA A 1 761 ? -9.234 -18.497 -14.994 1.00 89.12 761 ALA A O 1
ATOM 6190 N N . ALA A 1 762 ? -8.767 -19.983 -16.609 1.00 90.00 762 ALA A N 1
ATOM 6191 C CA . ALA A 1 762 ? -10.121 -20.038 -17.159 1.00 90.00 762 ALA A CA 1
ATOM 6192 C C . ALA A 1 762 ? -11.133 -20.540 -16.122 1.00 90.00 762 ALA A C 1
ATOM 6194 O O . ALA A 1 762 ? -12.201 -19.942 -15.967 1.00 90.00 762 ALA A O 1
ATOM 6195 N N . PHE A 1 763 ? -10.791 -21.593 -15.373 1.00 88.88 763 PHE A N 1
ATOM 6196 C CA . PHE A 1 763 ? -11.624 -22.111 -14.288 1.00 88.88 763 PHE A CA 1
ATOM 6197 C C . PHE A 1 763 ? -11.892 -21.038 -13.220 1.00 88.88 763 PHE A C 1
ATOM 6199 O O . PHE A 1 763 ? -13.049 -20.811 -12.845 1.00 88.88 763 PHE A O 1
ATOM 6206 N N . LEU A 1 764 ? -10.851 -20.314 -12.794 1.00 85.19 764 LEU A N 1
ATOM 6207 C CA . LEU A 1 764 ? -10.974 -19.214 -11.832 1.00 85.19 764 LEU A CA 1
ATOM 6208 C C . LEU A 1 764 ? -11.823 -18.057 -12.382 1.00 85.19 764 LEU A C 1
ATOM 6210 O O . LEU A 1 764 ? -12.711 -17.561 -11.684 1.00 85.19 764 LEU A O 1
ATOM 6214 N N . THR A 1 765 ? -11.624 -17.658 -13.643 1.00 83.25 765 THR A N 1
ATOM 6215 C CA . THR A 1 765 ? -12.404 -16.582 -14.279 1.00 83.25 765 THR A CA 1
ATOM 6216 C C . THR A 1 765 ? -13.881 -16.960 -14.448 1.00 83.25 765 THR A C 1
ATOM 6218 O O . THR A 1 765 ? -14.760 -16.127 -14.208 1.00 83.25 765 THR A O 1
ATOM 6221 N N . ILE A 1 766 ? -14.192 -18.210 -14.809 1.00 84.62 766 ILE A N 1
ATOM 6222 C CA . ILE A 1 766 ? -15.579 -18.697 -14.910 1.00 84.62 766 ILE A CA 1
ATOM 6223 C C . ILE A 1 766 ? -16.250 -18.681 -13.532 1.00 84.62 766 ILE A C 1
ATOM 6225 O O . ILE A 1 766 ? -17.385 -18.212 -13.406 1.00 84.62 766 ILE A O 1
ATOM 6229 N N . ARG A 1 767 ? -15.555 -19.146 -12.486 1.00 79.75 767 ARG A N 1
ATOM 6230 C CA . ARG A 1 767 ? -16.082 -19.156 -11.113 1.00 79.75 767 ARG A CA 1
ATOM 6231 C C . ARG A 1 767 ? -16.319 -17.740 -10.584 1.00 79.75 767 ARG A C 1
ATOM 6233 O O . ARG A 1 767 ? -17.385 -17.487 -10.024 1.00 79.75 767 ARG A O 1
ATOM 6240 N N . LYS A 1 768 ? -15.392 -16.815 -10.850 1.00 75.25 768 LYS A N 1
ATOM 6241 C CA . LYS A 1 768 ? -15.525 -15.382 -10.540 1.00 75.25 768 LYS A CA 1
ATOM 6242 C C . LYS A 1 768 ? -16.780 -14.778 -11.175 1.00 75.25 768 LYS A C 1
ATOM 6244 O O . LYS A 1 768 ? -17.564 -14.130 -10.491 1.00 75.25 768 LYS A O 1
ATOM 6249 N N . ARG A 1 769 ? -17.014 -15.035 -12.469 1.00 73.12 769 ARG A N 1
ATOM 6250 C CA . ARG A 1 769 ? -18.198 -14.520 -13.183 1.00 73.12 769 ARG A CA 1
ATOM 6251 C C . ARG A 1 769 ? -19.514 -15.126 -12.695 1.00 73.12 769 ARG A C 1
ATOM 6253 O O . ARG A 1 769 ? -20.530 -14.445 -12.745 1.00 73.12 769 ARG A O 1
ATOM 6260 N N . ARG A 1 770 ? -19.511 -16.387 -12.245 1.00 68.69 770 ARG A N 1
ATOM 6261 C CA . ARG A 1 770 ? -20.725 -17.083 -11.783 1.00 68.69 770 ARG A CA 1
ATOM 6262 C C . ARG A 1 770 ? -21.113 -16.774 -10.340 1.00 68.69 770 ARG A C 1
ATOM 6264 O O . ARG A 1 770 ? -22.302 -16.724 -10.064 1.00 68.69 770 ARG A O 1
ATOM 6271 N N . LYS A 1 771 ? -20.147 -16.613 -9.432 1.00 56.53 771 LYS A N 1
ATOM 6272 C CA . LYS A 1 771 ? -20.423 -16.473 -7.992 1.00 56.53 771 LYS A CA 1
ATOM 6273 C C . LYS A 1 771 ? -20.272 -15.048 -7.443 1.00 56.53 771 LYS A C 1
ATOM 6275 O O . LYS A 1 771 ? -20.458 -14.885 -6.252 1.00 56.53 771 LYS A O 1
ATOM 6280 N N . LYS A 1 772 ? -19.895 -14.051 -8.263 1.00 55.38 772 LYS A N 1
ATOM 6281 C CA . LYS A 1 772 ? -19.630 -12.652 -7.841 1.00 55.38 772 LYS A CA 1
ATOM 6282 C C . LYS A 1 772 ? -18.733 -12.508 -6.592 1.00 55.38 772 LYS A C 1
ATOM 6284 O O . LYS A 1 772 ? -18.717 -11.453 -5.978 1.00 55.38 772 LYS A O 1
ATOM 6289 N N . ILE A 1 773 ? -17.939 -13.532 -6.264 1.00 54.25 773 ILE A N 1
ATOM 6290 C CA . ILE A 1 773 ? -17.091 -13.561 -5.068 1.00 54.25 773 ILE A CA 1
ATOM 6291 C C . ILE A 1 773 ? -16.138 -12.366 -5.122 1.00 54.25 773 ILE A C 1
ATOM 6293 O O . ILE A 1 773 ? -15.341 -12.251 -6.066 1.00 54.25 773 ILE A O 1
ATOM 6297 N N . LYS A 1 774 ? -16.245 -11.475 -4.131 1.00 49.88 774 LYS A N 1
ATOM 6298 C CA . LYS A 1 774 ? -15.309 -10.364 -3.958 1.00 49.88 774 LYS A CA 1
ATOM 6299 C C . LYS A 1 774 ? -13.915 -10.940 -3.653 1.00 49.88 774 LYS A C 1
ATOM 6301 O O . LYS A 1 774 ? -13.811 -11.934 -2.937 1.00 49.88 774 LYS A O 1
ATOM 6306 N N . PRO A 1 775 ? -12.847 -10.394 -4.258 1.00 53.31 775 PRO A N 1
ATOM 6307 C CA . PRO A 1 775 ? -11.492 -10.842 -3.970 1.00 53.31 775 PRO A CA 1
ATOM 6308 C C . PRO A 1 775 ? -11.161 -10.529 -2.505 1.00 53.31 775 PRO A C 1
ATOM 6310 O O . PRO A 1 775 ? -11.215 -9.376 -2.096 1.00 53.31 775 PRO A O 1
ATOM 6313 N N . ASP A 1 776 ? -10.870 -11.577 -1.748 1.00 55.09 776 ASP A N 1
ATOM 6314 C CA . ASP A 1 776 ? -10.465 -11.550 -0.342 1.00 55.09 776 ASP A CA 1
ATOM 6315 C C . ASP A 1 776 ? -8.958 -11.215 -0.197 1.00 55.09 776 ASP A C 1
ATOM 6317 O O . ASP A 1 776 ? -8.222 -11.284 -1.185 1.00 55.09 776 ASP A O 1
ATOM 6321 N N . GLU A 1 777 ? -8.462 -10.875 0.998 1.00 56.31 777 GLU A N 1
ATOM 6322 C CA . GLU A 1 777 ? -7.029 -10.547 1.211 1.00 56.31 777 GLU A CA 1
ATOM 6323 C C . GLU A 1 777 ? -6.099 -11.778 1.150 1.00 56.31 777 GLU A C 1
ATOM 6325 O O . GLU A 1 777 ? -4.872 -11.661 1.112 1.00 56.31 777 GLU A O 1
ATOM 6330 N N . SER A 1 778 ? -6.672 -12.982 1.085 1.00 66.50 778 SER A N 1
ATOM 6331 C CA . SER A 1 778 ? -5.934 -14.236 0.944 1.00 66.50 778 SER A CA 1
ATOM 6332 C C . SER A 1 778 ? -5.239 -14.376 -0.425 1.00 66.50 778 SER A C 1
ATOM 6334 O O . SER A 1 778 ? -5.651 -13.802 -1.434 1.00 66.50 778 SER A O 1
ATOM 6336 N N . ILE A 1 779 ? -4.202 -15.227 -0.511 1.00 63.66 779 ILE A N 1
ATOM 6337 C CA . ILE A 1 779 ? -3.486 -15.564 -1.770 1.00 63.66 779 ILE A CA 1
ATOM 6338 C C . ILE A 1 779 ? -4.471 -15.959 -2.887 1.00 63.66 779 ILE A C 1
ATOM 6340 O O . ILE A 1 779 ? -4.274 -15.644 -4.063 1.00 63.66 779 ILE A O 1
ATOM 6344 N N . SER A 1 780 ? -5.574 -16.611 -2.510 1.00 67.75 780 SER A N 1
ATOM 6345 C CA . SER A 1 780 ? -6.645 -16.976 -3.432 1.00 67.75 780 SER A CA 1
ATOM 6346 C C . SER A 1 780 ? -7.326 -15.750 -4.054 1.00 67.75 780 SER A C 1
ATOM 6348 O O . SER A 1 780 ? -7.575 -15.748 -5.260 1.00 67.75 780 SER A O 1
ATOM 6350 N N . GLY A 1 781 ? -7.558 -14.683 -3.287 1.00 70.44 781 GLY A N 1
ATOM 6351 C CA . GLY A 1 781 ? -8.175 -13.445 -3.754 1.00 70.44 781 GLY A CA 1
ATOM 6352 C C . GLY A 1 781 ? -7.315 -12.694 -4.767 1.00 70.44 781 GLY A C 1
ATOM 6353 O O . GLY A 1 781 ? -7.837 -12.263 -5.800 1.00 70.44 781 GLY A O 1
ATOM 6354 N N . TYR A 1 782 ? -5.991 -12.655 -4.575 1.00 74.06 782 TYR A N 1
ATOM 6355 C CA . TYR A 1 782 ? -5.060 -12.119 -5.579 1.00 74.06 782 TYR A CA 1
ATOM 6356 C C . TYR A 1 782 ? -5.082 -12.927 -6.884 1.00 74.06 782 TYR A C 1
ATOM 6358 O O . TYR A 1 782 ? -5.125 -12.346 -7.974 1.00 74.06 782 TYR A O 1
ATOM 6366 N N . LEU A 1 783 ? -5.134 -14.262 -6.800 1.00 75.25 783 LEU A N 1
ATOM 6367 C CA . LEU A 1 783 ? -5.275 -15.129 -7.976 1.00 75.25 783 LEU A CA 1
ATOM 6368 C C . LEU A 1 783 ? -6.635 -14.946 -8.669 1.00 75.25 783 LEU A C 1
ATOM 6370 O O . LEU A 1 783 ? -6.699 -14.901 -9.900 1.00 75.25 783 LEU A O 1
ATOM 6374 N N . TYR A 1 784 ? -7.726 -14.766 -7.919 1.00 76.12 784 TYR A N 1
ATOM 6375 C CA . TYR A 1 784 ? -9.049 -14.465 -8.482 1.00 76.12 784 TYR A CA 1
ATOM 6376 C C . TYR A 1 784 ? -9.083 -13.095 -9.168 1.00 76.12 784 TYR A C 1
ATOM 6378 O O . TYR A 1 784 ? -9.618 -12.969 -10.282 1.00 76.12 784 TYR A O 1
ATOM 6386 N N . ALA A 1 785 ? -8.486 -12.074 -8.548 1.00 73.19 785 ALA A N 1
ATOM 6387 C CA . ALA A 1 785 ? -8.343 -10.745 -9.129 1.00 73.19 785 ALA A CA 1
ATOM 6388 C C . ALA A 1 785 ? -7.538 -10.810 -10.437 1.00 73.19 785 ALA A C 1
ATOM 6390 O O . ALA A 1 785 ? -8.008 -10.295 -11.457 1.00 73.19 785 ALA A O 1
ATOM 6391 N N . GLY A 1 786 ? -6.405 -11.523 -10.417 1.00 80.44 786 GLY A N 1
ATOM 6392 C CA . GLY A 1 786 ? -5.457 -11.717 -11.518 1.00 80.44 786 GLY A CA 1
ATOM 6393 C C . GLY A 1 786 ? -5.844 -12.738 -12.592 1.00 80.44 786 GLY A C 1
ATOM 6394 O O . GLY A 1 786 ? -5.193 -12.775 -13.635 1.00 80.44 786 GLY A O 1
ATOM 6395 N N . SER A 1 787 ? -6.896 -13.534 -12.385 1.00 85.25 787 SER A N 1
ATOM 6396 C CA . SER A 1 787 ? -7.238 -14.682 -13.248 1.00 85.25 787 SER A CA 1
ATOM 6397 C C . SER A 1 787 ? -7.367 -14.338 -14.735 1.00 85.25 787 SER A C 1
ATOM 6399 O O . SER A 1 787 ? -6.879 -15.076 -15.584 1.00 85.25 787 SER A O 1
ATOM 6401 N N . GLU A 1 788 ? -7.947 -13.182 -15.067 1.00 86.06 788 GLU A N 1
ATOM 6402 C CA . GLU A 1 788 ? -8.067 -12.739 -16.460 1.00 86.06 788 GLU A CA 1
ATOM 6403 C C . GLU A 1 788 ? -6.700 -12.497 -17.101 1.00 86.06 788 GLU A C 1
ATOM 6405 O O . GLU A 1 788 ? -6.484 -12.896 -18.237 1.00 86.06 788 GLU A O 1
ATOM 6410 N N . LEU A 1 789 ? -5.765 -11.875 -16.378 1.00 88.88 789 LEU A N 1
ATOM 6411 C CA . LEU A 1 789 ? -4.416 -11.628 -16.881 1.00 88.88 789 LEU A CA 1
ATOM 6412 C C . LEU A 1 789 ? -3.660 -12.947 -17.071 1.00 88.88 789 LEU A C 1
ATOM 6414 O O . LEU A 1 789 ? -3.062 -13.156 -18.125 1.00 88.88 789 LEU A O 1
ATOM 6418 N N . LEU A 1 790 ? -3.749 -13.849 -16.088 1.00 90.19 790 LEU A N 1
ATOM 6419 C CA . LEU A 1 790 ? -3.121 -15.171 -16.143 1.00 90.19 790 LEU A CA 1
ATOM 6420 C C . LEU A 1 790 ? -3.626 -16.008 -17.324 1.00 90.19 790 LEU A C 1
ATOM 6422 O O . LEU A 1 790 ? -2.834 -16.710 -17.948 1.00 90.19 790 LEU A O 1
ATOM 6426 N N . LEU A 1 791 ? -4.907 -15.886 -17.685 1.00 91.19 791 LEU A N 1
ATOM 6427 C CA . LEU A 1 791 ? -5.470 -16.562 -18.854 1.00 91.19 791 LEU A CA 1
ATOM 6428 C C . LEU A 1 791 ? -4.759 -16.133 -20.143 1.00 91.19 791 LEU A C 1
ATOM 6430 O O . LEU A 1 791 ? -4.344 -16.979 -20.933 1.00 91.19 791 LEU A O 1
ATOM 6434 N N . PHE A 1 792 ? -4.585 -14.826 -20.350 1.00 91.00 792 PHE A N 1
ATOM 6435 C CA . PHE A 1 792 ? -3.873 -14.316 -21.525 1.00 91.00 792 PHE A CA 1
ATOM 6436 C C . PHE A 1 792 ? -2.376 -14.629 -21.479 1.00 91.00 792 PHE A C 1
ATOM 6438 O O . PHE A 1 792 ? -1.790 -14.898 -22.526 1.00 91.00 792 PHE A O 1
ATOM 6445 N N . CYS A 1 793 ? -1.766 -14.645 -20.293 1.00 92.50 793 CYS A N 1
ATOM 6446 C CA . CYS A 1 793 ? -0.388 -15.092 -20.103 1.00 92.50 793 CYS A CA 1
ATOM 6447 C C . CYS A 1 793 ? -0.202 -16.562 -20.518 1.00 92.50 793 CYS A C 1
ATOM 6449 O O . CYS A 1 793 ? 0.717 -16.857 -21.277 1.00 92.50 793 CYS A O 1
ATOM 6451 N N . GLY A 1 794 ? -1.097 -17.465 -20.099 1.00 92.88 794 GLY A N 1
ATOM 6452 C CA . GLY A 1 794 ? -1.062 -18.882 -20.483 1.00 92.88 794 GLY A CA 1
ATOM 6453 C C . GLY A 1 794 ? -1.309 -19.111 -21.978 1.00 92.88 794 GLY A C 1
ATOM 6454 O O . GLY A 1 794 ? -0.602 -19.892 -22.615 1.00 92.88 794 GLY A O 1
ATOM 6455 N N . LEU A 1 795 ? -2.250 -18.370 -22.578 1.00 93.12 795 LEU A N 1
ATOM 6456 C CA . LEU A 1 795 ? -2.474 -18.405 -24.031 1.00 93.12 795 LEU A CA 1
ATOM 6457 C C . LEU A 1 795 ? -1.243 -17.925 -24.812 1.00 93.12 795 LEU A C 1
ATOM 6459 O O . LEU A 1 795 ? -0.859 -18.549 -25.796 1.00 93.12 795 LEU A O 1
ATOM 6463 N N . SER A 1 796 ? -0.603 -16.847 -24.356 1.00 93.81 796 SER A N 1
ATOM 6464 C CA . SER A 1 796 ? 0.629 -16.321 -24.953 1.00 93.81 796 SER A CA 1
ATOM 6465 C C . SER A 1 796 ? 1.790 -17.316 -24.835 1.00 93.81 796 SER A C 1
ATOM 6467 O O . SER A 1 796 ? 2.433 -17.623 -25.836 1.00 93.81 796 SER A O 1
ATOM 6469 N N . ALA A 1 797 ? 1.998 -17.895 -23.647 1.00 92.62 797 ALA A N 1
ATOM 6470 C CA . ALA A 1 797 ? 2.984 -18.951 -23.400 1.00 92.62 797 ALA A CA 1
ATOM 6471 C C . ALA A 1 797 ? 2.787 -20.160 -24.324 1.00 92.62 797 ALA A C 1
ATOM 6473 O O . ALA A 1 797 ? 3.752 -20.685 -24.867 1.00 92.62 797 ALA A O 1
ATOM 6474 N N . THR A 1 798 ? 1.533 -20.545 -24.580 1.00 91.19 798 THR A N 1
ATOM 6475 C CA . THR A 1 798 ? 1.207 -21.640 -25.505 1.00 91.19 798 THR A CA 1
ATOM 6476 C C . THR A 1 798 ? 1.608 -21.306 -26.945 1.00 91.19 798 THR A C 1
ATOM 6478 O O . THR A 1 798 ? 2.166 -22.147 -27.645 1.00 91.19 798 THR A O 1
ATOM 6481 N N . ILE A 1 799 ? 1.349 -20.071 -27.394 1.00 90.50 799 ILE A N 1
ATOM 6482 C CA . ILE A 1 799 ? 1.709 -19.617 -28.747 1.00 90.50 799 ILE A CA 1
ATOM 6483 C C . ILE A 1 799 ? 3.231 -19.613 -28.921 1.00 90.50 799 ILE A C 1
ATOM 6485 O O . ILE A 1 799 ? 3.730 -20.149 -29.908 1.00 90.50 799 ILE A O 1
ATOM 6489 N N . PHE A 1 800 ? 3.974 -19.040 -27.972 1.00 87.50 800 PHE A N 1
ATOM 6490 C CA . PHE A 1 800 ? 5.436 -18.993 -28.053 1.00 87.50 800 PHE A CA 1
ATOM 6491 C C . PHE A 1 800 ? 6.090 -20.359 -27.829 1.00 87.50 800 PHE A C 1
ATOM 6493 O O . PHE A 1 800 ? 7.055 -20.672 -28.518 1.00 87.50 800 PHE A O 1
ATOM 6500 N N . GLY A 1 801 ? 5.526 -21.209 -26.968 1.00 86.88 801 GLY A N 1
ATOM 6501 C CA . GLY A 1 801 ? 5.962 -22.599 -26.818 1.00 86.88 801 GLY A CA 1
ATOM 6502 C C . GLY A 1 801 ? 5.829 -23.378 -28.127 1.00 86.88 801 GLY A C 1
ATOM 6503 O O . GLY A 1 801 ? 6.747 -24.087 -28.524 1.00 86.88 801 GLY A O 1
ATOM 6504 N N . PHE A 1 802 ? 4.734 -23.174 -28.870 1.00 83.62 802 PHE A N 1
ATOM 6505 C CA . PHE A 1 802 ? 4.555 -23.801 -30.182 1.00 83.62 802 PHE A CA 1
ATOM 6506 C C . PHE A 1 802 ? 5.552 -23.265 -31.224 1.00 83.62 802 PHE A C 1
ATOM 6508 O O . PHE A 1 802 ? 6.047 -24.026 -32.054 1.00 83.62 802 PHE A O 1
ATOM 6515 N N . LEU A 1 803 ? 5.884 -21.969 -31.166 1.00 81.38 803 LEU A N 1
ATOM 6516 C CA . LEU A 1 803 ? 6.896 -21.359 -32.039 1.00 81.38 803 LEU A CA 1
ATOM 6517 C C . LEU A 1 803 ? 8.315 -21.885 -31.765 1.00 81.38 803 LEU A C 1
ATOM 6519 O O . LEU A 1 803 ? 9.093 -22.021 -32.711 1.00 81.38 803 LEU A O 1
ATOM 6523 N N . PHE A 1 804 ? 8.647 -22.176 -30.504 1.00 78.25 804 PHE A N 1
ATOM 6524 C CA . PHE A 1 804 ? 9.945 -22.740 -30.110 1.00 78.25 804 PHE A CA 1
ATOM 6525 C C . PHE A 1 804 ? 9.990 -24.271 -30.166 1.00 78.25 804 PHE A C 1
ATOM 6527 O O . PHE A 1 804 ? 11.074 -24.837 -30.153 1.00 78.25 804 PHE A O 1
ATOM 6534 N N . GLY A 1 805 ? 8.842 -24.942 -30.282 1.00 74.56 805 GLY A N 1
ATOM 6535 C CA . GLY A 1 805 ? 8.768 -26.400 -30.382 1.00 74.56 805 GLY A CA 1
ATOM 6536 C C . GLY A 1 805 ? 8.859 -27.138 -29.043 1.00 74.56 805 GLY A C 1
ATOM 6537 O O . GLY A 1 805 ? 9.071 -28.345 -29.053 1.00 74.56 805 GLY A O 1
ATOM 6538 N N . SER A 1 806 ? 8.659 -26.459 -27.907 1.00 78.00 806 SER A N 1
ATOM 6539 C CA . SER A 1 806 ? 8.701 -27.067 -26.570 1.00 78.00 806 SER A CA 1
ATOM 6540 C C . SER A 1 806 ? 7.314 -27.548 -26.110 1.00 78.00 806 SER A C 1
ATOM 6542 O O . SER A 1 806 ? 6.371 -26.756 -25.967 1.00 78.00 806 SER A O 1
ATOM 6544 N N . LEU A 1 807 ? 7.173 -28.851 -25.829 1.00 78.81 807 LEU A N 1
ATOM 6545 C CA . LEU A 1 807 ? 5.985 -29.414 -25.173 1.00 78.81 807 LEU A CA 1
ATOM 6546 C C . LEU A 1 807 ? 6.373 -30.108 -23.870 1.00 78.81 807 LEU A C 1
ATOM 6548 O O . LEU A 1 807 ? 6.968 -31.179 -23.910 1.00 78.81 807 LEU A O 1
ATOM 6552 N N . LEU A 1 808 ? 5.971 -29.547 -22.724 1.00 72.81 808 LEU A N 1
ATOM 6553 C CA . LEU A 1 808 ? 6.250 -30.126 -21.403 1.00 72.81 808 LEU A CA 1
ATOM 6554 C C . LEU A 1 808 ? 7.729 -30.509 -21.243 1.00 72.81 808 LEU A C 1
ATOM 6556 O O . LEU A 1 808 ? 8.007 -31.544 -20.664 1.00 72.81 808 LEU A O 1
ATOM 6560 N N . GLY A 1 809 ? 8.663 -29.729 -21.792 1.00 66.19 809 GLY A N 1
ATOM 6561 C CA . GLY A 1 809 ? 10.101 -30.015 -21.699 1.00 66.19 809 GLY A CA 1
ATOM 6562 C C . GLY A 1 809 ? 10.656 -31.057 -22.676 1.00 66.19 809 GLY A C 1
ATOM 6563 O O . GLY A 1 809 ? 11.853 -31.333 -22.621 1.00 66.19 809 GLY A O 1
ATOM 6564 N N . ASP A 1 810 ? 9.832 -31.604 -23.572 1.00 65.88 810 ASP A N 1
ATOM 6565 C CA . ASP A 1 810 ? 10.269 -32.443 -24.690 1.00 65.88 810 ASP A CA 1
ATOM 6566 C C . ASP A 1 810 ? 10.315 -31.609 -25.985 1.00 65.88 810 ASP A C 1
ATOM 6568 O O . ASP A 1 810 ? 9.299 -31.064 -26.434 1.00 65.88 810 ASP A O 1
ATOM 6572 N N . GLU A 1 811 ? 11.516 -31.458 -26.549 1.00 61.25 811 GLU A N 1
ATOM 6573 C CA . GLU A 1 811 ? 11.788 -30.652 -27.750 1.00 61.25 811 GLU A CA 1
ATOM 6574 C C . GLU A 1 811 ? 11.682 -31.478 -29.051 1.00 61.25 811 GLU A C 1
ATOM 6576 O O . GLU A 1 811 ? 11.591 -30.907 -30.140 1.00 61.25 811 GLU A O 1
ATOM 6581 N N . GLU A 1 812 ? 11.642 -32.815 -28.967 1.00 60.47 812 GLU A N 1
ATOM 6582 C CA . GLU A 1 812 ? 11.585 -33.710 -30.139 1.00 60.47 812 GLU A CA 1
ATOM 6583 C C . GLU A 1 812 ? 10.141 -34.102 -30.504 1.00 60.47 812 GLU A C 1
ATOM 6585 O O . GLU A 1 812 ? 9.826 -34.374 -31.667 1.00 60.47 812 GLU A O 1
ATOM 6590 N N . PHE A 1 813 ? 9.222 -34.037 -29.538 1.00 60.66 813 PHE A N 1
ATOM 6591 C CA . PHE A 1 813 ? 7.851 -34.521 -29.699 1.00 60.66 813 PHE A CA 1
ATOM 6592 C C . PHE A 1 813 ? 6.989 -33.704 -30.682 1.00 60.66 813 PHE A C 1
ATOM 6594 O O . PHE A 1 813 ? 6.199 -34.285 -31.429 1.00 60.66 813 PHE A O 1
ATOM 6601 N N . ILE A 1 814 ? 7.106 -32.366 -30.718 1.00 62.25 814 ILE A N 1
ATOM 6602 C CA . ILE A 1 814 ? 6.329 -31.525 -31.658 1.00 62.25 814 ILE A CA 1
ATOM 6603 C C . ILE A 1 814 ? 6.781 -31.743 -33.116 1.00 62.25 814 ILE A C 1
ATOM 6605 O O . ILE A 1 814 ? 5.907 -31.963 -33.966 1.00 62.25 814 ILE A O 1
ATOM 6609 N N . PRO A 1 815 ? 8.091 -31.720 -33.437 1.00 59.84 815 PRO A N 1
ATOM 6610 C CA . PRO A 1 815 ? 8.583 -32.082 -34.766 1.00 59.84 815 PRO A CA 1
ATOM 6611 C C . PRO A 1 815 ? 8.189 -33.504 -35.198 1.00 59.84 815 PRO A C 1
ATOM 6613 O O . PRO A 1 815 ? 7.742 -33.682 -36.333 1.00 59.84 815 PRO A O 1
ATOM 6616 N N . GLU A 1 816 ? 8.262 -34.503 -34.307 1.00 59.69 816 GLU A N 1
ATOM 6617 C CA . GLU A 1 816 ? 7.827 -35.880 -34.604 1.00 59.69 816 GLU A CA 1
ATOM 6618 C C . GLU A 1 816 ? 6.316 -35.982 -34.875 1.00 59.69 816 GLU A C 1
ATOM 6620 O O . GLU A 1 816 ? 5.891 -36.639 -35.833 1.00 59.69 816 GLU A O 1
ATOM 6625 N N . LEU A 1 817 ? 5.485 -35.285 -34.089 1.00 58.88 817 LEU A N 1
ATOM 6626 C CA . LEU A 1 817 ? 4.038 -35.208 -34.314 1.00 58.88 817 LEU A CA 1
ATOM 6627 C C . LEU A 1 817 ? 3.700 -34.533 -35.643 1.00 58.88 817 LEU A C 1
ATOM 6629 O O . LEU A 1 817 ? 2.863 -35.042 -36.391 1.00 58.88 817 LEU A O 1
ATOM 6633 N N . MET A 1 818 ? 4.335 -33.405 -35.959 1.00 57.53 818 MET A N 1
ATOM 6634 C CA . MET A 1 818 ? 4.082 -32.683 -37.209 1.00 57.53 818 MET A CA 1
ATOM 6635 C C . MET A 1 818 ? 4.539 -33.486 -38.431 1.00 57.53 818 MET A C 1
ATOM 6637 O O . MET A 1 818 ? 3.788 -33.574 -39.408 1.00 57.53 818 MET A O 1
ATOM 6641 N N . HIS A 1 819 ? 5.676 -34.183 -38.338 1.00 61.00 819 HIS A N 1
ATOM 6642 C CA . HIS A 1 819 ? 6.135 -35.099 -39.382 1.00 61.00 819 HIS A CA 1
ATOM 6643 C C . HIS A 1 819 ? 5.175 -36.292 -39.561 1.00 61.00 819 HIS A C 1
ATOM 6645 O O . HIS A 1 819 ? 4.863 -36.666 -40.692 1.00 61.00 819 HIS A O 1
ATOM 6651 N N . SER A 1 820 ? 4.592 -36.824 -38.476 1.00 59.53 820 SER A N 1
ATOM 6652 C CA . SER A 1 820 ? 3.561 -37.879 -38.545 1.00 59.53 820 SER A CA 1
ATOM 6653 C C . SER A 1 820 ? 2.245 -37.428 -39.209 1.00 59.53 820 SER A C 1
ATOM 6655 O O . SER A 1 820 ? 1.513 -38.249 -39.764 1.00 59.53 820 SER A O 1
ATOM 6657 N N . ILE A 1 821 ? 1.967 -36.118 -39.199 1.00 62.31 821 ILE A N 1
ATOM 6658 C CA . ILE A 1 821 ? 0.808 -35.470 -39.841 1.00 62.31 821 ILE A CA 1
ATOM 6659 C C . ILE A 1 821 ? 1.143 -35.018 -41.285 1.00 62.31 821 ILE A C 1
ATOM 6661 O O . ILE A 1 821 ? 0.250 -34.620 -42.035 1.00 62.31 821 ILE A O 1
ATOM 6665 N N . GLY A 1 822 ? 2.406 -35.141 -41.717 1.00 44.34 822 GLY A N 1
ATOM 6666 C CA . GLY A 1 822 ? 2.871 -34.802 -43.068 1.00 44.34 822 GLY A CA 1
ATOM 6667 C C . GLY A 1 822 ? 3.249 -33.330 -43.267 1.00 44.34 822 GLY A C 1
ATOM 6668 O O . GLY A 1 822 ? 3.228 -32.848 -44.401 1.00 44.34 822 GLY A O 1
ATOM 6669 N N . ILE A 1 823 ? 3.560 -32.606 -42.187 1.00 57.84 823 ILE A N 1
ATOM 6670 C CA . ILE A 1 823 ? 3.996 -31.204 -42.208 1.00 57.84 823 ILE A CA 1
ATOM 6671 C C . ILE A 1 823 ? 5.422 -31.144 -41.648 1.00 57.84 823 ILE A C 1
ATOM 6673 O O . ILE A 1 823 ? 5.632 -31.418 -40.470 1.00 57.84 823 ILE A O 1
ATOM 6677 N N . ASP A 1 824 ? 6.402 -30.759 -42.468 1.00 55.75 824 ASP A N 1
ATOM 6678 C CA . ASP A 1 824 ? 7.775 -30.526 -42.001 1.00 55.75 824 ASP A CA 1
ATOM 6679 C C . ASP A 1 824 ? 7.827 -29.201 -41.221 1.00 55.75 824 ASP A C 1
ATOM 6681 O O . ASP A 1 824 ? 8.025 -28.122 -41.784 1.00 55.75 824 ASP A O 1
ATOM 6685 N N . TRP A 1 825 ? 7.566 -29.276 -39.915 1.00 56.78 825 TRP A N 1
ATOM 6686 C CA . TRP A 1 825 ? 7.607 -28.131 -39.008 1.00 56.78 825 TRP A CA 1
ATOM 6687 C C . TRP A 1 825 ? 9.005 -27.988 -38.404 1.00 56.78 825 TRP A C 1
ATOM 6689 O O . TRP A 1 825 ? 9.443 -28.836 -37.629 1.00 56.78 825 TRP A O 1
ATOM 6699 N N . ILE A 1 826 ? 9.699 -26.903 -38.746 1.00 61.41 826 ILE A N 1
ATOM 6700 C CA . ILE A 1 826 ? 10.999 -26.552 -38.167 1.00 61.41 826 ILE A CA 1
ATOM 6701 C C . ILE A 1 826 ? 10.741 -25.517 -37.061 1.00 61.41 826 ILE A C 1
ATOM 6703 O O . ILE A 1 826 ? 10.098 -24.501 -37.348 1.00 61.41 826 ILE A O 1
ATOM 6707 N N . PRO A 1 827 ? 11.202 -25.739 -35.815 1.00 65.44 827 PRO A N 1
ATOM 6708 C CA . PRO A 1 827 ? 11.081 -24.742 -34.754 1.00 65.44 827 PRO A CA 1
ATOM 6709 C C . PRO A 1 827 ? 11.771 -23.438 -35.172 1.00 65.44 827 PRO A C 1
ATOM 6711 O O . PRO A 1 827 ? 12.861 -23.449 -35.745 1.00 65.44 827 PRO A O 1
ATOM 6714 N N . LEU A 1 828 ? 11.118 -22.298 -34.919 1.00 61.06 828 LEU A N 1
ATOM 6715 C CA . LEU A 1 828 ? 11.571 -20.998 -35.425 1.00 61.06 828 LEU A CA 1
ATOM 6716 C C . LEU A 1 828 ? 12.916 -20.588 -34.804 1.00 61.06 828 LEU A C 1
ATOM 6718 O O . LEU A 1 828 ? 13.734 -19.962 -35.477 1.00 61.06 828 LEU A O 1
ATOM 6722 N N . ILE A 1 829 ? 13.114 -20.917 -33.524 1.00 65.75 829 ILE A N 1
ATOM 6723 C CA . ILE A 1 829 ? 14.339 -20.702 -32.745 1.00 65.75 829 ILE A CA 1
ATOM 6724 C C . ILE A 1 829 ? 14.425 -21.825 -31.709 1.00 65.75 829 ILE A C 1
ATOM 6726 O O . ILE A 1 829 ? 13.487 -21.987 -30.928 1.00 65.75 829 ILE A O 1
ATOM 6730 N N . ASN A 1 830 ? 15.556 -22.531 -31.651 1.00 71.56 830 ASN A N 1
ATOM 6731 C CA . ASN A 1 830 ? 15.845 -23.474 -30.567 1.00 71.56 830 ASN A CA 1
ATOM 6732 C C . ASN A 1 830 ? 16.614 -22.744 -29.453 1.00 71.56 830 ASN A C 1
ATOM 6734 O O . ASN A 1 830 ? 17.797 -22.433 -29.641 1.00 71.56 830 ASN A O 1
ATOM 6738 N N . PRO A 1 831 ? 15.992 -22.454 -28.293 1.00 69.50 831 PRO A N 1
ATOM 6739 C CA . PRO A 1 831 ? 16.582 -21.581 -27.275 1.00 69.50 831 PRO A CA 1
ATOM 6740 C C . PRO A 1 831 ? 17.875 -22.143 -26.662 1.00 69.50 831 PRO A C 1
ATOM 6742 O O . PRO A 1 831 ? 18.755 -21.363 -26.294 1.00 69.50 831 PRO A O 1
ATOM 6745 N N . LEU A 1 832 ? 18.027 -23.472 -26.595 1.00 70.44 832 LEU A N 1
ATOM 6746 C CA . LEU A 1 832 ? 19.227 -24.138 -26.072 1.00 70.44 832 LEU A CA 1
ATOM 6747 C C . LEU A 1 832 ? 20.411 -24.114 -27.054 1.00 70.44 832 LEU A C 1
ATOM 6749 O O . LEU A 1 832 ? 21.561 -23.966 -26.637 1.00 70.44 832 LEU A O 1
ATOM 6753 N N . HIS A 1 833 ? 20.145 -24.238 -28.357 1.00 73.69 833 HIS A N 1
ATOM 6754 C CA . HIS A 1 833 ? 21.186 -24.343 -29.385 1.00 73.69 833 HIS A CA 1
ATOM 6755 C C . HIS A 1 833 ? 21.595 -22.981 -29.961 1.00 73.69 833 HIS A C 1
ATOM 6757 O O . HIS A 1 833 ? 22.778 -22.743 -30.208 1.00 73.69 833 HIS A O 1
ATOM 6763 N N . GLU A 1 834 ? 20.647 -22.054 -30.109 1.00 76.25 834 GLU A N 1
ATOM 6764 C CA . GLU A 1 834 ? 20.853 -20.732 -30.712 1.00 76.25 834 GLU A CA 1
ATOM 6765 C C . GLU A 1 834 ? 20.790 -19.603 -29.663 1.00 76.25 834 GLU A C 1
ATOM 6767 O O . GLU A 1 834 ? 20.169 -18.556 -29.861 1.00 76.25 834 GLU A O 1
ATOM 6772 N N . THR A 1 835 ? 21.472 -19.781 -28.526 1.00 82.31 835 THR A N 1
ATOM 6773 C CA . THR A 1 835 ? 21.452 -18.825 -27.394 1.00 82.31 835 THR A CA 1
ATOM 6774 C C . THR A 1 835 ? 21.797 -17.383 -27.795 1.00 82.31 835 THR A C 1
ATOM 6776 O O . THR A 1 835 ? 21.162 -16.435 -27.331 1.00 82.31 835 THR A O 1
ATOM 6779 N N . LYS A 1 836 ? 22.767 -17.192 -28.704 1.00 83.94 836 LYS A N 1
ATOM 6780 C CA . LYS A 1 836 ? 23.145 -15.862 -29.222 1.00 83.94 836 LYS A CA 1
ATOM 6781 C C . LYS A 1 836 ? 22.031 -15.206 -30.041 1.00 83.94 836 LYS A C 1
ATOM 6783 O O . LYS A 1 836 ? 21.815 -14.005 -29.900 1.00 83.94 836 LYS A O 1
ATOM 6788 N N . LEU A 1 837 ? 21.324 -15.976 -30.872 1.00 84.62 837 LEU A N 1
ATOM 6789 C CA . LEU A 1 837 ? 20.188 -15.481 -31.652 1.00 84.62 837 LEU A CA 1
ATOM 6790 C C . LEU A 1 837 ? 19.084 -14.998 -30.711 1.00 84.62 837 LEU A C 1
ATOM 6792 O O . LEU A 1 837 ? 18.563 -13.894 -30.875 1.00 84.62 837 LEU A O 1
ATOM 6796 N N . PHE A 1 838 ? 18.788 -15.783 -29.674 1.00 85.12 838 PHE A N 1
ATOM 6797 C CA . PHE A 1 838 ? 17.771 -15.414 -28.700 1.00 85.12 838 PHE A CA 1
ATOM 6798 C C . PHE A 1 838 ? 18.153 -14.161 -27.899 1.00 85.12 838 PHE A C 1
ATOM 6800 O O . PHE A 1 838 ? 17.312 -13.284 -27.691 1.00 85.12 838 PHE A O 1
ATOM 6807 N N . LEU A 1 839 ? 19.426 -14.015 -27.506 1.00 88.19 839 LEU A N 1
ATOM 6808 C CA . LEU A 1 839 ? 19.919 -12.786 -26.876 1.00 88.19 839 LEU A CA 1
ATOM 6809 C C . LEU A 1 839 ? 19.657 -11.559 -27.762 1.00 88.19 839 LEU A C 1
ATOM 6811 O O . LEU A 1 839 ? 19.176 -10.537 -27.273 1.00 88.19 839 LEU A O 1
ATOM 6815 N N . VAL A 1 840 ? 19.939 -11.662 -29.064 1.00 89.31 840 VAL A N 1
ATOM 6816 C CA . VAL A 1 840 ? 19.694 -10.580 -30.029 1.00 89.31 840 VAL A CA 1
ATOM 6817 C C . VAL A 1 840 ? 18.201 -10.257 -30.123 1.00 89.31 840 VAL A C 1
ATOM 6819 O O . VAL A 1 840 ? 17.836 -9.083 -30.076 1.00 89.31 840 VAL A O 1
ATOM 6822 N N . VAL A 1 841 ? 17.327 -11.265 -30.184 1.00 88.75 841 VAL A N 1
ATOM 6823 C CA . VAL A 1 841 ? 15.865 -11.070 -30.204 1.00 88.75 841 VAL A CA 1
ATOM 6824 C C . VAL A 1 841 ? 15.372 -10.381 -28.927 1.00 88.75 841 VAL A C 1
ATOM 6826 O O . VAL A 1 841 ? 14.609 -9.416 -29.010 1.00 88.75 841 VAL A O 1
ATOM 6829 N N . ALA A 1 842 ? 15.845 -10.812 -27.755 1.00 91.38 842 ALA A N 1
ATOM 6830 C CA . ALA A 1 842 ? 15.498 -10.200 -26.473 1.00 91.38 842 ALA A CA 1
ATOM 6831 C C . ALA A 1 842 ? 15.924 -8.722 -26.408 1.00 91.38 842 ALA A C 1
ATOM 6833 O O . ALA A 1 842 ? 15.154 -7.867 -25.965 1.00 91.38 842 ALA A O 1
ATOM 6834 N N . LEU A 1 843 ? 17.122 -8.402 -26.907 1.00 92.06 843 LEU A N 1
ATOM 6835 C CA . LEU A 1 843 ? 17.626 -7.030 -26.973 1.00 92.06 843 LEU A CA 1
ATOM 6836 C C . LEU A 1 843 ? 16.860 -6.169 -27.989 1.00 92.06 843 LEU A C 1
ATOM 6838 O O . LEU A 1 843 ? 16.586 -5.008 -27.692 1.00 92.06 843 LEU A O 1
ATOM 6842 N N . ILE A 1 844 ? 16.465 -6.715 -29.148 1.00 92.12 844 ILE A N 1
ATOM 6843 C CA . ILE A 1 844 ? 15.596 -6.018 -30.117 1.00 92.12 844 ILE A CA 1
ATOM 6844 C C . ILE A 1 844 ? 14.245 -5.697 -29.482 1.00 92.12 844 ILE A C 1
ATOM 6846 O O . ILE A 1 844 ? 13.749 -4.578 -29.613 1.00 92.12 844 ILE A O 1
ATOM 6850 N N . LEU A 1 845 ? 13.649 -6.657 -28.776 1.00 92.69 845 LEU A N 1
ATOM 6851 C CA . LEU A 1 845 ? 12.372 -6.448 -28.105 1.00 92.69 845 LEU A CA 1
ATOM 6852 C C . LEU A 1 845 ? 12.495 -5.361 -27.026 1.00 92.69 845 LEU A C 1
ATOM 6854 O O . LEU A 1 845 ? 11.659 -4.456 -26.966 1.00 92.69 845 LEU A O 1
ATOM 6858 N N . GLY A 1 846 ? 13.573 -5.396 -26.238 1.00 92.88 846 GLY A N 1
ATOM 6859 C CA . GLY A 1 846 ? 13.896 -4.345 -25.275 1.00 92.88 846 GLY A CA 1
ATOM 6860 C C . GLY A 1 846 ? 14.070 -2.971 -25.913 1.00 92.88 846 GLY A C 1
ATOM 6861 O O . GLY A 1 846 ? 13.503 -1.988 -25.431 1.00 92.88 846 GLY A O 1
ATOM 6862 N N . PHE A 1 847 ? 14.772 -2.913 -27.044 1.00 93.31 847 PHE A N 1
ATOM 6863 C CA . PHE A 1 847 ? 14.931 -1.698 -27.834 1.00 93.31 847 PHE A CA 1
ATOM 6864 C C . PHE A 1 847 ? 13.594 -1.136 -28.307 1.00 93.31 847 PHE A C 1
ATOM 6866 O O . PHE A 1 847 ? 13.323 0.042 -28.085 1.00 93.31 847 PHE A O 1
ATOM 6873 N N . LEU A 1 848 ? 12.724 -1.964 -28.891 1.00 94.12 848 LEU A N 1
ATOM 6874 C CA . LEU A 1 848 ? 11.401 -1.532 -29.346 1.00 94.12 848 LEU A CA 1
ATOM 6875 C C . LEU A 1 848 ? 10.543 -1.000 -28.188 1.00 94.12 848 LEU A C 1
ATOM 6877 O O . LEU A 1 848 ? 9.904 0.044 -28.334 1.00 94.12 848 LEU A O 1
ATOM 6881 N N . MET A 1 849 ? 10.564 -1.667 -27.030 1.00 92.69 849 MET A N 1
ATOM 6882 C CA . MET A 1 849 ? 9.821 -1.240 -25.839 1.00 92.69 849 MET A CA 1
ATOM 6883 C C . MET A 1 849 ? 10.335 0.097 -25.292 1.00 92.69 849 MET A C 1
ATOM 6885 O O . MET A 1 849 ? 9.553 1.036 -25.120 1.00 92.69 849 MET A O 1
ATOM 6889 N N . ILE A 1 850 ? 11.645 0.227 -25.059 1.00 93.56 850 ILE A N 1
ATOM 6890 C CA . ILE A 1 850 ? 12.257 1.471 -24.563 1.00 93.56 850 ILE A CA 1
ATOM 6891 C C . ILE A 1 850 ? 12.034 2.614 -25.560 1.00 93.56 850 ILE A C 1
ATOM 6893 O O . ILE A 1 850 ? 11.644 3.715 -25.163 1.00 93.56 850 ILE A O 1
ATOM 6897 N N . GLN A 1 851 ? 12.202 2.349 -26.856 1.00 93.81 851 GLN A N 1
ATOM 6898 C CA . GLN A 1 851 ? 11.977 3.324 -27.917 1.00 93.81 851 GLN A CA 1
ATOM 6899 C C . GLN A 1 851 ? 10.524 3.809 -27.945 1.00 93.81 851 GLN A C 1
ATOM 6901 O O . GLN A 1 851 ? 10.276 5.010 -28.082 1.00 93.81 851 GLN A O 1
ATOM 6906 N N . LEU A 1 852 ? 9.562 2.904 -27.760 1.00 93.12 852 LEU A N 1
ATOM 6907 C CA . LEU A 1 852 ? 8.153 3.251 -27.609 1.00 93.12 852 LEU A CA 1
ATOM 6908 C C . LEU A 1 852 ? 7.931 4.133 -26.371 1.00 93.12 852 LEU A C 1
ATOM 6910 O O . LEU A 1 852 ? 7.232 5.137 -26.470 1.00 93.12 852 LEU A O 1
ATOM 6914 N N . GLY A 1 853 ? 8.573 3.830 -25.238 1.00 92.38 853 GLY A N 1
ATOM 6915 C CA . GLY A 1 853 ? 8.506 4.660 -24.029 1.00 92.38 853 GLY A CA 1
ATOM 6916 C C . GLY A 1 853 ? 9.005 6.095 -24.255 1.00 92.38 853 GLY A C 1
ATOM 6917 O O . GLY A 1 853 ? 8.333 7.055 -23.876 1.00 92.38 853 GLY A O 1
ATOM 6918 N N . ILE A 1 854 ? 10.133 6.266 -24.955 1.00 92.31 854 ILE A N 1
ATOM 6919 C CA . ILE A 1 854 ? 10.649 7.598 -25.325 1.00 92.31 854 ILE A CA 1
ATOM 6920 C C . ILE A 1 854 ? 9.663 8.325 -26.252 1.00 92.31 854 ILE A C 1
ATOM 6922 O O . ILE A 1 854 ? 9.400 9.512 -26.058 1.00 92.31 854 ILE A O 1
ATOM 6926 N N . TRP A 1 855 ? 9.060 7.631 -27.222 1.00 92.50 855 TRP A N 1
ATOM 6927 C CA . TRP A 1 855 ? 8.044 8.223 -28.101 1.00 92.50 855 TRP A CA 1
ATOM 6928 C C . TRP A 1 855 ? 6.788 8.669 -27.349 1.00 92.50 855 TRP A C 1
ATOM 6930 O O . TRP A 1 855 ? 6.231 9.722 -27.667 1.00 92.50 855 TRP A O 1
ATOM 6940 N N . LEU A 1 856 ? 6.363 7.931 -26.322 1.00 90.81 856 LEU A N 1
ATOM 6941 C CA . LEU A 1 856 ? 5.273 8.369 -25.448 1.00 90.81 856 LEU A CA 1
ATOM 6942 C C . LEU A 1 856 ? 5.651 9.640 -24.676 1.00 90.81 856 LEU A C 1
ATOM 6944 O O . LEU A 1 856 ? 4.832 10.558 -24.602 1.00 90.81 856 LEU A O 1
ATOM 6948 N N . LYS A 1 857 ? 6.900 9.749 -24.195 1.00 89.44 857 LYS A N 1
ATOM 6949 C CA . LYS A 1 857 ? 7.431 10.976 -23.567 1.00 89.44 857 LYS A CA 1
ATOM 6950 C C . LYS A 1 857 ? 7.405 12.161 -24.539 1.00 89.44 857 LYS A C 1
ATOM 6952 O O . LYS A 1 857 ? 6.952 13.248 -24.178 1.00 89.44 857 LYS A O 1
ATOM 6957 N N . VAL A 1 858 ? 7.838 11.953 -25.787 1.00 89.88 858 VAL A N 1
ATOM 6958 C CA . VAL A 1 858 ? 7.766 12.963 -26.861 1.00 89.88 858 VAL A CA 1
ATOM 6959 C C . VAL A 1 858 ? 6.320 13.405 -27.070 1.00 89.88 858 VAL A C 1
ATOM 6961 O O . VAL A 1 858 ? 6.034 14.599 -27.067 1.00 89.88 858 VAL A O 1
ATOM 6964 N N . TYR A 1 859 ? 5.393 12.457 -27.203 1.00 88.75 859 TYR A N 1
ATOM 6965 C CA . TYR A 1 859 ? 3.979 12.746 -27.430 1.00 88.75 859 TYR A CA 1
ATOM 6966 C C . TYR A 1 859 ? 3.345 13.532 -26.272 1.00 88.75 859 TYR A C 1
ATOM 6968 O O . TYR A 1 859 ? 2.615 14.500 -26.500 1.00 88.75 859 TYR A O 1
ATOM 6976 N N . GLN A 1 860 ? 3.679 13.177 -25.031 1.00 86.94 860 GLN A N 1
ATOM 6977 C CA . GLN A 1 860 ? 3.248 13.894 -23.834 1.00 86.94 860 GLN A CA 1
ATOM 6978 C C . GLN A 1 860 ? 3.745 15.349 -23.834 1.00 86.94 860 GLN A C 1
ATOM 6980 O O . GLN A 1 860 ? 2.956 16.283 -23.652 1.00 86.94 860 GLN A O 1
ATOM 6985 N N . LYS A 1 861 ? 5.045 15.556 -24.085 1.00 84.88 861 LYS A N 1
ATOM 6986 C CA . LYS A 1 861 ? 5.670 16.887 -24.113 1.00 84.88 861 LYS A CA 1
ATOM 6987 C C . LYS A 1 861 ? 5.250 17.717 -25.327 1.00 84.88 861 LYS A C 1
ATOM 6989 O O . LYS A 1 861 ? 5.172 18.931 -25.207 1.00 84.88 861 LYS A O 1
ATOM 6994 N N . LEU A 1 862 ? 4.921 17.108 -26.464 1.00 84.94 862 LEU A N 1
ATOM 6995 C CA . LEU A 1 862 ? 4.340 17.822 -27.607 1.00 84.94 862 LEU A CA 1
ATOM 6996 C C . LEU A 1 862 ? 2.936 18.351 -27.298 1.00 84.94 862 LEU A C 1
ATOM 6998 O O . LEU A 1 862 ? 2.563 19.423 -27.765 1.00 84.94 862 LEU A O 1
ATOM 7002 N N . LYS A 1 863 ? 2.152 17.600 -26.517 1.00 78.94 863 LYS A N 1
ATOM 7003 C CA . LYS A 1 863 ? 0.772 17.967 -26.186 1.00 78.94 863 LYS A CA 1
ATOM 7004 C C . LYS A 1 863 ? 0.675 19.002 -25.061 1.00 78.94 863 LYS A C 1
ATOM 7006 O O . LYS A 1 863 ? -0.215 19.847 -25.110 1.00 78.94 863 LYS A O 1
ATOM 7011 N N . TYR A 1 864 ? 1.558 18.928 -24.064 1.00 75.75 864 TYR A N 1
ATOM 7012 C CA . TYR A 1 864 ? 1.482 19.750 -22.846 1.00 75.75 864 TYR A CA 1
ATOM 7013 C C . TYR A 1 864 ? 2.730 20.610 -22.571 1.00 75.75 864 TYR A C 1
ATOM 7015 O O . TYR A 1 864 ? 2.731 21.401 -21.633 1.00 75.75 864 TYR A O 1
ATOM 7023 N N . GLY A 1 865 ? 3.804 20.480 -23.353 1.00 64.31 865 GLY A N 1
ATOM 7024 C CA . GLY A 1 865 ? 5.042 21.242 -23.177 1.00 64.31 865 GLY A CA 1
ATOM 7025 C C . GLY A 1 865 ? 5.038 22.561 -23.949 1.00 64.31 865 GLY A C 1
ATOM 7026 O O . GLY A 1 865 ? 4.756 22.604 -25.143 1.00 64.31 865 GLY A O 1
ATOM 7027 N N . HIS A 1 866 ? 5.404 23.650 -23.270 1.00 59.81 866 HIS A N 1
ATOM 7028 C CA . HIS A 1 866 ? 5.369 25.006 -23.833 1.00 59.81 866 HIS A CA 1
ATOM 7029 C C . HIS A 1 866 ? 6.663 25.440 -24.547 1.00 59.81 866 HIS A C 1
ATOM 7031 O O . HIS A 1 866 ? 6.656 26.442 -25.257 1.00 59.81 866 HIS A O 1
ATOM 7037 N N . SER A 1 867 ? 7.771 24.705 -24.383 1.00 73.31 867 SER A N 1
ATOM 7038 C CA . SER A 1 867 ? 9.071 25.043 -24.983 1.00 73.31 867 SER A CA 1
ATOM 7039 C C . SER A 1 867 ? 9.489 24.029 -26.043 1.00 73.31 867 SER A C 1
ATOM 7041 O O . SER A 1 867 ? 9.408 22.822 -25.813 1.00 73.31 867 SER A O 1
ATOM 7043 N N . VAL A 1 868 ? 10.014 24.530 -27.167 1.00 76.38 868 VAL A N 1
ATOM 7044 C CA . VAL A 1 868 ? 10.622 23.724 -28.243 1.00 76.38 868 VAL A CA 1
ATOM 7045 C C . VAL A 1 868 ? 11.704 22.791 -27.693 1.00 76.38 868 VAL A C 1
ATOM 7047 O O . VAL A 1 868 ? 11.774 21.629 -28.081 1.00 76.38 868 VAL A O 1
ATOM 7050 N N . ALA A 1 869 ? 12.481 23.258 -26.712 1.00 74.38 869 ALA A N 1
ATOM 7051 C CA . ALA A 1 869 ? 13.511 22.451 -26.061 1.00 74.38 869 ALA A CA 1
ATOM 7052 C C . ALA A 1 869 ? 12.936 21.241 -25.294 1.00 74.38 869 ALA A C 1
ATOM 7054 O O . ALA A 1 869 ? 13.588 20.206 -25.205 1.00 74.38 869 ALA A O 1
ATOM 7055 N N . SER A 1 870 ? 11.700 21.333 -24.785 1.00 76.88 870 SER A N 1
ATOM 7056 C CA . SER A 1 870 ? 11.111 20.304 -23.916 1.00 76.88 870 SER A CA 1
ATOM 7057 C C . SER A 1 870 ? 10.731 19.020 -24.658 1.00 76.88 870 SER A C 1
ATOM 7059 O O . SER A 1 870 ? 10.816 17.938 -24.082 1.00 76.88 870 SER A O 1
ATOM 7061 N N . TRP A 1 871 ? 10.327 19.121 -25.927 1.00 82.75 871 TRP A N 1
ATOM 7062 C CA . TRP A 1 871 ? 10.059 17.952 -26.770 1.00 82.75 871 TRP A CA 1
ATOM 7063 C C . TRP A 1 871 ? 11.242 17.597 -27.680 1.00 82.75 871 TRP A C 1
ATOM 7065 O O . TRP A 1 871 ? 11.369 16.437 -28.063 1.00 82.75 871 TRP A O 1
ATOM 7075 N N . ALA A 1 872 ? 12.134 18.546 -27.992 1.00 85.56 872 ALA A N 1
ATOM 7076 C CA . ALA A 1 872 ? 13.334 18.274 -28.783 1.00 85.56 872 ALA A CA 1
ATOM 7077 C C . ALA A 1 872 ? 14.348 17.387 -28.038 1.00 85.56 872 ALA A C 1
ATOM 7079 O O . ALA A 1 872 ? 14.969 16.536 -28.670 1.00 85.56 872 ALA A O 1
ATOM 7080 N N . ALA A 1 873 ? 14.472 17.527 -26.711 1.00 84.62 873 ALA A N 1
ATOM 7081 C CA . ALA A 1 873 ? 15.373 16.703 -25.899 1.00 84.62 873 ALA A CA 1
ATOM 7082 C C . ALA A 1 873 ? 15.022 15.192 -25.923 1.00 84.62 873 ALA A C 1
ATOM 7084 O O . ALA A 1 873 ? 15.888 14.378 -26.234 1.00 84.62 873 ALA A O 1
ATOM 7085 N N . PRO A 1 874 ? 13.762 14.760 -25.715 1.00 88.12 874 PRO A N 1
ATOM 7086 C CA . PRO A 1 874 ? 13.409 13.346 -25.881 1.00 88.12 874 PRO A CA 1
ATOM 7087 C C . PRO A 1 874 ? 13.581 12.812 -27.318 1.00 88.12 874 PRO A C 1
ATOM 7089 O O . PRO A 1 874 ? 13.895 11.636 -27.500 1.00 88.12 874 PRO A O 1
ATOM 7092 N N . ILE A 1 875 ? 13.408 13.651 -28.349 1.00 91.00 875 ILE A N 1
ATOM 7093 C CA . ILE A 1 875 ? 13.642 13.252 -29.751 1.00 91.00 875 ILE A CA 1
ATOM 7094 C C . ILE A 1 875 ? 15.134 13.037 -30.014 1.00 91.00 875 ILE A C 1
ATOM 7096 O O . ILE A 1 875 ? 15.508 12.032 -30.621 1.00 91.00 875 ILE A O 1
ATOM 7100 N N . SER A 1 876 ? 15.996 13.948 -29.558 1.00 89.56 876 SER A N 1
ATOM 7101 C CA . SER A 1 876 ? 17.442 13.766 -29.692 1.00 89.56 876 SER A CA 1
ATOM 7102 C C . SER A 1 876 ? 17.913 12.530 -28.921 1.00 89.56 876 SER A C 1
ATOM 7104 O O . SER A 1 876 ? 18.721 11.769 -29.452 1.00 89.56 876 SER A O 1
ATOM 7106 N N . LEU A 1 877 ? 17.331 12.252 -27.747 1.00 89.56 877 LEU A N 1
ATOM 7107 C CA . LEU A 1 877 ? 17.591 11.032 -26.972 1.00 89.56 877 LEU A CA 1
ATOM 7108 C C . LEU A 1 877 ? 17.221 9.769 -27.752 1.00 89.56 877 LEU A C 1
ATOM 7110 O O . LEU A 1 877 ? 18.001 8.821 -27.783 1.00 89.56 877 LEU A O 1
ATOM 7114 N N . SER A 1 878 ? 16.077 9.771 -28.440 1.00 92.06 878 SER A N 1
ATOM 7115 C CA . SER A 1 878 ? 15.687 8.671 -29.327 1.00 92.06 878 SER A CA 1
ATOM 7116 C C . SER A 1 878 ? 16.696 8.443 -30.456 1.00 92.06 878 SER A C 1
ATOM 7118 O O . SER A 1 878 ? 17.030 7.296 -30.740 1.00 92.06 878 SER A O 1
ATOM 7120 N N . ILE A 1 879 ? 17.185 9.504 -31.103 1.00 92.44 879 ILE A N 1
ATOM 7121 C CA . ILE A 1 879 ? 18.142 9.385 -32.215 1.00 92.44 879 ILE A CA 1
ATOM 7122 C C . ILE A 1 879 ? 19.468 8.796 -31.721 1.00 92.44 879 ILE A C 1
ATOM 7124 O O . ILE A 1 879 ? 20.007 7.872 -32.333 1.00 92.44 879 ILE A O 1
ATOM 7128 N N . VAL A 1 880 ? 19.966 9.295 -30.588 1.00 91.38 880 VAL A N 1
ATOM 7129 C CA . VAL A 1 880 ? 21.183 8.778 -29.947 1.00 91.38 880 VAL A CA 1
ATOM 7130 C C . VAL A 1 880 ? 20.997 7.315 -29.541 1.00 91.38 880 VAL A C 1
ATOM 7132 O O . VAL A 1 880 ? 21.889 6.499 -29.772 1.00 91.38 880 VAL A O 1
ATOM 7135 N N . TYR A 1 881 ? 19.827 6.955 -29.007 1.00 93.00 881 TYR A N 1
ATOM 7136 C CA . TYR A 1 881 ? 19.514 5.585 -28.611 1.00 93.00 881 TYR A CA 1
ATOM 7137 C C . TYR A 1 881 ? 19.552 4.600 -29.785 1.00 93.00 881 TYR A C 1
ATOM 7139 O O . TYR A 1 881 ? 20.156 3.536 -29.659 1.00 93.00 881 TYR A O 1
ATOM 7147 N N . VAL A 1 882 ? 18.987 4.970 -30.942 1.00 93.69 882 VAL A N 1
ATOM 7148 C CA . VAL A 1 882 ? 19.071 4.166 -32.177 1.00 93.69 882 VAL A CA 1
ATOM 7149 C C . VAL A 1 882 ? 20.530 3.911 -32.559 1.00 93.69 882 VAL A C 1
ATOM 7151 O O . VAL A 1 882 ? 20.878 2.786 -32.913 1.00 93.69 882 VAL A O 1
ATOM 7154 N N . GLY A 1 883 ? 21.395 4.924 -32.447 1.00 91.31 883 GLY A N 1
ATOM 7155 C CA . GLY A 1 883 ? 22.820 4.771 -32.738 1.00 91.31 883 GLY A CA 1
ATOM 7156 C C . GLY A 1 883 ? 23.548 3.851 -31.758 1.00 91.31 883 GLY A C 1
ATOM 7157 O O . GLY A 1 883 ? 24.304 2.975 -32.183 1.00 91.31 883 GLY A O 1
ATOM 7158 N N . ILE A 1 884 ? 23.292 4.007 -30.455 1.00 90.75 884 ILE A N 1
ATOM 7159 C CA . ILE A 1 884 ? 23.879 3.156 -29.407 1.00 90.75 884 ILE A CA 1
ATOM 7160 C C . ILE A 1 884 ? 23.431 1.702 -29.596 1.00 90.75 884 ILE A C 1
ATOM 7162 O O . ILE A 1 884 ? 24.252 0.787 -29.523 1.00 90.75 884 ILE A O 1
ATOM 7166 N N . PHE A 1 885 ? 22.147 1.482 -29.882 1.00 92.69 885 PHE A N 1
ATOM 7167 C CA . PHE A 1 885 ? 21.617 0.149 -30.134 1.00 92.69 885 PHE A CA 1
ATOM 7168 C C . PHE A 1 885 ? 22.174 -0.462 -31.422 1.00 92.69 885 PHE A C 1
ATOM 7170 O O . PHE A 1 885 ? 22.548 -1.627 -31.406 1.00 92.69 885 PHE A O 1
ATOM 7177 N N . ALA A 1 886 ? 22.296 0.302 -32.514 1.00 91.25 886 ALA A N 1
ATOM 7178 C CA . ALA A 1 886 ? 22.891 -0.189 -33.760 1.00 91.25 886 ALA A CA 1
ATOM 7179 C C . ALA A 1 886 ? 24.348 -0.641 -33.559 1.00 91.25 886 ALA A C 1
ATOM 7181 O O . ALA A 1 886 ? 24.753 -1.679 -34.083 1.00 91.25 886 ALA A O 1
ATOM 7182 N N . LEU A 1 887 ? 25.119 0.101 -32.756 1.00 89.75 887 LEU A N 1
ATOM 7183 C CA . LEU A 1 887 ? 26.474 -0.286 -32.364 1.00 89.75 887 LEU A CA 1
ATOM 7184 C C . LEU A 1 887 ? 26.462 -1.592 -31.559 1.00 89.75 887 LEU A C 1
ATOM 7186 O O . LEU A 1 887 ? 27.189 -2.526 -31.894 1.00 89.75 887 LEU A O 1
ATOM 7190 N N . LEU A 1 888 ? 25.619 -1.673 -30.527 1.00 88.81 888 LEU A N 1
ATOM 7191 C CA . LEU A 1 888 ? 25.506 -2.852 -29.666 1.00 88.81 888 LEU A CA 1
ATOM 7192 C C . LEU A 1 888 ? 25.041 -4.094 -30.448 1.00 88.81 888 LEU A C 1
ATOM 7194 O O . LEU A 1 888 ? 25.616 -5.170 -30.295 1.00 88.81 888 LEU A O 1
ATOM 7198 N N . TYR A 1 889 ? 24.064 -3.934 -31.340 1.00 89.62 889 TYR A N 1
ATOM 7199 C CA . TYR A 1 889 ? 23.573 -4.977 -32.238 1.00 89.62 889 TYR A CA 1
ATOM 7200 C C . TYR A 1 889 ? 24.680 -5.482 -33.163 1.00 89.62 889 TYR A C 1
ATOM 7202 O O . TYR A 1 889 ? 24.903 -6.685 -33.226 1.00 89.62 889 TYR A O 1
ATOM 7210 N N . ASN A 1 890 ? 25.429 -4.592 -33.822 1.00 89.06 890 ASN A N 1
ATOM 7211 C CA . ASN A 1 890 ? 26.499 -4.993 -34.741 1.00 89.06 890 ASN A CA 1
ATOM 7212 C C . ASN A 1 890 ? 27.643 -5.749 -34.043 1.00 89.06 890 ASN A C 1
ATOM 7214 O O . ASN A 1 890 ? 28.294 -6.574 -34.680 1.00 89.06 890 ASN A O 1
ATOM 7218 N N . ILE A 1 891 ? 27.887 -5.499 -32.751 1.00 87.44 891 ILE A N 1
ATOM 7219 C CA . ILE A 1 891 ? 28.876 -6.253 -31.962 1.00 87.44 891 ILE A CA 1
ATOM 7220 C C . ILE A 1 891 ? 28.373 -7.669 -31.655 1.00 87.44 891 ILE A C 1
ATOM 7222 O O . ILE A 1 891 ? 29.142 -8.622 -31.753 1.00 87.44 891 ILE A O 1
ATOM 7226 N N . ILE A 1 892 ? 27.102 -7.807 -31.270 1.00 85.75 892 ILE A N 1
ATOM 7227 C CA . ILE A 1 892 ? 26.540 -9.073 -30.773 1.00 85.75 892 ILE A CA 1
ATOM 7228 C C . ILE A 1 892 ? 26.057 -9.975 -31.918 1.00 85.75 892 ILE A C 1
ATOM 7230 O O . ILE A 1 892 ? 26.252 -11.186 -31.863 1.00 85.75 892 ILE A O 1
ATOM 7234 N N . ALA A 1 893 ? 25.440 -9.399 -32.952 1.00 83.81 893 ALA A N 1
ATOM 7235 C CA . ALA A 1 893 ? 24.868 -10.119 -34.091 1.00 83.81 893 ALA A CA 1
ATOM 7236 C C . ALA A 1 893 ? 25.917 -10.552 -35.129 1.00 83.81 893 ALA A C 1
ATOM 7238 O O . ALA A 1 893 ? 25.590 -11.269 -36.075 1.00 83.81 893 ALA A O 1
ATOM 7239 N N . LYS A 1 894 ? 27.179 -10.133 -34.965 1.00 80.19 894 LYS A N 1
ATOM 7240 C CA . LYS A 1 894 ? 28.272 -10.566 -35.832 1.00 80.19 894 LYS A CA 1
ATOM 7241 C C . LYS A 1 894 ? 28.438 -12.088 -35.738 1.00 80.19 894 LYS A C 1
ATOM 7243 O O . LYS A 1 894 ? 28.542 -12.636 -34.644 1.00 80.19 894 LYS A O 1
ATOM 7248 N N . ASP A 1 895 ? 28.487 -12.743 -36.897 1.00 76.25 895 ASP A N 1
ATOM 7249 C CA . ASP A 1 895 ? 28.667 -14.193 -37.040 1.00 76.25 895 ASP A CA 1
ATOM 7250 C C . ASP A 1 895 ? 27.518 -15.038 -36.434 1.00 76.25 895 ASP A C 1
ATOM 7252 O O . ASP A 1 895 ? 27.730 -16.181 -36.029 1.00 76.25 895 ASP A O 1
ATOM 7256 N N . VAL A 1 896 ? 26.295 -14.487 -36.359 1.00 79.69 896 VAL A N 1
ATOM 7257 C CA . VAL A 1 896 ? 25.088 -15.229 -35.949 1.00 79.69 896 VAL A CA 1
ATOM 7258 C C . VAL A 1 896 ? 24.307 -15.698 -37.182 1.00 79.69 896 VAL A C 1
ATOM 7260 O O . VAL A 1 896 ? 23.803 -14.893 -37.971 1.00 79.69 896 VAL A O 1
ATOM 7263 N N . GLU A 1 897 ? 24.192 -17.016 -37.326 1.00 76.69 897 GLU A N 1
ATOM 7264 C CA . GLU A 1 897 ? 23.374 -17.685 -38.341 1.00 76.69 897 GLU A CA 1
ATOM 7265 C C . GLU A 1 897 ? 22.012 -18.056 -37.751 1.00 76.69 897 GLU A C 1
ATOM 7267 O O . GLU A 1 897 ? 21.940 -18.558 -36.631 1.00 76.69 897 GLU A O 1
ATOM 7272 N N . TRP A 1 898 ? 20.936 -17.799 -38.498 1.00 75.38 898 TRP A N 1
ATOM 7273 C CA . TRP A 1 898 ? 19.592 -18.248 -38.148 1.00 75.38 898 TRP A CA 1
ATOM 7274 C C . TRP A 1 898 ? 19.281 -19.530 -38.924 1.00 75.38 898 TRP A C 1
ATOM 7276 O O . TRP A 1 898 ? 19.009 -19.478 -40.130 1.00 75.38 898 TRP A O 1
ATOM 7286 N N . GLN A 1 899 ? 19.339 -20.678 -38.244 1.00 66.06 899 GLN A N 1
ATOM 7287 C CA . GLN A 1 899 ? 19.290 -21.994 -38.892 1.00 66.06 899 GLN A CA 1
ATOM 7288 C C . GLN A 1 899 ? 17.924 -22.287 -39.523 1.00 66.06 899 GLN A C 1
ATOM 7290 O O . GLN A 1 899 ? 17.867 -22.833 -40.621 1.00 66.06 899 GLN A O 1
ATOM 7295 N N . ALA A 1 900 ? 16.823 -21.852 -38.900 1.00 65.31 900 ALA A N 1
ATOM 7296 C CA . ALA A 1 900 ? 15.471 -22.081 -39.422 1.00 65.31 900 ALA A CA 1
ATOM 7297 C C . ALA A 1 900 ? 15.220 -21.426 -40.797 1.00 65.31 900 ALA A C 1
ATOM 7299 O O . ALA A 1 900 ? 14.424 -21.928 -41.589 1.00 65.31 900 ALA A O 1
ATOM 7300 N N . LEU A 1 901 ? 15.901 -20.313 -41.098 1.00 64.94 901 LEU A N 1
ATOM 7301 C CA . LEU A 1 901 ? 15.766 -19.591 -42.369 1.00 64.94 901 LEU A CA 1
ATOM 7302 C C . LEU A 1 901 ? 17.008 -19.689 -43.269 1.00 64.94 901 LEU A C 1
ATOM 7304 O O . LEU A 1 901 ? 16.967 -19.176 -44.385 1.00 64.94 901 LEU A O 1
ATOM 7308 N N . ASN A 1 902 ? 18.090 -20.340 -42.820 1.00 70.94 902 ASN A N 1
ATOM 7309 C CA . ASN A 1 902 ? 19.396 -20.384 -43.494 1.00 70.94 902 ASN A CA 1
ATOM 7310 C C . ASN A 1 902 ? 19.921 -18.987 -43.902 1.00 70.94 902 ASN A C 1
ATOM 7312 O O . ASN A 1 902 ? 20.489 -18.811 -44.983 1.00 70.94 902 ASN A O 1
ATOM 7316 N N . ILE A 1 903 ? 19.706 -17.975 -43.053 1.00 75.25 903 ILE A N 1
ATOM 7317 C CA . ILE A 1 903 ? 20.104 -16.578 -43.295 1.00 75.25 903 ILE A CA 1
ATOM 7318 C C . ILE A 1 903 ? 21.054 -16.120 -42.182 1.00 75.25 903 ILE A C 1
ATOM 7320 O O . ILE A 1 903 ? 20.767 -16.291 -40.999 1.00 75.25 903 ILE A O 1
ATOM 7324 N N . THR A 1 904 ? 22.171 -15.490 -42.551 1.00 77.31 904 THR A N 1
ATOM 7325 C CA . THR A 1 904 ? 23.003 -14.718 -41.617 1.00 77.31 904 THR A CA 1
ATOM 7326 C C . THR A 1 904 ? 22.317 -13.392 -41.296 1.00 77.31 904 THR A C 1
ATOM 7328 O O . THR A 1 904 ? 21.840 -12.698 -42.199 1.00 77.31 904 THR A O 1
ATOM 7331 N N . LEU A 1 905 ? 22.241 -13.026 -40.012 1.00 77.31 905 LEU A N 1
ATOM 7332 C CA . LEU A 1 905 ? 21.602 -11.772 -39.599 1.00 77.31 905 LEU A CA 1
ATOM 7333 C C . LEU A 1 905 ? 22.282 -10.569 -40.280 1.00 77.31 905 LEU A C 1
ATOM 7335 O O . LEU A 1 905 ? 23.500 -10.406 -40.155 1.00 77.31 905 LEU A O 1
ATOM 7339 N N . PRO A 1 906 ? 21.531 -9.715 -41.003 1.00 81.12 906 PRO A N 1
ATOM 7340 C CA . PRO A 1 906 ? 22.115 -8.554 -41.655 1.00 81.12 906 PRO A CA 1
ATOM 7341 C C . PRO A 1 906 ? 22.585 -7.546 -40.605 1.00 81.12 906 PRO A C 1
ATOM 7343 O O . PRO A 1 906 ? 21.827 -7.152 -39.720 1.00 81.12 906 PRO A O 1
ATOM 7346 N N . LEU A 1 907 ? 23.831 -7.088 -40.736 1.00 83.06 907 LEU A N 1
ATOM 7347 C CA . LEU A 1 907 ? 24.353 -5.996 -39.916 1.00 83.06 907 LEU A CA 1
ATOM 7348 C C . LEU A 1 907 ? 23.553 -4.713 -40.178 1.00 83.06 907 LEU A C 1
ATOM 7350 O O . LEU A 1 907 ? 23.175 -4.416 -41.317 1.00 83.06 907 LEU A O 1
ATOM 7354 N N . MET A 1 908 ? 23.320 -3.933 -39.124 1.00 85.62 908 MET A N 1
ATOM 7355 C CA . MET A 1 908 ? 22.673 -2.631 -39.252 1.00 85.62 908 MET A CA 1
ATOM 7356 C C . MET A 1 908 ? 23.577 -1.672 -40.043 1.00 85.62 908 MET A C 1
ATOM 7358 O O . MET A 1 908 ? 24.790 -1.645 -39.798 1.00 85.62 908 MET A O 1
ATOM 7362 N N . PRO A 1 909 ? 23.014 -0.859 -40.959 1.00 88.12 909 PRO A N 1
ATOM 7363 C CA . PRO A 1 909 ? 23.776 0.081 -41.773 1.00 88.12 909 PRO A CA 1
ATOM 7364 C C . PRO A 1 909 ? 24.680 1.013 -40.957 1.00 88.12 909 PRO A C 1
ATOM 7366 O O . PRO A 1 909 ? 24.263 1.564 -39.938 1.00 88.12 909 PRO A O 1
ATOM 7369 N N . GLU A 1 910 ? 25.888 1.287 -41.457 1.00 84.56 910 GLU A N 1
ATOM 7370 C CA . GLU A 1 910 ? 26.868 2.142 -40.765 1.00 84.56 910 GLU A CA 1
ATOM 7371 C C . GLU A 1 910 ? 26.339 3.554 -40.464 1.00 84.56 910 GLU A C 1
ATOM 7373 O O . GLU A 1 910 ? 26.686 4.142 -39.441 1.00 84.56 910 GLU A O 1
ATOM 7378 N N . TRP A 1 911 ? 25.447 4.094 -41.304 1.00 88.19 911 TRP A N 1
ATOM 7379 C CA . TRP A 1 911 ? 24.840 5.409 -41.070 1.00 88.19 911 TRP A CA 1
ATOM 7380 C C . TRP A 1 911 ? 24.003 5.461 -39.783 1.00 88.19 911 TRP A C 1
ATOM 7382 O O . TRP A 1 911 ? 23.907 6.526 -39.176 1.00 88.19 911 TRP A O 1
ATOM 7392 N N . MET A 1 912 ? 23.437 4.332 -39.334 1.00 88.06 912 MET A N 1
ATOM 7393 C CA . MET A 1 912 ? 22.709 4.262 -38.063 1.00 88.06 912 MET A CA 1
ATOM 7394 C C . MET A 1 912 ? 23.667 4.382 -36.879 1.00 88.06 912 MET A C 1
ATOM 7396 O O . MET A 1 912 ? 23.360 5.082 -35.922 1.00 88.06 912 MET A O 1
ATOM 7400 N N . VAL A 1 913 ? 24.856 3.779 -36.963 1.00 87.06 913 VAL A N 1
ATOM 7401 C CA . VAL A 1 913 ? 25.899 3.892 -35.927 1.00 87.06 913 VAL A CA 1
ATOM 7402 C C . VAL A 1 913 ? 26.391 5.338 -35.806 1.00 87.06 913 VAL A C 1
ATOM 7404 O O . VAL A 1 913 ? 26.582 5.843 -34.700 1.00 87.06 913 VAL A O 1
ATOM 7407 N N . TRP A 1 914 ? 26.507 6.054 -36.928 1.00 89.88 914 TRP A N 1
ATOM 7408 C CA . TRP A 1 914 ? 26.873 7.474 -36.929 1.00 89.88 914 TRP A CA 1
ATOM 7409 C C . TRP A 1 914 ? 25.860 8.386 -36.217 1.00 89.88 914 TRP A C 1
ATOM 7411 O O . TRP A 1 914 ? 26.228 9.499 -35.842 1.00 89.88 914 TRP A O 1
ATOM 7421 N N . LEU A 1 915 ? 24.631 7.933 -35.935 1.00 89.38 915 LEU A N 1
ATOM 7422 C CA . LEU A 1 915 ? 23.666 8.699 -35.132 1.00 89.38 915 LEU A CA 1
ATOM 7423 C C . LEU A 1 915 ? 24.129 8.921 -33.685 1.00 89.38 915 LEU A C 1
ATOM 7425 O O . LEU A 1 915 ? 23.694 9.886 -33.059 1.00 89.38 915 LEU A O 1
ATOM 7429 N N . VAL A 1 916 ? 25.063 8.113 -33.165 1.00 86.75 916 VAL A N 1
ATOM 7430 C CA . VAL A 1 916 ? 25.701 8.373 -31.858 1.00 86.75 916 VAL A CA 1
ATOM 7431 C C . VAL A 1 916 ? 26.407 9.735 -31.850 1.00 86.75 916 VAL A C 1
ATOM 7433 O O . VAL A 1 916 ? 26.426 10.419 -30.827 1.00 86.75 916 VAL A O 1
ATOM 7436 N N . ALA A 1 917 ? 26.908 10.195 -33.003 1.00 85.00 917 ALA A N 1
ATOM 7437 C CA . ALA A 1 917 ? 27.525 11.513 -33.141 1.00 85.00 917 ALA A CA 1
ATOM 7438 C C . ALA A 1 917 ? 26.533 12.678 -32.943 1.00 85.00 917 ALA A C 1
ATOM 7440 O O . ALA A 1 917 ? 26.965 13.824 -32.840 1.00 85.00 917 ALA A O 1
ATOM 7441 N N . ALA A 1 918 ? 25.222 12.411 -32.845 1.00 84.12 918 ALA A N 1
ATOM 7442 C CA . ALA A 1 918 ? 24.209 13.393 -32.461 1.00 84.12 918 ALA A CA 1
ATOM 7443 C C . ALA A 1 918 ? 24.148 13.648 -30.940 1.00 84.12 918 ALA A C 1
ATOM 7445 O O . ALA A 1 918 ? 23.420 14.541 -30.511 1.00 84.12 918 ALA A O 1
ATOM 7446 N N . ALA A 1 919 ? 24.924 12.934 -30.115 1.00 83.44 919 ALA A N 1
ATOM 7447 C CA . ALA A 1 919 ? 24.975 13.148 -28.664 1.00 83.44 919 ALA A CA 1
ATOM 7448 C C . ALA A 1 919 ? 25.221 14.616 -28.239 1.00 83.44 919 ALA A C 1
ATOM 7450 O O . ALA A 1 919 ? 24.514 15.087 -27.350 1.00 83.44 919 ALA A O 1
ATOM 7451 N N . PRO A 1 920 ? 26.104 15.411 -28.884 1.00 84.81 920 PRO A N 1
ATOM 7452 C CA . PRO A 1 920 ? 26.265 16.833 -28.560 1.00 84.81 920 PRO A CA 1
ATOM 7453 C C . PRO A 1 920 ? 24.976 17.651 -28.724 1.00 84.81 920 PRO A C 1
ATOM 7455 O O . PRO A 1 920 ? 24.744 18.594 -27.974 1.00 84.81 920 PRO A O 1
ATOM 7458 N N . ILE A 1 921 ? 24.112 17.283 -29.676 1.00 82.81 921 ILE A N 1
ATOM 7459 C CA . ILE A 1 921 ? 22.825 17.953 -29.912 1.00 82.81 921 ILE A CA 1
ATOM 7460 C C . ILE A 1 921 ? 21.878 17.710 -28.732 1.00 82.81 921 ILE A C 1
ATOM 7462 O O . ILE A 1 921 ? 21.149 18.616 -28.327 1.00 82.81 921 ILE A O 1
ATOM 7466 N N . LEU A 1 922 ? 21.915 16.510 -28.151 1.00 84.12 922 LEU A N 1
ATOM 7467 C CA . LEU A 1 922 ? 21.171 16.193 -26.937 1.00 84.12 922 LEU A CA 1
ATOM 7468 C C . LEU A 1 922 ? 21.607 17.071 -25.764 1.00 84.12 922 LEU A C 1
ATOM 7470 O O . LEU A 1 922 ? 20.755 17.717 -25.158 1.00 84.12 922 LEU A O 1
ATOM 7474 N N . PHE A 1 923 ? 22.917 17.176 -25.521 1.00 82.31 923 PHE A N 1
ATOM 7475 C CA . PHE A 1 923 ? 23.459 18.033 -24.462 1.00 82.31 923 PHE A CA 1
ATOM 7476 C C . PHE A 1 923 ? 23.020 19.492 -24.616 1.00 82.31 923 PHE A C 1
ATOM 7478 O O . PHE A 1 923 ? 22.666 20.138 -23.634 1.00 82.31 923 PHE A O 1
ATOM 7485 N N . VAL A 1 924 ? 22.983 20.010 -25.849 1.00 82.75 924 VAL A N 1
ATOM 7486 C CA . VAL A 1 924 ? 22.511 21.377 -26.120 1.00 82.75 924 VAL A CA 1
ATOM 7487 C C . VAL A 1 924 ? 21.027 21.540 -25.777 1.00 82.75 924 VAL A C 1
ATOM 7489 O O . VAL A 1 924 ? 20.659 22.528 -25.144 1.00 82.75 924 VAL A O 1
ATOM 7492 N N . PHE A 1 925 ? 20.161 20.601 -26.168 1.00 81.44 925 PHE A N 1
ATOM 7493 C CA . PHE A 1 925 ? 18.725 20.712 -25.885 1.00 81.44 925 PHE A CA 1
ATOM 7494 C C . PHE A 1 925 ? 18.387 20.541 -24.404 1.00 81.44 925 PHE A C 1
ATOM 7496 O O . PHE A 1 925 ? 17.534 21.275 -23.901 1.00 81.44 925 PHE A O 1
ATOM 7503 N N . GLU A 1 926 ? 19.059 19.632 -23.698 1.00 78.62 926 GLU A N 1
ATOM 7504 C CA . GLU A 1 926 ? 18.852 19.466 -22.257 1.00 78.62 926 GLU A CA 1
ATOM 7505 C C . GLU A 1 926 ? 19.412 20.652 -21.459 1.00 78.62 926 GLU A C 1
ATOM 7507 O O . GLU A 1 926 ? 18.726 21.171 -20.576 1.00 78.62 926 GLU A O 1
ATOM 7512 N N . PHE A 1 927 ? 20.563 21.206 -21.858 1.00 76.31 927 PHE A N 1
ATOM 7513 C CA . PHE A 1 927 ? 21.080 22.458 -21.295 1.00 76.31 927 PHE A CA 1
ATOM 7514 C C . PHE A 1 927 ? 20.124 23.643 -21.524 1.00 76.31 927 PHE A C 1
ATOM 7516 O O . PHE A 1 927 ? 19.913 24.466 -20.635 1.00 76.31 927 PHE A O 1
ATOM 7523 N N . LEU A 1 928 ? 19.477 23.735 -22.692 1.00 75.44 928 LEU A N 1
ATOM 7524 C CA . LEU A 1 928 ? 18.461 24.765 -22.951 1.00 75.44 928 LEU A CA 1
ATOM 7525 C C . LEU A 1 928 ? 17.180 24.569 -22.122 1.00 75.44 928 LEU A C 1
ATOM 7527 O O . LEU A 1 928 ? 16.466 25.542 -21.873 1.00 75.44 928 LEU A O 1
ATOM 7531 N N . HIS A 1 929 ? 16.872 23.336 -21.709 1.00 71.00 929 HIS A N 1
ATOM 7532 C CA . HIS A 1 929 ? 15.684 23.022 -20.918 1.00 71.00 929 HIS A CA 1
ATOM 7533 C C . HIS A 1 929 ? 15.891 23.269 -19.417 1.00 71.00 929 HIS A C 1
ATOM 7535 O O . HIS A 1 929 ? 15.055 23.927 -18.795 1.00 71.00 929 HIS A O 1
ATOM 7541 N N . ALA A 1 930 ? 17.000 22.774 -18.861 1.00 67.38 930 ALA A N 1
ATOM 7542 C CA . ALA A 1 930 ? 17.257 22.716 -17.418 1.00 67.38 930 ALA A CA 1
ATOM 7543 C C . ALA A 1 930 ? 18.498 23.515 -16.965 1.00 67.38 930 ALA A C 1
ATOM 7545 O O . ALA A 1 930 ? 18.830 23.529 -15.783 1.00 67.38 930 ALA A O 1
ATOM 7546 N N . LYS A 1 931 ? 19.161 24.250 -17.871 1.00 73.81 931 LYS A N 1
ATOM 7547 C CA . LYS A 1 931 ? 20.394 25.014 -17.598 1.00 73.81 931 LYS A CA 1
ATOM 7548 C C . LYS A 1 931 ? 21.515 24.108 -17.065 1.00 73.81 931 LYS A C 1
ATOM 7550 O O . LYS A 1 931 ? 21.878 23.166 -17.760 1.00 73.81 931 LYS A O 1
ATOM 7555 N N . SER A 1 932 ? 22.103 24.400 -15.899 1.00 65.88 932 SER A N 1
ATOM 7556 C CA . SER A 1 932 ? 23.270 23.675 -15.362 1.00 65.88 932 SER A CA 1
ATOM 7557 C C . SER A 1 932 ? 23.004 22.191 -15.131 1.00 65.88 932 SER A C 1
ATOM 7559 O O . SER A 1 932 ? 23.898 21.379 -15.359 1.00 65.88 932 SER A O 1
ATOM 7561 N N . ASP A 1 933 ? 21.778 21.843 -14.746 1.00 72.19 933 ASP A N 1
ATOM 7562 C CA . ASP A 1 933 ? 21.433 20.482 -14.329 1.00 72.19 933 ASP A CA 1
ATOM 7563 C C . ASP A 1 933 ? 21.176 19.572 -15.543 1.00 72.19 933 ASP A C 1
ATOM 7565 O O . ASP A 1 933 ? 21.392 18.365 -15.485 1.00 72.19 933 ASP A O 1
ATOM 7569 N N . GLY A 1 934 ? 20.865 20.163 -16.704 1.00 75.38 934 GLY A N 1
ATOM 7570 C CA . GLY A 1 934 ? 20.559 19.425 -17.933 1.00 75.38 934 GLY A CA 1
ATOM 7571 C C . GLY A 1 934 ? 21.729 18.635 -18.528 1.00 75.38 934 GLY A C 1
ATOM 7572 O O . GLY A 1 934 ? 21.510 17.751 -19.345 1.00 75.38 934 GLY A O 1
ATOM 7573 N N . ILE A 1 935 ? 22.983 18.922 -18.156 1.00 78.50 935 ILE A N 1
ATOM 7574 C CA . ILE A 1 935 ? 24.124 18.098 -18.601 1.00 78.50 935 ILE A CA 1
ATOM 7575 C C . ILE A 1 935 ? 24.205 16.801 -17.790 1.00 78.50 935 ILE A C 1
ATOM 7577 O O . ILE A 1 935 ? 24.549 15.762 -18.352 1.00 78.50 935 ILE A O 1
ATOM 7581 N N . MET A 1 936 ? 23.902 16.857 -16.489 1.00 81.75 936 MET A N 1
ATOM 7582 C CA . MET A 1 936 ? 23.892 15.663 -15.643 1.00 81.75 936 MET A CA 1
ATOM 7583 C C . MET A 1 936 ? 22.723 14.757 -16.033 1.00 81.75 936 MET A C 1
ATOM 7585 O O . MET A 1 936 ? 22.940 13.576 -16.299 1.00 81.75 936 MET A O 1
ATOM 7589 N N . ASP A 1 937 ? 21.535 15.341 -16.212 1.00 80.44 937 ASP A N 1
ATOM 7590 C CA . ASP A 1 937 ? 20.338 14.624 -16.667 1.00 80.44 937 ASP A CA 1
ATOM 7591 C C . ASP A 1 937 ? 20.588 13.867 -17.987 1.00 80.44 937 ASP A C 1
ATOM 7593 O O . ASP A 1 937 ? 20.176 12.715 -18.140 1.00 80.44 937 ASP A O 1
ATOM 7597 N N . ALA A 1 938 ? 21.341 14.464 -18.918 1.00 83.81 938 ALA A N 1
ATOM 7598 C CA . ALA A 1 938 ? 21.678 13.860 -20.207 1.00 83.81 938 ALA A CA 1
ATOM 7599 C C . ALA A 1 938 ? 22.542 12.608 -20.052 1.00 83.81 938 ALA A C 1
ATOM 7601 O O . ALA A 1 938 ? 22.333 11.601 -20.739 1.00 83.81 938 ALA A O 1
ATOM 7602 N N . ILE A 1 939 ? 23.529 12.676 -19.156 1.00 85.88 939 ILE A N 1
ATOM 7603 C CA . ILE A 1 939 ? 24.427 11.561 -18.851 1.00 85.88 939 ILE A CA 1
ATOM 7604 C C . ILE A 1 939 ? 23.630 10.439 -18.191 1.00 85.88 939 ILE A C 1
ATOM 7606 O O . ILE A 1 939 ? 23.717 9.291 -18.639 1.00 85.88 939 ILE A O 1
ATOM 7610 N N . ASP A 1 940 ? 22.802 10.774 -17.205 1.00 87.38 940 ASP A N 1
ATOM 7611 C CA . ASP A 1 940 ? 21.958 9.811 -16.501 1.00 87.38 940 ASP A CA 1
ATOM 7612 C C . ASP A 1 940 ? 20.975 9.131 -17.458 1.00 87.38 940 ASP A C 1
ATOM 7614 O O . ASP A 1 940 ? 20.845 7.902 -17.451 1.00 87.38 940 ASP A O 1
ATOM 7618 N N . HIS A 1 941 ? 20.349 9.888 -18.366 1.00 87.19 941 HIS A N 1
ATOM 7619 C CA . HIS A 1 941 ? 19.480 9.336 -19.402 1.00 87.19 941 HIS A CA 1
ATOM 7620 C C . HIS A 1 941 ? 20.223 8.354 -20.321 1.00 87.19 941 HIS A C 1
ATOM 7622 O O . HIS A 1 941 ? 19.699 7.268 -20.586 1.00 87.19 941 HIS A O 1
ATOM 7628 N N . ILE A 1 942 ? 21.433 8.679 -20.794 1.00 88.12 942 ILE A N 1
ATOM 7629 C CA . ILE A 1 942 ? 22.221 7.795 -21.675 1.00 88.12 942 ILE A CA 1
ATOM 7630 C C . ILE A 1 942 ? 22.662 6.521 -20.938 1.00 88.12 942 ILE A C 1
ATOM 7632 O O . ILE A 1 942 ? 22.501 5.418 -21.474 1.00 88.12 942 ILE A O 1
ATOM 7636 N N . ILE A 1 943 ? 23.166 6.642 -19.705 1.00 88.50 943 ILE A N 1
ATOM 7637 C CA . ILE A 1 943 ? 23.568 5.490 -18.878 1.00 88.50 943 ILE A CA 1
ATOM 7638 C C . ILE A 1 943 ? 22.357 4.588 -18.610 1.00 88.50 943 ILE A C 1
ATOM 7640 O O . ILE A 1 943 ? 22.434 3.365 -18.782 1.00 88.50 943 ILE A O 1
ATOM 7644 N N . ALA A 1 944 ? 21.212 5.184 -18.271 1.00 88.94 944 ALA A N 1
ATOM 7645 C CA . ALA A 1 944 ? 19.973 4.454 -18.040 1.00 88.94 944 ALA A CA 1
ATOM 7646 C C . ALA A 1 944 ? 19.459 3.747 -19.303 1.00 88.94 944 ALA A C 1
ATOM 7648 O O . ALA A 1 944 ? 18.821 2.703 -19.192 1.00 88.94 944 ALA A O 1
ATOM 7649 N N . LEU A 1 945 ? 19.700 4.266 -20.512 1.00 89.25 945 LEU A N 1
ATOM 7650 C CA . LEU A 1 945 ? 19.319 3.570 -21.748 1.00 89.25 945 LEU A CA 1
ATOM 7651 C C . LEU A 1 945 ? 20.137 2.297 -21.966 1.00 89.25 945 LEU A C 1
ATOM 7653 O O . LEU A 1 945 ? 19.560 1.258 -22.293 1.00 89.25 945 LEU A O 1
ATOM 7657 N N . ILE A 1 946 ? 21.454 2.357 -21.758 1.00 89.81 946 ILE A N 1
ATOM 7658 C CA . ILE A 1 946 ? 22.336 1.191 -21.904 1.00 89.81 946 ILE A CA 1
ATOM 7659 C C . ILE A 1 946 ? 21.978 0.136 -20.852 1.00 89.81 946 ILE A C 1
ATOM 7661 O O . ILE A 1 946 ? 21.733 -1.020 -21.202 1.00 89.81 946 ILE A O 1
ATOM 7665 N N . SER A 1 947 ? 21.872 0.551 -19.585 1.00 91.25 947 SER A N 1
ATOM 7666 C CA . SER A 1 947 ? 21.520 -0.333 -18.468 1.00 91.25 947 SER A CA 1
ATOM 7667 C C . SER A 1 947 ? 20.154 -0.999 -18.673 1.00 91.25 947 SER A C 1
ATOM 7669 O O . SER A 1 947 ? 20.045 -2.227 -18.624 1.00 91.25 947 SER A O 1
ATOM 7671 N N . ASN A 1 948 ? 19.120 -0.217 -19.012 1.00 91.38 948 ASN A N 1
ATOM 7672 C CA . ASN A 1 948 ? 17.774 -0.756 -19.215 1.00 91.38 948 ASN A CA 1
ATOM 7673 C C . ASN A 1 948 ? 17.715 -1.701 -20.421 1.00 91.38 948 ASN A C 1
ATOM 7675 O O . ASN A 1 948 ? 17.022 -2.708 -20.347 1.00 91.38 948 ASN A O 1
ATOM 7679 N N . THR A 1 949 ? 18.456 -1.426 -21.502 1.00 92.06 949 THR A N 1
ATOM 7680 C CA . THR A 1 949 ? 18.496 -2.315 -22.681 1.00 92.06 949 THR A CA 1
ATOM 7681 C C . THR A 1 949 ? 19.137 -3.655 -22.337 1.00 92.06 949 THR A C 1
ATOM 7683 O O . THR A 1 949 ? 18.581 -4.700 -22.664 1.00 92.06 949 THR A O 1
ATOM 7686 N N . LEU A 1 950 ? 20.267 -3.646 -21.622 1.00 90.25 950 LEU A N 1
ATOM 7687 C CA . LEU A 1 950 ? 20.930 -4.878 -21.182 1.00 90.25 950 LEU A CA 1
ATOM 7688 C C . LEU A 1 950 ? 20.066 -5.691 -20.212 1.00 90.25 950 LEU A C 1
ATOM 7690 O O . LEU A 1 950 ? 20.126 -6.919 -20.223 1.00 90.25 950 LEU A O 1
ATOM 7694 N N . SER A 1 951 ? 19.222 -5.034 -19.417 1.00 92.12 951 SER A N 1
ATOM 7695 C CA . SER A 1 951 ? 18.290 -5.699 -18.501 1.00 92.12 951 SER A CA 1
ATOM 7696 C C . SER A 1 951 ? 17.285 -6.622 -19.213 1.00 92.12 951 SER A C 1
ATOM 7698 O O . SER A 1 951 ? 16.880 -7.641 -18.651 1.00 92.12 951 SER A O 1
ATOM 7700 N N . PHE A 1 952 ? 16.948 -6.356 -20.484 1.00 93.12 952 PHE A N 1
ATOM 7701 C CA . PHE A 1 952 ? 16.093 -7.244 -21.289 1.00 93.12 952 PHE A CA 1
ATOM 7702 C C . PHE A 1 952 ? 16.732 -8.607 -21.597 1.00 93.12 952 PHE A C 1
ATOM 7704 O O . PHE A 1 952 ? 16.012 -9.546 -21.935 1.00 93.12 952 PHE A O 1
ATOM 7711 N N . SER A 1 953 ? 18.043 -8.781 -21.382 1.00 91.94 953 SER A N 1
ATOM 7712 C CA . SER A 1 953 ? 18.684 -10.108 -21.406 1.00 91.94 953 SER A CA 1
ATOM 7713 C C . SER A 1 953 ? 18.066 -11.097 -20.407 1.00 91.94 953 SER A C 1
ATOM 7715 O O . SER A 1 953 ? 18.160 -12.307 -20.610 1.00 91.94 953 SER A O 1
ATOM 7717 N N . ARG A 1 954 ? 17.354 -10.617 -19.373 1.00 92.50 954 ARG A N 1
ATOM 7718 C CA . ARG A 1 954 ? 16.580 -11.475 -18.461 1.00 92.50 954 ARG A CA 1
ATOM 7719 C C . ARG A 1 954 ? 15.510 -12.300 -19.170 1.00 92.50 954 ARG A C 1
ATOM 7721 O O . ARG A 1 954 ? 15.215 -13.391 -18.697 1.00 92.50 954 ARG A O 1
ATOM 7728 N N . ILE A 1 955 ? 14.958 -11.818 -20.289 1.00 92.56 955 ILE A N 1
ATOM 7729 C CA . ILE A 1 955 ? 14.004 -12.599 -21.093 1.00 92.56 955 ILE A CA 1
ATOM 7730 C C . ILE A 1 955 ? 14.654 -13.907 -21.546 1.00 92.56 955 ILE A C 1
ATOM 7732 O O . ILE A 1 955 ? 14.061 -14.969 -21.394 1.00 92.56 955 ILE A O 1
ATOM 7736 N N . MET A 1 956 ? 15.901 -13.835 -22.021 1.00 90.75 956 MET A N 1
ATOM 7737 C CA . MET A 1 956 ? 16.693 -15.012 -22.382 1.00 90.75 956 MET A CA 1
ATOM 7738 C C . MET A 1 956 ? 17.001 -15.882 -21.174 1.00 90.75 956 MET A C 1
ATOM 7740 O O . MET A 1 956 ? 16.824 -17.092 -21.245 1.00 90.75 956 MET A O 1
ATOM 7744 N N . ALA A 1 957 ? 17.477 -15.282 -20.082 1.00 90.88 957 ALA A N 1
ATOM 7745 C CA . ALA A 1 957 ? 17.888 -16.045 -18.910 1.00 90.88 957 ALA A CA 1
ATOM 7746 C C . ALA A 1 957 ? 16.734 -16.889 -18.345 1.00 90.88 957 ALA A C 1
ATOM 7748 O O . ALA A 1 957 ? 16.931 -18.069 -18.078 1.00 90.88 957 ALA A O 1
ATOM 7749 N N . LEU A 1 958 ? 15.535 -16.310 -18.214 1.00 90.75 958 LEU A N 1
ATOM 7750 C CA . LEU A 1 958 ? 14.370 -17.030 -17.693 1.00 90.75 958 LEU A CA 1
ATOM 7751 C C . LEU A 1 958 ? 13.839 -18.070 -18.668 1.00 90.75 958 LEU A C 1
ATOM 7753 O O . LEU A 1 958 ? 13.518 -19.165 -18.227 1.00 90.75 958 LEU A O 1
ATOM 7757 N N . LEU A 1 959 ? 13.819 -17.779 -19.973 1.00 88.62 959 LEU A N 1
ATOM 7758 C CA . LEU A 1 959 ? 13.438 -18.793 -20.953 1.00 88.62 959 LEU A CA 1
ATOM 7759 C C . LEU A 1 959 ? 14.391 -19.993 -20.908 1.00 88.62 959 LEU A C 1
ATOM 7761 O O . LEU A 1 959 ? 13.941 -21.134 -20.939 1.00 88.62 959 LEU A O 1
ATOM 7765 N N . LEU A 1 960 ? 15.701 -19.748 -20.810 1.00 87.19 960 LEU A N 1
ATOM 7766 C CA . LEU A 1 960 ? 16.702 -20.809 -20.747 1.00 87.19 960 LEU A CA 1
ATOM 7767 C C . LEU A 1 960 ? 16.565 -21.637 -19.463 1.00 87.19 960 LEU A C 1
ATOM 7769 O O . LEU A 1 960 ? 16.595 -22.862 -19.517 1.00 87.19 960 LEU A O 1
ATOM 7773 N N . VAL A 1 961 ? 16.390 -20.974 -18.316 1.00 88.62 961 VAL A N 1
ATOM 7774 C CA . VAL A 1 961 ? 16.148 -21.643 -17.028 1.00 88.62 961 VAL A CA 1
ATOM 7775 C C . VAL A 1 961 ? 14.870 -22.474 -17.093 1.00 88.62 961 VAL A C 1
ATOM 7777 O O . VAL A 1 961 ? 14.893 -23.643 -16.714 1.00 88.62 961 VAL A O 1
ATOM 7780 N N . HIS A 1 962 ? 13.794 -21.914 -17.643 1.00 86.69 962 HIS A N 1
ATOM 7781 C CA . HIS A 1 962 ? 12.533 -22.617 -17.827 1.00 86.69 962 HIS A CA 1
ATOM 7782 C C . HIS A 1 962 ? 12.694 -23.850 -18.725 1.00 86.69 962 HIS A C 1
ATOM 7784 O O . HIS A 1 962 ? 12.277 -24.933 -18.327 1.00 86.69 962 HIS A O 1
ATOM 7790 N N . ALA A 1 963 ? 13.355 -23.725 -19.882 1.00 83.75 963 ALA A N 1
ATOM 7791 C CA . ALA A 1 963 ? 13.600 -24.842 -20.798 1.00 83.75 963 ALA A CA 1
ATOM 7792 C C . ALA A 1 963 ? 14.426 -25.963 -20.136 1.00 83.75 963 ALA A C 1
ATOM 7794 O O . ALA A 1 963 ? 14.041 -27.131 -20.183 1.00 83.75 963 ALA A O 1
ATOM 7795 N N . ILE A 1 964 ? 15.513 -25.609 -19.439 1.00 84.25 964 ILE A N 1
ATOM 7796 C CA . ILE A 1 964 ? 16.378 -26.576 -18.743 1.00 84.25 964 ILE A CA 1
ATOM 7797 C C . ILE A 1 964 ? 15.622 -27.283 -17.609 1.00 84.25 964 ILE A C 1
ATOM 7799 O O . ILE A 1 964 ? 15.714 -28.503 -17.474 1.00 84.25 964 ILE A O 1
ATOM 7803 N N . LEU A 1 965 ? 14.880 -26.537 -16.786 1.00 83.75 965 LEU A N 1
ATOM 7804 C CA . LEU A 1 965 ? 14.129 -27.110 -15.667 1.00 83.75 965 LEU A CA 1
ATOM 7805 C C . LEU A 1 965 ? 12.951 -27.956 -16.148 1.00 83.75 965 LEU A C 1
ATOM 7807 O O . LEU A 1 965 ? 12.698 -29.003 -15.559 1.00 83.75 965 LEU A O 1
ATOM 7811 N N . SER A 1 966 ? 12.274 -27.545 -17.222 1.00 80.81 966 SER A N 1
ATOM 7812 C CA . SER A 1 966 ? 11.176 -28.293 -17.843 1.00 80.81 966 SER A CA 1
ATOM 7813 C C . SER A 1 966 ? 11.652 -29.645 -18.396 1.00 80.81 966 SER A C 1
ATOM 7815 O O . SER A 1 966 ? 10.968 -30.651 -18.226 1.00 80.81 966 SER A O 1
ATOM 7817 N N . GLY A 1 967 ? 12.865 -29.709 -18.962 1.00 78.19 967 GLY A N 1
ATOM 7818 C CA . GLY A 1 967 ? 13.483 -30.956 -19.440 1.00 78.19 967 GLY A CA 1
ATOM 7819 C C . GLY A 1 967 ? 14.113 -31.840 -18.346 1.00 78.19 967 GLY A C 1
ATOM 7820 O O . GLY A 1 967 ? 14.363 -33.033 -18.559 1.00 78.19 967 GLY A O 1
ATOM 7821 N N . LEU A 1 968 ? 14.365 -31.298 -17.147 1.00 79.25 968 LEU A N 1
ATOM 7822 C CA . LEU A 1 968 ? 15.044 -32.008 -16.054 1.00 79.25 968 LEU A CA 1
ATOM 7823 C C . LEU A 1 968 ? 14.322 -33.302 -15.609 1.00 79.25 968 LEU A C 1
ATOM 7825 O O . LEU A 1 968 ? 14.998 -34.318 -15.435 1.00 79.25 968 LEU A O 1
ATOM 7829 N N . PRO A 1 969 ? 12.984 -33.349 -15.461 1.00 76.44 969 PRO A N 1
ATOM 7830 C CA . PRO A 1 969 ? 12.297 -34.575 -15.072 1.00 76.44 969 PRO A CA 1
ATOM 7831 C C . PRO A 1 969 ? 12.484 -35.724 -16.075 1.00 76.44 969 PRO A C 1
ATOM 7833 O O . PRO A 1 969 ? 12.617 -36.874 -15.660 1.00 76.44 969 PRO A O 1
ATOM 7836 N N . PHE A 1 970 ? 12.565 -35.442 -17.379 1.00 73.25 970 PHE A N 1
ATOM 7837 C CA . PHE A 1 970 ? 12.762 -36.472 -18.412 1.00 73.25 970 PHE A CA 1
ATOM 7838 C C . PHE A 1 970 ? 14.200 -36.986 -18.439 1.00 73.25 970 PHE A C 1
ATOM 7840 O O . PHE A 1 970 ? 14.429 -38.192 -18.529 1.00 73.25 970 PHE A O 1
ATOM 7847 N N . THR A 1 971 ? 15.177 -36.091 -18.266 1.00 76.06 971 THR A N 1
ATOM 7848 C CA . THR A 1 971 ? 16.593 -36.487 -18.167 1.00 76.06 971 THR A CA 1
ATOM 7849 C C . THR A 1 971 ? 16.885 -37.308 -16.906 1.00 76.06 971 THR A C 1
ATOM 7851 O O . THR A 1 971 ? 17.637 -38.277 -16.975 1.00 76.06 971 THR A O 1
ATOM 7854 N N . LEU A 1 972 ? 16.258 -36.985 -15.767 1.00 74.00 972 LEU A N 1
ATOM 7855 C CA . LEU A 1 972 ? 16.417 -37.734 -14.512 1.00 74.00 972 LEU A CA 1
ATOM 7856 C C . LEU A 1 972 ? 15.710 -39.094 -14.523 1.00 74.00 972 LEU A C 1
ATOM 7858 O O . LEU A 1 972 ? 16.194 -40.044 -13.910 1.00 74.00 972 LEU A O 1
ATOM 7862 N N . THR A 1 973 ? 14.564 -39.193 -15.197 1.00 72.44 973 THR A N 1
ATOM 7863 C CA . THR A 1 973 ? 13.813 -40.453 -15.302 1.00 72.44 973 THR A CA 1
ATOM 7864 C C . THR A 1 973 ? 14.334 -41.370 -16.407 1.00 72.44 973 THR A C 1
ATOM 7866 O O . THR A 1 973 ? 14.055 -42.568 -16.377 1.00 72.44 973 THR A O 1
ATOM 7869 N N . GLY A 1 974 ? 15.101 -40.839 -17.367 1.00 68.94 974 GLY A N 1
ATOM 7870 C CA . GLY A 1 974 ? 15.641 -41.589 -18.505 1.00 68.94 974 GLY A CA 1
ATOM 7871 C C . GLY A 1 974 ? 14.570 -42.062 -19.494 1.00 68.94 974 GLY A C 1
ATOM 7872 O O . GLY A 1 974 ? 14.832 -42.949 -20.308 1.00 68.94 974 GLY A O 1
ATOM 7873 N N . VAL A 1 975 ? 13.355 -41.509 -19.407 1.00 68.12 975 VAL A N 1
ATOM 7874 C CA . VAL A 1 975 ? 12.211 -41.868 -20.248 1.00 68.12 975 VAL A CA 1
ATOM 7875 C C . VAL A 1 975 ? 11.858 -40.688 -21.145 1.00 68.12 975 VAL A C 1
ATOM 7877 O O . VAL A 1 975 ? 11.196 -39.747 -20.717 1.00 68.12 975 VAL A O 1
ATOM 7880 N N . HIS A 1 976 ? 12.280 -40.779 -22.404 1.00 62.19 976 HIS A N 1
ATOM 7881 C CA . HIS A 1 976 ? 12.055 -39.749 -23.422 1.00 62.19 976 HIS A CA 1
ATOM 7882 C C . HIS A 1 976 ? 10.799 -39.986 -24.269 1.00 62.19 976 HIS A C 1
ATOM 7884 O O . HIS A 1 976 ? 10.424 -39.120 -25.037 1.00 62.19 976 HIS A O 1
ATOM 7890 N N . SER A 1 977 ? 10.127 -41.141 -24.151 1.00 60.22 977 SER A N 1
ATOM 7891 C CA . SER A 1 977 ? 8.922 -41.412 -24.941 1.00 60.22 977 SER A CA 1
ATOM 7892 C C . SER A 1 977 ? 7.781 -42.045 -24.136 1.00 60.22 977 SER A C 1
ATOM 7894 O O . SER A 1 977 ? 8.008 -42.940 -23.305 1.00 60.22 977 SER A O 1
ATOM 7896 N N . PRO A 1 978 ? 6.524 -41.649 -24.426 1.00 58.56 978 PRO A N 1
ATOM 7897 C CA . PRO A 1 978 ? 5.336 -42.206 -23.780 1.00 58.56 978 PRO A CA 1
ATOM 7898 C C . PRO A 1 978 ? 5.068 -43.674 -24.164 1.00 58.56 978 PRO A C 1
ATOM 7900 O O . PRO A 1 978 ? 4.282 -44.339 -23.495 1.00 58.56 978 PRO A O 1
ATOM 7903 N N . LEU A 1 979 ? 5.726 -44.201 -25.210 1.00 58.88 979 LEU A N 1
ATOM 7904 C CA . LEU A 1 979 ? 5.632 -45.605 -25.646 1.00 58.88 979 LEU A CA 1
ATOM 7905 C C . LEU A 1 979 ? 6.629 -46.552 -24.953 1.00 58.88 979 LEU A C 1
ATOM 7907 O O . LEU A 1 979 ? 6.621 -47.755 -25.222 1.00 58.88 979 LEU A O 1
ATOM 7911 N N . SER A 1 980 ? 7.501 -46.043 -24.081 1.00 63.91 980 SER A N 1
ATOM 7912 C CA . SER A 1 980 ? 8.443 -46.893 -23.350 1.00 63.91 980 SER A CA 1
ATOM 7913 C C . SER A 1 980 ? 7.735 -47.792 -22.321 1.00 63.91 980 SER A C 1
ATOM 7915 O O . SER A 1 980 ? 6.676 -47.466 -21.779 1.00 63.91 980 SER A O 1
ATOM 7917 N N . THR A 1 981 ? 8.356 -48.922 -21.971 1.00 63.38 981 THR A N 1
ATOM 7918 C CA . THR A 1 981 ? 7.888 -49.834 -20.906 1.00 63.38 981 THR A CA 1
ATOM 7919 C C . THR A 1 981 ? 7.812 -49.180 -19.517 1.00 63.38 981 THR A C 1
ATOM 7921 O O . THR A 1 981 ? 7.245 -49.769 -18.599 1.00 63.38 981 THR A O 1
ATOM 7924 N N . ALA A 1 982 ? 8.332 -47.958 -19.366 1.00 67.94 982 ALA A N 1
ATOM 7925 C CA . ALA A 1 982 ? 8.406 -47.180 -18.135 1.00 67.94 982 ALA A CA 1
ATOM 7926 C C . ALA A 1 982 ? 7.540 -45.896 -18.171 1.00 67.94 982 ALA A C 1
ATOM 7928 O O . ALA A 1 982 ? 7.867 -44.915 -17.506 1.00 67.94 982 ALA A O 1
ATOM 7929 N N . TRP A 1 983 ? 6.415 -45.905 -18.900 1.00 69.25 983 TRP A N 1
ATOM 7930 C CA . TRP A 1 983 ? 5.458 -44.785 -19.028 1.00 69.25 983 TRP A CA 1
ATOM 7931 C C . TRP A 1 983 ? 5.025 -44.130 -17.699 1.00 69.25 983 TRP A C 1
ATOM 7933 O O . TRP A 1 983 ? 4.722 -42.940 -17.662 1.00 69.25 983 TRP A O 1
ATOM 7943 N N . TYR A 1 984 ? 5.033 -44.872 -16.586 1.00 71.81 984 TYR A N 1
ATOM 7944 C CA . TYR A 1 984 ? 4.763 -44.325 -15.252 1.00 71.81 984 TYR A CA 1
ATOM 7945 C C . TYR A 1 984 ? 5.751 -43.213 -14.856 1.00 71.81 984 TYR A C 1
ATOM 7947 O O . TYR A 1 984 ? 5.337 -42.192 -14.315 1.00 71.81 984 TYR A O 1
ATOM 7955 N N . TRP A 1 985 ? 7.045 -43.367 -15.154 1.00 70.62 985 TRP A N 1
ATOM 7956 C CA . TRP A 1 985 ? 8.058 -42.358 -14.822 1.00 70.62 985 TRP A CA 1
ATOM 7957 C C . TRP A 1 985 ? 7.906 -41.080 -15.650 1.00 70.62 985 TRP A C 1
ATOM 7959 O O . TRP A 1 985 ? 8.148 -39.989 -15.142 1.00 70.62 985 TRP A O 1
ATOM 7969 N N . TRP A 1 986 ? 7.406 -41.207 -16.880 1.00 72.50 986 TRP A N 1
ATOM 7970 C CA . TRP A 1 986 ? 7.032 -40.070 -17.720 1.00 72.50 986 TRP A CA 1
ATOM 7971 C C . TRP A 1 986 ? 5.876 -39.265 -17.097 1.00 72.50 986 TRP A C 1
ATOM 7973 O O . TRP A 1 986 ? 5.941 -38.041 -17.009 1.00 72.50 986 TRP A O 1
ATOM 7983 N N . ILE A 1 987 ? 4.863 -39.947 -16.542 1.00 74.31 987 ILE A N 1
ATOM 7984 C CA . ILE A 1 987 ? 3.764 -39.300 -15.800 1.00 74.31 987 ILE A CA 1
ATOM 7985 C C . ILE A 1 987 ? 4.264 -38.616 -14.526 1.00 74.31 987 ILE A C 1
ATOM 7987 O O . ILE A 1 987 ? 3.841 -37.501 -14.226 1.00 74.31 987 ILE A O 1
ATOM 7991 N N . VAL A 1 988 ? 5.171 -39.254 -13.780 1.00 74.69 988 VAL A N 1
ATOM 7992 C CA . VAL A 1 988 ? 5.792 -38.636 -12.596 1.00 74.69 988 VAL A CA 1
ATOM 7993 C C . VAL A 1 988 ? 6.543 -37.361 -12.985 1.00 74.69 988 VAL A C 1
ATOM 7995 O O . VAL A 1 988 ? 6.423 -36.358 -12.283 1.00 74.69 988 VAL A O 1
ATOM 7998 N N . GLY A 1 989 ? 7.245 -37.360 -14.122 1.00 72.75 989 GLY A N 1
ATOM 7999 C CA . GLY A 1 989 ? 7.912 -36.170 -14.647 1.00 72.75 989 GLY A CA 1
ATOM 8000 C C . GLY A 1 989 ? 6.948 -35.012 -14.927 1.00 72.75 989 GLY A C 1
ATOM 8001 O O . GLY A 1 989 ? 7.190 -33.889 -14.486 1.00 72.75 989 GLY A O 1
ATOM 8002 N N . ILE A 1 990 ? 5.802 -35.301 -15.551 1.00 74.06 990 ILE A N 1
ATOM 8003 C CA . ILE A 1 990 ? 4.737 -34.314 -15.799 1.00 74.06 990 ILE A CA 1
ATOM 8004 C C . ILE A 1 990 ? 4.130 -33.794 -14.486 1.00 74.06 990 ILE A C 1
ATOM 8006 O O . ILE A 1 990 ? 3.883 -32.596 -14.353 1.00 74.06 990 ILE A O 1
ATOM 8010 N N . LEU A 1 991 ? 3.907 -34.666 -13.496 1.00 77.25 991 LEU A N 1
ATOM 8011 C CA . LEU A 1 991 ? 3.374 -34.265 -12.187 1.00 77.25 991 LEU A CA 1
ATOM 8012 C C . LEU A 1 991 ? 4.342 -33.342 -11.434 1.00 77.25 991 LEU A C 1
ATOM 8014 O O . LEU A 1 991 ? 3.912 -32.352 -10.843 1.00 77.25 991 LEU A O 1
ATOM 8018 N N . VAL A 1 992 ? 5.645 -33.625 -11.490 1.00 74.69 992 VAL A N 1
ATOM 8019 C CA . VAL A 1 992 ? 6.685 -32.750 -10.925 1.00 74.69 992 VAL A CA 1
ATOM 8020 C C . VAL A 1 992 ? 6.696 -31.393 -11.637 1.00 74.69 992 VAL A C 1
ATOM 8022 O O . VAL A 1 992 ? 6.694 -30.358 -10.966 1.00 74.69 992 VAL A O 1
ATOM 8025 N N . GLY A 1 993 ? 6.625 -31.381 -12.972 1.00 70.31 993 GLY A N 1
ATOM 8026 C CA . GLY A 1 993 ? 6.506 -30.146 -13.756 1.00 70.31 993 GLY A CA 1
ATOM 8027 C C . GLY A 1 993 ? 5.271 -29.317 -13.388 1.00 70.31 993 GLY A C 1
ATOM 8028 O O . GLY A 1 993 ? 5.356 -28.103 -13.191 1.00 70.31 993 GLY A O 1
ATOM 8029 N N . LEU A 1 994 ? 4.136 -29.980 -13.171 1.00 74.44 994 LEU A N 1
ATOM 8030 C CA . LEU A 1 994 ? 2.888 -29.342 -12.760 1.00 74.44 994 LEU A CA 1
ATOM 8031 C C . LEU A 1 994 ? 2.968 -28.698 -11.368 1.00 74.44 994 LEU A C 1
ATOM 8033 O O . LEU A 1 994 ? 2.601 -27.532 -11.217 1.00 74.44 994 LEU A O 1
ATOM 8037 N N . PHE A 1 995 ? 3.412 -29.437 -10.350 1.00 78.88 995 PHE A N 1
ATOM 8038 C CA . PHE A 1 995 ? 3.315 -28.967 -8.963 1.00 78.88 995 PHE A CA 1
ATOM 8039 C C . PHE A 1 995 ? 4.482 -28.083 -8.520 1.00 78.88 995 PHE A C 1
ATOM 8041 O O . PHE A 1 995 ? 4.307 -27.283 -7.603 1.00 78.88 995 PHE A O 1
ATOM 8048 N N . ILE A 1 996 ? 5.652 -28.205 -9.153 1.00 79.38 996 ILE A N 1
ATOM 8049 C CA . ILE A 1 996 ? 6.864 -27.487 -8.734 1.00 79.38 996 ILE A CA 1
ATOM 8050 C C . ILE A 1 996 ? 7.246 -26.413 -9.755 1.00 79.38 996 ILE A C 1
ATOM 8052 O O . ILE A 1 996 ? 7.452 -25.261 -9.375 1.00 79.38 996 ILE A O 1
ATOM 8056 N N . ILE A 1 997 ? 7.301 -26.751 -11.046 1.00 81.81 997 ILE A N 1
ATOM 8057 C CA . ILE A 1 997 ? 7.851 -25.842 -12.064 1.00 81.81 997 ILE A CA 1
ATOM 8058 C C . ILE A 1 997 ? 6.868 -24.712 -12.379 1.00 81.81 997 ILE A C 1
ATOM 8060 O O . ILE A 1 997 ? 7.274 -23.551 -12.361 1.00 81.81 997 ILE A O 1
ATOM 8064 N N . ILE A 1 998 ? 5.574 -24.999 -12.593 1.00 85.06 998 ILE A N 1
ATOM 8065 C CA . ILE A 1 998 ? 4.600 -23.935 -12.909 1.00 85.06 998 ILE A CA 1
ATOM 8066 C C . ILE A 1 998 ? 4.529 -22.850 -11.830 1.00 85.06 998 ILE A C 1
ATOM 8068 O O . ILE A 1 998 ? 4.637 -21.677 -12.195 1.00 85.06 998 ILE A O 1
ATOM 8072 N N . PRO A 1 999 ? 4.339 -23.160 -10.531 1.00 86.69 999 PRO A N 1
ATOM 8073 C CA . PRO A 1 999 ? 4.180 -22.106 -9.536 1.00 86.69 999 PRO A CA 1
ATOM 8074 C C . PRO A 1 999 ? 5.453 -21.274 -9.358 1.00 86.69 999 PRO A C 1
ATOM 8076 O O . PRO A 1 999 ? 5.364 -20.052 -9.260 1.00 86.69 999 PRO A O 1
ATOM 8079 N N . ILE A 1 1000 ? 6.629 -21.914 -9.350 1.00 88.62 1000 ILE A N 1
ATOM 8080 C CA . ILE A 1 1000 ? 7.909 -21.241 -9.091 1.00 88.62 1000 ILE A CA 1
ATOM 8081 C C . ILE A 1 1000 ? 8.355 -20.432 -10.313 1.00 88.62 1000 ILE A C 1
ATOM 8083 O O . ILE A 1 1000 ? 8.507 -19.213 -10.221 1.00 88.62 1000 ILE A O 1
ATOM 8087 N N . GLU A 1 1001 ? 8.518 -21.078 -11.470 1.00 88.62 1001 GLU A N 1
ATOM 8088 C CA . GLU A 1 1001 ? 8.995 -20.409 -12.688 1.00 88.62 1001 GLU A CA 1
ATOM 8089 C C . GLU A 1 1001 ? 7.941 -19.460 -13.264 1.00 88.62 1001 GLU A C 1
ATOM 8091 O O . GLU A 1 1001 ? 8.280 -18.399 -13.796 1.00 88.62 1001 GLU A O 1
ATOM 8096 N N . GLY A 1 1002 ? 6.654 -19.782 -13.102 1.00 89.06 1002 GLY A N 1
ATOM 8097 C CA . GLY A 1 1002 ? 5.561 -18.880 -13.453 1.00 89.06 1002 GLY A CA 1
ATOM 8098 C C . GLY A 1 1002 ? 5.590 -17.603 -12.612 1.00 89.06 1002 GLY A C 1
ATOM 8099 O O . GLY A 1 1002 ? 5.491 -16.506 -13.165 1.00 89.06 1002 GLY A O 1
ATOM 8100 N N . LEU A 1 1003 ? 5.801 -17.705 -11.294 1.00 90.06 1003 LEU A N 1
ATOM 8101 C CA . LEU A 1 1003 ? 5.945 -16.530 -10.430 1.00 90.06 1003 LEU A CA 1
ATOM 8102 C C . LEU A 1 1003 ? 7.214 -15.733 -10.766 1.00 90.06 1003 LEU A C 1
ATOM 8104 O O . LEU A 1 1003 ? 7.154 -14.506 -10.872 1.00 90.06 1003 LEU A O 1
ATOM 8108 N N . LEU A 1 1004 ? 8.348 -16.405 -10.986 1.00 90.81 1004 LEU A N 1
ATOM 8109 C CA . LEU A 1 1004 ? 9.612 -15.751 -11.335 1.00 90.81 1004 LEU A CA 1
ATOM 8110 C C . LEU A 1 1004 ? 9.507 -14.998 -12.671 1.00 90.81 1004 LEU A C 1
ATOM 8112 O O . LEU A 1 1004 ? 9.930 -13.841 -12.772 1.00 90.81 1004 LEU A O 1
ATOM 8116 N N . SER A 1 1005 ? 8.888 -15.615 -13.677 1.00 91.88 1005 SER A N 1
ATOM 8117 C CA . SER A 1 1005 ? 8.621 -14.997 -14.982 1.00 91.88 1005 SER A CA 1
ATOM 8118 C C . SER A 1 1005 ? 7.655 -13.818 -14.860 1.00 91.88 1005 SER A C 1
ATOM 8120 O O . SER A 1 1005 ? 7.869 -12.769 -15.475 1.00 91.88 1005 SER A O 1
ATOM 8122 N N . PHE A 1 1006 ? 6.630 -13.931 -14.010 1.00 91.81 1006 PHE A N 1
ATOM 8123 C CA . PHE A 1 1006 ? 5.684 -12.849 -13.738 1.00 91.81 1006 PHE A CA 1
ATOM 8124 C C . PHE A 1 1006 ? 6.366 -11.637 -13.088 1.00 91.81 1006 PHE A C 1
ATOM 8126 O O . PHE A 1 1006 ? 6.218 -10.514 -13.577 1.00 91.81 1006 PHE A O 1
ATOM 8133 N N . LEU A 1 1007 ? 7.158 -11.851 -12.032 1.00 92.19 1007 LEU A N 1
ATOM 8134 C CA . LEU A 1 1007 ? 7.866 -10.781 -11.318 1.00 92.19 1007 LEU A CA 1
ATOM 8135 C C . LEU A 1 1007 ? 8.896 -10.078 -12.206 1.00 92.19 1007 LEU A C 1
ATOM 8137 O O . LEU A 1 1007 ? 9.007 -8.851 -12.184 1.00 92.19 1007 LEU A O 1
ATOM 8141 N N . ASN A 1 1008 ? 9.623 -10.830 -13.031 1.00 92.88 1008 ASN A N 1
ATOM 8142 C CA . ASN A 1 1008 ? 10.568 -10.231 -13.968 1.00 92.88 1008 ASN A CA 1
ATOM 8143 C C . ASN A 1 1008 ? 9.865 -9.484 -15.109 1.00 92.88 1008 ASN A C 1
ATOM 8145 O O . ASN A 1 1008 ? 10.334 -8.416 -15.502 1.00 92.88 1008 ASN A O 1
ATOM 8149 N N . THR A 1 1009 ? 8.721 -9.978 -15.595 1.00 93.62 1009 THR A N 1
ATOM 8150 C CA . THR A 1 1009 ? 7.895 -9.242 -16.568 1.00 93.62 1009 THR A CA 1
ATOM 8151 C C . THR A 1 1009 ? 7.409 -7.922 -15.975 1.00 93.62 1009 THR A C 1
ATOM 8153 O O . THR A 1 1009 ? 7.478 -6.882 -16.632 1.00 93.62 1009 THR A O 1
ATOM 8156 N N . LEU A 1 1010 ? 6.958 -7.933 -14.720 1.00 91.94 1010 LEU A N 1
ATOM 8157 C CA . LEU A 1 1010 ? 6.543 -6.732 -14.000 1.00 91.94 1010 LEU A CA 1
ATOM 8158 C C . LEU A 1 1010 ? 7.705 -5.749 -13.841 1.00 91.94 1010 LEU A C 1
ATOM 8160 O O . LEU A 1 1010 ? 7.535 -4.568 -14.140 1.00 91.94 1010 LEU A O 1
ATOM 8164 N N . ARG A 1 1011 ? 8.899 -6.241 -13.490 1.00 92.38 1011 ARG A N 1
ATOM 8165 C CA . ARG A 1 1011 ? 10.113 -5.421 -13.417 1.00 92.38 1011 ARG A CA 1
ATOM 8166 C C . ARG A 1 1011 ? 10.398 -4.711 -14.739 1.00 92.38 1011 ARG A C 1
ATOM 8168 O O . ARG A 1 1011 ? 10.479 -3.489 -14.708 1.00 92.38 1011 ARG A O 1
ATOM 8175 N N . LEU A 1 1012 ? 10.418 -5.443 -15.863 1.00 92.56 1012 LEU A N 1
ATOM 8176 C CA . LEU A 1 1012 ? 10.633 -4.889 -17.215 1.00 92.56 1012 LEU A CA 1
ATOM 8177 C C . LEU A 1 1012 ? 9.674 -3.738 -17.555 1.00 92.56 1012 LEU A C 1
ATOM 8179 O O . LEU A 1 1012 ? 10.048 -2.787 -18.244 1.00 92.56 1012 LEU A O 1
ATOM 8183 N N . HIS A 1 1013 ? 8.434 -3.795 -17.069 1.00 92.56 1013 HIS A N 1
ATOM 8184 C CA . HIS A 1 1013 ? 7.489 -2.697 -17.253 1.00 92.56 1013 HIS A CA 1
ATOM 8185 C C . HIS A 1 1013 ? 7.757 -1.548 -16.277 1.00 92.56 1013 HIS A C 1
ATOM 8187 O O . HIS A 1 1013 ? 7.828 -0.401 -16.706 1.00 92.56 1013 HIS A O 1
ATOM 8193 N N . TRP A 1 1014 ? 7.922 -1.838 -14.988 1.00 90.69 1014 TRP A N 1
ATOM 8194 C CA . TRP A 1 1014 ? 8.045 -0.848 -13.917 1.00 90.69 1014 TRP A CA 1
ATOM 8195 C C . TRP A 1 1014 ? 9.357 -0.059 -13.951 1.00 90.69 1014 TRP A C 1
ATOM 8197 O O . TRP A 1 1014 ? 9.355 1.169 -13.897 1.00 90.69 1014 TRP A O 1
ATOM 8207 N N . VAL A 1 1015 ? 10.487 -0.751 -14.054 1.00 90.12 1015 VAL A N 1
ATOM 8208 C CA . VAL A 1 1015 ? 11.814 -0.138 -13.938 1.00 90.12 1015 VAL A CA 1
ATOM 8209 C C . VAL A 1 1015 ? 12.323 0.292 -15.308 1.00 90.12 1015 VAL A C 1
ATOM 8211 O O . VAL A 1 1015 ? 12.810 1.412 -15.467 1.00 90.12 1015 VAL A O 1
ATOM 8214 N N . GLU A 1 1016 ? 12.207 -0.564 -16.323 1.00 91.62 1016 GLU A N 1
ATOM 8215 C CA . GLU A 1 1016 ? 12.821 -0.303 -17.622 1.00 91.62 1016 GLU A CA 1
ATOM 8216 C C . GLU A 1 1016 ? 11.945 0.561 -18.544 1.00 91.62 1016 GLU A C 1
ATOM 8218 O O . GLU A 1 1016 ? 12.487 1.458 -19.203 1.00 91.62 1016 GLU A O 1
ATOM 8223 N N . TRP A 1 1017 ? 10.625 0.323 -18.582 1.00 91.81 1017 TRP A N 1
ATOM 8224 C CA . TRP A 1 1017 ? 9.701 0.995 -19.508 1.00 91.81 1017 TRP A CA 1
ATOM 8225 C C . TRP A 1 1017 ? 9.001 2.233 -18.914 1.00 91.81 1017 TRP A C 1
ATOM 8227 O O . TRP A 1 1017 ? 9.069 3.306 -19.520 1.00 91.81 1017 TRP A O 1
ATOM 8237 N N . PHE A 1 1018 ? 8.371 2.132 -17.736 1.00 90.62 1018 PHE A N 1
ATOM 8238 C CA . PHE A 1 1018 ? 7.614 3.234 -17.114 1.00 90.62 1018 PHE A CA 1
ATOM 8239 C C . PHE A 1 1018 ? 8.521 4.414 -16.770 1.00 90.62 1018 PHE A C 1
ATOM 8241 O O . PHE A 1 1018 ? 8.158 5.549 -17.066 1.00 90.62 1018 PHE A O 1
ATOM 8248 N N . SER A 1 1019 ? 9.741 4.159 -16.281 1.00 87.25 1019 SER A N 1
ATOM 8249 C CA . SER A 1 1019 ? 10.726 5.205 -15.949 1.00 87.25 1019 SER A CA 1
ATOM 8250 C C . SER A 1 1019 ? 11.041 6.176 -17.097 1.00 87.25 1019 SER A C 1
ATOM 8252 O O . SER A 1 1019 ? 11.611 7.242 -16.871 1.00 87.25 1019 SER A O 1
ATOM 8254 N N . LYS A 1 1020 ? 10.682 5.844 -18.347 1.00 88.81 1020 LYS A N 1
ATOM 8255 C CA . LYS A 1 1020 ? 10.902 6.719 -19.506 1.00 88.81 1020 LYS A CA 1
ATOM 8256 C C . LYS A 1 1020 ? 9.847 7.812 -19.662 1.00 88.81 1020 LYS A C 1
ATOM 8258 O O . LYS A 1 1020 ? 10.185 8.866 -20.196 1.00 88.81 1020 LYS A O 1
ATOM 8263 N N . PHE A 1 1021 ? 8.605 7.598 -19.231 1.00 87.38 1021 PHE A N 1
ATOM 8264 C CA . PHE A 1 1021 ? 7.499 8.535 -19.496 1.00 87.38 1021 PHE A CA 1
ATOM 8265 C C . PHE A 1 1021 ? 6.474 8.674 -18.362 1.00 87.38 1021 PHE A C 1
ATOM 8267 O O . PHE A 1 1021 ? 5.650 9.584 -18.418 1.00 87.38 1021 PHE A O 1
ATOM 8274 N N . TYR A 1 1022 ? 6.499 7.789 -17.368 1.00 87.19 1022 TYR A N 1
ATOM 8275 C CA . TYR A 1 1022 ? 5.514 7.696 -16.297 1.00 87.19 1022 TYR A CA 1
ATOM 8276 C C . TYR A 1 1022 ? 6.160 8.049 -14.958 1.00 87.19 1022 TYR A C 1
ATOM 8278 O O . TYR A 1 1022 ? 7.142 7.414 -14.572 1.00 87.19 1022 TYR A O 1
ATOM 8286 N N . VAL A 1 1023 ? 5.622 9.058 -14.269 1.00 81.25 1023 VAL A N 1
ATOM 8287 C CA . VAL A 1 1023 ? 6.121 9.497 -12.953 1.00 81.25 1023 VAL A CA 1
ATOM 8288 C C . VAL A 1 1023 ? 5.232 8.948 -11.841 1.00 81.25 1023 VAL A C 1
ATOM 8290 O O . VAL A 1 1023 ? 5.750 8.501 -10.825 1.00 81.25 1023 VAL A O 1
ATOM 8293 N N . GLY A 1 1024 ? 3.912 8.911 -12.058 1.00 81.56 1024 GLY A N 1
ATOM 8294 C CA . GLY A 1 1024 ? 2.978 8.282 -11.117 1.00 81.56 1024 GLY A CA 1
ATOM 8295 C C . GLY A 1 1024 ? 2.621 9.129 -9.888 1.00 81.56 1024 GLY A C 1
ATOM 8296 O O . GLY A 1 1024 ? 2.101 8.588 -8.921 1.00 81.56 1024 GLY A O 1
ATOM 8297 N N . ASP A 1 1025 ? 2.868 10.441 -9.923 1.00 81.56 1025 ASP A N 1
ATOM 8298 C CA . ASP A 1 1025 ? 2.614 11.374 -8.806 1.00 81.56 1025 ASP A CA 1
ATOM 8299 C C . ASP A 1 1025 ? 1.171 11.938 -8.797 1.00 81.56 1025 ASP A C 1
ATOM 8301 O O . ASP A 1 1025 ? 0.890 13.019 -8.280 1.00 81.56 1025 ASP A O 1
ATOM 8305 N N . GLY A 1 1026 ? 0.239 11.250 -9.465 1.00 80.12 1026 GLY A N 1
ATOM 8306 C CA . GLY A 1 1026 ? -1.151 11.679 -9.593 1.00 80.12 1026 GLY A CA 1
ATOM 8307 C C . GLY A 1 1026 ? -2.014 11.288 -8.396 1.00 80.12 1026 GLY A C 1
ATOM 8308 O O . GLY A 1 1026 ? -1.776 10.292 -7.717 1.00 80.12 1026 GLY A O 1
ATOM 8309 N N . THR A 1 1027 ? -3.095 12.037 -8.169 1.00 82.50 1027 THR A N 1
ATOM 8310 C CA . THR A 1 1027 ? -4.098 11.695 -7.151 1.00 82.50 1027 THR A CA 1
ATOM 8311 C C . THR A 1 1027 ? -5.217 10.836 -7.741 1.00 82.50 1027 THR A C 1
ATOM 8313 O O . THR A 1 1027 ? -5.789 11.144 -8.792 1.00 82.50 1027 THR A O 1
ATOM 8316 N N . ALA A 1 1028 ? -5.548 9.737 -7.055 1.00 81.75 1028 ALA A N 1
ATOM 8317 C CA . ALA A 1 1028 ? -6.637 8.851 -7.451 1.00 81.75 1028 ALA A CA 1
ATOM 8318 C C . ALA A 1 1028 ? -7.988 9.575 -7.366 1.00 81.75 1028 ALA A C 1
ATOM 8320 O O . ALA A 1 1028 ? -8.339 10.152 -6.335 1.00 81.75 1028 ALA A O 1
ATOM 8321 N N . TYR A 1 1029 ? -8.787 9.493 -8.426 1.00 83.44 1029 TYR A N 1
ATOM 8322 C CA . TYR A 1 1029 ? -10.145 10.020 -8.407 1.00 83.44 1029 TYR A CA 1
ATOM 8323 C C . TYR A 1 1029 ? -11.070 9.129 -7.559 1.00 83.44 1029 TYR A C 1
ATOM 8325 O O . TYR A 1 1029 ? -11.438 8.027 -7.972 1.00 83.44 1029 TYR A O 1
ATOM 8333 N N . LYS A 1 1030 ? -11.451 9.629 -6.377 1.00 83.56 1030 LYS A N 1
ATOM 8334 C CA . LYS A 1 1030 ? -12.395 8.991 -5.443 1.00 83.56 1030 LYS A CA 1
ATOM 8335 C C . LYS A 1 1030 ? -13.708 9.787 -5.400 1.00 83.56 1030 LYS A C 1
ATOM 8337 O O . LYS A 1 1030 ? -13.755 10.789 -4.685 1.00 83.56 1030 LYS A O 1
ATOM 8342 N N . PRO A 1 1031 ? -14.721 9.447 -6.214 1.00 82.94 1031 PRO A N 1
ATOM 8343 C CA . PRO A 1 1031 ? -16.012 10.119 -6.140 1.00 82.94 1031 PRO A CA 1
ATOM 8344 C C . PRO A 1 1031 ? -16.723 9.764 -4.830 1.00 82.94 1031 PRO A C 1
ATOM 8346 O O . PRO A 1 1031 ? -16.572 8.647 -4.346 1.00 82.94 1031 PRO A O 1
ATOM 8349 N N . LEU A 1 1032 ? -17.525 10.690 -4.303 1.00 80.31 1032 LEU A N 1
ATOM 8350 C CA . LEU A 1 1032 ? -18.548 10.364 -3.311 1.00 80.31 1032 LEU A CA 1
ATOM 8351 C C . LEU A 1 1032 ? -19.539 9.409 -3.966 1.00 80.31 1032 LEU A C 1
ATOM 8353 O O . LEU A 1 1032 ? -20.112 9.746 -5.009 1.00 80.31 1032 LEU A O 1
ATOM 8357 N N . THR A 1 1033 ? -19.676 8.219 -3.393 1.00 71.12 1033 THR A N 1
ATOM 8358 C CA . THR A 1 1033 ? -20.594 7.196 -3.877 1.00 71.12 1033 THR A CA 1
ATOM 8359 C C . THR A 1 1033 ? -21.483 6.700 -2.761 1.00 71.12 1033 THR A C 1
ATOM 8361 O O . THR A 1 1033 ? -21.008 6.509 -1.652 1.00 71.12 1033 THR A O 1
ATOM 8364 N N . GLU A 1 1034 ? -22.755 6.483 -3.070 1.00 67.88 1034 GLU A N 1
ATOM 8365 C CA . GLU A 1 1034 ? -23.654 5.666 -2.255 1.00 67.88 1034 GLU A CA 1
ATOM 8366 C C . GLU A 1 1034 ? -23.742 4.292 -2.930 1.00 67.88 1034 GLU A C 1
ATOM 8368 O O . GLU A 1 1034 ? -24.309 4.163 -4.020 1.00 67.88 1034 GLU A O 1
ATOM 8373 N N . GLU A 1 1035 ? -23.117 3.276 -2.332 1.00 61.84 1035 GLU A N 1
ATOM 8374 C CA . GLU A 1 1035 ? -23.399 1.886 -2.697 1.00 61.84 1035 GLU A CA 1
ATOM 8375 C C . GLU A 1 1035 ? -24.695 1.492 -1.976 1.00 61.84 1035 GLU A C 1
ATOM 8377 O O . GLU A 1 1035 ? -24.702 1.352 -0.758 1.00 61.84 1035 GLU A O 1
ATOM 8382 N N . SER A 1 1036 ? -25.803 1.404 -2.724 1.00 63.03 1036 SER A N 1
ATOM 8383 C CA . SER A 1 1036 ? -27.102 0.960 -2.210 1.00 63.03 1036 SER A CA 1
ATOM 8384 C C . SER A 1 1036 ? -27.612 -0.267 -2.976 1.00 63.03 1036 SER A C 1
ATOM 8386 O O . SER A 1 1036 ? -28.286 -0.194 -4.014 1.00 63.03 1036 SER A O 1
ATOM 8388 N N . ASP A 1 1037 ? -27.263 -1.431 -2.457 1.00 59.97 1037 ASP A N 1
ATOM 8389 C CA . ASP A 1 1037 ? -27.704 -2.732 -2.934 1.00 59.97 1037 ASP A CA 1
ATOM 8390 C C . ASP A 1 1037 ? -29.077 -3.116 -2.339 1.00 59.97 1037 ASP A C 1
ATOM 8392 O O . ASP A 1 1037 ? -29.858 -3.766 -3.041 1.00 59.97 1037 ASP A O 1
ATOM 8396 N N . TYR A 1 1038 ? -29.438 -2.655 -1.130 1.00 62.03 1038 TYR A N 1
ATOM 8397 C CA . TYR A 1 1038 ? -30.627 -3.136 -0.394 1.00 62.03 1038 TYR A CA 1
ATOM 8398 C C . TYR A 1 1038 ? -31.670 -2.066 -0.024 1.00 62.03 1038 TYR A C 1
ATOM 8400 O O . TYR A 1 1038 ? -32.842 -2.402 0.186 1.00 62.03 1038 TYR A O 1
ATOM 8408 N N . ILE A 1 1039 ? -31.290 -0.787 0.009 1.00 62.88 1039 ILE A N 1
ATOM 8409 C CA . ILE A 1 1039 ? -32.170 0.343 0.355 1.00 62.88 1039 ILE A CA 1
ATOM 8410 C C . ILE A 1 1039 ? -32.356 1.302 -0.826 1.00 62.88 1039 ILE A C 1
ATOM 8412 O O . ILE A 1 1039 ? -31.408 1.626 -1.542 1.00 62.88 1039 ILE A O 1
ATOM 8416 N N . ASP A 1 1040 ? -33.582 1.807 -0.993 1.00 61.56 1040 ASP A N 1
ATOM 8417 C CA . ASP A 1 1040 ? -33.899 2.942 -1.862 1.00 61.56 1040 ASP A CA 1
ATOM 8418 C C . ASP A 1 1040 ? -34.503 4.096 -1.040 1.00 61.56 1040 ASP A C 1
ATOM 8420 O O . ASP A 1 1040 ? -35.457 3.923 -0.276 1.00 61.56 1040 ASP A O 1
ATOM 8424 N N . PHE A 1 1041 ? -33.975 5.308 -1.228 1.00 60.28 1041 PHE A N 1
ATOM 8425 C CA . PHE A 1 1041 ? -34.493 6.508 -0.572 1.00 60.28 1041 PHE A CA 1
ATOM 8426 C C . PHE A 1 1041 ? -35.624 7.155 -1.377 1.00 60.28 1041 PHE A C 1
ATOM 8428 O O . PHE A 1 1041 ? -35.502 7.406 -2.579 1.00 60.28 1041 PHE A O 1
ATOM 8435 N N . VAL A 1 1042 ? -36.717 7.495 -0.696 1.00 60.94 1042 VAL A N 1
ATOM 8436 C CA . VAL A 1 1042 ? -37.818 8.294 -1.238 1.00 60.94 1042 VAL A CA 1
ATOM 8437 C C . VAL A 1 1042 ? -37.674 9.732 -0.720 1.00 60.94 1042 VAL A C 1
ATOM 8439 O O . VAL A 1 1042 ? -37.568 9.931 0.494 1.00 60.94 1042 VAL A O 1
ATOM 8442 N N . PRO A 1 1043 ? -37.681 10.758 -1.595 1.00 49.19 1043 PRO A N 1
ATOM 8443 C CA . PRO A 1 1043 ? -37.588 12.149 -1.160 1.00 49.19 1043 PRO A CA 1
ATOM 8444 C C . PRO A 1 1043 ? -38.786 12.517 -0.278 1.00 49.19 1043 PRO A C 1
ATOM 8446 O O . PRO A 1 1043 ? -39.932 12.189 -0.609 1.00 49.19 1043 PRO A O 1
ATOM 8449 N N . SER A 1 1044 ? -38.532 13.215 0.835 1.00 42.09 1044 SER A N 1
ATOM 8450 C CA . SER A 1 1044 ? -39.606 13.691 1.707 1.00 42.09 1044 SER A CA 1
ATOM 8451 C C . SER A 1 1044 ? -40.516 14.639 0.912 1.00 42.09 1044 SER A C 1
ATOM 8453 O O . SER A 1 1044 ? -40.059 15.573 0.249 1.00 42.09 1044 SER A O 1
ATOM 8455 N N . LYS A 1 1045 ? -41.829 14.375 0.893 1.00 34.50 1045 LYS A N 1
ATOM 8456 C CA . LYS A 1 1045 ? -42.787 15.348 0.356 1.00 34.50 1045 LYS A CA 1
ATOM 8457 C C . LYS A 1 1045 ? -42.818 16.508 1.344 1.00 34.50 1045 LYS A C 1
ATOM 8459 O O . LYS A 1 1045 ? -43.297 16.323 2.457 1.00 34.50 1045 LYS A O 1
ATOM 8464 N N . GLY A 1 1046 ? -42.271 17.646 0.921 1.00 30.89 1046 GLY A N 1
ATOM 8465 C CA . GLY A 1 1046 ? -42.058 18.821 1.758 1.00 30.89 1046 GLY A CA 1
ATOM 8466 C C . GLY A 1 1046 ? -43.264 19.219 2.608 1.00 30.89 1046 GLY A C 1
ATOM 8467 O O . GLY A 1 1046 ? -44.415 19.129 2.168 1.00 30.89 1046 GLY A O 1
ATOM 8468 N N . SER A 1 1047 ? -42.954 19.689 3.814 1.00 25.81 1047 SER A N 1
ATOM 8469 C CA . SER A 1 1047 ? -43.832 20.523 4.634 1.00 25.81 1047 SER A CA 1
ATOM 8470 C C . SER A 1 1047 ? -43.365 21.968 4.584 1.00 25.81 1047 SER A C 1
ATOM 8472 O O . SER A 1 1047 ? -42.181 22.181 4.937 1.00 25.81 1047 SER A O 1
#

Radius of gyration: 41.48 Å; Cα contacts (8 Å, |Δi|>4): 1213; chains: 1; bounding box: 90×109×104 Å

pLDDT: mean 70.12, std 16.27, range [25.42, 94.12]

Secondary structure (DSSP, 8-state):
-----SSSSSS---SEEEEEEEEEGGGHHHHHHHGGGS--SEE---SPPPHHHHHHHHHHHHHHHHHHHHHHHHHHHTT-----PPPPPGGGHHHHT-HHHHHHHHHHHHHHHHHHHHHHHHHHHHHHHHHHHHHHHHHHHHHTT-S---THHHHS-TTEEEEEEEEEGGGHHHHHHHHHHHTTT-SEEEEEE-TTTSEEEEEEEEEGGGHHHHHHHHHSSS-------HHHHHHHHHHHTTS-HHHHHHHHHHHHHHHHHHHHHHHHHHHHHHHHHHHHHHHHHHHHHHHHHSEE-SSEEEEEEEEETTTHHHHHHHHHHHHSS--EEEEE-SPPP-TTSHHHHHHHHGGGS-SS--SSSTTS-PPP-----------SSSPBPEEEEEEEEEGGGHHHHHHHHHHHT--EEE--S---HHHHHHHHHHHHHHHHHHHHHHHHHHHTT--------SSPEEEES-HHHHHHHHHHHHHHHHHHHHHHHHHHHHHHHHHHHHHHHHHHHHHHHHTT--GGGGG--TTEEEEEEEEETTTHHHHHHHHHHHTTT-EEEEEE--SSS-TTEEEEEEEEEGGGHHHHHHHHHHTT-EEPP--GGGTSSSS-HHHHHHHHHHHHHHHHHHHHHHHHHHHHHHHHHHHHHHHHHHHHHHHHT-EEETTEEEEEEEEETTTHHHHHHHHTT-SS--EEEE-----S---BB----SS-HHHHHHHHTT-BPPTTS--THHHHHHHHHHHHHHHT--HHHHHHHHHHHHHHHHHHHHH-PPPPSSHHHHHHHHHHHHHHHHHHHHHHHHHHT-BTTBSSHHHHHHHHHT-----S--TTT-HHHHHHHHHHHHHHHHHHHHHHHHHHHHHH--SHHHHHHHHHHHHHHHHHHHHHHHHHSTT-EETTTTEEPPPPPHHHHGGGGGHHHHHHHHHHHHGGGHHHHHHHHHHHHHHHHHHTHHHHHHHHHHHHHHHHHHHHHT---TTSTTHHHHHHHHHHIIIIIHHHHHHHHHHHHHHIIIIIIGGGT---BBPB--------SSEEEEPP---

Nearest PDB structures (foldseek):
  8eas-assembly1_a  TM=7.316E-01  e=6.461E-24  Saccharomyces cerevisiae
  6o7u-assembly1_a  TM=6.677E-01  e=4.714E-24  Saccharomyces cerevisiae
  6pe4-assembly1_A  TM=6.858E-01  e=4.931E-24  Saccharomyces cerevisiae S288C
  6o7t-assembly1_a  TM=6.509E-01  e=1.098E-21  Saccharomyces cerevisiae
  7uwb-assembly1_a  TM=5.856E-01  e=1.876E-20  Citrus x limon